Protein AF-A0A6A6CAA4-F1 (afdb_monomer_lite)

Radius of gyration: 35.22 Å; chains: 1; bounding box: 84×72×99 Å

Foldseek 3Di:
DPQPPDDQAWWFWKQQLQFRDTDIDGGHGADDADAQKWKWFFFKAWADFCQSVADADPVPRIAGGGQKTWTFTSDGHPDAPDDGGFTKIFGAPPPHHHDRIRMDIHHRFGIAGAAPPDDRQQRNLDFQQQLLLCCVACPVVVHDQAQPPVPADDLVPAAEAEAEPLQEANNVNNQLSCQSSRHAYEYEDAPVCVVVSVVSRHPHYDHCVVPPLLRVLVPDAAHQHYEYEQDDVNVLSSLLRHDALHEYEYQYDDDDSVVDPDQKDKDDRDPDDRRHHNYTYMHGHGDRGRVSVNVVSVCVNVVSHTADEQEEAESVCVVVQVVCSVVVPGGRIHMYGYDDPVVVVVVVVPDDDPPPPVVVVVVVVVVPPDDDDDPDDPCPVVPPPADPVLVVLLVVLVVVLPPDDDDPDAEDEDDPVPADEQDQQANYKFKWFFADQWDDDQFWIWGWIAGLVRDIFIEIEGDGRDDDDCVLRPHRWMWIQHRWGWYADPVPRGIHTYHDDSVRIDTDDPVRSVVVRDDDQALVVLLVSLVSSLVRVPPPLQSNLSSLQSNLVSCLVVVVLVSSLVSLVVSQDDDDDPDDPVSNVSSVVSNVLSVQQVCCQVPVDDPVLVLLVPDDQALATSHHKHQVQWDWDQDVVDRIFIFGQAKAAFFDWNIKFFFPFKDALPPPQWDKRWDADPVVRDIDIHGPSRLVVVVVVCQSPVVCVCLQLPFQQLPDPDDPQAQPDDPNTGDHDSVSSRSSRLLFKDAADRDDPLCSVVQVDDDADDDVNMIGGGSNVSRHAADPQFQWDWGDRRRMIIIGGNGIHHRGDGGHDHPHLQQQLVVSQVCCCVRNVDRHDHLVNVLVVPDDPVLRVQLNVLVVVLCVLVPPDPDPDPNDDDPVCVVVNVVSVVSNVVSDDCSCVPPDDSVD

InterPro domains:
  IPR001214 SET domain [PF00856] (640-815)
  IPR001214 SET domain [PS50280] (628-816)
  IPR001214 SET domain [SM00317] (628-822)
  IPR011032 GroES-like superfamily [SSF50129] (10-145)
  IPR020843 Enoylreductase domain [SM00829] (17-336)
  IPR036291 NAD(P)-binding domain superfamily [SSF51735] (118-257)
  IPR046341 SET domain superfamily [G3DSA:2.170.270.10] (734-847)
  IPR046341 SET domain superfamily [SSF82199] (628-838)
  IPR052733 Chloroplast-localized Quinone Oxidoreductase [PTHR44013] (10-337)

pLDDT: mean 75.13, std 20.79, range [24.97, 98.81]

Structure (mmCIF, N/CA/C/O backbone):
data_AF-A0A6A6CAA4-F1
#
_entry.id   AF-A0A6A6CAA4-F1
#
loop_
_atom_site.group_PDB
_atom_site.id
_atom_site.type_symbol
_atom_site.label_atom_id
_atom_site.label_alt_id
_atom_site.label_comp_id
_atom_site.label_asym_id
_atom_site.label_entity_id
_atom_site.label_seq_id
_atom_site.pdbx_PDB_ins_code
_atom_site.Cartn_x
_atom_site.Cartn_y
_atom_site.Cartn_z
_atom_site.occupancy
_atom_site.B_iso_or_equiv
_atom_site.auth_seq_id
_atom_site.auth_comp_id
_atom_site.auth_asym_id
_atom_site.auth_atom_id
_atom_site.pdbx_PDB_model_num
ATOM 1 N N . MET A 1 1 ? -34.243 -35.140 1.384 1.00 36.16 1 MET A N 1
ATOM 2 C CA . MET A 1 1 ? -33.630 -34.529 0.187 1.00 36.16 1 MET A CA 1
ATOM 3 C C . MET A 1 1 ? -32.148 -34.847 0.239 1.00 36.16 1 MET A C 1
ATOM 5 O O . MET A 1 1 ? -31.571 -34.679 1.305 1.00 36.16 1 MET A O 1
ATOM 9 N N . ALA A 1 2 ? -31.573 -35.418 -0.822 1.00 31.47 2 ALA A N 1
ATOM 10 C CA . ALA A 1 2 ? -30.141 -35.710 -0.863 1.00 31.47 2 ALA A CA 1
ATOM 11 C C . ALA A 1 2 ? -29.364 -34.402 -0.653 1.00 31.47 2 ALA A C 1
ATOM 13 O O . ALA A 1 2 ? -29.685 -33.404 -1.296 1.00 31.47 2 ALA A O 1
ATOM 14 N N . SER A 1 3 ? -28.405 -34.393 0.278 1.00 44.97 3 SER A N 1
ATOM 15 C CA . SER A 1 3 ? -27.515 -33.245 0.454 1.00 44.97 3 SER A CA 1
ATOM 16 C C . SER A 1 3 ? -26.810 -33.017 -0.886 1.00 44.97 3 SER A C 1
ATOM 18 O O . SER A 1 3 ? -26.240 -33.984 -1.401 1.00 44.97 3 SER A O 1
ATOM 20 N N . PRO A 1 4 ? -26.888 -31.821 -1.497 1.00 56.12 4 PRO A N 1
ATOM 21 C CA . PRO A 1 4 ? -26.208 -31.567 -2.760 1.00 56.12 4 PRO A CA 1
ATOM 22 C C . PRO A 1 4 ? -24.729 -31.919 -2.592 1.00 56.12 4 PRO A C 1
ATOM 24 O O . PRO A 1 4 ? -24.112 -31.556 -1.587 1.00 56.12 4 PRO A O 1
ATOM 27 N N . SER A 1 5 ? -24.184 -32.690 -3.534 1.00 74.50 5 SER A N 1
ATOM 28 C CA . SER A 1 5 ? -22.763 -33.027 -3.542 1.00 74.50 5 SER A CA 1
ATOM 29 C C . SER A 1 5 ? -21.955 -31.732 -3.548 1.00 74.50 5 SER A C 1
ATOM 31 O O . SER A 1 5 ? -22.198 -30.867 -4.391 1.00 74.50 5 SER A O 1
ATOM 33 N N . LEU A 1 6 ? -21.028 -31.587 -2.599 1.00 86.00 6 LEU A N 1
ATOM 34 C CA . LEU A 1 6 ? -20.151 -30.420 -2.544 1.00 86.00 6 LEU A CA 1
ATOM 35 C C . LEU A 1 6 ? -19.290 -30.352 -3.816 1.00 86.00 6 LEU A C 1
ATOM 37 O O . LEU A 1 6 ? -18.862 -31.402 -4.307 1.00 86.00 6 LEU A O 1
ATOM 41 N N . PRO A 1 7 ? -19.044 -29.149 -4.361 1.00 87.00 7 PRO A N 1
ATOM 42 C CA . PRO A 1 7 ? -18.194 -29.005 -5.530 1.00 87.00 7 PRO A CA 1
ATOM 43 C C . PRO A 1 7 ? -16.728 -29.282 -5.164 1.00 87.00 7 PRO A C 1
ATOM 45 O O . PRO A 1 7 ? -16.310 -29.075 -4.025 1.00 87.00 7 PRO A O 1
ATOM 48 N N . ALA A 1 8 ? -15.943 -29.745 -6.139 1.00 85.00 8 ALA A N 1
ATOM 49 C CA . ALA A 1 8 ? -14.509 -29.981 -5.950 1.00 85.00 8 ALA A CA 1
ATOM 50 C C . ALA A 1 8 ? -13.709 -28.669 -5.828 1.00 85.00 8 ALA A C 1
ATOM 52 O O . ALA A 1 8 ? -12.707 -28.611 -5.116 1.00 85.00 8 ALA A O 1
ATOM 53 N N . THR A 1 9 ? -14.167 -27.616 -6.508 1.00 89.25 9 THR A N 1
ATOM 54 C CA . THR A 1 9 ? -13.581 -26.274 -6.487 1.00 89.25 9 THR A CA 1
ATOM 55 C C . THR A 1 9 ? -14.642 -25.221 -6.173 1.00 89.25 9 THR A C 1
ATOM 57 O O . THR A 1 9 ? -15.844 -25.484 -6.211 1.00 89.25 9 THR A O 1
ATOM 60 N N . MET A 1 10 ? -14.194 -24.018 -5.835 1.00 89.38 10 MET A N 1
ATOM 61 C CA . MET A 1 10 ? -15.018 -22.867 -5.506 1.00 89.38 10 MET A CA 1
ATOM 62 C C . MET A 1 10 ? -14.404 -21.581 -6.054 1.00 89.38 10 MET A C 1
ATOM 64 O O . MET A 1 10 ? -13.197 -21.488 -6.296 1.00 89.38 10 MET A O 1
ATOM 68 N N . ARG A 1 11 ? -15.232 -20.546 -6.173 1.00 88.50 11 ARG A N 1
ATOM 69 C CA . ARG A 1 11 ? -14.753 -19.191 -6.440 1.00 88.50 11 ARG A CA 1
ATOM 70 C C . ARG A 1 11 ? -14.235 -18.537 -5.170 1.00 88.50 11 ARG A C 1
ATOM 72 O O . ARG A 1 11 ? -14.827 -18.662 -4.090 1.00 88.50 11 ARG A O 1
ATOM 79 N N . ALA A 1 12 ? -13.166 -17.767 -5.314 1.00 91.94 12 ALA A N 1
ATOM 80 C CA . ALA A 1 12 ? -12.578 -16.985 -4.238 1.00 91.94 12 ALA A CA 1
ATOM 81 C C . ALA A 1 12 ? -11.898 -15.727 -4.773 1.00 91.94 12 ALA A C 1
ATOM 83 O O . ALA A 1 12 ? -11.278 -15.748 -5.830 1.00 91.94 12 ALA A O 1
ATOM 84 N N . ILE A 1 13 ? -11.984 -14.639 -4.017 1.00 91.38 13 ILE A N 1
ATOM 85 C CA . ILE A 1 13 ? -11.090 -13.500 -4.180 1.00 91.38 13 ILE A CA 1
ATOM 86 C C . ILE A 1 13 ? -9.849 -13.829 -3.360 1.00 91.38 13 ILE A C 1
ATOM 88 O O . ILE A 1 13 ? -9.944 -14.120 -2.167 1.00 91.38 13 ILE A O 1
ATOM 92 N N . ILE A 1 14 ? -8.701 -13.817 -4.012 1.00 90.88 14 ILE A N 1
ATOM 93 C CA . ILE A 1 14 ? -7.403 -14.078 -3.410 1.00 90.88 14 ILE A CA 1
ATOM 94 C C . ILE A 1 14 ? -6.735 -12.735 -3.197 1.00 90.88 14 ILE A C 1
ATOM 96 O O . ILE A 1 14 ? -6.620 -11.946 -4.132 1.00 90.88 14 ILE A O 1
ATOM 100 N N . HIS A 1 15 ? -6.287 -12.495 -1.974 1.00 87.00 15 HIS A N 1
ATOM 101 C CA . HIS A 1 15 ? -5.388 -11.402 -1.649 1.00 87.00 15 HIS A CA 1
ATOM 102 C C . HIS A 1 15 ? -3.973 -11.953 -1.516 1.00 87.00 15 HIS A C 1
ATOM 104 O O . HIS A 1 15 ? -3.752 -12.909 -0.769 1.00 87.00 15 HIS A O 1
ATOM 110 N N . THR A 1 16 ? -3.036 -11.360 -2.249 1.00 83.44 16 THR A N 1
ATOM 111 C CA . THR A 1 16 ? -1.610 -11.692 -2.163 1.00 83.44 16 THR A CA 1
ATOM 112 C C . THR A 1 16 ? -0.907 -10.587 -1.379 1.00 83.44 16 THR A C 1
ATOM 114 O O . THR A 1 16 ? -0.765 -9.474 -1.885 1.00 83.44 16 THR A O 1
ATOM 117 N N . GLN A 1 17 ? -0.495 -10.869 -0.142 1.00 73.62 17 GLN A N 1
ATOM 118 C CA . GLN A 1 17 ? 0.036 -9.891 0.814 1.00 73.62 17 GLN A CA 1
ATOM 119 C C . GLN A 1 17 ? 1.313 -9.208 0.297 1.00 73.62 17 GLN A C 1
ATOM 121 O O . GLN A 1 17 ? 1.459 -7.993 0.438 1.00 73.62 17 GLN A O 1
ATOM 126 N N . SER A 1 18 ? 2.209 -9.963 -0.333 1.00 67.88 18 SER A N 1
ATOM 127 C CA . SER A 1 18 ? 3.479 -9.493 -0.893 1.00 67.88 18 SER A CA 1
ATOM 128 C C . SER A 1 18 ? 3.291 -8.486 -2.026 1.00 67.88 18 SER A C 1
ATOM 130 O O . SER A 1 18 ? 4.012 -7.500 -2.106 1.00 67.88 18 SER A O 1
ATOM 132 N N . THR A 1 19 ? 2.286 -8.679 -2.880 1.00 71.50 19 THR A N 1
ATOM 133 C CA . THR A 1 19 ? 2.013 -7.787 -4.022 1.00 71.50 19 THR A CA 1
ATOM 134 C C . THR A 1 19 ? 0.883 -6.795 -3.756 1.00 71.50 19 THR A C 1
ATOM 136 O O . THR A 1 19 ? 0.662 -5.897 -4.562 1.00 71.50 19 THR A O 1
ATOM 139 N N . GLN A 1 20 ? 0.163 -6.953 -2.640 1.00 74.38 20 GLN A N 1
ATOM 140 C CA . GLN A 1 20 ? -1.067 -6.225 -2.313 1.00 74.38 20 GLN A CA 1
ATOM 141 C C . GLN A 1 20 ? -2.127 -6.288 -3.430 1.00 74.38 20 GLN A C 1
ATOM 143 O O . GLN A 1 20 ? -2.934 -5.375 -3.589 1.00 74.38 20 GLN A O 1
ATOM 148 N N . THR A 1 21 ? -2.147 -7.384 -4.196 1.00 80.38 21 THR A N 1
ATOM 149 C CA . THR A 1 21 ? -3.094 -7.587 -5.302 1.00 80.38 21 THR A CA 1
ATOM 150 C C . THR A 1 21 ? -4.312 -8.389 -4.867 1.00 80.38 21 THR A C 1
ATOM 152 O O . THR A 1 21 ? -4.238 -9.242 -3.977 1.00 80.38 21 THR A O 1
ATOM 155 N N . LEU A 1 22 ? -5.437 -8.122 -5.528 1.00 80.31 22 LEU A N 1
ATOM 156 C CA . LEU A 1 22 ? -6.662 -8.901 -5.429 1.00 80.31 22 LEU A CA 1
ATOM 157 C C . LEU A 1 22 ? -6.949 -9.549 -6.781 1.00 80.31 22 LEU A C 1
ATOM 159 O O . LEU A 1 22 ? -6.871 -8.887 -7.811 1.00 80.31 22 LEU A O 1
ATOM 163 N N . ALA A 1 23 ? -7.300 -10.830 -6.778 1.00 82.50 23 ALA A N 1
ATOM 164 C CA . ALA A 1 23 ? -7.682 -11.547 -7.988 1.00 82.50 23 ALA A CA 1
ATOM 165 C C . ALA A 1 23 ? -8.881 -12.451 -7.718 1.00 82.50 23 ALA A C 1
ATOM 167 O O . ALA A 1 23 ? -8.917 -13.159 -6.713 1.00 82.50 23 ALA A O 1
ATOM 168 N N . LEU A 1 24 ? -9.848 -12.470 -8.633 1.00 86.06 24 LEU A N 1
ATOM 169 C CA . LEU A 1 24 ? -10.925 -13.451 -8.608 1.00 86.06 24 LEU A CA 1
ATOM 170 C C . LEU A 1 24 ? -10.453 -14.754 -9.267 1.00 86.06 24 LEU A C 1
ATOM 172 O O . LEU A 1 24 ? -10.184 -14.793 -10.465 1.00 86.06 24 LEU A O 1
ATOM 176 N N . SER A 1 25 ? -10.388 -15.831 -8.489 1.00 82.88 25 SER A N 1
ATOM 177 C CA . SER A 1 25 ? -10.176 -17.194 -8.977 1.00 82.88 25 SER A CA 1
ATOM 178 C C . SER A 1 25 ? -11.501 -17.940 -9.030 1.00 82.88 25 SER A C 1
ATOM 180 O O . SER A 1 25 ? -12.318 -17.841 -8.111 1.00 82.88 25 SER A O 1
ATOM 182 N N . ASN A 1 26 ? -11.695 -18.713 -10.100 1.00 82.62 26 ASN A N 1
ATOM 183 C CA . ASN A 1 26 ? -12.866 -19.571 -10.269 1.00 82.62 26 ASN A CA 1
ATOM 184 C C . ASN A 1 26 ? -12.624 -21.041 -9.897 1.00 82.62 26 ASN A C 1
ATOM 186 O O . ASN A 1 26 ? -13.553 -21.839 -9.971 1.00 82.62 26 ASN A O 1
ATOM 190 N N . ASN A 1 27 ? -11.396 -21.400 -9.512 1.00 88.25 27 ASN A N 1
ATOM 191 C CA . ASN A 1 27 ? -10.954 -22.790 -9.385 1.00 88.25 27 ASN A CA 1
ATOM 192 C C . ASN A 1 27 ? -10.180 -23.061 -8.081 1.00 88.25 27 ASN A C 1
ATOM 194 O O . ASN A 1 27 ? -9.311 -23.931 -8.060 1.00 88.25 27 ASN A O 1
ATOM 198 N N . GLU A 1 28 ? -10.466 -22.344 -6.990 1.00 88.25 28 GLU A N 1
ATOM 199 C CA . GLU A 1 28 ? -9.820 -22.647 -5.706 1.00 88.25 28 GLU A CA 1
ATOM 200 C C . GLU A 1 28 ? -10.353 -23.960 -5.124 1.00 88.25 28 GLU A C 1
ATOM 202 O O . GLU A 1 28 ? -11.546 -24.239 -5.242 1.00 88.25 28 GLU A O 1
ATOM 207 N N . PRO A 1 29 ? -9.513 -24.780 -4.476 1.00 90.94 29 PRO A N 1
ATOM 208 C CA . PRO A 1 29 ? -9.980 -26.005 -3.844 1.00 90.94 29 PRO A CA 1
ATOM 209 C C . PRO A 1 29 ? -10.957 -25.690 -2.708 1.00 90.94 29 PRO A C 1
ATOM 211 O O . PRO A 1 29 ? -10.797 -24.706 -1.979 1.00 90.94 29 PRO A O 1
ATOM 214 N N . LEU A 1 30 ? -11.960 -26.552 -2.529 1.00 90.56 30 LEU A N 1
ATOM 215 C CA . LEU A 1 30 ? -12.795 -26.512 -1.331 1.00 90.56 30 LEU A CA 1
ATOM 216 C C . LEU A 1 30 ? -11.897 -26.661 -0.083 1.00 90.56 30 LEU A C 1
ATOM 218 O O . LEU A 1 30 ? -10.990 -27.495 -0.104 1.00 90.56 30 LEU A O 1
ATOM 222 N N . PRO A 1 31 ? -12.099 -25.877 0.994 1.00 90.06 31 PRO A N 1
ATOM 223 C CA . PRO A 1 31 ? -11.252 -25.994 2.173 1.00 90.06 31 PRO A CA 1
ATOM 224 C C . PRO A 1 31 ? -11.432 -27.361 2.834 1.00 90.06 31 PRO A C 1
ATOM 226 O O . PRO A 1 31 ? -12.562 -27.826 3.010 1.00 90.06 31 PRO A O 1
ATOM 229 N N . ASP A 1 32 ? -10.320 -27.961 3.262 1.00 88.12 32 ASP A N 1
ATOM 230 C CA . ASP A 1 32 ? -10.354 -29.119 4.150 1.00 88.12 32 ASP A CA 1
ATOM 231 C C . ASP A 1 32 ? -11.158 -28.768 5.402 1.00 88.12 32 ASP A C 1
ATOM 233 O O . ASP A 1 32 ? -10.984 -27.680 5.954 1.00 88.12 32 ASP A O 1
ATOM 237 N N . LEU A 1 33 ? -12.029 -29.677 5.847 1.00 91.19 33 LEU A N 1
ATOM 238 C CA . LEU A 1 33 ? -12.843 -29.506 7.049 1.00 91.19 33 LEU A CA 1
ATOM 239 C C . LEU A 1 33 ? -12.153 -30.172 8.249 1.00 91.19 33 LEU A C 1
ATOM 241 O O . LEU A 1 33 ? -12.197 -31.403 8.362 1.00 91.19 33 LEU A O 1
ATOM 245 N N . PRO A 1 34 ? -11.535 -29.405 9.169 1.00 90.19 34 PRO A N 1
ATOM 246 C CA . PRO A 1 34 ? -10.915 -29.981 10.352 1.00 90.19 34 PRO A CA 1
ATOM 247 C C . PRO A 1 34 ? -11.955 -30.621 11.277 1.00 90.19 34 PRO A C 1
ATOM 249 O O . PRO A 1 34 ? -13.109 -30.191 11.360 1.00 90.19 34 PRO A O 1
ATOM 252 N N . ALA A 1 35 ? -11.531 -31.639 12.027 1.00 87.81 35 ALA A N 1
ATOM 253 C CA . ALA A 1 35 ? -12.387 -32.269 13.022 1.00 87.81 35 ALA A CA 1
ATOM 254 C C . ALA A 1 35 ? -12.824 -31.244 14.086 1.00 87.81 35 ALA A C 1
ATOM 256 O O . ALA A 1 35 ? -11.987 -30.634 14.745 1.00 87.81 35 ALA A O 1
ATOM 257 N N . GLY A 1 36 ? -14.137 -31.090 14.274 1.00 90.25 36 GLY A N 1
ATOM 258 C CA . GLY A 1 36 ? -14.704 -30.149 15.248 1.00 90.25 36 GLY A CA 1
ATOM 259 C C . GLY A 1 36 ? -15.066 -28.772 14.683 1.00 90.25 36 GLY A C 1
ATOM 260 O O . GLY A 1 36 ? -15.624 -27.964 15.419 1.00 90.25 36 GLY A O 1
ATOM 261 N N . GLU A 1 37 ? -14.804 -28.510 13.401 1.00 94.94 37 GLU A N 1
ATOM 262 C CA . GLU A 1 37 ? -15.189 -27.263 12.732 1.00 94.94 37 GLU A CA 1
ATOM 263 C C . GLU A 1 37 ? -16.450 -27.422 11.876 1.00 94.94 37 GLU A C 1
ATOM 265 O O . GLU A 1 37 ? -16.933 -28.528 11.617 1.00 94.94 37 GLU A O 1
ATOM 270 N N . TYR A 1 38 ? -16.983 -26.283 11.438 1.00 96.56 38 TYR A N 1
ATOM 271 C CA . TYR A 1 38 ? -18.132 -26.187 10.547 1.00 96.56 38 TYR A CA 1
ATOM 272 C C . TYR A 1 38 ? -17.683 -25.769 9.153 1.00 96.56 38 TYR A C 1
ATOM 274 O O . TYR A 1 38 ? -16.839 -24.883 9.018 1.00 96.56 38 TYR A O 1
ATOM 282 N N . LEU A 1 39 ? -18.295 -26.355 8.123 1.00 95.94 39 LEU A N 1
ATOM 283 C CA . LEU A 1 39 ? -18.194 -25.862 6.752 1.00 95.94 39 LEU A CA 1
ATOM 284 C C . LEU A 1 39 ? -19.410 -24.985 6.466 1.00 95.94 39 LEU A C 1
ATOM 286 O O . LEU A 1 39 ? -20.553 -25.446 6.560 1.00 95.94 39 LEU A O 1
ATOM 290 N N . LEU A 1 40 ? -19.164 -23.734 6.101 1.00 95.25 40 LEU A N 1
ATOM 291 C CA . LEU A 1 40 ? -20.183 -22.756 5.745 1.00 95.25 40 LEU A CA 1
ATOM 292 C C . LEU A 1 40 ? -20.149 -22.507 4.246 1.00 95.25 40 LEU A C 1
ATOM 294 O O . LEU A 1 40 ? -19.075 -22.360 3.665 1.00 95.25 40 LEU A O 1
ATOM 298 N N . LYS A 1 41 ? -21.331 -22.386 3.643 1.00 95.62 41 LYS A N 1
ATOM 299 C CA . LYS A 1 41 ? -21.511 -21.735 2.349 1.00 95.62 41 LYS A CA 1
ATOM 300 C C . LYS A 1 41 ? -21.775 -20.254 2.599 1.00 95.62 41 LYS A C 1
ATOM 302 O O . LYS A 1 41 ? -22.825 -19.899 3.134 1.00 95.62 41 LYS A O 1
ATOM 307 N N . ASN A 1 42 ? -20.821 -19.406 2.239 1.00 96.19 42 ASN A N 1
ATOM 308 C CA . ASN A 1 42 ? -20.917 -17.966 2.440 1.00 96.19 42 ASN A CA 1
ATOM 309 C C . ASN A 1 42 ? -21.931 -17.378 1.450 1.00 96.19 42 ASN A C 1
ATOM 311 O O . ASN A 1 42 ? -21.850 -17.626 0.248 1.00 96.19 42 ASN A O 1
ATOM 315 N N . GLU A 1 43 ? -22.867 -16.579 1.953 1.00 96.62 43 GLU A N 1
ATOM 316 C CA . GLU A 1 43 ? -23.844 -15.835 1.150 1.00 96.62 43 GLU A CA 1
ATOM 317 C C . GLU A 1 43 ? -23.384 -14.386 0.937 1.00 96.62 43 GLU A C 1
ATOM 319 O O . GLU A 1 43 ? -23.570 -13.821 -0.141 1.00 96.62 43 GLU A O 1
ATOM 324 N N . ALA A 1 44 ? -22.727 -13.794 1.939 1.00 97.12 44 ALA A N 1
ATOM 325 C CA . ALA A 1 44 ? -22.156 -12.456 1.864 1.00 97.12 44 ALA A CA 1
ATOM 326 C C . ALA A 1 44 ? -20.945 -12.301 2.799 1.00 97.12 44 ALA A C 1
ATOM 328 O O . ALA A 1 44 ? -20.823 -13.018 3.793 1.00 97.12 44 ALA A O 1
ATOM 329 N N . ALA A 1 45 ? -20.056 -11.355 2.494 1.00 97.69 45 ALA A N 1
ATOM 330 C CA . ALA A 1 45 ? -18.887 -11.035 3.314 1.00 97.69 45 ALA A CA 1
ATOM 331 C C . ALA A 1 45 ? -18.659 -9.521 3.409 1.00 97.69 45 ALA A C 1
ATOM 333 O O . ALA A 1 45 ? -18.805 -8.815 2.411 1.00 97.69 45 ALA A O 1
ATOM 334 N N . GLY A 1 46 ? -18.313 -9.023 4.596 1.00 96.31 46 GLY A N 1
ATOM 335 C CA . GLY A 1 46 ? -18.070 -7.600 4.847 1.00 96.31 46 GLY A CA 1
ATOM 336 C C . GLY A 1 46 ? -16.599 -7.229 4.666 1.00 96.31 46 GLY A C 1
ATOM 337 O O . GLY A 1 46 ? -15.709 -7.946 5.127 1.00 96.31 46 GLY A O 1
ATOM 338 N N . ILE A 1 47 ? -16.332 -6.101 4.002 1.00 95.50 47 ILE A N 1
ATOM 339 C CA . ILE A 1 47 ? -14.970 -5.592 3.792 1.00 95.50 47 ILE A CA 1
ATOM 340 C C . ILE A 1 47 ? -14.552 -4.713 4.973 1.00 95.50 47 ILE A C 1
ATOM 342 O O . ILE A 1 47 ? -15.146 -3.660 5.250 1.00 95.50 47 ILE A O 1
ATOM 346 N N . THR A 1 48 ? -13.486 -5.107 5.663 1.00 90.25 48 THR A N 1
ATOM 347 C CA . THR A 1 48 ? -12.937 -4.313 6.766 1.00 90.25 48 THR A CA 1
ATOM 348 C C . THR A 1 48 ? -11.906 -3.308 6.264 1.00 90.25 48 THR A C 1
ATOM 350 O O . THR A 1 48 ? -10.984 -3.647 5.530 1.00 90.25 48 THR A O 1
ATOM 353 N N . ASN A 1 49 ? -12.054 -2.042 6.668 1.00 84.75 49 ASN A N 1
ATOM 354 C CA . ASN A 1 49 ? -11.130 -0.989 6.259 1.00 84.75 49 ASN A CA 1
ATOM 355 C C . ASN A 1 49 ? -9.693 -1.325 6.683 1.00 84.75 49 ASN A C 1
ATOM 357 O O . ASN A 1 49 ? -9.449 -1.674 7.838 1.00 84.75 49 ASN A O 1
ATOM 361 N N . GLY A 1 50 ? -8.760 -1.214 5.740 1.00 78.56 50 GLY A N 1
ATOM 362 C CA . GLY A 1 50 ? -7.347 -1.515 5.953 1.00 78.56 50 GLY A CA 1
ATOM 363 C C . GLY A 1 50 ? -6.996 -3.002 6.095 1.00 78.56 50 GLY A C 1
ATOM 364 O O . GLY A 1 50 ? -5.824 -3.293 6.310 1.00 78.56 50 GLY A O 1
ATOM 365 N N . GLU A 1 51 ? -7.941 -3.944 5.954 1.00 83.62 51 GLU A N 1
ATOM 366 C CA . GLU A 1 51 ? -7.681 -5.375 6.216 1.00 83.62 51 GLU A CA 1
ATOM 367 C C . GLU A 1 51 ? -6.650 -6.019 5.280 1.00 83.62 51 GLU A C 1
ATOM 369 O O . GLU A 1 51 ? -6.004 -7.001 5.648 1.00 83.62 51 GLU A O 1
ATOM 374 N N . LEU A 1 52 ? -6.466 -5.451 4.086 1.00 84.31 52 LEU A N 1
ATOM 375 C CA . LEU A 1 52 ? -5.439 -5.880 3.132 1.00 84.31 52 LEU A CA 1
ATOM 376 C C . LEU A 1 52 ? -4.020 -5.562 3.635 1.00 84.31 52 LEU A C 1
ATOM 378 O O . LEU A 1 52 ? -3.060 -6.232 3.274 1.00 84.31 52 LEU A O 1
ATOM 382 N N . PHE A 1 53 ? -3.879 -4.579 4.524 1.00 80.25 53 PHE A N 1
ATOM 383 C CA . PHE A 1 53 ? -2.587 -4.149 5.057 1.00 80.25 53 PHE A CA 1
ATOM 384 C C . PHE A 1 53 ? -2.278 -4.742 6.435 1.00 80.25 53 PHE A C 1
ATOM 386 O O . PHE A 1 53 ? -1.248 -4.417 7.023 1.00 80.25 53 PHE A O 1
ATOM 393 N N . TRP A 1 54 ? -3.150 -5.598 6.978 1.00 78.31 54 TRP A N 1
ATOM 394 C CA . TRP A 1 54 ? -2.886 -6.246 8.261 1.00 78.31 54 TRP A CA 1
ATOM 395 C C . TRP A 1 54 ? -1.691 -7.210 8.150 1.00 78.31 54 TRP A C 1
ATOM 397 O O . TRP A 1 54 ? -1.557 -7.900 7.137 1.00 78.31 54 TRP A O 1
ATOM 407 N N . PRO A 1 55 ? -0.806 -7.260 9.163 1.00 70.12 55 PRO A N 1
ATOM 408 C CA . PRO A 1 55 ? 0.436 -8.029 9.097 1.00 70.12 55 PRO A CA 1
ATOM 409 C C . PRO A 1 55 ? 0.151 -9.526 9.243 1.00 70.12 55 PRO A C 1
ATOM 411 O O . PRO A 1 55 ? -0.353 -9.956 10.285 1.00 70.12 55 PRO A O 1
ATOM 414 N N . ARG A 1 56 ? 0.398 -10.332 8.206 1.00 69.00 56 ARG A N 1
ATOM 415 C CA . ARG A 1 56 ? 0.194 -11.795 8.231 1.00 69.00 56 ARG A CA 1
ATOM 416 C C . ARG A 1 56 ? 1.526 -12.527 8.393 1.00 69.00 56 ARG A C 1
ATOM 418 O O . ARG A 1 56 ? 2.543 -12.002 7.942 1.00 69.00 56 ARG A O 1
ATOM 425 N N . PRO A 1 57 ? 1.518 -13.739 8.982 1.00 70.75 57 PRO A N 1
ATOM 426 C CA . PRO A 1 57 ? 2.652 -14.649 8.876 1.00 70.75 57 PRO A CA 1
ATOM 427 C C . PRO A 1 57 ? 3.046 -14.845 7.400 1.00 70.75 57 PRO A C 1
ATOM 429 O O . PRO A 1 57 ? 2.136 -14.979 6.571 1.00 70.75 57 PRO A O 1
ATOM 432 N N . PRO A 1 58 ? 4.347 -14.866 7.055 1.00 65.69 58 PRO A N 1
ATOM 433 C CA . PRO A 1 58 ? 4.810 -15.014 5.672 1.00 65.69 58 PRO A CA 1
ATOM 434 C C . PRO A 1 58 ? 4.255 -16.254 4.955 1.00 65.69 58 PRO A C 1
ATOM 436 O O . PRO A 1 58 ? 4.030 -16.232 3.747 1.00 65.69 58 PRO A O 1
ATOM 439 N N . GLU A 1 59 ? 3.954 -17.326 5.692 1.00 72.06 59 GLU A N 1
ATOM 440 C CA . GLU A 1 59 ? 3.389 -18.573 5.160 1.00 72.06 59 GLU A CA 1
ATOM 441 C C . GLU A 1 59 ? 1.952 -18.409 4.637 1.00 72.06 59 GLU A C 1
ATOM 443 O O . GLU A 1 59 ? 1.443 -19.272 3.922 1.00 72.06 59 GLU A O 1
ATOM 448 N N . LEU A 1 60 ? 1.290 -17.303 4.988 1.00 74.06 60 LEU A N 1
ATOM 449 C CA . LEU A 1 60 ? -0.067 -16.946 4.576 1.00 74.06 60 LEU A CA 1
ATOM 450 C C . LEU A 1 60 ? -0.069 -15.778 3.576 1.00 74.06 60 LEU A C 1
ATOM 452 O O . LEU A 1 60 ? -0.982 -14.949 3.601 1.00 74.06 60 LEU A O 1
ATOM 456 N N . ASP A 1 61 ? 0.941 -15.716 2.696 1.00 76.88 61 ASP A N 1
ATOM 457 C CA . ASP A 1 61 ? 1.051 -14.689 1.648 1.00 76.88 61 ASP A CA 1
ATOM 458 C C . ASP A 1 61 ? -0.191 -14.650 0.747 1.00 76.88 61 ASP A C 1
ATOM 460 O O . ASP A 1 61 ? -0.745 -13.586 0.481 1.00 76.88 61 ASP A O 1
ATOM 464 N N . ARG A 1 62 ? -0.690 -15.823 0.339 1.00 83.75 62 ARG A N 1
ATOM 465 C CA . ARG A 1 62 ? -1.998 -15.957 -0.311 1.00 83.75 62 ARG A CA 1
ATOM 466 C C . ARG A 1 62 ? -3.067 -16.181 0.748 1.00 83.75 62 ARG A C 1
ATOM 468 O O . ARG A 1 62 ? -3.044 -17.177 1.471 1.00 83.75 62 ARG A O 1
ATOM 475 N N . SER A 1 63 ? -4.046 -15.288 0.803 1.00 87.75 63 SER A N 1
ATOM 476 C CA . SER A 1 63 ? -5.152 -15.370 1.751 1.00 87.75 63 SER A CA 1
ATOM 477 C C . SER A 1 63 ? -6.489 -15.016 1.104 1.00 87.75 63 SER A C 1
ATOM 479 O O . SER A 1 63 ? -6.564 -14.557 -0.034 1.00 87.75 63 SER A O 1
ATOM 481 N N . TYR A 1 64 ? -7.567 -15.244 1.849 1.00 92.88 64 TYR A N 1
ATOM 482 C CA . TYR A 1 64 ? -8.907 -14.813 1.472 1.00 92.88 64 TYR A CA 1
ATOM 483 C C . TYR A 1 64 ? -9.265 -13.590 2.330 1.00 92.88 64 TYR A C 1
ATOM 485 O O . TYR A 1 64 ? -9.224 -13.710 3.559 1.00 92.88 64 TYR A O 1
ATOM 493 N N . PRO A 1 65 ? -9.581 -12.421 1.746 1.00 91.75 65 PRO A N 1
ATOM 494 C CA . PRO A 1 65 ? -9.971 -11.234 2.506 1.00 91.75 65 PRO A CA 1
ATOM 495 C C . PRO A 1 65 ? -11.398 -11.360 3.083 1.00 91.75 65 PRO A C 1
ATOM 497 O O . PRO A 1 65 ? -12.046 -12.407 2.962 1.00 91.75 65 PRO A O 1
ATOM 500 N N . CYS A 1 66 ? -11.884 -10.289 3.719 1.00 94.06 66 CYS A N 1
ATOM 501 C CA . CYS A 1 66 ? -13.170 -10.178 4.414 1.00 94.06 66 CYS A CA 1
ATOM 502 C C . CYS A 1 66 ? -13.260 -11.070 5.655 1.00 94.06 66 CYS A C 1
ATOM 504 O O . CYS A 1 66 ? -13.862 -12.140 5.626 1.00 94.06 66 CYS A O 1
ATOM 506 N N . VAL A 1 67 ? -12.678 -10.648 6.777 1.00 92.88 67 VAL A N 1
ATOM 507 C CA . VAL A 1 67 ? -12.682 -11.441 8.030 1.00 92.88 67 VAL A CA 1
ATOM 508 C C . VAL A 1 67 ? -14.066 -11.659 8.667 1.00 92.88 67 VAL A C 1
ATOM 510 O O . VAL A 1 67 ? -14.174 -12.409 9.639 1.00 92.88 67 VAL A O 1
ATOM 513 N N . GLU A 1 68 ? -15.125 -11.049 8.137 1.00 95.38 68 GLU A N 1
ATOM 514 C CA . GLU A 1 68 ? -16.516 -11.263 8.546 1.00 95.38 68 GLU A CA 1
ATOM 515 C C . GLU A 1 68 ? -17.394 -11.750 7.392 1.00 95.38 68 GLU A C 1
ATOM 517 O O . GLU A 1 68 ? -17.226 -11.336 6.241 1.00 95.38 68 GLU A O 1
ATOM 522 N N . ALA A 1 69 ? -18.337 -12.639 7.704 1.00 97.19 69 ALA A N 1
ATOM 523 C CA . ALA A 1 69 ? -19.256 -13.204 6.725 1.00 97.19 69 ALA A CA 1
ATOM 524 C C . ALA A 1 69 ? -20.576 -13.668 7.343 1.00 97.19 69 ALA A C 1
ATOM 526 O O . ALA A 1 69 ? -20.671 -13.908 8.549 1.00 97.19 69 ALA A O 1
ATOM 527 N N . ALA A 1 70 ? -21.575 -13.825 6.478 1.00 98.12 70 ALA A N 1
ATOM 528 C CA . ALA A 1 70 ? -22.844 -14.473 6.765 1.00 98.12 70 ALA A CA 1
ATOM 529 C C . ALA A 1 70 ? -23.105 -15.578 5.735 1.00 98.12 70 ALA A C 1
ATOM 531 O O . ALA A 1 70 ? -22.806 -15.426 4.546 1.00 98.12 70 ALA A O 1
ATOM 532 N N . GLY A 1 71 ? -23.667 -16.695 6.181 1.00 96.88 71 GLY A N 1
ATOM 533 C CA . GLY A 1 71 ? -23.895 -17.851 5.326 1.00 96.88 71 GLY A CA 1
ATOM 534 C C . GLY A 1 71 ? -24.714 -18.949 5.986 1.00 96.88 71 GLY A C 1
ATOM 535 O O . GLY A 1 71 ? -25.343 -18.749 7.025 1.00 96.88 71 GLY A O 1
ATOM 536 N N . VAL A 1 72 ? -24.693 -20.125 5.365 1.00 97.44 72 VAL A N 1
ATOM 537 C CA . VAL A 1 72 ? -25.447 -21.304 5.803 1.00 97.44 72 VAL A CA 1
ATOM 538 C C . VAL A 1 72 ? -24.488 -22.446 6.097 1.00 97.44 72 VAL A C 1
ATOM 540 O O . VAL A 1 72 ? -23.607 -22.750 5.291 1.00 97.44 72 VAL A O 1
ATOM 543 N N . ILE A 1 73 ? -24.668 -23.116 7.232 1.00 97.31 73 ILE A N 1
ATOM 544 C CA . ILE A 1 73 ? -23.883 -24.308 7.566 1.00 97.31 73 ILE A CA 1
ATOM 545 C C . ILE A 1 73 ? -24.261 -25.437 6.607 1.00 97.31 73 ILE A C 1
ATOM 547 O O . ILE A 1 73 ? -25.430 -25.801 6.494 1.00 97.31 73 ILE A O 1
ATOM 551 N N . VAL A 1 74 ? -23.273 -26.023 5.933 1.00 95.81 74 VAL A N 1
ATOM 552 C CA . VAL A 1 74 ? -23.471 -27.176 5.037 1.00 95.81 74 VAL A CA 1
ATOM 553 C C . VAL A 1 74 ? -22.969 -28.478 5.649 1.00 95.81 74 VAL A C 1
ATOM 555 O O . VAL A 1 74 ? -23.540 -29.535 5.389 1.00 95.81 74 VAL A O 1
ATOM 558 N N . GLN A 1 75 ? -21.947 -28.415 6.504 1.00 94.94 75 GLN A N 1
ATOM 559 C CA . GLN A 1 75 ? -21.484 -29.549 7.303 1.00 94.94 75 GLN A CA 1
ATOM 560 C C . GLN A 1 75 ? -21.153 -29.088 8.721 1.00 94.94 75 GLN A C 1
ATOM 562 O O . GLN A 1 75 ? -20.641 -27.987 8.923 1.00 94.94 75 GLN A O 1
ATOM 567 N N . ALA A 1 76 ? -21.450 -29.945 9.694 1.00 94.88 76 ALA A N 1
ATOM 568 C CA . ALA A 1 76 ? -21.259 -29.687 11.115 1.00 94.88 76 ALA A CA 1
ATOM 569 C C . ALA A 1 76 ? -20.539 -30.873 11.778 1.00 94.88 76 ALA A C 1
ATOM 571 O O . ALA A 1 76 ? -20.687 -32.012 11.317 1.00 94.88 76 ALA A O 1
ATOM 572 N N . PRO A 1 77 ? -19.800 -30.646 12.876 1.00 93.00 77 PRO A N 1
ATOM 573 C CA . PRO A 1 77 ? -19.214 -31.725 13.651 1.00 93.00 77 PRO A CA 1
ATOM 574 C C . PRO A 1 77 ? -20.306 -32.517 14.387 1.00 93.00 77 PRO A C 1
ATOM 576 O O . PRO A 1 77 ? -21.378 -32.006 14.702 1.00 93.00 77 PRO A O 1
ATOM 579 N N . SER A 1 78 ? -20.017 -33.777 14.722 1.00 86.25 78 SER A N 1
ATOM 580 C CA . SER A 1 78 ? -20.997 -34.715 15.306 1.00 86.25 78 SER A CA 1
ATOM 581 C C . SER A 1 78 ? -21.644 -34.269 16.628 1.00 86.25 78 SER A C 1
ATOM 583 O O . SER A 1 78 ? -22.703 -34.782 16.985 1.00 86.25 78 SER A O 1
ATOM 585 N N . ARG A 1 79 ? -21.017 -33.346 17.370 1.00 87.06 79 ARG A N 1
ATOM 586 C CA . ARG A 1 79 ? -21.498 -32.821 18.663 1.00 87.06 79 ARG A CA 1
ATOM 587 C C . ARG A 1 79 ? -21.519 -31.285 18.718 1.00 87.06 79 ARG A C 1
ATOM 589 O O . ARG A 1 79 ? -21.290 -30.717 19.781 1.00 87.06 79 ARG A O 1
ATOM 596 N N . GLY A 1 80 ? -21.747 -30.631 17.581 1.00 89.12 80 GLY A N 1
ATOM 597 C CA . GLY A 1 80 ? -21.827 -29.173 17.492 1.00 89.12 80 GLY A CA 1
ATOM 598 C C . GLY A 1 80 ? -23.149 -28.578 17.999 1.00 89.12 80 GLY A C 1
ATOM 599 O O . GLY A 1 80 ? -24.188 -29.237 17.940 1.00 89.12 80 GLY A O 1
ATOM 600 N N . LYS A 1 81 ? -23.123 -27.326 18.477 1.00 94.00 81 LYS A N 1
ATOM 601 C CA . LYS A 1 81 ? -24.318 -26.528 18.826 1.00 94.00 81 LYS A CA 1
ATOM 602 C C . LYS A 1 81 ? -25.180 -26.174 17.616 1.00 94.00 81 LYS A C 1
ATOM 604 O O . LYS A 1 81 ? -26.395 -26.060 17.757 1.00 94.00 81 LYS A O 1
ATOM 609 N N . PHE A 1 82 ? -24.556 -25.979 16.458 1.00 96.75 82 PHE A N 1
ATOM 610 C CA . PHE A 1 82 ? -25.240 -25.616 15.220 1.00 96.75 82 PHE A CA 1
ATOM 611 C C . PHE A 1 82 ? -25.394 -26.838 14.307 1.00 96.75 82 PHE A C 1
ATOM 613 O O . PHE A 1 82 ? -24.638 -27.808 14.406 1.00 96.75 82 PHE A O 1
ATOM 620 N N . LYS A 1 83 ? -26.368 -26.806 13.397 1.00 95.44 83 LYS A N 1
ATOM 621 C CA . LYS A 1 83 ? -26.667 -27.909 12.465 1.00 95.44 83 LYS A CA 1
ATOM 622 C C . LYS A 1 83 ? -26.649 -27.443 11.006 1.00 95.44 83 LYS A C 1
ATOM 624 O O . LYS A 1 83 ? -26.857 -26.260 10.738 1.00 95.44 83 LYS A O 1
ATOM 629 N N . PRO A 1 84 ? -26.439 -28.358 10.039 1.00 96.38 84 PRO A N 1
ATOM 630 C CA . PRO A 1 84 ? -26.592 -28.028 8.628 1.00 96.38 84 PRO A CA 1
ATOM 631 C C . PRO A 1 84 ? -27.961 -27.398 8.341 1.00 96.38 84 PRO A C 1
ATOM 633 O O . PRO A 1 84 ? -28.984 -27.876 8.833 1.00 96.38 84 PRO A O 1
ATOM 636 N N . GLY A 1 85 ? -27.966 -26.327 7.551 1.00 95.56 85 GLY A N 1
ATOM 637 C CA . GLY A 1 85 ? -29.133 -25.495 7.262 1.00 95.56 85 GLY A CA 1
ATOM 638 C C . GLY A 1 85 ? -29.282 -24.267 8.165 1.00 95.56 85 GLY A C 1
ATOM 639 O O . GLY A 1 85 ? -30.019 -23.355 7.792 1.00 95.56 85 GLY A O 1
ATOM 640 N N . ASP A 1 86 ? -28.579 -24.193 9.301 1.00 97.75 86 ASP A N 1
ATOM 641 C CA . ASP A 1 86 ? -28.604 -22.993 10.141 1.00 97.75 86 ASP A CA 1
ATOM 642 C C . ASP A 1 86 ? -27.949 -21.810 9.409 1.00 97.75 86 ASP A C 1
ATOM 644 O O . ASP A 1 86 ? -26.855 -21.928 8.844 1.00 97.75 86 ASP A O 1
ATOM 648 N N . LYS A 1 87 ? -28.634 -20.662 9.442 1.00 98.25 87 LYS A N 1
ATOM 649 C CA . LYS A 1 87 ? -28.141 -19.374 8.948 1.00 98.25 87 LYS A CA 1
ATOM 650 C C . LYS A 1 87 ? -27.341 -18.700 10.052 1.00 98.25 87 LYS A C 1
ATOM 652 O O . LYS A 1 87 ? -27.859 -18.457 11.141 1.00 98.25 87 LYS A O 1
ATOM 657 N N . VAL A 1 88 ? -26.087 -18.392 9.769 1.00 98.50 88 VAL A N 1
ATOM 658 C CA . VAL A 1 88 ? -25.128 -17.896 10.755 1.00 98.50 88 VAL A CA 1
ATOM 659 C C . VAL A 1 88 ? -24.351 -16.707 10.215 1.00 98.50 88 VAL A C 1
ATOM 661 O O . VAL A 1 88 ? -24.240 -16.516 9.003 1.00 98.50 88 VAL A O 1
ATOM 664 N N . TYR A 1 89 ? -23.784 -15.921 11.120 1.00 98.31 89 TYR A N 1
ATOM 665 C CA . TYR A 1 89 ? -22.737 -14.960 10.798 1.00 98.31 89 TYR A CA 1
ATOM 666 C C . TYR A 1 89 ? -21.586 -15.071 11.791 1.00 98.31 89 TYR A C 1
ATOM 668 O O . TYR A 1 89 ? -21.741 -15.610 12.890 1.00 98.31 89 TYR A O 1
ATOM 676 N N . HIS A 1 90 ? -20.416 -14.572 11.402 1.00 97.31 90 HIS A N 1
ATOM 677 C CA . HIS A 1 90 ? -19.220 -14.638 12.234 1.00 97.31 90 HIS A CA 1
ATOM 678 C C . HIS A 1 90 ? -18.168 -13.602 11.840 1.00 97.31 90 HIS A C 1
ATOM 680 O O . HIS A 1 90 ? -18.178 -13.036 10.746 1.00 97.31 90 HIS A O 1
ATOM 686 N N . ARG A 1 91 ? -17.181 -13.456 12.727 1.00 93.88 91 ARG A N 1
ATOM 687 C CA . ARG A 1 91 ? -15.872 -12.854 12.459 1.00 93.88 91 ARG A CA 1
ATOM 688 C C . ARG A 1 91 ? -14.805 -13.904 12.757 1.00 93.88 91 ARG A C 1
ATOM 690 O O . ARG A 1 91 ? -14.712 -14.362 13.891 1.00 93.88 91 ARG A O 1
ATOM 697 N N . VAL A 1 92 ? -14.009 -14.310 11.766 1.00 90.06 92 VAL A N 1
ATOM 698 C CA . VAL A 1 92 ? -12.942 -15.307 11.984 1.00 90.06 92 VAL A CA 1
ATOM 699 C C . VAL A 1 92 ? -11.790 -14.736 12.811 1.00 90.06 92 VAL A C 1
ATOM 701 O O . VAL A 1 92 ? -11.560 -13.526 12.854 1.00 90.06 92 VAL A O 1
ATOM 704 N N . VAL A 1 93 ? -11.038 -15.610 13.482 1.00 85.31 93 VAL A N 1
ATOM 705 C CA . VAL A 1 93 ? -9.805 -15.218 14.174 1.00 85.31 93 VAL A CA 1
ATOM 706 C C . VAL A 1 93 ? -8.688 -15.014 13.155 1.00 85.31 93 VAL A C 1
ATOM 708 O O . VAL A 1 93 ? -8.232 -15.957 12.516 1.00 85.31 93 VAL A O 1
ATOM 711 N N . TYR A 1 94 ? -8.242 -13.769 13.012 1.00 78.62 94 TYR A N 1
ATOM 712 C CA . TYR A 1 94 ? -7.050 -13.428 12.242 1.00 78.62 94 TYR A CA 1
ATOM 713 C C . TYR A 1 94 ? -5.815 -14.205 12.755 1.00 78.62 94 TYR A C 1
ATOM 715 O O . TYR A 1 94 ? -5.668 -14.306 13.975 1.00 78.62 94 TYR A O 1
ATOM 723 N N . PRO A 1 95 ? -4.929 -14.748 11.890 1.00 77.31 95 PRO A N 1
ATOM 724 C CA . PRO A 1 95 ? -4.796 -14.518 10.442 1.00 77.31 95 PRO A CA 1
ATOM 725 C C . PRO A 1 95 ? -5.575 -15.483 9.527 1.00 77.31 95 PRO A C 1
ATOM 727 O O . PRO A 1 95 ? -5.304 -15.520 8.325 1.00 77.31 95 PRO A O 1
ATOM 730 N N . ARG A 1 96 ? -6.545 -16.257 10.043 1.00 84.25 96 ARG A N 1
ATOM 731 C CA . ARG A 1 96 ? -7.350 -17.187 9.224 1.00 84.25 96 ARG A CA 1
ATOM 732 C C . ARG A 1 96 ? -8.011 -16.459 8.044 1.00 84.25 96 ARG A C 1
ATOM 734 O O . ARG A 1 96 ? -8.551 -15.367 8.204 1.00 84.25 96 ARG A O 1
ATOM 741 N N . GLY A 1 97 ? -8.008 -17.101 6.872 1.00 81.62 97 GLY A N 1
ATOM 742 C CA . GLY A 1 97 ? -8.660 -16.586 5.666 1.00 81.62 97 GLY A CA 1
ATOM 743 C C . GLY A 1 97 ? -10.166 -16.355 5.854 1.00 81.62 97 GLY A C 1
ATOM 744 O O . GLY A 1 97 ? -10.880 -17.213 6.382 1.00 81.62 97 GLY A O 1
ATOM 745 N N . GLY A 1 98 ? -10.628 -15.196 5.397 1.00 88.38 98 GLY A N 1
ATOM 746 C CA . GLY A 1 98 ? -11.983 -14.684 5.533 1.00 88.38 98 GLY A CA 1
ATOM 747 C C . GLY A 1 98 ? -13.013 -15.281 4.570 1.00 88.38 98 GLY A C 1
ATOM 748 O O . GLY A 1 98 ? -12.834 -16.355 3.985 1.00 88.38 98 GLY A O 1
ATOM 749 N N . GLY A 1 99 ? -14.140 -14.585 4.452 1.00 92.50 99 GLY A N 1
ATOM 750 C CA . GLY A 1 99 ? -15.343 -14.969 3.724 1.00 92.50 99 GLY A CA 1
ATOM 751 C C . GLY A 1 99 ? -15.404 -14.510 2.272 1.00 92.50 99 GLY A C 1
ATOM 752 O O . GLY A 1 99 ? -16.427 -14.718 1.619 1.00 92.50 99 GLY A O 1
ATOM 753 N N . ALA A 1 100 ? -14.340 -13.931 1.707 1.00 93.94 100 ALA A N 1
ATOM 754 C CA . ALA A 1 100 ? -14.291 -13.565 0.289 1.00 93.94 100 ALA A CA 1
ATOM 755 C C . ALA A 1 100 ? -14.183 -14.779 -0.668 1.00 93.94 100 ALA A C 1
ATOM 757 O O . ALA A 1 100 ? -13.554 -14.713 -1.715 1.00 93.94 100 ALA A O 1
ATOM 758 N N . ARG A 1 101 ? -14.846 -15.884 -0.336 1.00 93.88 101 ARG A N 1
ATOM 759 C CA . ARG A 1 101 ? -14.868 -17.186 -1.012 1.00 93.88 101 ARG A CA 1
ATOM 760 C C . ARG A 1 101 ? -16.235 -17.830 -0.826 1.00 93.88 101 ARG A C 1
ATOM 762 O O . ARG A 1 101 ? -16.953 -17.440 0.091 1.00 93.88 101 ARG A O 1
ATOM 769 N N . GLU A 1 102 ? -16.613 -18.785 -1.665 1.00 92.94 102 GLU A N 1
ATOM 770 C CA . GLU A 1 102 ? -17.949 -19.399 -1.571 1.00 92.94 102 GLU A CA 1
ATOM 771 C C . GLU A 1 102 ? -18.101 -20.332 -0.367 1.00 92.94 102 GLU A C 1
ATOM 773 O O . GLU A 1 102 ? -19.195 -20.419 0.186 1.00 92.94 102 GLU A O 1
ATOM 778 N N . TYR A 1 103 ? -17.023 -20.985 0.079 1.00 94.44 103 TYR A N 1
ATOM 779 C CA . TYR A 1 103 ? -17.042 -21.847 1.260 1.00 94.44 103 TYR A CA 1
ATOM 780 C C . TYR A 1 103 ? -15.915 -21.507 2.230 1.00 94.44 103 TYR A C 1
ATOM 782 O O . TYR A 1 103 ? -14.783 -21.238 1.826 1.00 94.44 103 TYR A O 1
ATOM 790 N N . SER A 1 104 ? -16.212 -21.528 3.527 1.00 94.38 104 SER A N 1
ATOM 791 C CA . SER A 1 104 ? -15.228 -21.281 4.580 1.00 94.38 104 SER A CA 1
ATOM 792 C C . SER A 1 104 ? -15.392 -22.240 5.753 1.00 94.38 104 SER A C 1
ATOM 794 O O . SER A 1 104 ? -16.478 -22.767 5.990 1.00 94.38 104 SER A O 1
ATOM 796 N N . THR A 1 105 ? -14.297 -22.475 6.476 1.00 94.12 105 THR A N 1
ATOM 797 C CA . THR A 1 105 ? -14.302 -23.247 7.719 1.00 94.12 105 THR A CA 1
ATOM 798 C C . THR A 1 105 ? -14.171 -22.334 8.923 1.00 94.12 105 THR A C 1
ATOM 800 O O . THR A 1 105 ? -13.353 -21.402 8.935 1.00 94.12 105 THR A O 1
ATOM 803 N N . VAL A 1 106 ? -14.976 -22.603 9.946 1.00 93.81 106 VAL A N 1
ATOM 804 C CA . VAL A 1 106 ? -15.051 -21.781 11.157 1.00 93.81 106 VAL A CA 1
ATOM 805 C C . VAL A 1 106 ? -15.212 -22.643 12.404 1.00 93.81 106 VAL A C 1
ATOM 807 O O . VAL A 1 106 ? -15.798 -23.728 12.372 1.00 93.81 106 VAL A O 1
ATOM 810 N N . THR A 1 107 ? -14.694 -22.135 13.516 1.00 94.69 107 THR A N 1
ATOM 811 C CA . THR A 1 107 ? -14.821 -22.748 14.838 1.00 94.69 107 THR A CA 1
ATOM 812 C C . THR A 1 107 ? -16.139 -22.341 15.503 1.00 94.69 107 THR A C 1
ATOM 814 O O . THR A 1 107 ? -16.739 -21.320 15.167 1.00 94.69 107 THR A O 1
ATOM 817 N N . GLU A 1 108 ? -16.622 -23.151 16.448 1.00 95.44 108 GLU A N 1
ATOM 818 C CA . GLU A 1 108 ? -17.915 -22.912 17.108 1.00 95.44 108 GLU A CA 1
ATOM 819 C C . GLU A 1 108 ? -17.968 -21.602 17.908 1.00 95.44 108 GLU A C 1
ATOM 821 O O . GLU A 1 108 ? -19.015 -20.968 17.994 1.00 95.44 108 GLU A O 1
ATOM 826 N N . ASP A 1 109 ? -16.848 -21.195 18.506 1.00 95.25 109 ASP A N 1
ATOM 827 C CA . ASP A 1 109 ? -16.749 -20.076 19.448 1.00 95.25 109 ASP A CA 1
ATOM 828 C C . ASP A 1 109 ? -16.944 -18.698 18.804 1.00 95.25 109 ASP A C 1
ATOM 830 O O . ASP A 1 109 ? -17.216 -17.730 19.513 1.00 95.25 109 ASP A O 1
ATOM 834 N N . VAL A 1 110 ? -16.853 -18.606 17.475 1.00 96.06 110 VAL A N 1
ATOM 835 C CA . VAL A 1 110 ? -17.012 -17.350 16.723 1.00 96.06 110 VAL A CA 1
ATOM 836 C C . VAL A 1 110 ? -18.349 -17.241 15.985 1.00 96.06 110 VAL A C 1
ATOM 838 O O . VAL A 1 110 ? -18.612 -16.218 15.352 1.00 96.06 110 VAL A O 1
ATOM 841 N N . LEU A 1 111 ? -19.175 -18.289 16.045 1.00 97.50 111 LEU A N 1
ATOM 842 C CA . LEU A 1 111 ? -20.456 -18.385 15.349 1.00 97.50 111 LEU A CA 1
ATOM 843 C C . LEU A 1 111 ? -21.612 -17.841 16.191 1.00 97.50 111 LEU A C 1
ATOM 845 O O . LEU A 1 111 ? -21.714 -18.115 17.387 1.00 97.50 111 LEU A O 1
ATOM 849 N N . ALA A 1 112 ? -22.541 -17.159 15.524 1.00 98.44 112 ALA A N 1
ATOM 850 C CA . ALA A 1 112 ? -23.862 -16.838 16.051 1.00 98.44 112 ALA A CA 1
ATOM 851 C C . ALA A 1 112 ? -24.938 -17.087 14.990 1.00 98.44 112 ALA A C 1
ATOM 853 O O . ALA A 1 112 ? -24.664 -17.033 13.788 1.00 98.44 112 ALA A O 1
ATOM 854 N N . LEU A 1 113 ? -26.172 -17.341 15.435 1.00 98.50 113 LEU A N 1
ATOM 855 C CA . LEU A 1 113 ? -27.322 -17.381 14.535 1.00 98.50 113 LEU A CA 1
ATOM 856 C C . LEU A 1 113 ? -27.564 -15.989 13.951 1.00 98.50 113 LEU A C 1
ATOM 858 O O . LEU A 1 113 ? -27.577 -14.987 14.673 1.00 98.50 113 LEU A O 1
ATOM 862 N N . ARG A 1 114 ? -27.776 -15.947 12.637 1.00 98.00 114 ARG A N 1
ATOM 863 C CA . ARG A 1 114 ? -28.205 -14.735 11.946 1.00 98.00 114 ARG A CA 1
ATOM 864 C C . ARG A 1 114 ? -29.648 -14.405 12.360 1.00 98.00 114 ARG A C 1
ATOM 866 O O . ARG A 1 114 ? -30.462 -15.327 12.323 1.00 98.00 114 ARG A O 1
ATOM 873 N N . PRO A 1 115 ? -29.982 -13.136 12.673 1.00 97.00 115 PRO A N 1
ATOM 874 C CA . PRO A 1 115 ? -31.359 -12.705 12.852 1.00 97.00 115 PRO A CA 1
ATOM 875 C C . PRO A 1 115 ? -32.205 -13.089 11.636 1.00 97.00 115 PRO A C 1
ATOM 877 O O . PRO A 1 115 ? -31.789 -12.914 10.487 1.00 97.00 115 PRO A O 1
ATOM 880 N N . GLU A 1 116 ? -33.394 -13.617 11.883 1.00 93.38 116 GLU A N 1
ATOM 881 C CA . GLU A 1 116 ? -34.367 -13.974 10.856 1.00 93.38 116 GLU A CA 1
ATOM 882 C C . GLU A 1 116 ? -34.901 -12.733 10.134 1.00 93.38 116 GLU A C 1
ATOM 884 O O . GLU A 1 116 ? -35.247 -12.815 8.954 1.00 93.38 116 GLU A O 1
ATOM 889 N N . SER A 1 117 ? -34.917 -11.586 10.819 1.00 91.62 117 SER A N 1
ATOM 890 C CA . SER A 1 117 ? -35.402 -10.299 10.310 1.00 91.62 117 SER A CA 1
ATOM 891 C C . SER A 1 117 ? -34.521 -9.643 9.241 1.00 91.62 117 SER A C 1
ATOM 893 O O . SER A 1 117 ? -35.000 -8.728 8.569 1.00 91.62 117 SER A O 1
ATOM 895 N N . ILE A 1 118 ? -33.274 -10.095 9.038 1.00 96.00 118 ILE A N 1
ATOM 896 C CA . ILE A 1 118 ? -32.316 -9.425 8.142 1.00 96.00 118 ILE A CA 1
ATOM 897 C C . ILE A 1 118 ? -31.742 -10.336 7.049 1.00 96.00 118 ILE A C 1
ATOM 899 O O . ILE A 1 118 ? -31.674 -11.568 7.160 1.00 96.00 118 ILE A O 1
ATOM 903 N N . SER A 1 119 ? -31.286 -9.704 5.965 1.00 96.38 119 SER A N 1
ATOM 904 C CA . SER A 1 119 ? -30.641 -10.396 4.848 1.00 96.38 119 SER A CA 1
ATOM 905 C C . SER A 1 119 ? -29.221 -10.865 5.199 1.00 96.38 119 SER A C 1
ATOM 907 O O . SER A 1 119 ? -28.636 -10.464 6.208 1.00 96.38 119 SER A O 1
ATOM 909 N N . ALA A 1 120 ? -28.636 -11.722 4.356 1.00 96.56 120 ALA A N 1
ATOM 910 C CA . ALA A 1 120 ? -27.241 -12.138 4.518 1.00 96.56 120 ALA A CA 1
ATOM 911 C C . ALA A 1 120 ? -26.274 -10.953 4.382 1.00 96.56 120 ALA A C 1
ATOM 913 O O . ALA A 1 120 ? -25.272 -10.881 5.087 1.00 96.56 120 ALA A O 1
ATOM 914 N N . GLU A 1 121 ? -26.574 -10.019 3.484 1.00 97.00 121 GLU A N 1
ATOM 915 C CA . GLU A 1 121 ? -25.751 -8.844 3.227 1.00 97.00 121 GLU A CA 1
ATOM 916 C C . GLU A 1 121 ? -25.733 -7.893 4.414 1.00 97.00 121 GLU A C 1
ATOM 918 O O . GLU A 1 121 ? -24.662 -7.462 4.834 1.00 97.00 121 GLU A O 1
ATOM 923 N N . GLU A 1 122 ? -26.902 -7.608 4.990 1.00 97.06 122 GLU A N 1
ATOM 924 C CA . GLU A 1 122 ? -26.969 -6.803 6.203 1.00 97.06 122 GLU A CA 1
ATOM 925 C C . GLU A 1 122 ? -26.261 -7.517 7.355 1.00 97.06 122 GLU A C 1
ATOM 927 O O . GLU A 1 122 ? -25.418 -6.917 8.016 1.00 97.06 122 GLU A O 1
ATOM 932 N N . ALA A 1 123 ? -26.503 -8.815 7.536 1.00 98.06 123 ALA A N 1
ATOM 933 C CA . ALA A 1 123 ? -25.827 -9.629 8.540 1.00 98.06 123 ALA A CA 1
ATOM 934 C C . ALA A 1 123 ? -24.298 -9.622 8.410 1.00 98.06 123 ALA A C 1
ATOM 936 O O . ALA A 1 123 ? -23.600 -9.561 9.418 1.00 98.06 123 ALA A O 1
ATOM 937 N N . ALA A 1 124 ? -23.762 -9.644 7.188 1.00 97.62 124 ALA A N 1
ATOM 938 C CA . ALA A 1 124 ? -22.323 -9.588 6.938 1.00 97.62 124 ALA A CA 1
ATOM 939 C C . ALA A 1 124 ? -21.695 -8.224 7.290 1.00 97.62 124 ALA A C 1
ATOM 941 O O . ALA A 1 124 ? -20.473 -8.132 7.350 1.00 97.62 124 ALA A O 1
ATOM 942 N N . SER A 1 125 ? -22.499 -7.181 7.545 1.00 97.25 125 SER A N 1
ATOM 943 C CA . SER A 1 125 ? -22.018 -5.849 7.954 1.00 97.25 125 SER A CA 1
ATOM 944 C C . SER A 1 125 ? -21.756 -5.676 9.456 1.00 97.25 125 SER A C 1
ATOM 946 O O . SER A 1 125 ? -21.198 -4.660 9.895 1.00 97.25 125 SER A O 1
ATOM 948 N N . ILE A 1 126 ? -22.204 -6.651 10.245 1.00 98.31 126 ILE A N 1
ATOM 949 C CA . ILE A 1 126 ? -22.353 -6.556 11.697 1.00 98.31 126 ILE A CA 1
ATOM 950 C C . ILE A 1 126 ? -21.095 -6.992 12.460 1.00 98.31 126 ILE A C 1
ATOM 952 O O . ILE A 1 126 ? -20.669 -6.230 13.331 1.00 98.31 126 ILE A O 1
ATOM 956 N N . PRO A 1 127 ? -20.486 -8.170 12.205 1.00 98.06 127 PRO A N 1
ATOM 957 C CA . PRO A 1 127 ? -19.669 -8.840 13.211 1.00 98.06 127 PRO A CA 1
ATOM 958 C C . PRO A 1 127 ? -18.489 -8.038 13.772 1.00 98.06 127 PRO A C 1
ATOM 960 O O . PRO A 1 127 ? -18.401 -7.840 14.982 1.00 98.06 127 PRO A O 1
ATOM 963 N N . VAL A 1 128 ? -17.589 -7.545 12.922 1.00 96.56 128 VAL A N 1
ATOM 964 C CA . VAL A 1 128 ? -16.425 -6.736 13.315 1.00 96.56 128 VAL A CA 1
ATOM 965 C C . VAL A 1 128 ? -16.890 -5.445 13.972 1.00 96.56 128 VAL A C 1
ATOM 967 O O . VAL A 1 128 ? -16.392 -5.081 15.035 1.00 96.56 128 VAL A O 1
ATOM 970 N N . SER A 1 129 ? -17.847 -4.755 13.357 1.00 97.31 129 SER A N 1
ATOM 971 C CA . SER A 1 129 ? -18.334 -3.447 13.802 1.00 97.31 129 SER A CA 1
ATOM 972 C C . SER A 1 129 ? -18.975 -3.507 15.192 1.00 97.31 129 SER A C 1
ATOM 974 O O . SER A 1 129 ? -18.606 -2.743 16.086 1.00 97.31 129 SER A O 1
ATOM 976 N N . ALA A 1 130 ? -19.898 -4.450 15.382 1.00 98.19 130 ALA A N 1
ATOM 977 C CA . ALA A 1 130 ? -20.655 -4.624 16.610 1.00 98.19 130 ALA A CA 1
ATOM 978 C C . ALA A 1 130 ? -19.772 -5.142 17.748 1.00 98.19 130 ALA A C 1
ATOM 980 O O . ALA A 1 130 ? -19.834 -4.595 18.844 1.00 98.19 130 ALA A O 1
ATOM 981 N N . LEU A 1 131 ? -18.896 -6.124 17.491 1.00 98.38 131 LEU A N 1
ATOM 982 C CA . LEU A 1 131 ? -17.952 -6.622 18.502 1.00 98.38 131 LEU A CA 1
ATOM 983 C C . LEU A 1 131 ? -16.971 -5.540 18.952 1.00 98.38 131 LEU A C 1
ATOM 985 O O . LEU A 1 131 ? -16.654 -5.446 20.135 1.00 98.38 131 LEU A O 1
ATOM 989 N N . THR A 1 132 ? -16.522 -4.696 18.021 1.00 96.88 132 THR A N 1
ATOM 990 C CA . THR A 1 132 ? -15.650 -3.561 18.340 1.00 96.88 132 THR A CA 1
ATOM 991 C C . THR A 1 132 ? -16.328 -2.595 19.303 1.00 96.88 132 THR A C 1
ATOM 993 O O . THR A 1 132 ? -15.751 -2.247 20.332 1.00 96.88 132 THR A O 1
ATOM 996 N N . ALA A 1 133 ? -17.563 -2.197 19.000 1.00 98.31 133 ALA A N 1
ATOM 997 C CA . ALA A 1 133 ? -18.329 -1.296 19.849 1.00 98.31 133 ALA A CA 1
ATOM 998 C C . ALA A 1 133 ? -18.701 -1.935 21.196 1.00 98.31 133 ALA A C 1
ATOM 1000 O O . ALA A 1 133 ? -18.539 -1.307 22.242 1.00 98.31 133 ALA A O 1
ATOM 1001 N N . TRP A 1 134 ? -19.134 -3.199 21.185 1.00 98.44 134 TRP A N 1
ATOM 1002 C CA . TRP A 1 134 ? -19.495 -3.957 22.382 1.00 98.44 134 TRP A CA 1
ATOM 1003 C C . TRP A 1 134 ? -18.323 -4.053 23.358 1.00 98.44 134 TRP A C 1
ATOM 1005 O O . TRP A 1 134 ? -18.452 -3.699 24.528 1.00 98.44 134 TRP A O 1
ATOM 1015 N N . GLN A 1 135 ? -17.156 -4.490 22.883 1.00 97.69 135 GLN A N 1
ATOM 1016 C CA . GLN A 1 135 ? -15.975 -4.641 23.733 1.00 97.69 135 GLN A CA 1
ATOM 1017 C C . GLN A 1 135 ? -15.413 -3.283 24.156 1.00 97.69 135 GLN A C 1
ATOM 1019 O O . GLN A 1 135 ? -14.960 -3.144 25.289 1.00 97.69 135 GLN A O 1
ATOM 1024 N N . GLY A 1 136 ? -15.483 -2.260 23.302 1.00 97.12 136 GLY A N 1
ATOM 1025 C CA . GLY A 1 136 ? -15.098 -0.899 23.672 1.00 97.12 136 GLY A CA 1
ATOM 1026 C C . GLY A 1 136 ? -15.924 -0.345 24.829 1.00 97.12 136 GLY A C 1
ATOM 1027 O O . GLY A 1 136 ? -15.361 0.105 25.827 1.00 97.12 136 GLY A O 1
ATOM 1028 N N . LEU A 1 137 ? -17.252 -0.425 24.725 1.00 98.19 137 LEU A N 1
ATOM 1029 C CA . LEU A 1 137 ? -18.172 0.065 25.752 1.00 98.19 137 LEU A CA 1
ATOM 1030 C C . LEU A 1 137 ? -18.104 -0.791 27.022 1.00 98.19 137 LEU A C 1
ATOM 1032 O O . LEU A 1 137 ? -17.825 -0.281 28.104 1.00 98.19 137 LEU A O 1
ATOM 1036 N N . PHE A 1 138 ? -18.337 -2.095 26.909 1.00 97.62 138 PHE A N 1
ATOM 1037 C CA . PHE A 1 138 ? -18.624 -2.929 28.077 1.00 97.62 138 PHE A CA 1
ATOM 1038 C C . PHE A 1 138 ? -17.383 -3.595 28.682 1.00 97.62 138 PHE A C 1
ATOM 1040 O O . PHE A 1 138 ? -17.376 -3.885 29.873 1.00 97.62 138 PHE A O 1
ATOM 1047 N N . GLU A 1 139 ? -16.307 -3.799 27.913 1.00 95.50 139 GLU A N 1
ATOM 1048 C CA . GLU A 1 139 ? -15.067 -4.395 28.440 1.00 95.50 139 GLU A CA 1
ATOM 1049 C C . GLU A 1 139 ? -13.964 -3.358 28.683 1.00 95.50 139 GLU A C 1
ATOM 1051 O O . GLU A 1 139 ? -13.328 -3.376 29.735 1.00 95.50 139 GLU A O 1
ATOM 1056 N N . GLN A 1 140 ? -13.701 -2.455 27.729 1.00 94.25 140 GLN A N 1
ATOM 1057 C CA . GLN A 1 140 ? -12.603 -1.487 27.860 1.00 94.25 140 GLN A CA 1
ATOM 1058 C C . GLN A 1 140 ? -12.984 -0.307 28.751 1.00 94.25 140 GLN A C 1
ATOM 1060 O O . GLN A 1 140 ? -12.213 0.049 29.643 1.00 94.25 140 GLN A O 1
ATOM 1065 N N . ALA A 1 141 ? -14.166 0.273 28.535 1.00 95.19 141 ALA A N 1
ATOM 1066 C CA . ALA A 1 141 ? -14.705 1.333 29.382 1.00 95.19 141 ALA A CA 1
ATOM 1067 C C . ALA A 1 141 ? -15.447 0.802 30.621 1.00 95.19 141 ALA A C 1
ATOM 1069 O O . ALA A 1 141 ? -15.847 1.598 31.468 1.00 95.19 141 ALA A O 1
ATOM 1070 N N . ASN A 1 142 ? -15.575 -0.527 30.753 1.00 94.56 142 ASN A N 1
ATOM 1071 C CA . ASN A 1 142 ? -16.188 -1.209 31.896 1.00 94.56 142 ASN A CA 1
ATOM 1072 C C . ASN A 1 142 ? -17.608 -0.697 32.208 1.00 94.56 142 ASN A C 1
ATOM 1074 O O . ASN A 1 142 ? -17.979 -0.507 33.369 1.00 94.56 142 ASN A O 1
ATOM 1078 N N . LEU A 1 143 ? -18.378 -0.416 31.155 1.00 95.19 143 LEU A N 1
ATOM 1079 C CA . LEU A 1 143 ? -19.779 -0.032 31.262 1.00 95.19 143 LEU A CA 1
ATOM 1080 C C . LEU A 1 143 ? -20.654 -1.267 31.475 1.00 95.19 143 LEU A C 1
ATOM 1082 O O . LEU A 1 143 ? -20.354 -2.352 30.980 1.00 95.19 143 LEU A O 1
ATOM 1086 N N . GLU A 1 144 ? -21.767 -1.099 32.182 1.00 88.50 144 GLU A N 1
ATOM 1087 C CA . GLU A 1 144 ? -22.733 -2.179 32.347 1.00 88.50 144 GLU A CA 1
ATOM 1088 C C . GLU A 1 144 ? -23.565 -2.339 31.059 1.00 88.50 144 GLU A C 1
ATOM 1090 O O . GLU A 1 144 ? -24.120 -1.349 30.570 1.00 88.50 144 GLU A O 1
ATOM 1095 N N . PRO A 1 145 ? -23.690 -3.556 30.494 1.00 91.50 145 PRO A N 1
ATOM 1096 C CA . PRO A 1 145 ? -24.553 -3.826 29.345 1.00 91.50 145 PRO A CA 1
ATOM 1097 C C . PRO A 1 145 ? -26.032 -3.864 29.768 1.00 91.50 145 PRO A C 1
ATOM 1099 O O . PRO A 1 145 ? -26.690 -4.906 29.722 1.00 91.50 145 PRO A O 1
ATOM 1102 N N . ASN A 1 146 ? -26.554 -2.721 30.216 1.00 92.19 146 ASN A N 1
ATOM 1103 C CA . ASN A 1 146 ? -27.942 -2.568 30.629 1.00 92.19 146 ASN A CA 1
ATOM 1104 C C . ASN A 1 146 ? -28.824 -2.260 29.419 1.00 92.19 146 ASN A C 1
ATOM 1106 O O . ASN A 1 146 ? -28.905 -1.124 28.972 1.00 92.19 146 ASN A O 1
ATOM 1110 N N . PHE A 1 147 ? -29.531 -3.263 28.913 1.00 94.06 147 PHE A N 1
ATOM 1111 C CA . PHE A 1 147 ? -30.464 -3.090 27.803 1.00 94.06 147 PHE A CA 1
ATOM 1112 C C . PHE A 1 147 ? -31.934 -3.029 28.248 1.00 94.06 147 PHE A C 1
ATOM 1114 O O . PHE A 1 147 ? -32.808 -2.971 27.384 1.00 94.06 147 PHE A O 1
ATOM 1121 N N . ASP A 1 148 ? -32.230 -2.996 29.550 1.00 90.62 148 ASP A N 1
ATOM 1122 C CA . ASP A 1 148 ? -33.593 -2.813 30.057 1.00 90.62 148 ASP A CA 1
ATOM 1123 C C . ASP A 1 148 ? -33.973 -1.330 30.044 1.00 90.62 148 ASP A C 1
ATOM 1125 O O . ASP A 1 148 ? -33.633 -0.559 30.944 1.00 90.62 148 ASP A O 1
ATOM 1129 N N . THR A 1 149 ? -34.744 -0.934 29.032 1.00 85.31 149 THR A N 1
ATOM 1130 C CA . THR A 1 149 ? -35.156 0.459 28.835 1.00 85.31 149 THR A CA 1
ATOM 1131 C C . THR A 1 149 ? -35.997 1.026 29.976 1.00 85.31 149 THR A C 1
ATOM 1133 O O . THR A 1 149 ? -36.086 2.246 30.100 1.00 85.31 149 THR A O 1
ATOM 1136 N N . THR A 1 150 ? -36.631 0.182 30.798 1.00 87.62 150 THR A N 1
ATOM 1137 C CA . THR A 1 150 ? -37.450 0.639 31.935 1.00 87.62 150 THR A CA 1
ATOM 1138 C C . THR A 1 150 ? -36.606 1.155 33.098 1.00 87.62 150 THR A C 1
ATOM 1140 O O . THR A 1 150 ? -37.091 1.944 33.908 1.00 87.62 150 THR A O 1
ATOM 1143 N N . SER A 1 151 ? -35.333 0.759 33.143 1.00 87.50 151 SER A N 1
ATOM 1144 C CA . SER A 1 151 ? -34.365 1.172 34.159 1.00 87.50 151 SER A CA 1
ATOM 1145 C C . SER A 1 151 ? -33.558 2.418 33.769 1.00 87.50 151 SER A C 1
ATOM 1147 O O . SER A 1 151 ? -32.832 2.971 34.597 1.00 87.50 151 SER A O 1
ATOM 1149 N N . HIS A 1 152 ? -33.693 2.890 32.523 1.00 91.75 152 HIS A N 1
ATOM 1150 C CA . HIS A 1 152 ? -32.897 4.005 32.009 1.00 91.75 152 HIS A CA 1
ATOM 1151 C C . HIS A 1 152 ? -33.315 5.330 32.647 1.00 91.75 152 HIS A C 1
ATOM 1153 O O . HIS A 1 152 ? -34.508 5.647 32.687 1.00 91.75 152 HIS A O 1
ATOM 1159 N N . PRO A 1 153 ? -32.357 6.171 33.078 1.00 89.75 153 PRO A N 1
ATOM 1160 C CA . PRO A 1 153 ? -32.692 7.481 33.604 1.00 89.75 153 PRO A CA 1
ATOM 1161 C C . PRO A 1 153 ? -33.298 8.379 32.506 1.00 89.75 153 PRO A C 1
ATOM 1163 O O . PRO A 1 153 ? -33.075 8.162 31.300 1.00 89.75 153 PRO A O 1
ATOM 1166 N N . PRO A 1 154 ? -34.046 9.430 32.902 1.00 91.12 154 PRO A N 1
ATOM 1167 C CA . PRO A 1 154 ? -34.508 10.457 31.978 1.00 91.12 154 PRO A CA 1
ATOM 1168 C C . PRO A 1 154 ? -33.345 11.003 31.149 1.00 91.12 154 PRO A C 1
ATOM 1170 O O . PRO A 1 154 ? -32.239 11.152 31.663 1.00 91.12 154 PRO A O 1
ATOM 1173 N N . LYS A 1 155 ? -33.594 11.357 29.882 1.00 90.31 155 LYS A N 1
ATOM 1174 C CA . LYS A 1 155 ? -32.550 11.791 28.933 1.00 90.31 155 LYS A CA 1
ATOM 1175 C C . LYS A 1 155 ? -31.607 12.870 29.495 1.00 90.31 155 LYS A C 1
ATOM 1177 O O . LYS A 1 155 ? -30.412 12.806 29.244 1.00 90.31 155 LYS A O 1
ATOM 1182 N N . SER A 1 156 ? -32.116 13.811 30.292 1.00 89.25 156 SER A N 1
ATOM 1183 C CA . SER A 1 156 ? -31.327 14.883 30.926 1.00 89.25 156 SER A CA 1
ATOM 1184 C C . SER A 1 156 ? -30.371 14.424 32.036 1.00 89.25 156 SER A C 1
ATOM 1186 O O . SER A 1 156 ? -29.519 15.201 32.453 1.00 89.25 156 SER A O 1
ATOM 1188 N N . GLN A 1 157 ? -30.524 13.198 32.533 1.00 92.62 157 GLN A N 1
ATOM 1189 C CA . GLN A 1 157 ? -29.713 12.596 33.596 1.00 92.62 157 GLN A CA 1
ATOM 1190 C C . GLN A 1 157 ? -28.866 11.424 33.087 1.00 92.62 157 GLN A C 1
ATOM 1192 O O . GLN A 1 157 ? -28.159 10.789 33.868 1.00 92.62 157 GLN A O 1
ATOM 1197 N N . ARG A 1 158 ? -28.943 11.110 31.789 1.00 93.50 158 ARG A N 1
ATOM 1198 C CA . ARG A 1 158 ? -28.152 10.035 31.198 1.00 93.50 158 ARG A CA 1
ATOM 1199 C C . ARG A 1 158 ? -26.669 10.422 31.170 1.00 93.50 158 ARG A C 1
ATOM 1201 O O . ARG A 1 158 ? -26.349 11.548 30.780 1.00 93.50 158 ARG A O 1
ATOM 1208 N N . PRO A 1 159 ? -25.760 9.506 31.539 1.00 93.44 159 PRO A N 1
ATOM 1209 C CA . PRO A 1 159 ? -24.331 9.739 31.397 1.00 93.44 159 PRO A CA 1
ATOM 1210 C C . PRO A 1 159 ? -23.974 9.957 29.922 1.00 93.44 159 PRO A C 1
ATOM 1212 O O . PRO A 1 159 ? -24.477 9.260 29.040 1.00 93.44 159 PRO A O 1
ATOM 1215 N N . GLN A 1 160 ? -23.125 10.951 29.662 1.00 94.38 160 GLN A N 1
ATOM 1216 C CA . GLN A 1 160 ? -22.762 11.365 28.308 1.00 94.38 160 GLN A CA 1
ATOM 1217 C C . GLN A 1 160 ? -21.546 10.596 27.791 1.00 94.38 160 GLN A C 1
ATOM 1219 O O . GLN A 1 160 ? -20.546 10.456 28.498 1.00 94.38 160 GLN A O 1
ATOM 1224 N N . ILE A 1 161 ? -21.623 10.150 26.539 1.00 97.25 161 ILE A N 1
ATOM 1225 C CA . ILE A 1 161 ? -20.522 9.522 25.805 1.00 97.25 161 ILE A CA 1
ATOM 1226 C C . ILE A 1 161 ? -20.331 10.261 24.486 1.00 97.25 161 ILE A C 1
ATOM 1228 O O . ILE A 1 161 ? -21.305 10.579 23.799 1.00 97.25 161 ILE A O 1
ATOM 1232 N N . PHE A 1 162 ? -19.072 10.493 24.124 1.00 98.38 162 PHE A N 1
ATOM 1233 C CA . PHE A 1 162 ? -18.706 11.088 22.849 1.00 98.38 162 PHE A CA 1
ATOM 1234 C C . PHE A 1 162 ? -18.139 10.053 21.878 1.00 98.38 162 PHE A C 1
ATOM 1236 O O . PHE A 1 162 ? -17.239 9.289 22.227 1.00 98.38 162 PHE A O 1
ATOM 1243 N N . ILE A 1 163 ? -18.644 10.044 20.645 1.00 98.50 163 ILE A N 1
ATOM 1244 C CA . ILE A 1 163 ? -18.267 9.090 19.597 1.00 98.50 163 ILE A CA 1
ATOM 1245 C C . ILE A 1 163 ? -17.774 9.856 18.371 1.00 98.50 163 ILE A C 1
ATOM 1247 O O . ILE A 1 163 ? -18.555 10.470 17.639 1.00 98.50 163 ILE A O 1
ATOM 1251 N N . ASN A 1 164 ? -16.472 9.782 18.110 1.00 97.44 164 ASN A N 1
ATOM 1252 C CA . ASN A 1 164 ? -15.871 10.346 16.911 1.00 97.44 164 ASN A CA 1
ATOM 1253 C C . ASN A 1 164 ? -15.962 9.359 15.733 1.00 97.44 164 ASN A C 1
ATOM 1255 O O . ASN A 1 164 ? -15.687 8.165 15.888 1.00 97.44 164 ASN A O 1
ATOM 1259 N N . GLY A 1 165 ? -16.324 9.850 14.543 1.00 95.31 165 GLY A N 1
ATOM 1260 C CA . GLY A 1 165 ? -16.431 9.033 13.327 1.00 95.31 165 GLY A CA 1
ATOM 1261 C C . GLY A 1 165 ? -17.699 8.176 13.265 1.00 95.31 165 GLY A C 1
ATOM 1262 O O . GLY A 1 165 ? -17.666 7.037 12.798 1.00 95.31 165 GLY A O 1
ATOM 1263 N N . ALA A 1 166 ? -18.828 8.713 13.727 1.00 97.38 166 ALA A N 1
ATOM 1264 C CA . ALA A 1 166 ? -20.055 7.966 14.000 1.00 97.38 166 ALA A CA 1
ATOM 1265 C C . ALA A 1 166 ? -20.751 7.349 12.774 1.00 97.38 166 ALA A C 1
ATOM 1267 O O . ALA A 1 166 ? -21.567 6.449 12.926 1.00 97.38 166 ALA A O 1
ATOM 1268 N N . SER A 1 167 ? -20.443 7.798 11.556 1.00 95.75 167 SER A N 1
ATOM 1269 C CA . SER A 1 167 ? -20.991 7.202 10.327 1.00 95.75 167 SER A CA 1
ATOM 1270 C C . SER A 1 167 ? -20.138 6.062 9.755 1.00 95.75 167 SER A C 1
ATOM 1272 O O . SER A 1 167 ? -20.542 5.434 8.780 1.00 95.75 167 SER A O 1
ATOM 1274 N N . GLY A 1 168 ? -18.940 5.821 10.297 1.00 93.19 168 GLY A N 1
ATOM 1275 C CA . GLY A 1 168 ? -18.049 4.745 9.850 1.00 93.19 168 GLY A CA 1
ATOM 1276 C C . GLY A 1 168 ? -18.476 3.370 10.370 1.00 93.19 168 GLY A C 1
ATOM 1277 O O . GLY A 1 168 ? -19.409 3.266 11.166 1.00 93.19 168 GLY A O 1
ATOM 1278 N N . GLY A 1 169 ? -17.770 2.312 9.952 1.00 91.94 169 GLY A N 1
ATOM 1279 C CA . GLY A 1 169 ? -18.100 0.917 10.282 1.00 91.94 169 GLY A CA 1
ATOM 1280 C C . GLY A 1 169 ? -18.292 0.645 11.780 1.00 91.94 169 GLY A C 1
ATOM 1281 O O . GLY A 1 169 ? -19.353 0.182 12.174 1.00 91.94 169 GLY A O 1
ATOM 1282 N N . ALA A 1 170 ? -17.318 0.984 12.631 1.00 95.44 170 ALA A N 1
ATOM 1283 C CA . ALA A 1 170 ? -17.451 0.806 14.084 1.00 95.44 170 ALA A CA 1
ATOM 1284 C C . ALA A 1 170 ? -18.282 1.916 14.754 1.00 95.44 170 ALA A C 1
ATOM 1286 O O . ALA A 1 170 ? -19.087 1.641 15.642 1.00 95.44 170 ALA A O 1
ATOM 1287 N N . GLY A 1 171 ? -18.124 3.169 14.310 1.00 97.25 171 GLY A N 1
ATOM 1288 C CA . GLY A 1 171 ? -18.757 4.330 14.942 1.00 97.25 171 GLY A CA 1
ATOM 1289 C C . GLY A 1 171 ? -20.284 4.242 14.999 1.00 97.25 171 GLY A C 1
ATOM 1290 O O . GLY A 1 171 ? -20.873 4.572 16.026 1.00 97.25 171 GLY A O 1
ATOM 1291 N N . ASN A 1 172 ? -20.926 3.722 13.947 1.00 97.62 172 ASN A N 1
ATOM 1292 C CA . ASN A 1 172 ? -22.386 3.591 13.924 1.00 97.62 172 ASN A CA 1
ATOM 1293 C C . ASN A 1 172 ? -22.894 2.569 14.959 1.00 97.62 172 ASN A C 1
ATOM 1295 O O . ASN A 1 172 ? -23.956 2.760 15.546 1.00 97.62 172 ASN A O 1
ATOM 1299 N N . TRP A 1 173 ? -22.109 1.528 15.249 1.00 98.38 173 TRP A N 1
ATOM 1300 C CA . TRP A 1 173 ? -22.433 0.540 16.277 1.00 98.38 173 TRP A CA 1
ATOM 1301 C C . TRP A 1 173 ? -22.181 1.061 17.689 1.00 98.38 173 TRP A C 1
ATOM 1303 O O . TRP A 1 173 ? -22.972 0.768 18.582 1.00 98.38 173 TRP A O 1
ATOM 1313 N N . TYR A 1 174 ? -21.152 1.891 17.893 1.00 98.69 174 TYR A N 1
ATOM 1314 C CA . TYR A 1 174 ? -20.983 2.604 19.163 1.00 98.69 174 TYR A CA 1
ATOM 1315 C C . TYR A 1 174 ? -22.203 3.474 19.476 1.00 98.69 174 TYR A C 1
ATOM 1317 O O . TYR A 1 174 ? -22.673 3.458 20.611 1.00 98.69 174 TYR A O 1
ATOM 1325 N N . VAL A 1 175 ? -22.743 4.191 18.480 1.00 98.81 175 VAL A N 1
ATOM 1326 C CA . VAL A 1 175 ? -23.933 5.041 18.665 1.00 98.81 175 VAL A CA 1
ATOM 1327 C C . VAL A 1 175 ? -25.129 4.197 19.092 1.00 98.81 175 VAL A C 1
ATOM 1329 O O . VAL A 1 175 ? -25.747 4.491 20.113 1.00 98.81 175 VAL A O 1
ATOM 1332 N N . GLN A 1 176 ? -25.419 3.129 18.345 1.00 98.56 176 GLN A N 1
ATOM 1333 C CA . GLN A 1 176 ? -26.581 2.276 18.595 1.00 98.56 176 GLN A CA 1
ATOM 1334 C C . GLN A 1 176 ? -26.496 1.561 19.948 1.00 98.56 176 GLN A C 1
ATOM 1336 O O . GLN A 1 176 ? -27.452 1.603 20.720 1.00 98.56 176 GLN A O 1
ATOM 1341 N N . LEU A 1 177 ? -25.351 0.949 20.275 1.00 98.50 177 LEU A N 1
ATOM 1342 C CA . LEU A 1 177 ? -25.184 0.213 21.531 1.00 98.50 177 LEU A CA 1
ATOM 1343 C C . LEU A 1 177 ? -25.179 1.140 22.748 1.00 98.50 177 LEU A C 1
ATOM 1345 O O . LEU A 1 177 ? -25.828 0.820 23.741 1.00 98.50 177 LEU A O 1
ATOM 1349 N N . ALA A 1 178 ? -24.514 2.298 22.677 1.00 98.00 178 ALA A N 1
ATOM 1350 C CA . ALA A 1 178 ? -24.534 3.271 23.769 1.00 98.00 178 ALA A CA 1
ATOM 1351 C C . ALA A 1 178 ? -25.948 3.832 23.988 1.00 98.00 178 ALA A C 1
ATOM 1353 O O . ALA A 1 178 ? -26.418 3.909 25.124 1.00 98.00 178 ALA A O 1
ATOM 1354 N N . HIS A 1 179 ? -26.665 4.157 22.909 1.00 97.12 179 HIS A N 1
ATOM 1355 C CA . HIS A 1 179 ? -28.054 4.602 22.996 1.00 97.12 179 HIS A CA 1
ATOM 1356 C C . HIS A 1 179 ? -28.959 3.523 23.608 1.00 97.12 179 HIS A C 1
ATOM 1358 O O . HIS A 1 179 ? -29.709 3.794 24.551 1.00 97.12 179 HIS A O 1
ATOM 1364 N N . ALA A 1 180 ? -28.862 2.285 23.112 1.00 96.50 180 ALA A N 1
ATOM 1365 C CA . ALA A 1 180 ? -29.627 1.150 23.617 1.00 96.50 180 ALA A CA 1
ATOM 1366 C C . ALA A 1 180 ? -29.319 0.860 25.094 1.00 96.50 180 ALA A C 1
ATOM 1368 O O . ALA A 1 180 ? -30.229 0.460 25.827 1.00 96.50 180 ALA A O 1
ATOM 1369 N N . ALA A 1 181 ? -28.081 1.115 25.525 1.00 96.25 181 ALA A N 1
ATOM 1370 C CA . ALA A 1 181 ? -27.627 0.965 26.902 1.00 96.25 181 ALA A CA 1
ATOM 1371 C C . ALA A 1 181 ? -27.985 2.147 27.830 1.00 96.25 181 ALA A C 1
ATOM 1373 O O . ALA A 1 181 ? -27.609 2.156 28.999 1.00 96.25 181 ALA A O 1
ATOM 1374 N N . GLY A 1 182 ? -28.717 3.152 27.332 1.00 95.19 182 GLY A N 1
ATOM 1375 C CA . GLY A 1 182 ? -29.235 4.249 28.154 1.00 95.19 182 GLY A CA 1
ATOM 1376 C C . GLY A 1 182 ? -28.279 5.428 28.336 1.00 95.19 182 GLY A C 1
ATOM 1377 O O . GLY A 1 182 ? -28.501 6.249 29.226 1.00 95.19 182 GLY A O 1
ATOM 1378 N N . TYR A 1 183 ? -27.254 5.562 27.494 1.00 96.44 183 TYR A N 1
ATOM 1379 C CA . TYR A 1 183 ? -26.356 6.719 27.494 1.00 96.44 183 TYR A CA 1
ATOM 1380 C C . TYR A 1 183 ? -26.919 7.875 26.660 1.00 96.44 183 TYR A C 1
ATOM 1382 O O . TYR A 1 183 ? -27.768 7.682 25.787 1.00 96.44 183 TYR A O 1
ATOM 1390 N N . TYR A 1 184 ? -26.455 9.091 26.953 1.00 96.75 184 TYR A N 1
ATOM 1391 C CA . TYR A 1 184 ? -26.671 10.261 26.105 1.00 96.75 184 TYR A CA 1
ATOM 1392 C C . TYR A 1 184 ? -25.529 10.340 25.096 1.00 96.75 184 TYR A C 1
ATOM 1394 O O . TYR A 1 184 ? -24.369 10.521 25.477 1.00 96.75 184 TYR A O 1
ATOM 1402 N N . VAL A 1 185 ? -25.844 10.190 23.816 1.00 98.19 185 VAL A N 1
ATOM 1403 C CA . VAL A 1 185 ? -24.832 10.024 22.773 1.00 98.19 185 VAL A CA 1
ATOM 1404 C C . VAL A 1 185 ? -24.587 11.337 22.042 1.00 98.19 185 VAL A C 1
ATOM 1406 O O . VAL A 1 185 ? -25.465 11.842 21.341 1.00 98.19 185 VAL A O 1
ATOM 1409 N N . VAL A 1 186 ? -23.362 11.849 22.150 1.00 97.94 186 VAL A N 1
ATOM 1410 C CA . VAL A 1 186 ? -22.858 12.937 21.307 1.00 97.94 186 VAL A CA 1
ATOM 1411 C C . VAL A 1 186 ? -21.934 12.341 20.256 1.00 97.94 186 VAL A C 1
ATOM 1413 O O . VAL A 1 186 ? -21.005 11.606 20.578 1.00 97.94 186 VAL A O 1
ATOM 1416 N N . ALA A 1 187 ? -22.184 12.631 18.988 1.00 97.94 187 ALA A N 1
ATOM 1417 C CA . ALA A 1 187 ? -21.513 11.966 17.878 1.00 97.94 187 ALA A CA 1
ATOM 1418 C C . ALA A 1 187 ? -20.961 12.966 16.859 1.00 97.94 187 ALA A C 1
ATOM 1420 O O . ALA A 1 187 ? -21.520 14.044 16.686 1.00 97.94 187 ALA A O 1
ATOM 1421 N N . THR A 1 188 ? -19.903 12.608 16.131 1.00 97.38 188 THR A N 1
ATOM 1422 C CA . THR A 1 188 ? -19.383 13.432 15.024 1.00 97.38 188 THR A CA 1
ATOM 1423 C C . THR A 1 188 ? -19.597 12.759 13.675 1.00 97.38 188 THR A C 1
ATOM 1425 O O . THR A 1 188 ? -19.392 11.551 13.517 1.00 97.38 188 THR A O 1
ATOM 1428 N N . CYS A 1 189 ? -19.972 13.540 12.664 1.00 95.81 189 CYS A N 1
ATOM 1429 C CA . CYS A 1 189 ? -19.958 13.103 11.268 1.00 95.81 189 CYS A CA 1
ATOM 1430 C C . CYS A 1 189 ? -19.930 14.303 10.313 1.00 95.81 189 CYS A C 1
ATOM 1432 O O . CYS A 1 189 ? -20.064 15.447 10.733 1.00 95.81 189 CYS A O 1
ATOM 1434 N N . SER A 1 190 ? -19.769 14.051 9.012 1.00 94.12 190 SER A N 1
ATOM 1435 C CA . SER A 1 190 ? -19.938 15.093 7.991 1.00 94.12 190 SER A CA 1
ATOM 1436 C C . SER A 1 190 ? -21.410 15.473 7.832 1.00 94.12 190 SER A C 1
ATOM 1438 O O . SER A 1 190 ? -22.270 14.611 8.039 1.00 94.12 190 SER A O 1
ATOM 1440 N N . THR A 1 191 ? -21.698 16.684 7.345 1.00 95.62 191 THR A N 1
ATOM 1441 C CA . THR A 1 191 ? -23.061 17.218 7.148 1.00 95.62 191 THR A CA 1
ATOM 1442 C C . THR A 1 191 ? -24.052 16.213 6.558 1.00 95.62 191 THR A C 1
ATOM 1444 O O . THR A 1 191 ? -25.137 16.018 7.099 1.00 95.62 191 THR A O 1
ATOM 1447 N N . LYS A 1 192 ? -23.669 15.520 5.478 1.00 95.81 192 LYS A N 1
ATOM 1448 C CA . LYS A 1 192 ? -24.543 14.578 4.757 1.00 95.81 192 LYS A CA 1
ATOM 1449 C C . LYS A 1 192 ? -24.994 13.355 5.573 1.00 95.81 192 LYS A C 1
ATOM 1451 O O . LYS A 1 192 ? -25.958 12.708 5.196 1.00 95.81 192 LYS A O 1
ATOM 1456 N N . ASN A 1 193 ? -24.307 13.034 6.672 1.00 97.38 193 ASN A N 1
ATOM 1457 C CA . ASN A 1 193 ? -24.568 11.838 7.479 1.00 97.38 193 ASN A CA 1
ATOM 1458 C C . ASN A 1 193 ? -25.321 12.153 8.784 1.00 97.38 193 ASN A C 1
ATOM 1460 O O . ASN A 1 193 ? -25.580 11.239 9.565 1.00 97.38 193 ASN A O 1
ATOM 1464 N N . ILE A 1 194 ? -25.674 13.419 9.041 1.00 97.81 194 ILE A N 1
ATOM 1465 C CA . ILE A 1 194 ? -26.291 13.837 10.310 1.00 97.81 194 ILE A CA 1
ATOM 1466 C C . ILE A 1 194 ? -27.620 13.116 10.553 1.00 97.81 194 ILE A C 1
ATOM 1468 O O . ILE A 1 194 ? -27.863 12.628 11.655 1.00 97.81 194 ILE A O 1
ATOM 1472 N N . GLU A 1 195 ? -28.479 13.033 9.535 1.00 97.94 195 GLU A N 1
ATOM 1473 C CA . GLU A 1 195 ? -29.787 12.377 9.657 1.00 97.94 195 GLU A CA 1
ATOM 1474 C C . GLU A 1 195 ? -29.644 10.879 9.924 1.00 97.94 195 GLU A C 1
ATOM 1476 O O . GLU A 1 195 ? -30.309 10.348 10.815 1.00 97.94 195 GLU A O 1
ATOM 1481 N N . LEU A 1 196 ? -28.707 10.222 9.232 1.00 97.81 196 LEU A N 1
ATOM 1482 C CA . LEU A 1 196 ? -28.371 8.826 9.487 1.00 97.81 196 LEU A CA 1
ATOM 1483 C C . LEU A 1 196 ? -27.938 8.633 10.943 1.00 97.81 196 LEU A C 1
ATOM 1485 O O . LEU A 1 196 ? -28.531 7.824 11.647 1.00 97.81 196 LEU A O 1
ATOM 1489 N N . VAL A 1 197 ? -26.954 9.395 11.420 1.00 98.38 197 VAL A N 1
ATOM 1490 C CA . VAL A 1 197 ? -26.405 9.240 12.777 1.00 98.38 197 VAL A CA 1
ATOM 1491 C C . VAL A 1 197 ? -27.460 9.519 13.857 1.00 98.38 197 VAL A C 1
ATOM 1493 O O . VAL A 1 197 ? -27.538 8.783 14.840 1.00 98.38 197 VAL A O 1
ATOM 1496 N N . ARG A 1 198 ? -28.352 10.497 13.650 1.00 98.44 198 ARG A N 1
ATOM 1497 C CA . ARG A 1 198 ? -29.512 10.722 14.536 1.00 98.44 198 ARG A CA 1
ATOM 1498 C C . ARG A 1 198 ? -30.476 9.540 14.544 1.00 98.44 198 ARG A C 1
ATOM 1500 O O . ARG A 1 198 ? -30.905 9.114 15.610 1.00 98.44 198 ARG A O 1
ATOM 1507 N N . SER A 1 199 ? -30.776 8.971 13.376 1.00 97.94 199 SER A N 1
ATOM 1508 C CA . SER A 1 199 ? -31.659 7.798 13.255 1.00 97.94 199 SER A CA 1
ATOM 1509 C C . SER A 1 199 ? -31.096 6.518 13.893 1.00 97.94 199 SER A C 1
ATOM 1511 O O . SER A 1 199 ? -31.806 5.519 14.003 1.00 97.94 199 SER A O 1
ATOM 1513 N N . LEU A 1 200 ? -29.813 6.524 14.265 1.00 98.12 200 LEU A N 1
ATOM 1514 C CA . LEU A 1 200 ? -29.130 5.435 14.964 1.00 98.12 200 LEU A CA 1
ATOM 1515 C C . LEU A 1 200 ? -29.112 5.632 16.488 1.00 98.12 200 LEU A C 1
ATOM 1517 O O . LEU A 1 200 ? -28.652 4.749 17.202 1.00 98.12 200 LEU A O 1
ATOM 1521 N N . GLY A 1 201 ? -29.607 6.767 16.993 1.00 97.19 201 GLY A N 1
ATOM 1522 C CA . GLY A 1 201 ? -29.711 7.038 18.429 1.00 97.19 201 GLY A CA 1
ATOM 1523 C C . GLY A 1 201 ? -28.787 8.135 18.956 1.00 97.19 201 GLY A C 1
ATOM 1524 O O . GLY A 1 201 ? -28.744 8.342 20.167 1.00 97.19 201 GLY A O 1
ATOM 1525 N N . ALA A 1 202 ? -28.068 8.863 18.092 1.00 98.31 202 ALA A N 1
ATOM 1526 C CA . ALA A 1 202 ? -27.317 10.034 18.539 1.00 98.31 202 ALA A CA 1
ATOM 1527 C C . ALA A 1 202 ? -28.268 11.148 19.001 1.00 98.31 202 ALA A C 1
ATOM 1529 O O . ALA A 1 202 ? -29.133 11.604 18.247 1.00 98.31 202 ALA A O 1
ATOM 1530 N N . ASP A 1 203 ? -28.080 11.611 20.234 1.00 97.56 203 ASP A N 1
ATOM 1531 C CA . ASP A 1 203 ? -28.861 12.690 20.830 1.00 97.56 203 ASP A CA 1
ATOM 1532 C C . ASP A 1 203 ? -28.402 14.066 20.335 1.00 97.56 203 ASP A C 1
ATOM 1534 O O . ASP A 1 203 ? -29.225 14.967 20.158 1.00 97.56 203 ASP A O 1
ATOM 1538 N N . GLU A 1 204 ? -27.102 14.206 20.073 1.00 96.31 204 GLU A N 1
ATOM 1539 C CA . GLU A 1 204 ? -26.469 15.389 19.497 1.00 96.31 204 GLU A CA 1
ATOM 1540 C C . GLU A 1 204 ? -25.443 14.977 18.435 1.00 96.31 204 GLU A C 1
ATOM 1542 O O . GLU A 1 204 ? -24.738 13.978 18.585 1.00 96.31 204 GLU A O 1
ATOM 1547 N N . VAL A 1 205 ? -25.364 15.744 17.343 1.00 97.69 205 VAL A N 1
ATOM 1548 C CA . VAL A 1 205 ? -24.425 15.476 16.247 1.00 97.69 205 VAL A CA 1
ATOM 1549 C C . VAL A 1 205 ? -23.633 16.731 15.915 1.00 97.69 205 VAL A C 1
ATOM 1551 O O . VAL A 1 205 ? -24.217 17.750 15.542 1.00 97.69 205 VAL A O 1
ATOM 1554 N N . LEU A 1 206 ? -22.310 16.627 16.014 1.00 95.75 206 LEU A N 1
ATOM 1555 C CA . LEU A 1 206 ? -21.357 17.671 15.666 1.00 95.75 206 LEU A CA 1
ATOM 1556 C C . LEU A 1 206 ? -20.878 17.491 14.224 1.00 95.75 206 LEU A C 1
ATOM 1558 O O . LEU A 1 206 ? -20.346 16.443 13.843 1.00 95.75 206 LEU A O 1
ATOM 1562 N N . ASP A 1 207 ? -21.047 18.543 13.428 1.00 94.75 207 ASP A N 1
ATOM 1563 C CA . ASP A 1 207 ? -20.597 18.583 12.041 1.00 94.75 207 ASP A CA 1
ATOM 1564 C C . ASP A 1 207 ? -19.153 19.082 11.953 1.00 94.75 207 ASP A C 1
ATOM 1566 O O . ASP A 1 207 ? -18.894 20.289 11.907 1.00 94.75 207 ASP A O 1
ATOM 1570 N N . TYR A 1 208 ? -18.206 18.142 11.891 1.00 89.56 208 TYR A N 1
ATOM 1571 C CA . TYR A 1 208 ? -16.778 18.475 11.869 1.00 89.56 208 TYR A CA 1
ATOM 1572 C C . TYR A 1 208 ? -16.365 19.266 10.616 1.00 89.56 208 TYR A C 1
ATOM 1574 O O . TYR A 1 208 ? -15.281 19.843 10.585 1.00 89.56 208 TYR A O 1
ATOM 1582 N N . THR A 1 209 ? -17.201 19.283 9.567 1.00 91.19 209 THR A N 1
ATOM 1583 C CA . THR A 1 209 ? -16.924 20.041 8.335 1.00 91.19 209 THR A CA 1
ATOM 1584 C C . THR A 1 209 ? -17.202 21.534 8.485 1.00 91.19 209 THR A C 1
ATOM 1586 O O . THR A 1 209 ? -16.703 22.325 7.688 1.00 91.19 209 THR A O 1
ATOM 1589 N N . LYS A 1 210 ? -17.970 21.926 9.510 1.00 91.94 210 LYS A N 1
ATOM 1590 C CA . LYS A 1 210 ? -18.276 23.328 9.827 1.00 91.94 210 LYS A CA 1
ATOM 1591 C C . LYS A 1 210 ? -17.354 23.889 10.895 1.00 91.94 210 LYS A C 1
ATOM 1593 O O . LYS A 1 210 ? -16.907 25.023 10.774 1.00 91.94 210 LYS A O 1
ATOM 1598 N N . THR A 1 211 ? -17.078 23.095 11.926 1.00 88.81 211 THR A N 1
ATOM 1599 C CA . THR A 1 211 ? -16.209 23.492 13.033 1.00 88.81 211 THR A CA 1
ATOM 1600 C C . THR A 1 211 ? -15.280 22.328 13.374 1.00 88.81 211 THR A C 1
ATOM 1602 O O . THR A 1 211 ? -15.769 21.258 13.751 1.00 88.81 211 THR A O 1
ATOM 1605 N N . PRO A 1 212 ? -13.952 22.497 13.249 1.00 87.44 212 PRO A N 1
ATOM 1606 C CA . PRO A 1 212 ? -12.985 21.496 13.683 1.00 87.44 212 PRO A CA 1
ATOM 1607 C C . PRO A 1 212 ? -13.174 21.125 15.160 1.00 87.44 212 PRO A C 1
ATOM 1609 O O . PRO A 1 212 ? -13.441 21.987 15.993 1.00 87.44 212 PRO A O 1
ATOM 1612 N N . LEU A 1 213 ? -12.983 19.849 15.511 1.00 87.69 213 LEU A N 1
ATOM 1613 C CA . LEU A 1 213 ? -13.231 19.368 16.880 1.00 87.69 213 LEU A CA 1
ATOM 1614 C C . LEU A 1 213 ? -12.380 20.083 17.934 1.00 87.69 213 LEU A C 1
ATOM 1616 O O . LEU A 1 213 ? -12.911 20.490 18.963 1.00 87.69 213 LEU A O 1
ATOM 1620 N N . ALA A 1 214 ? -11.085 20.274 17.664 1.00 86.69 214 ALA A N 1
ATOM 1621 C CA . ALA A 1 214 ? -10.192 20.970 18.589 1.00 86.69 214 ALA A CA 1
ATOM 1622 C C . ALA A 1 214 ? -10.667 22.407 18.865 1.00 86.69 214 ALA A C 1
ATOM 1624 O O . ALA A 1 214 ? -10.627 22.850 20.006 1.00 86.69 214 ALA A O 1
ATOM 1625 N N . GLU A 1 215 ? -11.192 23.101 17.848 1.00 88.75 215 GLU A N 1
ATOM 1626 C CA . GLU A 1 215 ? -11.775 24.438 17.993 1.00 88.75 215 GLU A CA 1
ATOM 1627 C C . GLU A 1 215 ? -13.087 24.395 18.785 1.00 88.75 215 GLU A C 1
ATOM 1629 O O . GLU A 1 215 ? -13.262 25.163 19.729 1.00 88.75 215 GLU A O 1
ATOM 1634 N N . TYR A 1 216 ? -13.988 23.465 18.459 1.00 89.75 216 TYR A N 1
ATOM 1635 C CA . TYR A 1 216 ? -15.273 23.315 19.143 1.00 89.75 216 TYR A CA 1
ATOM 1636 C C . TYR A 1 216 ? -15.091 23.143 20.662 1.00 89.75 216 TYR A C 1
ATOM 1638 O O . TYR A 1 216 ? -15.705 23.859 21.458 1.00 89.75 216 TYR A O 1
ATOM 1646 N N . PHE A 1 217 ? -14.170 22.270 21.077 1.00 92.50 217 PHE A N 1
ATOM 1647 C CA . PHE A 1 217 ? -13.922 21.968 22.491 1.00 92.50 217 PHE A CA 1
ATOM 1648 C C . PHE A 1 217 ? -13.112 23.023 23.254 1.00 92.50 217 PHE A C 1
ATOM 1650 O O . PHE A 1 217 ? -12.886 22.864 24.454 1.00 92.50 217 PHE A O 1
ATOM 1657 N N . THR A 1 218 ? -12.734 24.137 22.618 1.00 87.12 218 THR A N 1
ATOM 1658 C CA . THR A 1 218 ? -12.204 25.303 23.347 1.00 87.12 218 THR A CA 1
ATOM 1659 C C . THR A 1 218 ? -13.276 26.025 24.163 1.00 87.12 218 THR A C 1
ATOM 1661 O O . THR A 1 218 ? -12.964 26.662 25.167 1.00 87.12 218 THR A O 1
ATOM 1664 N N . THR A 1 219 ? -14.539 25.938 23.738 1.00 86.25 219 THR A N 1
ATOM 1665 C CA . THR A 1 219 ? -15.659 26.715 24.300 1.00 86.25 219 THR A CA 1
ATOM 1666 C C . THR A 1 219 ? -16.848 25.858 24.731 1.00 86.25 219 THR A C 1
ATOM 1668 O O . THR A 1 219 ? -17.775 26.379 25.350 1.00 86.25 219 THR A O 1
ATOM 1671 N N . HIS A 1 220 ? -16.819 24.552 24.452 1.00 89.25 220 HIS A N 1
ATOM 1672 C CA . HIS A 1 220 ? -17.914 23.623 24.732 1.00 89.25 220 HIS A CA 1
ATOM 1673 C C . HIS A 1 220 ? -17.546 22.584 25.805 1.00 89.25 220 HIS A C 1
ATOM 1675 O O . HIS A 1 220 ? -16.361 22.333 26.045 1.00 89.25 220 HIS A O 1
ATOM 1681 N N . PRO A 1 221 ? -18.550 21.965 26.462 1.00 88.44 221 PRO A N 1
ATOM 1682 C CA . PRO A 1 221 ? -18.322 20.901 27.432 1.00 88.44 221 PRO A CA 1
ATOM 1683 C C . PRO A 1 221 ? -17.541 19.722 26.845 1.00 88.44 221 PRO A C 1
ATOM 1685 O O . PRO A 1 221 ? -17.707 19.358 25.683 1.00 88.44 221 PRO A O 1
ATOM 1688 N N . LYS A 1 222 ? -16.718 19.108 27.693 1.00 95.06 222 LYS A N 1
ATOM 1689 C CA . LYS A 1 222 ? -15.938 17.906 27.390 1.00 95.06 222 LYS A CA 1
ATOM 1690 C C . LYS A 1 222 ? -16.566 16.679 28.044 1.00 95.06 222 LYS A C 1
ATOM 1692 O O . LYS A 1 222 ? -17.357 16.809 28.978 1.00 95.06 222 LYS A O 1
ATOM 1697 N N . TYR A 1 223 ? -16.173 15.492 27.600 1.00 96.38 223 TYR A N 1
ATOM 1698 C CA . TYR A 1 223 ? -16.834 14.237 27.943 1.00 96.38 223 TYR A CA 1
ATOM 1699 C C . TYR A 1 223 ? -15.923 13.282 28.724 1.00 96.38 223 TYR A C 1
ATOM 1701 O O . TYR A 1 223 ? -14.734 13.176 28.419 1.00 96.38 223 TYR A O 1
ATOM 1709 N N . PRO A 1 224 ? -16.458 12.557 29.725 1.00 94.88 224 PRO A N 1
ATOM 1710 C CA . PRO A 1 224 ? -15.674 11.625 30.537 1.00 94.88 224 PRO A CA 1
ATOM 1711 C C . PRO A 1 224 ? -15.240 10.372 29.762 1.00 94.88 224 PRO A C 1
ATOM 1713 O O . PRO A 1 224 ? -14.243 9.752 30.122 1.00 94.88 224 PRO A O 1
ATOM 1716 N N . LEU A 1 225 ? -15.979 10.005 28.710 1.00 97.38 225 LEU A N 1
ATOM 1717 C CA . LEU A 1 225 ? -15.704 8.859 27.849 1.00 97.38 225 LEU A CA 1
ATOM 1718 C C . LEU A 1 225 ? -15.765 9.290 26.386 1.00 97.38 225 LEU A C 1
ATOM 1720 O O . LEU A 1 225 ? -16.797 9.774 25.911 1.00 97.38 225 LEU A O 1
ATOM 1724 N N . VAL A 1 226 ? -14.653 9.094 25.686 1.00 98.12 226 VAL A N 1
ATOM 1725 C CA . VAL A 1 226 ? -14.466 9.430 24.275 1.00 98.12 226 VAL A CA 1
ATOM 1726 C C . VAL A 1 226 ? -14.068 8.167 23.518 1.00 98.12 226 VAL A C 1
ATOM 1728 O O . VAL A 1 226 ? -13.094 7.511 23.875 1.00 98.12 226 VAL A O 1
ATOM 1731 N N . PHE A 1 227 ? -14.797 7.840 22.454 1.00 98.25 227 PHE A N 1
ATOM 1732 C CA . PHE A 1 227 ? -14.482 6.728 21.557 1.00 98.25 227 PHE A CA 1
ATOM 1733 C C . PHE A 1 227 ? -14.105 7.261 20.178 1.00 98.25 227 PHE A C 1
ATOM 1735 O O . PHE A 1 227 ? -14.932 7.857 19.486 1.00 98.25 227 PHE A O 1
ATOM 1742 N N . ASP A 1 228 ? -12.860 7.041 19.771 1.00 96.56 228 ASP A N 1
ATOM 1743 C CA . ASP A 1 228 ? -12.340 7.410 18.462 1.00 96.56 228 ASP A CA 1
ATOM 1744 C C . ASP A 1 228 ? -12.305 6.218 17.498 1.00 96.56 228 ASP A C 1
ATOM 1746 O O . ASP A 1 228 ? -11.794 5.142 17.808 1.00 96.56 228 ASP A O 1
ATOM 1750 N N . ASN A 1 229 ? -12.838 6.438 16.296 1.00 93.69 229 ASN A N 1
ATOM 1751 C CA . ASN A 1 229 ? -12.913 5.436 15.232 1.00 93.69 229 ASN A CA 1
ATOM 1752 C C . ASN A 1 229 ? -12.216 5.898 13.941 1.00 93.69 229 ASN A C 1
ATOM 1754 O O . ASN A 1 229 ? -12.459 5.319 12.882 1.00 93.69 229 ASN A O 1
ATOM 1758 N N . VAL A 1 230 ? -11.412 6.969 14.005 1.00 89.75 230 VAL A N 1
ATOM 1759 C CA . VAL A 1 230 ? -10.853 7.639 12.819 1.00 89.75 230 VAL A CA 1
ATOM 1760 C C . VAL A 1 230 ? -9.327 7.601 12.799 1.00 89.75 230 VAL A C 1
ATOM 1762 O O . VAL A 1 230 ? -8.750 7.299 11.757 1.00 89.75 230 VAL A O 1
ATOM 1765 N N . GLY A 1 231 ? -8.657 7.880 13.920 1.00 86.81 231 GLY A N 1
ATOM 1766 C CA . GLY A 1 231 ? -7.195 7.909 13.966 1.00 86.81 231 GLY A CA 1
ATOM 1767 C C . GLY A 1 231 ? -6.545 9.182 13.416 1.00 86.81 231 GLY A C 1
ATOM 1768 O O . GLY A 1 231 ? -7.193 10.187 13.099 1.00 86.81 231 GLY A O 1
ATOM 1769 N N . GLY A 1 232 ? -5.213 9.143 13.319 1.00 85.44 232 GLY A N 1
ATOM 1770 C CA . GLY A 1 232 ? -4.387 10.203 12.733 1.00 85.44 232 GLY A CA 1
ATOM 1771 C C . GLY A 1 232 ? -4.643 11.591 13.334 1.00 85.44 232 GLY A C 1
ATOM 1772 O O . GLY A 1 232 ? -4.770 11.756 14.545 1.00 85.44 232 GLY A O 1
ATOM 1773 N N . LYS A 1 233 ? -4.761 12.611 12.473 1.00 84.12 233 LYS A N 1
ATOM 1774 C CA . LYS A 1 233 ? -5.055 13.992 12.902 1.00 84.12 233 LYS A CA 1
ATOM 1775 C C . LYS A 1 233 ? -6.401 14.123 13.624 1.00 84.12 233 LYS A C 1
ATOM 1777 O O . LYS A 1 233 ? -6.552 15.004 14.464 1.00 84.12 233 LYS A O 1
ATOM 1782 N N . SER A 1 234 ? -7.376 13.265 13.309 1.00 86.75 234 SER A N 1
ATOM 1783 C CA . SER A 1 234 ? -8.687 13.304 13.964 1.00 86.75 234 SER A CA 1
ATOM 1784 C C . SER A 1 234 ? -8.612 12.787 15.398 1.00 86.75 234 SER A C 1
ATOM 1786 O O . SER A 1 234 ? -9.212 13.400 16.275 1.00 86.75 234 SER A O 1
ATOM 1788 N N . LEU A 1 235 ? -7.807 11.751 15.653 1.00 89.88 235 LEU A N 1
ATOM 1789 C CA . LEU A 1 235 ? -7.514 11.276 17.006 1.00 89.88 235 LEU A CA 1
ATOM 1790 C C . LEU A 1 235 ? -6.828 12.361 17.849 1.00 89.88 235 LEU A C 1
ATOM 1792 O O . LEU A 1 235 ? -7.233 12.585 18.985 1.00 89.88 235 LEU A O 1
ATOM 1796 N N . LEU A 1 236 ? -5.858 13.093 17.283 1.00 88.38 236 LEU A N 1
ATOM 1797 C CA . LEU A 1 236 ? -5.238 14.241 17.965 1.00 88.38 236 LEU A CA 1
ATOM 1798 C C . LEU A 1 236 ? -6.279 15.295 18.372 1.00 88.38 236 LEU A C 1
ATOM 1800 O O . LEU A 1 236 ? -6.244 15.799 19.490 1.00 88.38 236 LEU A O 1
ATOM 1804 N N . ALA A 1 237 ? -7.247 15.581 17.500 1.00 88.44 237 ALA A N 1
ATOM 1805 C CA . ALA A 1 237 ? -8.338 16.497 17.817 1.00 88.44 237 ALA A CA 1
ATOM 1806 C C . ALA A 1 237 ? -9.338 15.915 18.838 1.00 88.44 237 ALA A C 1
ATOM 1808 O O . ALA A 1 237 ? -9.883 16.663 19.645 1.00 88.44 237 ALA A O 1
ATOM 1809 N N . ALA A 1 238 ? -9.568 14.597 18.841 1.00 92.00 238 ALA A N 1
ATOM 1810 C CA . ALA A 1 238 ? -10.476 13.931 19.776 1.00 92.00 238 ALA A CA 1
ATOM 1811 C C . ALA A 1 238 ? -10.003 14.028 21.239 1.00 92.00 238 ALA A C 1
ATOM 1813 O O . ALA A 1 238 ? -10.839 14.047 22.140 1.00 92.00 238 ALA A O 1
ATOM 1814 N N . TRP A 1 239 ? -8.698 14.184 21.491 1.00 94.38 239 TRP A N 1
ATOM 1815 C CA . TRP A 1 239 ? -8.164 14.444 22.836 1.00 94.38 239 TRP A CA 1
ATOM 1816 C C . TRP A 1 239 ? -8.703 15.729 23.474 1.00 94.38 239 TRP A C 1
ATOM 1818 O O . TRP A 1 239 ? -8.876 15.792 24.691 1.00 94.38 239 TRP A O 1
ATOM 1828 N N . HIS A 1 240 ? -9.035 16.741 22.668 1.00 93.62 240 HIS A N 1
ATOM 1829 C CA . HIS A 1 240 ? -9.632 17.984 23.164 1.00 93.62 240 HIS A CA 1
ATOM 1830 C C . HIS A 1 240 ? -11.056 17.776 23.697 1.00 93.62 240 HIS A C 1
ATOM 1832 O O . HIS A 1 240 ? -11.507 18.549 24.540 1.00 93.62 240 HIS A O 1
ATOM 1838 N N . ALA A 1 241 ? -11.732 16.700 23.277 1.00 95.44 241 ALA A N 1
ATOM 1839 C CA . ALA A 1 241 ? -13.067 16.327 23.739 1.00 95.44 241 ALA A CA 1
ATOM 1840 C C . ALA A 1 241 ? -13.070 15.655 25.122 1.00 95.44 241 ALA A C 1
ATOM 1842 O O . ALA A 1 241 ? -14.141 15.478 25.697 1.00 95.44 241 ALA A O 1
ATOM 1843 N N . VAL A 1 242 ? -11.910 15.252 25.655 1.00 97.19 242 VAL A N 1
ATOM 1844 C CA . VAL A 1 242 ? -11.818 14.472 26.899 1.00 97.19 242 VAL A CA 1
ATOM 1845 C C . VAL A 1 242 ? -11.857 15.402 28.116 1.00 97.19 242 VAL A C 1
ATOM 1847 O O . VAL A 1 242 ? -11.058 16.336 28.244 1.00 97.19 242 VAL A O 1
ATOM 1850 N N . ALA A 1 243 ? -12.799 15.166 29.028 1.00 96.44 243 ALA A N 1
ATOM 1851 C CA . ALA A 1 243 ? -12.898 15.894 30.293 1.00 96.44 243 ALA A CA 1
ATOM 1852 C C . ALA A 1 243 ? -11.682 15.606 31.199 1.00 96.44 243 ALA A C 1
ATOM 1854 O O . ALA A 1 243 ? -11.053 14.562 31.041 1.00 96.44 243 ALA A O 1
ATOM 1855 N N . PRO A 1 244 ? -11.334 16.486 32.157 1.00 94.81 244 PRO A N 1
ATOM 1856 C CA . PRO A 1 244 ? -10.281 16.197 33.134 1.00 94.81 244 PRO A CA 1
ATOM 1857 C C . PRO A 1 244 ? -10.510 14.853 33.842 1.00 94.81 244 PRO A C 1
ATOM 1859 O O . PRO A 1 244 ? -11.621 14.584 34.299 1.00 94.81 244 PRO A O 1
ATOM 1862 N N . GLY A 1 245 ? -9.481 14.001 33.903 1.00 93.75 245 GLY A N 1
ATOM 1863 C CA . GLY A 1 245 ? -9.596 12.632 34.437 1.00 93.75 245 GLY A CA 1
ATOM 1864 C C . GLY A 1 245 ? -10.390 11.647 33.562 1.00 93.75 245 GLY A C 1
ATOM 1865 O O . GLY A 1 245 ? -10.663 10.525 33.989 1.00 93.75 245 GLY A O 1
ATOM 1866 N N . GLY A 1 246 ? -10.821 12.069 32.372 1.00 95.94 246 GLY A N 1
ATOM 1867 C CA . GLY A 1 246 ? -11.584 11.260 31.428 1.00 95.94 246 GLY A CA 1
ATOM 1868 C C . GLY A 1 246 ? -10.717 10.292 30.625 1.00 95.94 246 GLY A C 1
ATOM 1869 O O . GLY A 1 246 ? -9.485 10.326 30.676 1.00 95.94 246 GLY A O 1
ATOM 1870 N N . LYS A 1 247 ? -11.385 9.429 29.857 1.00 96.69 247 LYS A N 1
ATOM 1871 C CA . LYS A 1 247 ? -10.744 8.357 29.089 1.00 96.69 247 LYS A CA 1
ATOM 1872 C C . LYS A 1 247 ? -11.070 8.440 27.607 1.00 96.69 247 LYS A C 1
ATOM 1874 O O . LYS A 1 247 ? -12.228 8.631 27.229 1.00 96.69 247 LYS A O 1
ATOM 1879 N N . LEU A 1 248 ? -10.050 8.227 26.786 1.00 96.88 248 LEU A N 1
ATOM 1880 C CA . LEU A 1 248 ? -10.154 8.065 25.344 1.00 96.88 248 LEU A CA 1
ATOM 1881 C C . LEU A 1 248 ? -9.846 6.617 24.959 1.00 96.88 248 LEU A C 1
ATOM 1883 O O . LEU A 1 248 ? -8.795 6.081 25.299 1.00 96.88 248 LEU A O 1
ATOM 1887 N N . PHE A 1 249 ? -10.733 5.996 24.191 1.00 96.69 249 PHE A N 1
ATOM 1888 C CA . PHE A 1 249 ? -10.522 4.680 23.597 1.00 96.69 249 PHE A CA 1
ATOM 1889 C C . PHE A 1 249 ? -10.476 4.816 22.082 1.00 96.69 249 PHE A C 1
ATOM 1891 O O . PHE A 1 249 ? -11.346 5.459 21.501 1.00 96.69 249 PHE A O 1
ATOM 1898 N N . THR A 1 250 ? -9.495 4.205 21.428 1.00 94.06 250 THR A N 1
ATOM 1899 C CA . THR A 1 250 ? -9.404 4.197 19.963 1.00 94.06 250 THR A CA 1
ATOM 1900 C C . THR A 1 250 ? -9.115 2.805 19.425 1.00 94.06 250 THR A C 1
ATOM 1902 O O . THR A 1 250 ? -8.473 1.976 20.072 1.00 94.06 250 THR A O 1
ATOM 1905 N N . ILE A 1 251 ? -9.604 2.567 18.215 1.00 89.00 251 ILE A N 1
ATOM 1906 C CA . ILE A 1 251 ? -9.311 1.374 17.413 1.00 89.00 251 ILE A CA 1
ATOM 1907 C C . ILE A 1 251 ? -8.295 1.674 16.306 1.00 89.00 251 ILE A C 1
ATOM 1909 O O . ILE A 1 251 ? -7.959 0.793 15.517 1.00 89.00 251 ILE A O 1
ATOM 1913 N N . ALA A 1 252 ? -7.828 2.924 16.221 1.00 83.50 252 ALA A N 1
ATOM 1914 C CA . ALA A 1 252 ? -6.812 3.342 15.275 1.00 83.50 252 ALA A CA 1
ATOM 1915 C C . ALA A 1 252 ? -5.414 3.220 15.909 1.00 83.50 252 ALA A C 1
ATOM 1917 O O . ALA A 1 252 ? -5.190 3.760 16.995 1.00 83.50 252 ALA A O 1
ATOM 1918 N N . PRO A 1 253 ? -4.470 2.526 15.255 1.00 68.25 253 PRO A N 1
ATOM 1919 C CA . PRO A 1 253 ? -3.145 2.287 15.813 1.00 68.25 253 PRO A CA 1
ATOM 1920 C C . PRO A 1 253 ? -2.333 3.586 15.997 1.00 68.25 253 PRO A C 1
ATOM 1922 O O . PRO A 1 253 ? -2.346 4.446 15.109 1.00 68.25 253 PRO A O 1
ATOM 1925 N N . PRO A 1 254 ? -1.587 3.735 17.108 1.00 58.53 254 PRO A N 1
ATOM 1926 C CA . PRO A 1 254 ? -0.607 4.804 17.278 1.00 58.53 254 PRO A CA 1
ATOM 1927 C C . PRO A 1 254 ? 0.712 4.442 16.565 1.00 58.53 254 PRO A C 1
ATOM 1929 O O . PRO A 1 254 ? 1.533 3.729 17.123 1.00 58.53 254 PRO A O 1
ATOM 1932 N N . GLY A 1 255 ? 0.936 4.913 15.335 1.00 55.03 255 GLY A N 1
ATOM 1933 C CA . GLY A 1 255 ? 2.219 4.720 14.626 1.00 55.03 255 GLY A CA 1
ATOM 1934 C C . GLY A 1 255 ? 2.228 3.616 13.557 1.00 55.03 255 GLY A C 1
ATOM 1935 O O . GLY A 1 255 ? 1.174 3.249 13.034 1.00 55.03 255 GLY A O 1
ATOM 1936 N N . GLU A 1 256 ? 3.423 3.150 13.167 1.00 46.88 256 GLU A N 1
ATOM 1937 C CA . GLU A 1 256 ? 3.597 2.146 12.105 1.00 46.88 256 GLU A CA 1
ATOM 1938 C C . GLU A 1 256 ? 3.165 0.740 12.554 1.00 46.88 256 GLU A C 1
ATOM 1940 O O . GLU A 1 256 ? 3.337 0.338 13.701 1.00 46.88 256 GLU A O 1
ATOM 1945 N N . ILE A 1 257 ? 2.602 -0.030 11.614 1.00 44.44 257 ILE A N 1
ATOM 1946 C CA . ILE A 1 257 ? 1.967 -1.343 11.843 1.00 44.44 257 ILE A CA 1
ATOM 1947 C C . ILE A 1 257 ? 2.921 -2.395 12.449 1.00 44.44 257 ILE A C 1
ATOM 1949 O O . ILE A 1 257 ? 2.464 -3.363 13.058 1.00 44.44 257 ILE A O 1
ATOM 1953 N N . SER A 1 258 ? 4.237 -2.200 12.331 1.00 42.12 258 SER A N 1
ATOM 1954 C CA . SER A 1 258 ? 5.272 -3.123 12.812 1.00 42.12 258 SER A CA 1
ATOM 1955 C C . SER A 1 258 ? 5.414 -3.204 14.335 1.00 42.12 258 SER A C 1
ATOM 1957 O O . SER A 1 258 ? 5.966 -4.187 14.824 1.00 42.12 258 SER A O 1
ATOM 1959 N N . ASP A 1 259 ? 4.904 -2.231 15.093 1.00 41.31 259 ASP A N 1
ATOM 1960 C CA . ASP A 1 259 ? 5.129 -2.151 16.548 1.00 41.31 259 ASP A CA 1
ATOM 1961 C C . ASP A 1 259 ? 4.098 -2.954 17.380 1.00 41.31 259 ASP A C 1
ATOM 1963 O O . ASP A 1 259 ? 4.167 -3.007 18.615 1.00 41.31 259 ASP A O 1
ATOM 1967 N N . PHE A 1 260 ? 3.130 -3.610 16.726 1.00 50.94 260 PHE A N 1
ATOM 1968 C CA . PHE A 1 260 ? 1.927 -4.160 17.364 1.00 50.94 260 PHE A CA 1
ATOM 1969 C C . PHE A 1 260 ? 2.005 -5.665 17.666 1.00 50.94 260 PHE A C 1
ATOM 1971 O O . PHE A 1 260 ? 1.365 -6.484 17.010 1.00 50.94 260 PHE A O 1
ATOM 1978 N N . VAL A 1 261 ? 2.739 -6.033 18.721 1.00 41.28 261 VAL A N 1
ATOM 1979 C CA . VAL A 1 261 ? 2.753 -7.410 19.268 1.00 41.28 261 VAL A CA 1
ATOM 1980 C C . VAL A 1 261 ? 1.771 -7.578 20.447 1.00 41.28 261 VAL A C 1
ATOM 1982 O O . VAL A 1 261 ? 1.351 -8.694 20.744 1.00 41.28 261 VAL A O 1
ATOM 1985 N N . ASN A 1 262 ? 1.310 -6.488 21.080 1.00 45.22 262 ASN A N 1
ATOM 1986 C CA . ASN A 1 262 ? 0.367 -6.527 22.208 1.00 45.22 262 ASN A CA 1
ATOM 1987 C C . ASN A 1 262 ? -1.004 -5.929 21.833 1.00 45.22 262 ASN A C 1
ATOM 1989 O O . ASN A 1 262 ? -1.101 -4.815 21.351 1.00 45.22 262 ASN A O 1
ATOM 1993 N N . TRP A 1 263 ? -2.123 -6.615 22.081 1.00 53.41 263 TRP A N 1
ATOM 1994 C CA . TRP A 1 263 ? -3.467 -6.153 21.653 1.00 53.41 263 TRP A CA 1
ATOM 1995 C C . TRP A 1 263 ? -4.028 -4.930 22.407 1.00 53.41 263 TRP A C 1
ATOM 1997 O O . TRP A 1 263 ? -5.200 -4.580 22.243 1.00 53.41 263 TRP A O 1
ATOM 2007 N N . LYS A 1 264 ? -3.221 -4.316 23.278 1.00 58.38 264 LYS A N 1
ATOM 2008 C CA . LYS A 1 264 ? -3.581 -3.230 24.193 1.00 58.38 264 LYS A CA 1
ATOM 2009 C C . LYS A 1 264 ? -2.362 -2.333 24.390 1.00 58.38 264 LYS A C 1
ATOM 2011 O O . LYS A 1 264 ? -1.335 -2.820 24.856 1.00 58.38 264 LYS A O 1
ATOM 2016 N N . TYR A 1 265 ? -2.511 -1.045 24.099 1.00 73.31 265 TYR A N 1
ATOM 2017 C CA . TYR A 1 265 ? -1.479 -0.036 24.346 1.00 73.31 265 TYR A CA 1
ATOM 2018 C C . TYR A 1 265 ? -2.094 1.177 25.035 1.00 73.31 265 TYR A C 1
ATOM 2020 O O . TYR A 1 265 ? -3.151 1.662 24.625 1.00 73.31 265 TYR A O 1
ATOM 2028 N N . GLU A 1 266 ? -1.445 1.644 26.096 1.00 83.75 266 GLU A N 1
ATOM 2029 C CA . GLU A 1 266 ? -1.744 2.948 26.682 1.00 83.75 266 GLU A CA 1
ATOM 2030 C C . GLU A 1 266 ? -1.220 4.034 25.741 1.00 83.75 266 GLU A C 1
ATOM 2032 O O . GLU A 1 266 ? -0.155 3.890 25.139 1.00 83.75 266 GLU A O 1
ATOM 2037 N N . LEU A 1 267 ? -2.009 5.087 25.563 1.00 84.19 267 LEU A N 1
ATOM 2038 C CA . LEU A 1 267 ? -1.679 6.210 24.701 1.00 84.19 267 LEU A CA 1
ATOM 2039 C C . LEU A 1 267 ? -1.298 7.398 25.563 1.00 84.19 267 LEU A C 1
ATOM 2041 O O . LEU A 1 267 ? -2.058 7.797 26.449 1.00 84.19 267 LEU A O 1
ATOM 2045 N N . GLU A 1 268 ? -0.158 7.997 25.244 1.00 83.75 268 GLU A N 1
ATOM 2046 C CA . GLU A 1 268 ? 0.223 9.265 25.842 1.00 83.75 268 GLU A CA 1
ATOM 2047 C C . GLU A 1 268 ? -0.621 10.399 25.236 1.00 83.75 268 GLU A C 1
ATOM 2049 O O . GLU A 1 268 ? -0.728 10.502 24.006 1.00 83.75 268 GLU A O 1
ATOM 2054 N N . PRO A 1 269 ? -1.244 11.253 26.067 1.00 85.75 269 PRO A N 1
ATOM 2055 C CA . PRO A 1 269 ? -1.951 12.422 25.571 1.00 85.75 269 PRO A CA 1
ATOM 2056 C C . PRO A 1 269 ? -0.976 13.410 24.913 1.00 85.75 269 PRO A C 1
ATOM 2058 O O . PRO A 1 269 ? 0.139 13.603 25.405 1.00 85.75 269 PRO A O 1
ATOM 2061 N N . PRO A 1 270 ? -1.378 14.084 23.820 1.00 85.81 270 PRO A N 1
ATOM 2062 C CA . PRO A 1 270 ? -0.529 15.075 23.182 1.00 85.81 270 PRO A CA 1
ATOM 2063 C C . PRO A 1 270 ? -0.339 16.293 24.094 1.00 85.81 270 PRO A C 1
ATOM 2065 O O . PRO A 1 270 ? -1.276 16.756 24.745 1.00 85.81 270 PRO A O 1
ATOM 2068 N N . ASN A 1 271 ? 0.877 16.846 24.096 1.00 82.50 271 ASN A N 1
ATOM 2069 C CA . ASN A 1 271 ? 1.219 18.062 24.837 1.00 82.50 271 ASN A CA 1
ATOM 2070 C C . ASN A 1 271 ? 0.740 19.323 24.089 1.00 82.50 271 ASN A C 1
ATOM 2072 O O . ASN A 1 271 ? 1.547 20.123 23.613 1.00 82.50 271 ASN A O 1
ATOM 2076 N N . ASP A 1 272 ? -0.577 19.452 23.926 1.00 84.38 272 ASP A N 1
ATOM 2077 C CA . ASP A 1 272 ? -1.235 20.531 23.187 1.00 84.38 272 ASP A CA 1
ATOM 2078 C C . ASP A 1 272 ? -2.088 21.417 24.110 1.00 84.38 272 ASP A C 1
ATOM 2080 O O . ASP A 1 272 ? -2.744 20.945 25.047 1.00 84.38 272 ASP A O 1
ATOM 2084 N N . LYS A 1 273 ? -2.106 22.726 23.833 1.00 77.56 273 LYS A N 1
ATOM 2085 C CA . LYS A 1 273 ? -2.909 23.695 24.586 1.00 77.56 273 LYS A CA 1
ATOM 2086 C C . LYS A 1 273 ? -4.387 23.433 24.305 1.00 77.56 273 LYS A C 1
ATOM 2088 O O . LYS A 1 273 ? -4.879 23.743 23.228 1.00 77.56 273 LYS A O 1
ATOM 2093 N N . GLY A 1 274 ? -5.097 22.900 25.295 1.00 80.75 274 GLY A N 1
ATOM 2094 C CA . GLY A 1 274 ? -6.523 22.580 25.184 1.00 80.75 274 GLY A CA 1
ATOM 2095 C C . GLY A 1 274 ? -6.856 21.141 25.563 1.00 80.75 274 GLY A C 1
ATOM 2096 O O . GLY A 1 274 ? -8.009 20.868 25.888 1.00 80.75 274 GLY A O 1
ATOM 2097 N N . VAL A 1 275 ? -5.871 20.244 25.637 1.00 89.75 275 VAL A N 1
ATOM 2098 C CA . VAL A 1 275 ? -6.056 18.902 26.210 1.00 89.75 275 VAL A CA 1
ATOM 2099 C C . VAL A 1 275 ? -6.168 19.010 27.732 1.00 89.75 275 VAL A C 1
ATOM 2101 O O . VAL A 1 275 ? -5.449 19.782 28.364 1.00 89.75 275 VAL A O 1
ATOM 2104 N N . SER A 1 276 ? -7.127 18.294 28.324 1.00 91.12 276 SER A N 1
ATOM 2105 C CA . SER A 1 276 ? -7.357 18.341 29.774 1.00 91.12 276 SER A CA 1
ATOM 2106 C C . SER A 1 276 ? -6.263 17.585 30.535 1.00 91.12 276 SER A C 1
ATOM 2108 O O . SER A 1 276 ? -5.708 16.615 30.029 1.00 91.12 276 SER A O 1
ATOM 2110 N N . GLU A 1 277 ? -5.983 17.983 31.776 1.00 89.88 277 GLU A N 1
ATOM 2111 C CA . GLU A 1 277 ? -5.037 17.265 32.638 1.00 89.88 277 GLU A CA 1
ATOM 2112 C C . GLU A 1 277 ? -5.596 15.914 33.118 1.00 89.88 277 GLU A C 1
ATOM 2114 O O . GLU A 1 277 ? -6.808 15.735 33.281 1.00 89.88 277 GLU A O 1
ATOM 2119 N N . GLY A 1 278 ? -4.691 14.962 33.371 1.00 90.31 278 GLY A N 1
ATOM 2120 C CA . GLY A 1 278 ? -5.022 13.656 33.949 1.00 90.31 278 GLY A CA 1
ATOM 2121 C C . GLY A 1 278 ? -5.842 12.737 33.041 1.00 90.31 278 GLY A C 1
ATOM 2122 O O . GLY A 1 278 ? -6.474 11.815 33.542 1.00 90.31 278 GLY A O 1
ATOM 2123 N N . VAL A 1 279 ? -5.882 13.003 31.734 1.00 94.38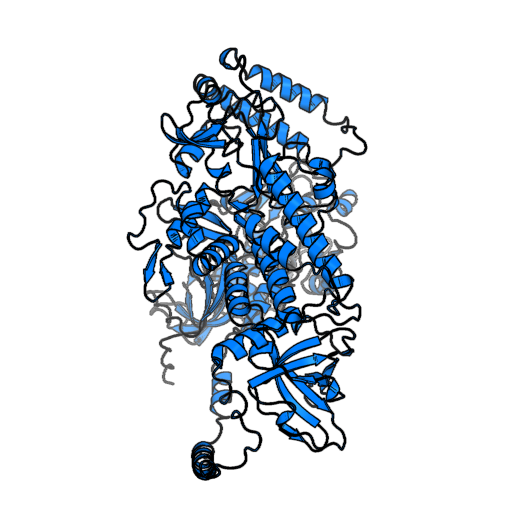 279 VAL A N 1
ATOM 2124 C CA . VAL A 1 279 ? -6.593 12.156 30.770 1.00 94.38 279 VAL A CA 1
ATOM 2125 C C . VAL A 1 279 ? -5.809 10.880 30.466 1.00 94.38 279 VAL A C 1
ATOM 2127 O O . VAL A 1 279 ? -4.583 10.898 30.367 1.00 94.38 279 VAL A O 1
ATOM 2130 N N . GLU A 1 280 ? -6.531 9.780 30.279 1.00 93.75 280 GLU A N 1
ATOM 2131 C CA . GLU A 1 280 ? -5.968 8.478 29.913 1.00 93.75 280 GLU A CA 1
ATOM 2132 C C . GLU A 1 280 ? -6.400 8.109 28.492 1.00 93.75 280 GLU A C 1
ATOM 2134 O O . GLU A 1 280 ? -7.557 8.307 28.117 1.00 93.75 280 GLU A O 1
ATOM 2139 N N . GLY A 1 281 ? -5.497 7.533 27.702 1.00 92.69 281 GLY A N 1
ATOM 2140 C CA . GLY A 1 281 ? -5.821 7.019 26.376 1.00 92.69 281 GLY A CA 1
ATOM 2141 C C . GLY A 1 281 ? -5.491 5.543 26.248 1.00 92.69 281 GLY A C 1
ATOM 2142 O O . GLY A 1 281 ? -4.521 5.056 26.827 1.00 92.69 281 GLY A O 1
ATOM 2143 N N . ARG A 1 282 ? -6.287 4.818 25.465 1.00 90.94 282 ARG A N 1
ATOM 2144 C CA . ARG A 1 282 ? -6.069 3.397 25.211 1.00 90.94 282 ARG A CA 1
ATOM 2145 C C . ARG A 1 282 ? -6.402 3.023 23.777 1.00 90.94 282 ARG A C 1
ATOM 2147 O O . ARG A 1 282 ? -7.513 3.250 23.305 1.00 90.94 282 ARG A O 1
ATOM 2154 N N . PHE A 1 283 ? -5.463 2.355 23.127 1.00 89.44 283 PHE A N 1
ATOM 2155 C CA . PHE A 1 283 ? -5.710 1.594 21.913 1.00 89.44 283 PHE A CA 1
ATOM 2156 C C . PHE A 1 283 ? -6.075 0.146 22.257 1.00 89.44 283 PHE A C 1
ATOM 2158 O O . PHE A 1 283 ? -5.459 -0.469 23.139 1.00 89.44 283 PHE A O 1
ATOM 2165 N N . PHE A 1 284 ? -7.057 -0.412 21.550 1.00 88.31 284 PHE A N 1
ATOM 2166 C CA . PHE A 1 284 ? -7.393 -1.830 21.646 1.00 88.31 284 PHE A CA 1
ATOM 2167 C C . PHE A 1 284 ? -7.863 -2.404 20.306 1.00 88.31 284 PHE A C 1
ATOM 2169 O O . PHE A 1 284 ? -8.391 -1.692 19.453 1.00 88.31 284 PHE A O 1
ATOM 2176 N N . LEU A 1 285 ? -7.727 -3.723 20.165 1.00 85.31 285 LEU A N 1
ATOM 2177 C CA . LEU A 1 285 ? -8.316 -4.494 19.072 1.00 85.31 285 LEU A CA 1
ATOM 2178 C C . LEU A 1 285 ? -9.356 -5.477 19.609 1.00 85.31 285 LEU A C 1
ATOM 2180 O O . LEU A 1 285 ? -9.195 -6.045 20.691 1.00 85.31 285 LEU A O 1
ATOM 2184 N N . MET A 1 286 ? -10.422 -5.681 18.837 1.00 90.19 286 MET A N 1
ATOM 2185 C CA . MET A 1 286 ? -11.516 -6.575 19.208 1.00 90.19 286 MET A CA 1
ATOM 2186 C C . MET A 1 286 ? -11.144 -8.055 19.034 1.00 90.19 286 MET A C 1
ATOM 2188 O O . MET A 1 286 ? -10.420 -8.448 18.113 1.00 90.19 286 MET A O 1
ATOM 2192 N N . ARG A 1 287 ? -11.704 -8.901 19.897 1.00 92.25 287 ARG A N 1
ATOM 2193 C CA . ARG A 1 287 ? -11.668 -10.368 19.793 1.00 92.25 287 ARG A CA 1
ATOM 2194 C C . ARG A 1 287 ? -12.915 -10.876 19.062 1.00 92.25 287 ARG A C 1
ATOM 2196 O O . ARG A 1 287 ? -13.980 -10.279 19.187 1.00 92.25 287 ARG A O 1
ATOM 2203 N N . ALA A 1 288 ? -12.805 -11.997 18.343 1.00 93.31 288 ALA A N 1
ATOM 2204 C CA . ALA A 1 288 ? -13.987 -12.734 17.889 1.00 93.31 288 ALA A CA 1
ATOM 2205 C C . ALA A 1 288 ? -14.748 -13.324 19.085 1.00 93.31 288 ALA A C 1
ATOM 2207 O O . ALA A 1 288 ? -14.122 -13.872 19.991 1.00 93.31 288 ALA A O 1
ATOM 2208 N N . ASP A 1 289 ? -16.077 -13.227 19.078 1.00 96.44 289 ASP A N 1
ATOM 2209 C CA . ASP A 1 289 ? -16.905 -13.795 20.140 1.00 96.44 289 ASP A CA 1
ATOM 2210 C C . ASP A 1 289 ? -18.338 -14.060 19.649 1.00 96.44 289 ASP A C 1
ATOM 2212 O O . ASP A 1 289 ? -19.132 -13.139 19.450 1.00 96.44 289 ASP A O 1
ATOM 2216 N N . GLY A 1 290 ? -18.673 -15.333 19.439 1.00 97.69 290 GLY A N 1
ATOM 2217 C CA . GLY A 1 290 ? -19.997 -15.770 18.995 1.00 97.69 290 GLY A CA 1
ATOM 2218 C C . GLY A 1 290 ? -21.099 -15.533 20.032 1.00 97.69 290 GLY A C 1
ATOM 2219 O O . GLY A 1 290 ? -22.252 -15.306 19.673 1.00 97.69 290 GLY A O 1
ATOM 2220 N N . ALA A 1 291 ? -20.768 -15.517 21.327 1.00 97.50 291 ALA A N 1
ATOM 2221 C CA . ALA A 1 291 ? -21.751 -15.280 22.382 1.00 97.50 291 ALA A CA 1
ATOM 2222 C C . ALA A 1 291 ? -22.164 -13.802 22.439 1.00 97.50 291 ALA A C 1
ATOM 2224 O O . ALA A 1 291 ? -23.354 -13.502 22.537 1.00 97.50 291 ALA A O 1
ATOM 2225 N N . GLN A 1 292 ? -21.208 -12.876 22.311 1.00 98.06 292 GLN A N 1
ATOM 2226 C CA . GLN A 1 292 ? -21.500 -11.442 22.171 1.00 98.06 292 GLN A CA 1
ATOM 2227 C C . GLN A 1 292 ? -22.309 -11.167 20.904 1.00 98.06 292 GLN A C 1
ATOM 2229 O O . GLN A 1 292 ? -23.286 -10.425 20.938 1.00 98.06 292 GLN A O 1
ATOM 2234 N N . LEU A 1 293 ? -21.955 -11.830 19.804 1.00 98.31 293 LEU A N 1
ATOM 2235 C CA . LEU A 1 293 ? -22.714 -11.781 18.561 1.00 98.31 293 LEU A CA 1
ATOM 2236 C C . LEU A 1 293 ? -24.150 -12.299 18.706 1.00 98.31 293 LEU A C 1
ATOM 2238 O O . LEU A 1 293 ? -25.047 -11.723 18.098 1.00 98.31 293 LEU A O 1
ATOM 2242 N N . GLY A 1 294 ? -24.383 -13.314 19.542 1.00 98.00 294 GLY A N 1
ATOM 2243 C CA . GLY A 1 294 ? -25.729 -13.768 19.901 1.00 98.00 294 GLY A CA 1
ATOM 2244 C C . GLY A 1 294 ? -26.536 -12.713 20.665 1.00 98.00 294 GLY A C 1
ATOM 2245 O O . GLY A 1 294 ? -27.717 -12.533 20.393 1.00 98.00 294 GLY A O 1
ATOM 2246 N N . ARG A 1 295 ? -25.904 -11.938 21.557 1.00 97.94 295 ARG A N 1
ATOM 2247 C CA . ARG A 1 295 ? -26.565 -10.790 22.212 1.00 97.94 295 ARG A CA 1
ATOM 2248 C C . ARG A 1 295 ? -26.859 -9.657 21.228 1.00 97.94 295 ARG A C 1
ATOM 2250 O O . ARG A 1 295 ? -27.881 -8.990 21.339 1.00 97.94 295 ARG A O 1
ATOM 2257 N N . VAL A 1 296 ? -25.985 -9.452 20.243 1.00 98.19 296 VAL A N 1
ATOM 2258 C CA . VAL A 1 296 ? -26.246 -8.522 19.135 1.00 98.19 296 VAL A CA 1
ATOM 2259 C C . VAL A 1 296 ? -27.426 -9.004 18.287 1.00 98.19 296 VAL A C 1
ATOM 2261 O O . VAL A 1 296 ? -28.257 -8.178 17.921 1.00 98.19 296 VAL A O 1
ATOM 2264 N N . THR A 1 297 ? -27.554 -10.315 18.039 1.00 98.19 297 THR A N 1
ATOM 2265 C CA . THR A 1 297 ? -28.717 -10.901 17.349 1.00 98.19 297 THR A CA 1
ATOM 2266 C C . THR A 1 297 ? -30.018 -10.498 18.042 1.00 98.19 297 THR A C 1
ATOM 2268 O O . THR A 1 297 ? -30.921 -10.002 17.377 1.00 98.19 297 THR A O 1
ATOM 2271 N N . GLU A 1 298 ? -30.095 -10.639 19.371 1.00 97.38 298 GLU A N 1
ATOM 2272 C CA . GLU A 1 298 ? -31.275 -10.256 20.167 1.00 97.38 298 GLU A CA 1
ATOM 2273 C C . GLU A 1 298 ? -31.654 -8.780 19.952 1.00 97.38 298 GLU A C 1
ATOM 2275 O O . GLU A 1 298 ? -32.807 -8.468 19.663 1.00 97.38 298 GLU A O 1
ATOM 2280 N N . LEU A 1 299 ? -30.679 -7.867 20.011 1.00 97.50 299 LEU A N 1
ATOM 2281 C CA . LEU A 1 299 ? -30.919 -6.429 19.829 1.00 97.50 299 LEU A CA 1
ATOM 2282 C C . LEU A 1 299 ? -31.387 -6.068 18.413 1.00 97.50 299 LEU A C 1
ATOM 2284 O O . LEU A 1 299 ? -32.140 -5.104 18.242 1.00 97.50 299 LEU A O 1
ATOM 2288 N N . VAL A 1 300 ? -30.926 -6.807 17.403 1.00 98.06 300 VAL A N 1
ATOM 2289 C CA . VAL A 1 300 ? -31.362 -6.615 16.016 1.00 98.06 300 VAL A CA 1
ATOM 2290 C C . VAL A 1 300 ? -32.787 -7.127 15.818 1.00 98.06 300 VAL A C 1
ATOM 2292 O O . VAL A 1 300 ? -33.601 -6.413 15.238 1.00 98.06 300 VAL A O 1
ATOM 2295 N N . GLU A 1 301 ? -33.130 -8.293 16.370 1.00 96.94 301 GLU A N 1
ATOM 2296 C CA . GLU A 1 301 ? -34.503 -8.824 16.324 1.00 96.94 301 GLU A CA 1
ATOM 2297 C C . GLU A 1 301 ? -35.507 -7.929 17.061 1.00 96.94 301 GLU A C 1
ATOM 2299 O O . GLU A 1 301 ? -36.643 -7.758 16.620 1.00 96.94 301 GLU A O 1
ATOM 2304 N N . GLU A 1 302 ? -35.086 -7.297 18.158 1.00 95.31 302 GLU A N 1
ATOM 2305 C CA . GLU A 1 302 ? -35.884 -6.296 18.877 1.00 95.31 302 GLU A CA 1
ATOM 2306 C C . GLU A 1 302 ? -36.030 -4.968 18.104 1.00 95.31 302 GLU A C 1
ATOM 2308 O O . GLU A 1 302 ? -36.738 -4.065 18.555 1.00 95.31 302 GLU A O 1
ATOM 2313 N N . GLY A 1 303 ? -35.349 -4.807 16.962 1.00 95.12 303 GLY A N 1
ATOM 2314 C CA . GLY A 1 303 ? -35.350 -3.582 16.160 1.00 95.12 303 GLY A CA 1
ATOM 2315 C C . GLY A 1 303 ? -34.595 -2.414 16.803 1.00 95.12 303 GLY A C 1
ATOM 2316 O O . GLY A 1 303 ? -34.779 -1.260 16.410 1.00 95.12 303 GLY A O 1
ATOM 2317 N N . ARG A 1 304 ? -33.756 -2.683 17.808 1.00 95.31 304 ARG A N 1
ATOM 2318 C CA . ARG A 1 304 ? -33.007 -1.661 18.563 1.00 95.31 304 ARG A CA 1
ATOM 2319 C C . ARG A 1 304 ? -31.672 -1.315 17.929 1.00 95.31 304 ARG A C 1
ATOM 2321 O O . ARG A 1 304 ? -31.142 -0.231 18.166 1.00 95.31 304 ARG A O 1
ATOM 2328 N N . CYS A 1 305 ? -31.113 -2.242 17.167 1.00 97.56 305 CYS A N 1
ATOM 2329 C CA . CYS A 1 305 ? -29.891 -2.062 16.398 1.00 97.56 305 CYS A CA 1
ATOM 2330 C C . CYS A 1 305 ? -30.106 -2.599 14.982 1.00 97.56 305 CYS A C 1
ATOM 2332 O O . CYS A 1 305 ? -30.928 -3.484 14.769 1.00 97.56 305 CYS A O 1
ATOM 2334 N N . ARG A 1 306 ? -29.364 -2.075 14.009 1.00 97.12 306 ARG A N 1
ATOM 2335 C CA . ARG A 1 306 ? -29.386 -2.544 12.619 1.00 97.12 306 ARG A CA 1
ATOM 2336 C C . ARG A 1 306 ? -28.019 -2.420 11.961 1.00 97.12 306 ARG A C 1
ATOM 2338 O O . ARG A 1 306 ? -27.198 -1.589 12.371 1.00 97.12 306 ARG A O 1
ATOM 2345 N N . GLY A 1 307 ? -27.787 -3.225 10.928 1.00 94.62 307 GLY A N 1
ATOM 2346 C CA . GLY A 1 307 ? -26.600 -3.102 10.090 1.00 94.62 307 GLY A CA 1
ATOM 2347 C C . GLY A 1 307 ? -26.674 -1.842 9.225 1.00 94.62 307 GLY A C 1
ATOM 2348 O O . GLY A 1 307 ? -27.739 -1.457 8.750 1.00 94.62 307 GLY A O 1
ATOM 2349 N N . VAL A 1 308 ? -25.536 -1.180 9.008 1.00 97.19 308 VAL A N 1
ATOM 2350 C CA . VAL A 1 308 ? -25.436 -0.057 8.063 1.00 97.19 308 VAL A CA 1
ATOM 2351 C C . VAL A 1 308 ? -24.564 -0.505 6.902 1.00 97.19 308 VAL A C 1
ATOM 2353 O O . VAL A 1 308 ? -23.356 -0.689 7.059 1.00 97.19 308 VAL A O 1
ATOM 2356 N N . VAL A 1 309 ? -25.187 -0.688 5.740 1.00 97.12 309 VAL A N 1
ATOM 2357 C CA . VAL A 1 309 ? -24.527 -1.131 4.509 1.00 97.12 309 VAL A CA 1
ATOM 2358 C C . VAL A 1 309 ? -24.335 0.070 3.584 1.00 97.12 309 VAL A C 1
ATOM 2360 O O . VAL A 1 309 ? -25.306 0.726 3.218 1.00 97.12 309 VAL A O 1
ATOM 2363 N N . ASP A 1 310 ? -23.089 0.354 3.202 1.00 95.88 310 ASP A N 1
ATOM 2364 C CA . ASP A 1 310 ? -22.744 1.418 2.244 1.00 95.88 310 ASP A CA 1
ATOM 2365 C C . ASP A 1 310 ? -23.144 1.023 0.817 1.00 95.88 310 ASP A C 1
ATOM 2367 O O . ASP A 1 310 ? -23.665 1.830 0.053 1.00 95.88 310 ASP A O 1
ATOM 2371 N N . GLY A 1 311 ? -22.894 -0.239 0.470 1.00 93.06 311 GLY A N 1
ATOM 2372 C CA . GLY A 1 311 ? -23.175 -0.801 -0.841 1.00 93.06 311 GLY A CA 1
ATOM 2373 C C . GLY A 1 311 ? -22.942 -2.306 -0.862 1.00 93.06 311 GLY A C 1
ATOM 2374 O O . GLY A 1 311 ? -22.090 -2.830 -0.135 1.00 93.06 311 GLY A O 1
ATOM 2375 N N . VAL A 1 312 ? -23.711 -2.989 -1.706 1.00 94.81 312 VAL A N 1
ATOM 2376 C CA . VAL A 1 312 ? -23.586 -4.425 -1.960 1.00 94.81 312 VAL A CA 1
ATOM 2377 C C . VAL A 1 312 ? -23.082 -4.623 -3.378 1.00 94.81 312 VAL A C 1
ATOM 2379 O O . VAL A 1 312 ? -23.693 -4.126 -4.318 1.00 94.81 312 VAL A O 1
ATOM 2382 N N . TRP A 1 313 ? -22.009 -5.390 -3.511 1.00 94.00 313 TRP A N 1
ATOM 2383 C CA . TRP A 1 313 ? -21.345 -5.674 -4.776 1.00 94.00 313 TRP A CA 1
ATOM 2384 C C . TRP A 1 313 ? -21.320 -7.174 -5.023 1.00 94.00 313 TRP A C 1
ATOM 2386 O O . TRP A 1 313 ? -21.117 -7.964 -4.098 1.00 94.00 313 TRP A O 1
ATOM 2396 N N . GLY A 1 314 ? -21.515 -7.596 -6.262 1.00 88.81 314 GLY A N 1
ATOM 2397 C CA . GLY A 1 314 ? -21.278 -8.972 -6.662 1.00 88.81 314 GLY A CA 1
ATOM 2398 C C . GLY A 1 314 ? -19.808 -9.349 -6.486 1.00 88.81 314 GLY A C 1
ATOM 2399 O O . GLY A 1 314 ? -18.906 -8.520 -6.561 1.00 88.81 314 GLY A O 1
ATOM 2400 N N . MET A 1 315 ? -19.539 -10.638 -6.289 1.00 84.56 315 MET A N 1
ATOM 2401 C CA . MET A 1 315 ? -18.168 -11.147 -6.171 1.00 84.56 315 MET A CA 1
ATOM 2402 C C . MET A 1 315 ? -17.273 -10.835 -7.386 1.00 84.56 315 MET A C 1
ATOM 2404 O O . MET A 1 315 ? -16.062 -10.729 -7.219 1.00 84.56 315 MET A O 1
ATOM 2408 N N . GLY A 1 316 ? -17.860 -10.669 -8.577 1.00 79.94 316 GLY A N 1
ATOM 2409 C CA . GLY A 1 316 ? -17.163 -10.229 -9.791 1.00 79.94 316 GLY A CA 1
ATOM 2410 C C . GLY A 1 316 ? -16.748 -8.756 -9.784 1.00 79.94 316 GLY A C 1
ATOM 2411 O O . GLY A 1 316 ? -15.816 -8.387 -10.483 1.00 79.94 316 GLY A O 1
ATOM 2412 N N . GLU A 1 317 ? -17.384 -7.931 -8.956 1.00 85.00 317 GLU A N 1
ATOM 2413 C CA . GLU A 1 317 ? -17.182 -6.480 -8.895 1.00 85.00 317 GLU A CA 1
ATOM 2414 C C . GLU A 1 317 ? -16.268 -6.088 -7.718 1.00 85.00 317 GLU A C 1
ATOM 2416 O O . GLU A 1 317 ? -16.360 -4.994 -7.153 1.00 85.00 317 GLU A O 1
ATOM 2421 N N . PHE A 1 318 ? -15.402 -7.014 -7.293 1.00 84.06 318 PHE A N 1
ATOM 2422 C CA . PHE A 1 318 ? -14.604 -6.868 -6.078 1.00 84.06 318 PHE A CA 1
ATOM 2423 C C . PHE A 1 318 ? -13.694 -5.633 -6.115 1.00 84.06 318 PHE A C 1
ATOM 2425 O O . PHE A 1 318 ? -13.537 -4.980 -5.089 1.00 84.06 318 PHE A O 1
ATOM 2432 N N . GLU A 1 319 ? -13.142 -5.266 -7.273 1.00 84.75 319 GLU A N 1
ATOM 2433 C CA . GLU A 1 319 ? -12.280 -4.085 -7.413 1.00 84.75 319 GLU A CA 1
ATOM 2434 C C . GLU A 1 319 ? -13.021 -2.798 -7.032 1.00 84.75 319 GLU A C 1
ATOM 2436 O O . GLU A 1 319 ? -12.515 -2.008 -6.235 1.00 84.75 319 GLU A O 1
ATOM 2441 N N . GLY A 1 320 ? -14.261 -2.633 -7.506 1.00 84.56 320 GLY A N 1
ATOM 2442 C CA . GLY A 1 320 ? -15.125 -1.513 -7.129 1.00 84.56 320 GLY A CA 1
ATOM 2443 C C . GLY A 1 320 ? -15.464 -1.521 -5.637 1.00 84.56 320 GLY A C 1
ATOM 2444 O O . GLY A 1 320 ? -15.386 -0.485 -4.971 1.00 84.56 320 GLY A O 1
ATOM 2445 N N . ALA A 1 321 ? -15.753 -2.698 -5.077 1.00 87.38 321 ALA A N 1
ATOM 2446 C CA . ALA A 1 321 ? -16.066 -2.858 -3.658 1.00 87.38 321 ALA A CA 1
ATOM 2447 C C . ALA A 1 321 ? -14.879 -2.481 -2.744 1.00 87.38 321 ALA A C 1
ATOM 2449 O O . ALA A 1 321 ? -15.035 -1.700 -1.801 1.00 87.38 321 ALA A O 1
ATOM 2450 N N . PHE A 1 322 ? -13.676 -2.984 -3.036 1.00 87.88 322 PHE A N 1
ATOM 2451 C CA . PHE A 1 322 ? -12.461 -2.645 -2.286 1.00 87.88 322 PHE A CA 1
ATOM 2452 C C . PHE A 1 322 ? -12.013 -1.201 -2.545 1.00 87.88 322 PHE A C 1
ATOM 2454 O O . PHE A 1 322 ? -11.603 -0.523 -1.601 1.00 87.88 322 PHE A O 1
ATOM 2461 N N . GLY A 1 323 ? -12.172 -0.684 -3.767 1.00 87.56 323 GLY A N 1
ATOM 2462 C CA . GLY A 1 323 ? -11.931 0.723 -4.098 1.00 87.56 323 GLY A CA 1
ATOM 2463 C C . GLY A 1 323 ? -12.839 1.673 -3.313 1.00 87.56 323 GLY A C 1
ATOM 2464 O O . GLY A 1 323 ? -12.377 2.689 -2.785 1.00 87.56 323 GLY A O 1
ATOM 2465 N N . ARG A 1 324 ? -14.116 1.311 -3.128 1.00 90.69 324 ARG A N 1
ATOM 2466 C CA . ARG A 1 324 ? -15.071 2.077 -2.313 1.00 90.69 324 ARG A CA 1
ATOM 2467 C C . ARG A 1 324 ? -14.642 2.172 -0.849 1.00 90.69 324 ARG A C 1
ATOM 2469 O O . ARG A 1 324 ? -14.769 3.241 -0.249 1.00 90.69 324 ARG A O 1
ATOM 2476 N N . VAL A 1 325 ? -14.107 1.090 -0.281 1.00 83.44 325 VAL A N 1
ATOM 2477 C CA . VAL A 1 325 ? -13.528 1.103 1.074 1.00 83.44 325 VAL A CA 1
ATOM 2478 C C . VAL A 1 325 ? -12.233 1.916 1.111 1.00 83.44 325 VAL A C 1
ATOM 2480 O O . VAL A 1 325 ? -12.088 2.787 1.971 1.00 83.44 325 VAL A O 1
ATOM 2483 N N . GLY A 1 326 ? -11.333 1.699 0.147 1.00 79.38 326 GLY A N 1
ATOM 2484 C CA . GLY A 1 326 ? -10.044 2.388 0.030 1.00 79.38 326 GLY A CA 1
ATOM 2485 C C . GLY A 1 326 ? -10.161 3.905 -0.138 1.00 79.38 326 GLY A C 1
ATOM 2486 O O . GLY A 1 326 ? -9.267 4.643 0.266 1.00 79.38 326 GLY A O 1
ATOM 2487 N N . SER A 1 327 ? -11.300 4.400 -0.631 1.00 81.19 327 SER A N 1
ATOM 2488 C CA . SER A 1 327 ? -11.579 5.836 -0.712 1.00 81.19 327 SER A CA 1
ATOM 2489 C C . SER A 1 327 ? -11.678 6.521 0.663 1.00 81.19 327 SER A C 1
ATOM 2491 O O . SER A 1 327 ? -11.774 7.749 0.716 1.00 81.19 327 SER A O 1
ATOM 2493 N N . GLY A 1 328 ? -11.803 5.761 1.760 1.00 80.81 328 GLY A N 1
ATOM 2494 C CA . GLY A 1 328 ? -11.986 6.281 3.120 1.00 80.81 328 GLY A CA 1
ATOM 2495 C C . GLY A 1 328 ? -13.313 7.018 3.353 1.00 80.81 328 GLY A C 1
ATOM 2496 O O . GLY A 1 328 ? -13.446 7.744 4.334 1.00 80.81 328 GLY A O 1
ATOM 2497 N N . ARG A 1 329 ? -14.297 6.883 2.448 1.00 83.00 329 ARG A N 1
ATOM 2498 C CA . ARG A 1 329 ? -15.580 7.627 2.477 1.00 83.00 329 ARG A CA 1
ATOM 2499 C C . ARG A 1 329 ? -16.819 6.724 2.531 1.00 83.00 329 ARG A C 1
ATOM 2501 O O . ARG A 1 329 ? -17.925 7.210 2.265 1.00 83.00 329 ARG A O 1
ATOM 2508 N N . ALA A 1 330 ? -16.641 5.436 2.816 1.00 88.50 330 ALA A N 1
ATOM 2509 C CA . ALA A 1 330 ? -17.739 4.494 3.015 1.00 88.50 330 ALA A CA 1
ATOM 2510 C C . ALA A 1 330 ? -18.524 4.821 4.301 1.00 88.50 330 ALA A C 1
ATOM 2512 O O . ALA A 1 330 ? -17.942 5.219 5.313 1.00 88.50 330 ALA A O 1
ATOM 2513 N N . VAL A 1 331 ? -19.847 4.674 4.250 1.00 93.06 331 VAL A N 1
ATOM 2514 C CA . VAL A 1 331 ? -20.778 4.877 5.367 1.00 93.06 331 VAL A CA 1
ATOM 2515 C C . VAL A 1 331 ? -21.280 3.514 5.839 1.00 93.06 331 VAL A C 1
ATOM 2517 O O . VAL A 1 331 ? -22.023 2.843 5.138 1.00 93.06 331 VAL A O 1
ATOM 2520 N N . GLY A 1 332 ? -20.871 3.088 7.033 1.00 93.75 332 GLY A N 1
ATOM 2521 C CA . GLY A 1 332 ? -21.079 1.710 7.484 1.00 93.75 332 GLY A CA 1
ATOM 2522 C C . GLY A 1 332 ? -20.105 0.729 6.823 1.00 93.75 332 GLY A C 1
ATOM 2523 O O . GLY A 1 332 ? -18.892 0.963 6.840 1.00 93.75 332 GLY A O 1
ATOM 2524 N N . ARG A 1 333 ? -20.613 -0.388 6.289 1.00 95.44 333 ARG A N 1
ATOM 2525 C CA . ARG A 1 333 ? -19.815 -1.486 5.715 1.00 95.44 333 ARG A CA 1
ATOM 2526 C C . ARG A 1 333 ? -20.114 -1.701 4.230 1.00 95.44 333 ARG A C 1
ATOM 2528 O O . ARG A 1 333 ? -21.272 -1.714 3.829 1.00 95.44 333 ARG A O 1
ATOM 2535 N N . VAL A 1 334 ? -19.077 -1.941 3.428 1.00 97.00 334 VAL A N 1
ATOM 2536 C CA . VAL A 1 334 ? -19.221 -2.433 2.046 1.00 97.00 334 VAL A CA 1
ATOM 2537 C C . VAL A 1 334 ? -19.255 -3.959 2.065 1.00 97.00 334 VAL A C 1
ATOM 2539 O O . VAL A 1 334 ? -18.449 -4.583 2.759 1.00 97.00 334 VAL A O 1
ATOM 2542 N N . VAL A 1 335 ? -20.182 -4.558 1.321 1.00 97.19 335 VAL A N 1
ATOM 2543 C CA . VAL A 1 335 ? -20.463 -5.998 1.369 1.00 97.19 335 VAL A CA 1
ATOM 2544 C C . VAL A 1 335 ? -20.301 -6.631 -0.009 1.00 97.19 335 VAL A C 1
ATOM 2546 O O . VAL A 1 335 ? -20.768 -6.091 -1.009 1.00 97.19 335 VAL A O 1
ATOM 2549 N N . ILE A 1 336 ? -19.681 -7.810 -0.052 1.00 96.00 336 ILE A N 1
ATOM 2550 C CA . ILE A 1 336 ? -19.582 -8.656 -1.242 1.00 96.00 336 ILE A CA 1
ATOM 2551 C C . ILE A 1 336 ? -20.621 -9.775 -1.153 1.00 96.00 336 ILE A C 1
ATOM 2553 O O . ILE A 1 336 ? -20.528 -10.639 -0.279 1.00 96.00 336 ILE A O 1
ATOM 2557 N N . ARG A 1 337 ? -21.563 -9.807 -2.095 1.00 94.50 337 ARG A N 1
ATOM 2558 C CA . ARG A 1 337 ? -22.567 -10.864 -2.272 1.00 94.50 337 ARG A CA 1
ATOM 2559 C C . ARG A 1 337 ? -21.992 -12.042 -3.058 1.00 94.50 337 ARG A C 1
ATOM 2561 O O . ARG A 1 337 ? -21.289 -11.864 -4.058 1.00 94.50 337 ARG A O 1
ATOM 2568 N N . LYS A 1 338 ? -22.310 -13.260 -2.621 1.00 86.75 338 LYS A N 1
ATOM 2569 C CA . LYS A 1 338 ? -21.960 -14.514 -3.300 1.00 86.75 338 LYS A CA 1
ATOM 2570 C C . LYS A 1 338 ? -23.155 -15.030 -4.112 1.00 86.75 338 LYS A C 1
ATOM 2572 O O . LYS A 1 338 ? -24.293 -14.828 -3.692 1.00 86.75 338 LYS A O 1
ATOM 2577 N N . PRO A 1 339 ? -22.945 -15.683 -5.266 1.00 66.81 339 PRO A N 1
ATOM 2578 C CA . PRO A 1 339 ? -24.069 -16.132 -6.087 1.00 66.81 339 PRO A CA 1
ATOM 2579 C C . PRO A 1 339 ? -24.851 -17.273 -5.428 1.00 66.81 339 PRO A C 1
ATOM 2581 O O . PRO A 1 339 ? -24.276 -18.259 -4.959 1.00 66.81 339 PRO A O 1
ATOM 2584 N N . THR A 1 340 ? -26.175 -17.149 -5.404 1.00 56.66 340 THR A N 1
ATOM 2585 C CA . THR A 1 340 ? -27.103 -18.183 -4.929 1.00 56.66 340 THR A CA 1
ATOM 2586 C C . THR A 1 340 ? -27.397 -19.215 -6.023 1.00 56.66 340 THR A C 1
ATOM 2588 O O . THR A 1 340 ? -27.330 -18.920 -7.214 1.00 56.66 340 THR A O 1
ATOM 2591 N N . LEU A 1 341 ? -27.751 -20.444 -5.616 1.00 42.44 341 LEU A N 1
ATOM 2592 C CA . LEU A 1 341 ? -28.076 -21.564 -6.523 1.00 42.44 341 LEU A CA 1
ATOM 2593 C C . LEU A 1 341 ? -29.263 -21.269 -7.465 1.00 42.44 341 LEU A C 1
ATOM 2595 O O . LEU A 1 341 ? -29.352 -21.861 -8.535 1.00 42.44 341 LEU A O 1
ATOM 2599 N N . GLU A 1 342 ? -30.167 -20.361 -7.088 1.00 36.16 342 GLU A N 1
ATOM 2600 C CA . GLU A 1 342 ? -31.299 -19.946 -7.931 1.00 36.16 342 GLU A CA 1
ATOM 2601 C C . GLU A 1 342 ? -30.856 -19.107 -9.138 1.00 36.16 342 GLU A C 1
ATOM 2603 O O . GLU A 1 342 ? -31.386 -19.290 -10.230 1.00 36.16 342 GLU A O 1
ATOM 2608 N N . MET A 1 343 ? -29.820 -18.274 -8.987 1.00 38.03 343 MET A N 1
ATOM 2609 C CA . MET A 1 343 ? -29.277 -17.470 -10.091 1.00 38.03 343 MET A CA 1
ATOM 2610 C C . MET A 1 343 ? -28.523 -18.324 -11.118 1.00 38.03 343 MET A C 1
ATOM 2612 O O . MET A 1 343 ? -28.420 -17.949 -12.279 1.00 38.03 343 MET A O 1
ATOM 2616 N N . THR A 1 344 ? -27.996 -19.480 -10.700 1.00 34.62 344 THR A N 1
ATOM 2617 C CA . THR A 1 344 ? -27.334 -20.436 -11.603 1.00 34.62 344 THR A CA 1
ATOM 2618 C C . THR A 1 344 ? -28.360 -21.215 -12.430 1.00 34.62 344 THR A C 1
ATOM 2620 O O . THR A 1 344 ? -28.153 -21.424 -13.616 1.00 34.62 344 THR A O 1
ATOM 2623 N N . ARG A 1 345 ? -29.521 -21.546 -11.843 1.00 29.14 345 ARG A N 1
ATOM 2624 C CA . ARG A 1 345 ? -30.622 -22.219 -12.551 1.00 29.14 345 ARG A CA 1
ATOM 2625 C C . ARG A 1 345 ? -31.294 -21.358 -13.620 1.00 29.14 345 ARG A C 1
ATOM 2627 O O . ARG A 1 345 ? -31.621 -21.887 -14.671 1.00 29.14 345 ARG A O 1
ATOM 2634 N N . GLN A 1 346 ? -31.462 -20.056 -13.383 1.00 27.52 346 GLN A N 1
ATOM 2635 C CA . GLN A 1 346 ? -31.999 -19.148 -14.406 1.00 27.52 346 GLN A CA 1
ATOM 2636 C C . GLN A 1 346 ? -31.064 -18.992 -15.615 1.00 27.52 346 GLN A C 1
ATOM 2638 O O . GLN A 1 346 ? -31.547 -18.864 -16.732 1.00 27.52 346 GLN A O 1
ATOM 2643 N N . ALA A 1 347 ? -29.744 -19.065 -15.414 1.00 31.80 347 ALA A N 1
ATOM 2644 C CA . ALA A 1 347 ? -28.778 -19.043 -16.512 1.00 31.80 347 ALA A CA 1
ATOM 2645 C C . ALA A 1 347 ? -28.735 -20.370 -17.300 1.00 31.80 347 ALA A C 1
ATOM 2647 O O . ALA A 1 347 ? -28.469 -20.356 -18.498 1.00 31.80 347 ALA A O 1
ATOM 2648 N N . ASP A 1 348 ? -29.029 -21.497 -16.643 1.00 29.55 348 ASP A N 1
ATOM 2649 C CA . ASP A 1 348 ? -29.072 -22.822 -17.275 1.00 29.55 348 ASP A CA 1
ATOM 2650 C C . ASP A 1 348 ? -30.412 -23.106 -17.996 1.00 29.55 348 ASP A C 1
ATOM 2652 O O . ASP A 1 348 ? -30.455 -23.926 -18.913 1.00 29.55 348 ASP A O 1
ATOM 2656 N N . GLU A 1 349 ? -31.509 -22.437 -17.615 1.00 30.58 349 GLU A N 1
ATOM 2657 C CA . GLU A 1 349 ? -32.839 -22.596 -18.237 1.00 30.58 349 GLU A CA 1
ATOM 2658 C C . GLU A 1 349 ? -33.068 -21.689 -19.466 1.00 30.58 349 GLU A C 1
ATOM 2660 O O . GLU A 1 349 ? -33.937 -21.987 -20.283 1.00 30.58 349 GLU A O 1
ATOM 2665 N N . GLU A 1 350 ? -32.250 -20.650 -19.673 1.00 29.25 350 GLU A N 1
ATOM 2666 C CA . GLU A 1 350 ? -32.257 -19.795 -20.881 1.00 29.25 350 GLU A CA 1
ATOM 2667 C C . GLU A 1 350 ? -31.216 -20.235 -21.938 1.00 29.25 350 GLU A C 1
ATOM 2669 O O . GLU A 1 350 ? -30.693 -19.436 -22.718 1.00 29.25 350 GLU A O 1
ATOM 2674 N N . GLY A 1 351 ? -30.916 -21.537 -21.983 1.00 32.19 351 GLY A N 1
ATOM 2675 C CA . GLY A 1 351 ? -30.021 -22.153 -22.962 1.00 32.19 351 GLY A CA 1
ATOM 2676 C C . GLY A 1 351 ? -30.514 -22.019 -24.409 1.00 32.19 351 GLY A C 1
ATOM 2677 O O . GLY A 1 351 ? -31.554 -22.556 -24.786 1.00 32.19 351 GLY A O 1
ATOM 2678 N N . MET A 1 352 ? -29.713 -21.327 -25.222 1.00 29.78 352 MET A N 1
ATOM 2679 C CA . MET A 1 352 ? -29.781 -21.256 -26.686 1.00 29.78 352 MET A CA 1
ATOM 2680 C C . MET A 1 352 ? -29.831 -22.650 -27.334 1.00 29.78 352 MET A C 1
ATOM 2682 O O . MET A 1 352 ? -29.000 -23.513 -27.052 1.00 29.78 352 MET A O 1
ATOM 2686 N N . ASP A 1 353 ? -30.795 -22.823 -28.237 1.00 31.45 353 ASP A N 1
ATOM 2687 C CA . ASP A 1 353 ? -31.155 -24.075 -28.901 1.00 31.45 353 ASP A CA 1
ATOM 2688 C C . ASP A 1 353 ? -30.063 -24.611 -29.854 1.00 31.45 353 ASP A C 1
ATOM 2690 O O . ASP A 1 353 ? -29.403 -23.861 -30.586 1.00 31.45 353 ASP A O 1
ATOM 2694 N N . ALA A 1 354 ? -29.893 -25.935 -29.857 1.00 29.17 354 ALA A N 1
ATOM 2695 C CA . ALA A 1 354 ? -28.788 -26.670 -30.481 1.00 29.17 354 ALA A CA 1
ATOM 2696 C C . ALA A 1 354 ? -28.900 -26.842 -32.014 1.00 29.17 354 ALA A C 1
ATOM 2698 O O . ALA A 1 354 ? -27.998 -27.406 -32.628 1.00 29.17 354 ALA A O 1
ATOM 2699 N N . ASP A 1 355 ? -29.933 -26.295 -32.657 1.00 32.66 355 ASP A N 1
ATOM 2700 C CA . ASP A 1 355 ? -30.162 -26.410 -34.111 1.00 32.66 355 ASP A CA 1
ATOM 2701 C C . ASP A 1 355 ? -29.434 -25.341 -34.964 1.00 32.66 355 ASP A C 1
ATOM 2703 O O . ASP A 1 355 ? -29.503 -25.332 -36.198 1.00 32.66 355 ASP A O 1
ATOM 2707 N N . SER A 1 356 ? -28.677 -24.436 -34.336 1.00 32.41 356 SER A N 1
ATOM 2708 C CA . SER A 1 356 ? -28.051 -23.294 -35.032 1.00 32.41 356 SER A CA 1
ATOM 2709 C C . SER A 1 356 ? -26.625 -23.555 -35.543 1.00 32.41 356 SER A C 1
ATOM 2711 O O . SER A 1 356 ? -26.112 -22.779 -36.350 1.00 32.41 356 SER A O 1
ATOM 2713 N N . PHE A 1 357 ? -25.961 -24.625 -35.093 1.00 32.84 357 PHE A N 1
ATOM 2714 C CA . PHE A 1 357 ? -24.543 -24.869 -35.401 1.00 32.84 357 PHE A CA 1
ATOM 2715 C C . PHE A 1 357 ? -24.341 -25.661 -36.702 1.00 32.84 357 PHE A C 1
ATOM 2717 O O . PHE A 1 357 ? -23.488 -25.309 -37.519 1.00 32.84 357 PHE A O 1
ATOM 2724 N N . ASP A 1 358 ? -25.182 -26.667 -36.954 1.00 35.28 358 ASP A N 1
ATOM 2725 C CA . ASP A 1 358 ? -25.086 -27.496 -38.162 1.00 35.28 358 ASP A CA 1
ATOM 2726 C C . ASP A 1 358 ? -25.538 -26.742 -39.425 1.00 35.28 358 ASP A C 1
ATOM 2728 O O . ASP A 1 358 ? -24.945 -26.907 -40.492 1.00 35.28 358 ASP A O 1
ATOM 2732 N N . THR A 1 359 ? -26.487 -25.808 -39.295 1.00 34.16 359 THR A N 1
ATOM 2733 C CA . THR A 1 359 ? -26.927 -24.933 -40.399 1.00 34.16 359 THR A CA 1
ATOM 2734 C C . THR A 1 359 ? -25.828 -23.946 -40.825 1.00 34.16 359 THR A C 1
ATOM 2736 O O . THR A 1 359 ? -25.666 -23.658 -42.012 1.00 34.16 359 THR A O 1
ATOM 2739 N N . LEU A 1 360 ? -25.017 -23.461 -39.876 1.00 31.14 360 LEU A N 1
ATOM 2740 C CA . LEU A 1 360 ? -23.918 -22.528 -40.146 1.00 31.14 360 LEU A CA 1
ATOM 2741 C C . LEU A 1 360 ? -22.748 -23.226 -40.862 1.00 31.14 360 LEU A C 1
ATOM 2743 O O . LEU A 1 360 ? -22.169 -22.676 -41.800 1.00 31.14 360 LEU A O 1
ATOM 2747 N N . MET A 1 361 ? -22.437 -24.465 -40.472 1.00 33.34 361 MET A N 1
ATOM 2748 C CA . MET A 1 361 ? -21.343 -25.241 -41.067 1.00 33.34 361 MET A CA 1
ATOM 2749 C C . MET A 1 361 ? -21.662 -25.738 -42.487 1.00 33.34 361 MET A C 1
ATOM 2751 O O . MET A 1 361 ? -20.749 -25.839 -43.313 1.00 33.34 361 MET A O 1
ATOM 2755 N N . ASP A 1 362 ? -22.937 -25.978 -42.814 1.00 32.53 362 ASP A N 1
ATOM 2756 C CA . ASP A 1 362 ? -23.368 -26.344 -44.173 1.00 32.53 362 ASP A CA 1
ATOM 2757 C C . ASP A 1 362 ? -23.397 -25.137 -45.132 1.00 32.53 362 ASP A C 1
ATOM 2759 O O . ASP A 1 362 ? -23.047 -25.261 -46.309 1.00 32.53 362 ASP A O 1
ATOM 2763 N N . MET A 1 363 ? -23.682 -23.931 -44.622 1.00 30.39 363 MET A N 1
ATOM 2764 C CA . MET A 1 363 ? -23.571 -22.682 -45.391 1.00 30.39 363 MET A CA 1
ATOM 2765 C C . MET A 1 363 ? -22.110 -22.286 -45.664 1.00 30.39 363 MET A C 1
ATOM 2767 O O . MET A 1 363 ? -21.791 -21.803 -46.754 1.00 30.39 363 MET A O 1
ATOM 2771 N N . MET A 1 364 ? -21.192 -22.549 -44.726 1.00 30.03 364 MET A N 1
ATOM 2772 C CA . MET A 1 364 ? -19.758 -22.275 -44.909 1.00 30.03 364 MET A CA 1
ATOM 2773 C C . MET A 1 364 ? -19.100 -23.185 -45.960 1.00 30.03 364 MET A C 1
ATOM 2775 O O . MET A 1 364 ? -18.162 -22.758 -46.633 1.00 30.03 364 MET A O 1
ATOM 2779 N N . LYS A 1 365 ? -19.614 -24.406 -46.174 1.00 30.56 365 LYS A N 1
ATOM 2780 C CA . LYS A 1 365 ? -19.134 -25.307 -47.240 1.00 30.56 365 LYS A CA 1
ATOM 2781 C C . LYS A 1 365 ? -19.557 -24.875 -48.646 1.00 30.56 365 LYS A C 1
ATOM 2783 O O . LYS A 1 365 ? -18.849 -25.195 -49.597 1.00 30.56 365 LYS A O 1
ATOM 2788 N N . GLN A 1 366 ? -20.653 -24.129 -48.796 1.00 30.72 366 GLN A N 1
ATOM 2789 C CA . GLN A 1 366 ? -21.115 -23.638 -50.103 1.00 30.72 366 GLN A CA 1
ATOM 2790 C C . GLN A 1 366 ? -20.466 -22.310 -50.533 1.00 30.72 366 GLN A C 1
ATOM 2792 O O . GLN A 1 366 ? -20.475 -21.984 -51.716 1.00 30.72 366 GLN A O 1
ATOM 2797 N N . ALA A 1 367 ? -19.838 -21.570 -49.615 1.00 28.36 367 ALA A N 1
ATOM 2798 C CA . ALA A 1 367 ? -19.151 -20.311 -49.924 1.00 28.36 367 ALA A CA 1
ATOM 2799 C C . ALA A 1 367 ? -17.676 -20.481 -50.359 1.00 28.36 367 ALA A C 1
ATOM 2801 O O . ALA A 1 367 ? -17.027 -19.507 -50.738 1.00 28.36 367 ALA A O 1
ATOM 2802 N N . ALA A 1 368 ? -17.140 -21.706 -50.336 1.00 25.75 368 ALA A N 1
ATOM 2803 C CA . ALA A 1 368 ? -15.749 -22.001 -50.691 1.00 25.75 368 ALA A CA 1
ATOM 2804 C C . ALA A 1 368 ? -15.470 -22.068 -52.211 1.00 25.75 368 ALA A C 1
ATOM 2806 O O . ALA A 1 368 ? -14.329 -22.318 -52.598 1.00 25.75 368 ALA A O 1
ATOM 2807 N N . ASP A 1 369 ? -16.463 -21.819 -53.075 1.00 28.41 369 ASP A N 1
ATOM 2808 C CA . ASP A 1 369 ? -16.342 -22.010 -54.531 1.00 28.41 369 ASP A CA 1
ATOM 2809 C C . ASP A 1 369 ? -16.640 -20.749 -55.364 1.00 28.41 369 ASP A C 1
ATOM 2811 O O . ASP A 1 369 ? -17.361 -20.781 -56.357 1.00 28.41 369 ASP A O 1
ATOM 2815 N N . MET A 1 370 ? -16.073 -19.601 -54.975 1.00 25.41 370 MET A N 1
ATOM 2816 C CA . MET A 1 370 ? -16.013 -18.411 -55.838 1.00 25.41 370 MET A CA 1
ATOM 2817 C C . MET A 1 370 ? -14.668 -17.688 -55.708 1.00 25.41 370 MET A C 1
ATOM 2819 O O . MET A 1 370 ? -14.554 -16.561 -55.228 1.00 25.41 370 MET A O 1
ATOM 2823 N N . SER A 1 371 ? -13.617 -18.349 -56.194 1.00 31.55 371 SER A N 1
ATOM 2824 C CA . SER A 1 371 ? -12.385 -17.672 -56.598 1.00 31.55 371 SER A CA 1
ATOM 2825 C C . SER A 1 371 ? -12.603 -16.970 -57.949 1.00 31.55 371 SER A C 1
ATOM 2827 O O . SER A 1 371 ? -13.007 -17.617 -58.914 1.00 31.55 371 SER A O 1
ATOM 2829 N N . LYS A 1 372 ? -12.333 -15.652 -57.988 1.00 31.47 372 LYS A N 1
ATOM 2830 C CA . LYS A 1 372 ? -12.111 -14.733 -59.138 1.00 31.47 372 LYS A CA 1
ATOM 2831 C C . LYS A 1 372 ? -12.944 -13.459 -58.991 1.00 31.47 372 LYS A C 1
ATOM 2833 O O . LYS A 1 372 ? -14.113 -13.472 -59.330 1.00 31.47 372 LYS A O 1
ATOM 2838 N N . VAL A 1 373 ? -12.307 -12.368 -58.558 1.00 26.47 373 VAL A N 1
ATOM 2839 C CA . VAL A 1 373 ? -12.129 -11.107 -59.314 1.00 26.47 373 VAL A CA 1
ATOM 2840 C C . VAL A 1 373 ? -11.101 -10.274 -58.532 1.00 26.47 373 VAL A C 1
ATOM 2842 O O . VAL A 1 373 ? -11.437 -9.594 -57.569 1.00 26.47 373 VAL A O 1
ATOM 2845 N N . SER A 1 374 ? -9.832 -10.326 -58.938 1.00 25.36 374 SER A N 1
ATOM 2846 C CA . SER A 1 374 ? -8.824 -9.329 -58.572 1.00 25.36 374 SER A CA 1
ATOM 2847 C C . SER A 1 374 ? -8.222 -8.772 -59.858 1.00 25.36 374 SER A C 1
ATOM 2849 O O . SER A 1 374 ? -7.704 -9.496 -60.706 1.00 25.36 374 SER A O 1
ATOM 2851 N N . GLY A 1 375 ? -8.354 -7.463 -60.030 1.00 25.92 375 GLY A N 1
ATOM 2852 C CA . GLY A 1 375 ? -7.793 -6.723 -61.146 1.00 25.92 375 GLY A CA 1
ATOM 2853 C C . GLY A 1 375 ? -7.129 -5.470 -60.612 1.00 25.92 375 GLY A C 1
ATOM 2854 O O . GLY A 1 375 ? -7.765 -4.429 -60.594 1.00 25.92 375 GLY A O 1
ATOM 2855 N N . ILE A 1 376 ? -5.893 -5.615 -60.132 1.00 24.97 376 ILE A N 1
ATOM 2856 C CA . ILE A 1 376 ? -4.733 -4.734 -60.353 1.00 24.97 376 ILE A CA 1
ATOM 2857 C C . ILE A 1 376 ? -3.512 -5.488 -59.800 1.00 24.97 376 ILE A C 1
ATOM 2859 O O . ILE A 1 376 ? -3.505 -5.965 -58.668 1.00 24.97 376 ILE A O 1
ATOM 2863 N N . LYS A 1 377 ? -2.527 -5.682 -60.680 1.00 30.34 377 LYS A N 1
ATOM 2864 C CA . LYS A 1 377 ? -1.439 -6.661 -60.592 1.00 30.34 377 LYS A CA 1
ATOM 2865 C C . LYS A 1 377 ? -0.217 -6.125 -59.844 1.00 30.34 377 LYS A C 1
ATOM 2867 O O . LYS A 1 377 ? 0.280 -5.047 -60.154 1.00 30.34 377 LYS A O 1
ATOM 2872 N N . SER A 1 378 ? 0.340 -6.975 -58.988 1.00 29.20 378 SER A N 1
ATOM 2873 C CA . SER A 1 378 ? 1.667 -6.906 -58.358 1.00 29.20 378 SER A CA 1
ATOM 2874 C C . SER A 1 378 ? 2.844 -7.170 -59.321 1.00 29.20 378 SER A C 1
ATOM 2876 O O . SER A 1 378 ? 3.974 -7.352 -58.883 1.00 29.20 378 SER A O 1
ATOM 2878 N N . GLU A 1 379 ? 2.618 -7.184 -60.637 1.00 33.50 379 GLU A N 1
ATOM 2879 C CA . GLU A 1 379 ? 3.608 -7.643 -61.626 1.00 33.50 379 GLU A CA 1
ATOM 2880 C C . GLU A 1 379 ? 4.568 -6.544 -62.121 1.00 33.50 379 GLU A C 1
ATOM 2882 O O . GLU A 1 379 ? 5.583 -6.858 -62.730 1.00 33.50 379 GLU A O 1
ATOM 2887 N N . ARG A 1 380 ? 4.328 -5.256 -61.828 1.00 32.88 380 ARG A N 1
ATOM 2888 C CA . ARG A 1 380 ? 5.136 -4.162 -62.411 1.00 32.88 380 ARG A CA 1
ATOM 2889 C C . ARG A 1 380 ? 6.437 -3.818 -61.667 1.00 32.88 380 ARG A C 1
ATOM 2891 O O . ARG A 1 380 ? 7.187 -2.978 -62.140 1.00 32.88 380 ARG A O 1
ATOM 2898 N N . LEU A 1 381 ? 6.716 -4.455 -60.529 1.00 33.09 381 LEU A N 1
ATOM 2899 C CA . LEU A 1 381 ? 7.979 -4.293 -59.784 1.00 33.09 381 LEU A CA 1
ATOM 2900 C C . LEU A 1 381 ? 8.915 -5.506 -59.922 1.00 33.09 381 LEU A C 1
ATOM 2902 O O . LEU A 1 381 ? 10.062 -5.448 -59.492 1.00 33.09 381 LEU A O 1
ATOM 2906 N N . ALA A 1 382 ? 8.448 -6.582 -60.564 1.00 30.88 382 ALA A N 1
ATOM 2907 C CA . ALA A 1 382 ? 9.242 -7.778 -60.829 1.00 30.88 382 ALA A CA 1
ATOM 2908 C C . ALA A 1 382 ? 10.102 -7.667 -62.107 1.00 30.88 382 ALA A C 1
ATOM 2910 O O . ALA A 1 382 ? 11.028 -8.453 -62.282 1.00 30.88 382 ALA A O 1
ATOM 2911 N N . GLU A 1 383 ? 9.841 -6.689 -62.984 1.00 36.91 383 GLU A N 1
ATOM 2912 C CA . GLU A 1 383 ? 10.565 -6.539 -64.259 1.00 36.91 383 GLU A CA 1
ATOM 2913 C C . GLU A 1 383 ? 11.906 -5.782 -64.150 1.00 36.91 383 GLU A C 1
ATOM 2915 O O . GLU A 1 383 ? 12.704 -5.844 -65.080 1.00 36.91 383 GLU A O 1
ATOM 2920 N N . GLU A 1 384 ? 12.225 -5.139 -63.018 1.00 38.91 384 GLU A N 1
ATOM 2921 C CA . GLU A 1 384 ? 13.481 -4.373 -62.849 1.00 38.91 384 GLU A CA 1
ATOM 2922 C C . GLU A 1 384 ? 14.520 -5.028 -61.915 1.00 38.91 384 GLU A C 1
ATOM 2924 O O . GLU A 1 384 ? 15.546 -4.425 -61.601 1.00 38.91 384 GLU A O 1
ATOM 2929 N N . GLY A 1 385 ? 14.297 -6.271 -61.474 1.00 38.53 385 GLY A N 1
ATOM 2930 C CA . GLY A 1 385 ? 15.313 -7.053 -60.755 1.00 38.53 385 GLY A CA 1
ATOM 2931 C C . GLY A 1 385 ? 15.757 -6.486 -59.397 1.00 38.53 385 GLY A C 1
ATOM 2932 O O . GLY A 1 385 ? 16.865 -6.782 -58.952 1.00 38.53 385 GLY A O 1
ATOM 2933 N N . LYS A 1 386 ? 14.925 -5.679 -58.725 1.00 43.47 386 LYS A N 1
ATOM 2934 C CA . LYS A 1 386 ? 15.180 -5.208 -57.353 1.00 43.47 386 LYS A CA 1
ATOM 2935 C C . LYS A 1 386 ? 14.342 -5.991 -56.343 1.00 43.47 386 LYS A C 1
ATOM 2937 O O . LYS A 1 386 ? 13.170 -6.268 -56.574 1.00 43.47 386 LYS A O 1
ATOM 2942 N N . ASP A 1 387 ? 14.983 -6.343 -55.232 1.00 44.19 387 ASP A N 1
ATOM 2943 C CA . ASP A 1 387 ? 14.440 -7.156 -54.144 1.00 44.19 387 ASP A CA 1
ATOM 2944 C C . ASP A 1 387 ? 13.168 -6.523 -53.539 1.00 44.19 387 ASP A C 1
ATOM 2946 O O . ASP A 1 387 ? 13.191 -5.423 -52.975 1.00 44.19 387 ASP A O 1
ATOM 2950 N N . VAL A 1 388 ? 12.040 -7.216 -53.712 1.00 37.75 388 VAL A N 1
ATOM 2951 C CA . VAL A 1 388 ? 10.682 -6.755 -53.378 1.00 37.75 388 VAL A CA 1
ATOM 2952 C C . VAL A 1 388 ? 10.518 -6.531 -51.871 1.00 37.75 388 VAL A C 1
ATOM 2954 O O . VAL A 1 388 ? 9.804 -5.612 -51.462 1.00 37.75 388 VAL A O 1
ATOM 2957 N N . GLU A 1 389 ? 11.235 -7.294 -51.043 1.00 37.38 389 GLU A N 1
ATOM 2958 C CA . GLU A 1 389 ? 11.204 -7.157 -49.584 1.00 37.38 389 GLU A CA 1
ATOM 2959 C C . GLU A 1 389 ? 11.926 -5.870 -49.140 1.00 37.38 389 GLU A C 1
ATOM 2961 O O . GLU A 1 389 ? 11.448 -5.128 -48.277 1.00 37.38 389 GLU A O 1
ATOM 2966 N N . LYS A 1 390 ? 13.024 -5.519 -49.822 1.00 35.66 390 LYS A N 1
ATOM 2967 C CA . LYS A 1 390 ? 13.774 -4.269 -49.611 1.00 35.66 390 LYS A CA 1
ATOM 2968 C C . LYS A 1 390 ? 13.026 -3.028 -50.088 1.00 35.66 390 LYS A C 1
ATOM 2970 O O . LYS A 1 390 ? 13.042 -2.009 -49.400 1.00 35.66 390 LYS A O 1
ATOM 2975 N N . ALA A 1 391 ? 12.336 -3.100 -51.228 1.00 35.16 391 ALA A N 1
ATOM 2976 C CA . ALA A 1 391 ? 11.485 -2.006 -51.706 1.00 35.16 391 ALA A CA 1
ATOM 2977 C C . ALA A 1 391 ? 10.305 -1.745 -50.749 1.00 35.16 391 ALA A C 1
ATOM 2979 O O . ALA A 1 391 ? 9.935 -0.595 -50.503 1.00 35.16 391 ALA A O 1
ATOM 2980 N N . ARG A 1 392 ? 9.762 -2.809 -50.147 1.00 34.97 392 ARG A N 1
ATOM 2981 C CA . ARG A 1 392 ? 8.708 -2.747 -49.128 1.00 34.97 392 ARG A CA 1
ATOM 2982 C C . ARG A 1 392 ? 9.207 -2.143 -47.808 1.00 34.97 392 ARG A C 1
ATOM 2984 O O . ARG A 1 392 ? 8.515 -1.302 -47.239 1.00 34.97 392 ARG A O 1
ATOM 2991 N N . LEU A 1 393 ? 10.418 -2.486 -47.362 1.00 34.78 393 LEU A N 1
ATOM 2992 C CA . LEU A 1 393 ? 11.078 -1.868 -46.199 1.00 34.78 393 LEU A CA 1
ATOM 2993 C C . LEU A 1 393 ? 11.411 -0.381 -46.424 1.00 34.78 393 LEU A C 1
ATOM 2995 O O . LEU A 1 393 ? 11.209 0.434 -45.524 1.00 34.78 393 LEU A O 1
ATOM 2999 N N . ALA A 1 394 ? 11.837 0.000 -47.633 1.00 32.78 394 ALA A N 1
ATOM 3000 C CA . ALA A 1 394 ? 12.083 1.398 -48.001 1.00 32.78 394 ALA A CA 1
ATOM 3001 C C . ALA A 1 394 ? 10.798 2.254 -47.982 1.00 32.78 394 ALA A C 1
ATOM 3003 O O . ALA A 1 394 ? 10.834 3.413 -47.567 1.00 32.78 394 ALA A O 1
ATOM 3004 N N . PHE A 1 395 ? 9.648 1.678 -48.353 1.00 32.19 395 PHE A N 1
ATOM 3005 C CA . PHE A 1 395 ? 8.340 2.346 -48.286 1.00 32.19 395 PHE A CA 1
ATOM 3006 C C . PHE A 1 395 ? 7.834 2.518 -46.839 1.00 32.19 395 PHE A C 1
ATOM 3008 O O . PHE A 1 395 ? 7.256 3.550 -46.501 1.00 32.19 395 PHE A O 1
ATOM 3015 N N . VAL A 1 396 ? 8.106 1.544 -45.959 1.00 31.61 396 VAL A N 1
ATOM 3016 C CA . VAL A 1 396 ? 7.856 1.639 -44.504 1.00 31.61 396 VAL A CA 1
ATOM 3017 C C . VAL A 1 396 ? 8.726 2.725 -43.857 1.00 31.61 396 VAL A C 1
ATOM 3019 O O . VAL A 1 396 ? 8.276 3.421 -42.947 1.00 31.61 396 VAL A O 1
ATOM 3022 N N . ALA A 1 397 ? 9.949 2.920 -44.351 1.00 31.55 397 ALA A N 1
ATOM 3023 C CA . ALA A 1 397 ? 10.854 3.955 -43.865 1.00 31.55 397 ALA A CA 1
ATOM 3024 C C . ALA A 1 397 ? 10.451 5.372 -44.332 1.00 31.55 397 ALA A C 1
ATOM 3026 O O . ALA A 1 397 ? 10.472 6.296 -43.522 1.00 31.55 397 ALA A O 1
ATOM 3027 N N . ALA A 1 398 ? 9.968 5.531 -45.573 1.00 30.48 398 ALA A N 1
ATOM 3028 C CA . ALA A 1 398 ? 9.384 6.787 -46.068 1.00 30.48 398 ALA A CA 1
ATOM 3029 C C . ALA A 1 398 ? 8.129 7.221 -45.276 1.00 30.48 398 ALA A C 1
ATOM 3031 O O . ALA A 1 398 ? 7.878 8.410 -45.095 1.00 30.48 398 ALA A O 1
ATOM 3032 N N . ALA A 1 399 ? 7.353 6.263 -44.755 1.00 28.61 399 ALA A N 1
ATOM 3033 C CA . ALA A 1 399 ? 6.188 6.539 -43.911 1.00 28.61 399 ALA A CA 1
ATOM 3034 C C . ALA A 1 399 ? 6.558 7.009 -42.486 1.00 28.61 399 ALA A C 1
ATOM 3036 O O . ALA A 1 399 ? 5.779 7.730 -41.867 1.00 28.61 399 ALA A O 1
ATOM 3037 N N . ARG A 1 400 ? 7.751 6.656 -41.976 1.00 33.62 400 ARG A N 1
ATOM 3038 C CA . ARG A 1 400 ? 8.299 7.199 -40.715 1.00 33.62 400 ARG A CA 1
ATOM 3039 C C . ARG A 1 400 ? 8.849 8.624 -40.881 1.00 33.62 400 ARG A C 1
ATOM 3041 O O . ARG A 1 400 ? 8.713 9.419 -39.957 1.00 33.62 400 ARG A O 1
ATOM 3048 N N . GLY A 1 401 ? 9.363 8.967 -42.066 1.00 28.52 401 GLY A N 1
ATOM 3049 C CA . GLY A 1 401 ? 9.789 10.324 -42.456 1.00 28.52 401 GLY A CA 1
ATOM 3050 C C . GLY A 1 401 ? 8.662 11.362 -42.566 1.00 28.52 401 GLY A C 1
ATOM 3051 O O . GLY A 1 401 ? 8.910 12.560 -42.655 1.00 28.52 401 GLY A O 1
ATOM 3052 N N . LEU A 1 402 ? 7.397 10.935 -42.488 1.00 30.02 402 LEU A N 1
ATOM 3053 C CA . LEU A 1 402 ? 6.250 11.836 -42.334 1.00 30.02 402 LEU A CA 1
ATOM 3054 C C . LEU A 1 402 ? 5.910 12.153 -40.870 1.00 30.02 402 LEU A C 1
ATOM 3056 O O . LEU A 1 402 ? 4.857 12.741 -40.611 1.00 30.02 402 LEU A O 1
ATOM 3060 N N . GLN A 1 403 ? 6.808 11.882 -39.914 1.00 31.27 403 GLN A N 1
ATOM 3061 C CA . GLN A 1 403 ? 6.817 12.637 -38.659 1.00 31.27 403 GLN A CA 1
ATOM 3062 C C . GLN A 1 403 ? 7.277 14.075 -38.925 1.00 31.27 403 GLN A C 1
ATOM 3064 O O . GLN A 1 403 ? 8.367 14.514 -38.568 1.00 31.27 403 GLN A O 1
ATOM 3069 N N . ARG A 1 404 ? 6.380 14.854 -39.534 1.00 25.00 404 ARG A N 1
ATOM 3070 C CA . ARG A 1 404 ? 6.404 16.306 -39.402 1.00 25.00 404 ARG A CA 1
ATOM 3071 C C . ARG A 1 404 ? 6.410 16.623 -37.903 1.00 25.00 404 ARG A C 1
ATOM 3073 O O . ARG A 1 404 ? 5.496 16.204 -37.194 1.00 25.00 404 ARG A O 1
ATOM 3080 N N . ARG A 1 405 ? 7.369 17.428 -37.425 1.00 27.11 405 ARG A N 1
ATOM 3081 C CA . ARG A 1 405 ? 7.180 18.182 -36.169 1.00 27.11 405 ARG A CA 1
ATOM 3082 C C . ARG A 1 405 ? 5.809 18.881 -36.215 1.00 27.11 405 ARG A C 1
ATOM 3084 O O . ARG A 1 405 ? 5.423 19.354 -37.295 1.00 27.11 405 ARG A O 1
ATOM 3091 N N . PRO A 1 406 ? 5.113 18.956 -35.070 1.00 29.83 406 PRO A N 1
ATOM 3092 C CA . PRO A 1 406 ? 3.660 19.041 -34.959 1.00 29.83 406 PRO A CA 1
ATOM 3093 C C . PRO A 1 406 ? 3.102 20.157 -35.837 1.00 29.83 406 PRO A C 1
ATOM 3095 O O . PRO A 1 406 ? 3.448 21.325 -35.666 1.00 29.83 406 PRO A O 1
ATOM 3098 N N . THR A 1 407 ? 2.248 19.811 -36.801 1.00 26.02 407 THR A N 1
ATOM 3099 C CA . THR A 1 407 ? 1.415 20.827 -37.448 1.00 26.02 407 THR A CA 1
ATOM 3100 C C . THR A 1 407 ? 0.339 21.276 -36.456 1.00 26.02 407 THR A C 1
ATOM 3102 O O . THR A 1 407 ? -0.352 20.424 -35.896 1.00 26.02 407 THR A O 1
ATOM 3105 N N . PRO A 1 408 ? 0.172 22.588 -36.234 1.00 35.66 408 PRO A N 1
ATOM 3106 C CA . PRO A 1 408 ? -0.873 23.125 -35.379 1.00 35.66 408 PRO A CA 1
ATOM 3107 C C . PRO A 1 408 ? -2.230 23.017 -36.087 1.00 35.66 408 PRO A C 1
ATOM 3109 O O . PRO A 1 408 ? -2.625 23.893 -36.849 1.00 35.66 408 PRO A O 1
ATOM 3112 N N . SER A 1 409 ? -2.917 21.906 -35.838 1.00 32.25 409 SER A N 1
ATOM 3113 C CA . SER A 1 409 ? -4.379 21.763 -35.813 1.00 32.25 409 SER A CA 1
ATOM 3114 C C . SER A 1 409 ? -4.657 20.414 -35.139 1.00 32.25 409 SER A C 1
ATOM 3116 O O . SER A 1 409 ? -4.754 19.379 -35.786 1.00 32.25 409 SER A O 1
ATOM 3118 N N . GLY A 1 410 ? -4.483 20.335 -33.826 1.00 40.88 410 GLY A N 1
ATOM 3119 C CA . GLY A 1 410 ? -5.617 20.545 -32.930 1.00 40.88 410 GLY A CA 1
ATOM 3120 C C . GLY A 1 410 ? -6.147 19.225 -32.357 1.00 40.88 410 GLY A C 1
ATOM 3121 O O . GLY A 1 410 ? -6.772 19.273 -31.305 1.00 40.88 410 GLY A O 1
ATOM 3122 N N . ASP A 1 411 ? -5.816 18.075 -32.967 1.00 47.34 411 ASP A N 1
ATOM 3123 C CA . ASP A 1 411 ? -6.402 16.787 -32.585 1.00 47.34 411 ASP A CA 1
ATOM 3124 C C . ASP A 1 411 ? -5.455 15.916 -31.741 1.00 47.34 411 ASP A C 1
ATOM 3126 O O . ASP A 1 411 ? -4.402 15.486 -32.211 1.00 47.34 411 ASP A O 1
ATOM 3130 N N . THR A 1 412 ? -5.820 15.642 -30.487 1.00 57.03 412 THR A N 1
ATOM 3131 C CA . THR A 1 412 ? -5.014 14.838 -29.544 1.00 57.03 412 THR A CA 1
ATOM 3132 C C . THR A 1 412 ? -5.646 13.458 -29.323 1.00 57.03 412 THR A C 1
ATOM 3134 O O . THR A 1 412 ? -6.865 13.354 -29.206 1.00 57.03 412 THR A O 1
ATOM 3137 N N . LEU A 1 413 ? -4.835 12.398 -29.249 1.00 62.31 413 LEU A N 1
ATOM 3138 C CA . LEU A 1 413 ? -5.318 11.052 -28.913 1.00 62.31 413 LEU A CA 1
ATOM 3139 C C . LEU A 1 413 ? -6.014 11.061 -27.540 1.00 62.31 413 LEU A C 1
ATOM 3141 O O . LEU A 1 413 ? -5.576 11.779 -26.639 1.00 62.31 413 LEU A O 1
ATOM 3145 N N . MET A 1 414 ? -7.083 10.279 -27.399 1.00 66.12 414 MET A N 1
ATOM 3146 C CA . MET A 1 414 ? -7.754 10.023 -26.123 1.00 66.12 414 MET A CA 1
ATOM 3147 C C . MET A 1 414 ? -8.209 8.558 -26.017 1.00 66.12 414 MET A C 1
ATOM 3149 O O . MET A 1 414 ? -8.431 7.895 -27.037 1.00 66.12 414 MET A O 1
ATOM 3153 N N . HIS A 1 415 ? -8.346 8.067 -24.788 1.00 72.94 415 HIS A N 1
ATOM 3154 C CA . HIS A 1 415 ? -8.777 6.707 -24.451 1.00 72.94 415 HIS A CA 1
ATOM 3155 C C . HIS A 1 415 ? -10.248 6.662 -24.012 1.00 72.94 415 HIS A C 1
ATOM 3157 O O . HIS A 1 415 ? -10.855 7.702 -23.753 1.00 72.94 415 HIS A O 1
ATOM 3163 N N . PHE A 1 416 ? -10.846 5.467 -23.935 1.00 71.69 416 PHE A N 1
ATOM 3164 C CA . PHE A 1 416 ? -12.266 5.338 -23.566 1.00 71.69 416 PHE A CA 1
ATOM 3165 C C . PHE A 1 416 ? -12.573 5.865 -22.161 1.00 71.69 416 PHE A C 1
ATOM 3167 O O . PHE A 1 416 ? -13.606 6.498 -21.967 1.00 71.69 416 PHE A O 1
ATOM 3174 N N . GLU A 1 417 ? -11.642 5.721 -21.220 1.00 70.94 417 GLU A N 1
ATOM 3175 C CA . GLU A 1 417 ? -11.760 6.247 -19.850 1.00 70.94 417 GLU A CA 1
ATOM 3176 C C . GLU A 1 417 ? -11.868 7.781 -19.782 1.00 70.94 417 GLU A C 1
ATOM 3178 O O . GLU A 1 417 ? -12.315 8.333 -18.777 1.00 70.94 417 GLU A O 1
ATOM 3183 N N . GLU A 1 418 ? -11.464 8.477 -20.847 1.00 72.31 418 GLU A N 1
ATOM 3184 C CA . GLU A 1 418 ? -11.493 9.937 -20.947 1.00 72.31 418 GLU A CA 1
ATOM 3185 C C . GLU A 1 418 ? -12.765 10.462 -21.636 1.00 72.31 418 GLU A C 1
ATOM 3187 O O . GLU A 1 418 ? -12.941 11.678 -21.750 1.00 72.31 418 GLU A O 1
ATOM 3192 N N . LEU A 1 419 ? -13.652 9.579 -22.114 1.00 74.62 419 LEU A N 1
ATOM 3193 C CA . LEU A 1 419 ? -14.908 9.971 -22.752 1.00 74.62 419 LEU A CA 1
ATOM 3194 C C . LEU A 1 419 ? -15.904 10.494 -21.712 1.00 74.62 419 LEU A C 1
ATOM 3196 O O . LEU A 1 419 ? -16.274 9.814 -20.757 1.00 74.62 419 LEU A O 1
ATOM 3200 N N . LEU A 1 420 ? -16.388 11.714 -21.932 1.00 71.88 420 LEU A N 1
ATOM 3201 C CA . LEU A 1 420 ? -17.432 12.334 -21.125 1.00 71.88 420 LEU A CA 1
ATOM 3202 C C . LEU A 1 420 ? -18.796 12.182 -21.802 1.00 71.88 420 LEU A C 1
ATOM 3204 O O . LEU A 1 420 ? -18.941 12.419 -23.003 1.00 71.88 420 LEU A O 1
ATOM 3208 N N . LEU A 1 421 ? -19.808 11.815 -21.015 1.00 70.69 421 LEU A N 1
ATOM 3209 C CA . LEU A 1 421 ? -21.172 11.649 -21.509 1.00 70.69 421 LEU A CA 1
ATOM 3210 C C . LEU A 1 421 ? -21.734 12.966 -22.073 1.00 70.69 421 LEU A C 1
ATOM 3212 O O . LEU A 1 421 ? -21.474 14.050 -21.548 1.00 70.69 421 LEU A O 1
ATOM 3216 N N . ASP A 1 422 ? -22.485 12.849 -23.164 1.00 68.31 422 ASP A N 1
ATOM 3217 C CA . ASP A 1 422 ? -23.088 13.925 -23.952 1.00 68.31 422 ASP A CA 1
ATOM 3218 C C . ASP A 1 422 ? -22.092 15.007 -24.400 1.00 68.31 422 ASP A C 1
ATOM 3220 O O . ASP A 1 422 ? -22.458 16.164 -24.621 1.00 68.31 422 ASP A O 1
ATOM 3224 N N . THR A 1 423 ? -20.825 14.629 -24.600 1.00 66.38 423 THR A N 1
ATOM 3225 C CA . THR A 1 423 ? -19.746 15.550 -24.981 1.00 66.38 423 THR A CA 1
ATOM 3226 C C . THR A 1 423 ? -19.135 15.177 -26.332 1.00 66.38 423 THR A C 1
ATOM 3228 O O . THR A 1 423 ? -18.727 14.038 -26.553 1.00 66.38 423 THR A O 1
ATOM 3231 N N . HIS A 1 424 ? -19.053 16.152 -27.249 1.00 64.06 424 HIS A N 1
ATOM 3232 C CA . HIS A 1 424 ? -18.260 16.045 -28.480 1.00 64.06 424 HIS A CA 1
ATOM 3233 C C . HIS A 1 424 ? -16.815 16.423 -28.172 1.00 64.06 424 HIS A C 1
ATOM 3235 O O . HIS A 1 424 ? -16.521 17.590 -27.890 1.00 64.06 424 HIS A O 1
ATOM 3241 N N . HIS A 1 425 ? -15.904 15.463 -28.271 1.00 76.19 425 HIS A N 1
ATOM 3242 C CA . HIS A 1 425 ? -14.493 15.673 -27.964 1.00 76.19 425 HIS A CA 1
ATOM 3243 C C . HIS A 1 425 ? -13.776 16.279 -29.176 1.00 76.19 425 HIS A C 1
ATOM 3245 O O . HIS A 1 425 ? -12.953 15.642 -29.826 1.00 76.19 425 HIS A O 1
ATOM 3251 N N . ARG A 1 426 ? -14.142 17.518 -29.521 1.00 66.44 426 ARG A N 1
ATOM 3252 C CA . ARG A 1 426 ? -13.564 18.257 -30.653 1.00 66.44 426 ARG A CA 1
ATOM 3253 C C . ARG A 1 426 ? -12.069 18.428 -30.468 1.00 66.44 426 ARG A C 1
ATOM 3255 O O . ARG A 1 426 ? -11.612 18.684 -29.352 1.00 66.44 426 ARG A O 1
ATOM 3262 N N . GLY A 1 427 ? -11.306 18.318 -31.545 1.00 56.88 427 GLY A N 1
ATOM 3263 C CA . GLY A 1 427 ? -9.858 18.331 -31.389 1.00 56.88 427 GLY A CA 1
ATOM 3264 C C . GLY A 1 427 ? -9.317 17.073 -30.703 1.00 56.88 427 GLY A C 1
ATOM 3265 O O . GLY A 1 427 ? -8.275 17.124 -30.045 1.00 56.88 427 GLY A O 1
ATOM 3266 N N . ARG A 1 428 ? -10.020 15.937 -30.766 1.00 67.38 428 ARG A N 1
ATOM 3267 C CA . ARG A 1 428 ? -9.558 14.654 -30.215 1.00 67.38 428 ARG A CA 1
ATOM 3268 C C . ARG A 1 428 ? -9.922 13.495 -31.132 1.00 67.38 428 ARG A C 1
ATOM 3270 O O . ARG A 1 428 ? -10.817 13.618 -31.963 1.00 67.38 428 ARG A O 1
ATOM 3277 N N . TYR A 1 429 ? -9.240 12.366 -30.982 1.00 70.88 429 TYR A N 1
ATOM 3278 C CA . TYR A 1 429 ? -9.598 11.128 -31.675 1.00 70.88 429 TYR A CA 1
ATOM 3279 C C . TYR A 1 429 ? -9.318 9.898 -30.809 1.00 70.88 429 TYR A C 1
ATOM 3281 O O . TYR A 1 429 ? -8.406 9.922 -29.984 1.00 70.88 429 TYR A O 1
ATOM 3289 N N . VAL A 1 430 ? -10.076 8.819 -31.019 1.00 69.19 430 VAL A N 1
ATOM 3290 C CA . VAL A 1 430 ? -9.835 7.506 -30.388 1.00 69.19 430 VAL A CA 1
ATOM 3291 C C . VAL A 1 430 ? -9.338 6.496 -31.414 1.00 69.19 430 VAL A C 1
ATOM 3293 O O . VAL A 1 430 ? -9.807 6.478 -32.554 1.00 69.19 430 VAL A O 1
ATOM 3296 N N . LEU A 1 431 ? -8.393 5.647 -31.009 1.00 71.19 431 LEU A N 1
ATOM 3297 C CA . LEU A 1 431 ? -7.883 4.538 -31.818 1.00 71.19 431 LEU A CA 1
ATOM 3298 C C . LEU A 1 431 ? -8.495 3.227 -31.354 1.00 71.19 431 LEU A C 1
ATOM 3300 O O . LEU A 1 431 ? -8.354 2.846 -30.193 1.00 71.19 431 LEU A O 1
ATOM 3304 N N . VAL A 1 432 ? -9.154 2.528 -32.272 1.00 70.94 432 VAL A N 1
ATOM 3305 C CA . VAL A 1 432 ? -9.962 1.359 -31.934 1.00 70.94 432 VAL A CA 1
ATOM 3306 C C . VAL A 1 432 ? -9.803 0.241 -32.959 1.00 70.94 432 VAL A C 1
ATOM 3308 O O . VAL A 1 432 ? -9.515 0.472 -34.133 1.00 70.94 432 VAL A O 1
ATOM 3311 N N . ARG A 1 433 ? -10.019 -0.997 -32.529 1.00 77.50 433 ARG A N 1
ATOM 3312 C CA . ARG A 1 433 ? -10.116 -2.189 -33.371 1.00 77.50 433 ARG A CA 1
ATOM 3313 C C . ARG A 1 433 ? -11.560 -2.662 -33.409 1.00 77.50 433 ARG A C 1
ATOM 3315 O O . ARG A 1 433 ? -12.175 -2.826 -32.364 1.00 77.50 433 ARG A O 1
ATOM 3322 N N . VAL A 1 434 ? -12.092 -2.940 -34.592 1.00 76.56 434 VAL A N 1
ATOM 3323 C CA . VAL A 1 434 ? -13.440 -3.500 -34.753 1.00 76.56 434 VAL A CA 1
ATOM 3324 C C . VAL A 1 434 ? -13.406 -4.965 -34.327 1.00 76.56 434 VAL A C 1
ATOM 3326 O O . VAL A 1 434 ? -12.708 -5.776 -34.942 1.00 76.56 434 VAL A O 1
ATOM 3329 N N . VAL A 1 435 ? -14.126 -5.309 -33.263 1.00 70.75 435 VAL A N 1
ATOM 3330 C CA . VAL A 1 435 ? -14.107 -6.662 -32.685 1.00 70.75 435 VAL A CA 1
ATOM 3331 C C . VAL A 1 435 ? -15.181 -7.536 -33.317 1.00 70.75 435 VAL A C 1
ATOM 3333 O O . VAL A 1 435 ? -14.921 -8.704 -33.609 1.00 70.75 435 VAL A O 1
ATOM 3336 N N . GLU A 1 436 ? -16.346 -6.956 -33.610 1.00 78.44 436 GLU A N 1
ATOM 3337 C CA . GLU A 1 436 ? -17.481 -7.680 -34.178 1.00 78.44 436 GLU A CA 1
ATOM 3338 C C . GLU A 1 436 ? -17.904 -7.210 -35.568 1.00 78.44 436 GLU A C 1
ATOM 3340 O O . GLU A 1 436 ? -17.601 -6.102 -36.010 1.00 78.44 436 GLU A O 1
ATOM 3345 N N . GLU A 1 437 ? -18.586 -8.095 -36.297 1.00 78.75 437 GLU A N 1
ATOM 3346 C CA . GLU A 1 437 ? -19.111 -7.759 -37.620 1.00 78.75 437 GLU A CA 1
ATOM 3347 C C . GLU A 1 437 ? -20.202 -6.684 -37.490 1.00 78.75 437 GLU A C 1
ATOM 3349 O O . GLU A 1 437 ? -21.147 -6.865 -36.714 1.00 78.75 437 GLU A O 1
ATOM 3354 N N . PRO A 1 438 ? -20.097 -5.557 -38.222 1.00 70.62 438 PRO A N 1
ATOM 3355 C CA . PRO A 1 438 ? -21.078 -4.486 -38.127 1.00 70.62 438 PRO A CA 1
ATOM 3356 C C . PRO A 1 438 ? -22.449 -4.954 -38.619 1.00 70.62 438 PRO A C 1
ATOM 3358 O O . PRO A 1 438 ? -22.597 -5.467 -39.731 1.00 70.62 438 PRO A O 1
ATOM 3361 N N . LYS A 1 439 ? -23.483 -4.714 -37.811 1.00 77.75 439 LYS A N 1
ATOM 3362 C CA . LYS A 1 439 ? -24.877 -4.889 -38.224 1.00 77.75 439 LYS A CA 1
ATOM 3363 C C . LYS A 1 439 ? -25.346 -3.631 -38.941 1.00 77.75 439 LYS A C 1
ATOM 3365 O O . LYS A 1 439 ? -25.454 -2.565 -38.335 1.00 77.75 439 LYS A O 1
ATOM 3370 N N . PHE A 1 440 ? -25.654 -3.766 -40.227 1.00 71.50 440 PHE A N 1
ATOM 3371 C CA . PHE A 1 440 ? -26.197 -2.681 -41.040 1.00 71.50 440 PHE A CA 1
ATOM 3372 C C . PHE A 1 440 ? -27.725 -2.660 -40.961 1.00 71.50 440 PHE A C 1
ATOM 3374 O O . PHE A 1 440 ? -28.397 -3.642 -41.272 1.00 71.50 440 PHE A O 1
ATOM 3381 N N . GLN A 1 441 ? -28.270 -1.521 -40.550 1.00 68.94 441 GLN A N 1
ATOM 3382 C CA . GLN A 1 441 ? -29.689 -1.185 -40.601 1.00 68.94 441 GLN A CA 1
ATOM 3383 C C . GLN A 1 441 ? -29.919 -0.108 -41.677 1.00 68.94 441 GLN A C 1
ATOM 3385 O O . GLN A 1 441 ? -28.962 0.552 -42.091 1.00 68.94 441 GLN A O 1
ATOM 3390 N N . PRO A 1 442 ? -31.172 0.117 -42.123 1.00 61.69 442 PRO A N 1
ATOM 3391 C CA . PRO A 1 442 ? -31.465 1.065 -43.200 1.00 61.69 442 PRO A CA 1
ATOM 3392 C C . PRO A 1 442 ? -30.926 2.489 -42.994 1.00 61.69 442 PRO A C 1
ATOM 3394 O O . PRO A 1 442 ? -30.644 3.146 -43.986 1.00 61.69 442 PRO A O 1
ATOM 3397 N N . SER A 1 443 ? -30.762 2.949 -41.746 1.00 59.66 443 SER A N 1
ATOM 3398 C CA . SER A 1 443 ? -30.301 4.309 -41.413 1.00 59.66 443 SER A CA 1
ATOM 3399 C C . SER A 1 443 ? -29.034 4.388 -40.548 1.00 59.66 443 SER A C 1
ATOM 3401 O O . SER A 1 443 ? -28.522 5.486 -40.319 1.00 59.66 443 SER A O 1
ATOM 3403 N N . ARG A 1 444 ? -28.528 3.252 -40.044 1.00 67.94 444 ARG A N 1
ATOM 3404 C CA . ARG A 1 444 ? -27.354 3.198 -39.154 1.00 67.94 444 ARG A CA 1
ATOM 3405 C C . ARG A 1 444 ? -26.562 1.900 -39.282 1.00 67.94 444 ARG A C 1
ATOM 3407 O O . ARG A 1 444 ? -27.099 0.887 -39.724 1.00 67.94 444 ARG A O 1
ATOM 3414 N N . ALA A 1 445 ? -25.299 1.919 -38.878 1.00 72.62 445 ALA A N 1
ATOM 3415 C CA . ALA A 1 445 ? -24.465 0.733 -38.698 1.00 72.62 445 ALA A CA 1
ATOM 3416 C C . ALA A 1 445 ? -24.002 0.651 -37.241 1.00 72.62 445 ALA A C 1
ATOM 3418 O O . ALA A 1 445 ? -23.612 1.665 -36.667 1.00 72.62 445 ALA A O 1
ATOM 3419 N N . ILE A 1 446 ? -24.062 -0.540 -36.646 1.00 74.81 446 ILE A N 1
ATOM 3420 C CA . ILE A 1 446 ? -23.744 -0.757 -35.228 1.00 74.81 446 ILE A CA 1
ATOM 3421 C C . ILE A 1 446 ? -22.673 -1.838 -35.124 1.00 74.81 446 ILE A C 1
ATOM 3423 O O . ILE A 1 446 ? -22.828 -2.913 -35.706 1.00 74.81 446 ILE A O 1
ATOM 3427 N N . THR A 1 447 ? -21.603 -1.576 -34.377 1.00 76.94 447 THR A N 1
ATOM 3428 C CA . THR A 1 447 ? -20.567 -2.573 -34.071 1.00 76.94 447 THR A CA 1
ATOM 3429 C C . THR A 1 447 ? -19.952 -2.344 -32.691 1.00 76.94 447 THR A C 1
ATOM 3431 O O . THR A 1 447 ? -20.190 -1.315 -32.061 1.00 76.94 447 THR A O 1
ATOM 3434 N N . ILE A 1 448 ? -19.166 -3.313 -32.227 1.00 75.00 448 ILE A N 1
ATOM 3435 C CA . ILE A 1 448 ? -18.359 -3.223 -31.012 1.00 75.00 448 ILE A CA 1
ATOM 3436 C C . ILE A 1 448 ? -16.911 -3.003 -31.427 1.00 75.00 448 ILE A C 1
ATOM 3438 O O . ILE A 1 448 ? -16.358 -3.736 -32.259 1.00 75.00 448 ILE A O 1
ATOM 3442 N N . VAL A 1 449 ? -16.291 -2.001 -30.822 1.00 74.06 449 VAL A N 1
ATOM 3443 C CA . VAL A 1 449 ? -14.883 -1.678 -31.021 1.00 74.06 449 VAL A CA 1
ATOM 3444 C C . VAL A 1 449 ? -14.134 -1.776 -29.701 1.00 74.06 449 VAL A C 1
ATOM 3446 O O . VAL A 1 449 ? -14.726 -1.657 -28.635 1.00 74.06 449 VAL A O 1
ATOM 3449 N N . GLN A 1 450 ? -12.830 -1.997 -29.775 1.00 73.06 450 GLN A N 1
ATOM 3450 C CA . GLN A 1 450 ? -11.961 -2.131 -28.616 1.00 73.06 450 GLN A CA 1
ATOM 3451 C C . GLN A 1 450 ? -10.764 -1.194 -28.732 1.00 73.06 450 GLN A C 1
ATOM 3453 O O . GLN A 1 450 ? -10.142 -1.136 -29.792 1.00 73.06 450 GLN A O 1
ATOM 3458 N N . ASP A 1 451 ? -10.431 -0.476 -27.666 1.00 66.88 451 ASP A N 1
ATOM 3459 C CA . ASP A 1 451 ? -9.281 0.427 -27.638 1.00 66.88 451 ASP A CA 1
ATOM 3460 C C . ASP A 1 451 ? -7.957 -0.295 -27.297 1.00 66.88 451 ASP A C 1
ATOM 3462 O O . ASP A 1 451 ? -7.889 -1.521 -27.149 1.00 66.88 451 ASP A O 1
ATOM 3466 N N . ALA A 1 452 ? -6.872 0.474 -27.172 1.00 53.34 452 ALA A N 1
ATOM 3467 C CA . ALA A 1 452 ? -5.544 -0.038 -26.824 1.00 53.34 452 ALA A CA 1
ATOM 3468 C C . ALA A 1 452 ? -5.474 -0.709 -25.435 1.00 53.34 452 ALA A C 1
ATOM 3470 O O . ALA A 1 452 ? -4.623 -1.575 -25.219 1.00 53.34 452 ALA A O 1
ATOM 3471 N N . HIS A 1 453 ? -6.376 -0.346 -24.517 1.00 51.78 453 HIS A N 1
ATOM 3472 C CA . HIS A 1 453 ? -6.459 -0.859 -23.145 1.00 51.78 453 HIS A CA 1
ATOM 3473 C C . HIS A 1 453 ? -7.360 -2.093 -23.042 1.00 51.78 453 HIS A C 1
ATOM 3475 O O . HIS A 1 453 ? -7.589 -2.617 -21.953 1.00 51.78 453 HIS A O 1
ATOM 3481 N N . LYS A 1 454 ? -7.821 -2.606 -24.190 1.00 54.88 454 LYS A N 1
ATOM 3482 C CA . LYS A 1 454 ? -8.758 -3.724 -24.317 1.00 54.88 454 LYS A CA 1
ATOM 3483 C C . LYS A 1 454 ? -10.160 -3.422 -23.779 1.00 54.88 454 LYS A C 1
ATOM 3485 O O . LYS A 1 454 ? -10.951 -4.360 -23.655 1.00 54.88 454 LYS A O 1
ATOM 3490 N N . GLN A 1 455 ? -10.499 -2.159 -23.537 1.00 56.66 455 GLN A N 1
ATOM 3491 C CA . GLN A 1 455 ? -11.863 -1.758 -23.202 1.00 56.66 455 GLN A CA 1
ATOM 3492 C C . GLN A 1 455 ? -12.718 -1.784 -24.462 1.00 56.66 455 GLN A C 1
ATOM 3494 O O . GLN A 1 455 ? -12.240 -1.427 -25.537 1.00 56.66 455 GLN A O 1
ATOM 3499 N N . ALA A 1 456 ? -13.955 -2.261 -24.347 1.00 72.38 456 ALA A N 1
ATOM 3500 C CA . ALA A 1 456 ? -14.858 -2.426 -25.476 1.00 72.38 456 ALA A CA 1
ATOM 3501 C C . ALA A 1 456 ? -16.051 -1.484 -25.343 1.00 72.38 456 ALA A C 1
ATOM 3503 O O . ALA A 1 456 ? -16.656 -1.411 -24.280 1.00 72.38 456 ALA A O 1
ATOM 3504 N N . GLU A 1 457 ? -16.396 -0.814 -26.436 1.00 70.44 457 GLU A N 1
ATOM 3505 C CA . GLU A 1 457 ? -17.508 0.130 -26.500 1.00 70.44 457 GLU A CA 1
ATOM 3506 C C . GLU A 1 457 ? -18.318 -0.055 -27.780 1.00 70.44 457 GLU A C 1
ATOM 3508 O O . GLU A 1 457 ? -17.819 -0.543 -28.805 1.00 70.44 457 GLU A O 1
ATOM 3513 N N . PHE A 1 458 ? -19.587 0.347 -27.733 1.00 73.94 458 PHE A N 1
ATOM 3514 C CA . PHE A 1 458 ? -20.427 0.387 -28.926 1.00 73.94 458 PHE A CA 1
ATOM 3515 C C . PHE A 1 458 ? -20.061 1.593 -29.789 1.00 73.94 458 PHE A C 1
ATOM 3517 O O . PHE A 1 458 ? -19.914 2.708 -29.295 1.00 73.94 458 PHE A O 1
ATOM 3524 N N . VAL A 1 459 ? -19.971 1.383 -31.101 1.00 75.12 459 VAL A N 1
ATOM 3525 C CA . VAL A 1 459 ? -19.923 2.461 -32.093 1.00 75.12 459 VAL A CA 1
ATOM 3526 C C . VAL A 1 459 ? -21.167 2.383 -32.960 1.00 75.12 459 VAL A C 1
ATOM 3528 O O . VAL A 1 459 ? -21.452 1.343 -33.565 1.00 75.12 459 VAL A O 1
ATOM 3531 N N . ILE A 1 460 ? -21.885 3.501 -33.043 1.00 75.88 460 ILE A N 1
ATOM 3532 C CA . ILE A 1 460 ? -23.040 3.664 -33.925 1.00 75.88 460 ILE A CA 1
ATOM 3533 C C . ILE A 1 460 ? -22.711 4.740 -34.951 1.00 75.88 460 ILE A C 1
ATOM 3535 O O . ILE A 1 460 ? -22.500 5.900 -34.608 1.00 75.88 460 ILE A O 1
ATOM 3539 N N . LEU A 1 461 ? -22.680 4.339 -36.218 1.00 71.50 461 LEU A N 1
ATOM 3540 C CA . LEU A 1 461 ? -22.499 5.228 -37.358 1.00 71.50 461 LEU A CA 1
ATOM 3541 C C . LEU A 1 461 ? -23.862 5.529 -37.981 1.00 71.50 461 LEU A C 1
ATOM 3543 O O . LEU A 1 461 ? -24.485 4.644 -38.579 1.00 71.50 461 LEU A O 1
ATOM 3547 N N . GLU A 1 462 ? -24.321 6.767 -37.852 1.00 68.12 462 GLU A N 1
ATOM 3548 C CA . GLU A 1 462 ? -25.535 7.246 -38.508 1.00 68.12 462 GLU A CA 1
ATOM 3549 C C . GLU A 1 462 ? -25.207 7.636 -39.953 1.00 68.12 462 GLU A C 1
ATOM 3551 O O . GLU A 1 462 ? -24.267 8.382 -40.212 1.00 68.12 462 GLU A O 1
ATOM 3556 N N . HIS A 1 463 ? -25.939 7.090 -40.927 1.00 60.16 463 HIS A N 1
ATOM 3557 C CA . HIS A 1 463 ? -25.614 7.283 -42.352 1.00 60.16 463 HIS A CA 1
ATOM 3558 C C . HIS A 1 463 ? -26.803 7.713 -43.219 1.00 60.16 463 HIS A C 1
ATOM 3560 O O . HIS A 1 463 ? -26.654 7.978 -44.416 1.00 60.16 463 HIS A O 1
ATOM 3566 N N . GLY A 1 464 ? -27.981 7.870 -42.609 1.00 56.41 464 GLY A N 1
ATOM 3567 C CA . GLY A 1 464 ? -29.164 8.412 -43.271 1.00 56.41 464 GLY A CA 1
ATOM 3568 C C . GLY A 1 464 ? -29.636 7.532 -44.432 1.00 56.41 464 GLY A C 1
ATOM 3569 O O . GLY A 1 464 ? -30.149 6.444 -44.203 1.00 56.41 464 GLY A O 1
ATOM 3570 N N . GLN A 1 465 ? -29.523 8.025 -45.674 1.00 49.25 465 GLN A N 1
ATOM 3571 C CA . GLN A 1 465 ? -29.917 7.305 -46.902 1.00 49.25 465 GLN A CA 1
ATOM 3572 C C . GLN A 1 465 ? -28.731 6.715 -47.692 1.00 49.25 465 GLN A C 1
ATOM 3574 O O . GLN A 1 465 ? -28.920 6.213 -48.802 1.00 49.25 465 GLN A O 1
ATOM 3579 N N . HIS A 1 466 ? -27.505 6.786 -47.170 1.00 50.38 466 HIS A N 1
ATOM 3580 C CA . HIS A 1 466 ? -26.314 6.315 -47.877 1.00 50.38 466 HIS A CA 1
ATOM 3581 C C . HIS A 1 466 ? -26.043 4.833 -47.587 1.00 50.38 466 HIS A C 1
ATOM 3583 O O . HIS A 1 466 ? -25.823 4.451 -46.449 1.00 50.38 466 HIS A O 1
ATOM 3589 N N . GLN A 1 467 ? -25.998 3.973 -48.611 1.00 55.09 467 GLN A N 1
ATOM 3590 C CA . GLN A 1 467 ? -25.618 2.568 -48.413 1.00 55.09 467 GLN A CA 1
ATOM 3591 C C . GLN A 1 467 ? -24.142 2.454 -48.001 1.00 55.09 467 GLN A C 1
ATOM 3593 O O . GLN A 1 467 ? -23.245 2.578 -48.834 1.00 55.09 467 GLN A O 1
ATOM 3598 N N . LEU A 1 468 ? -23.903 2.202 -46.714 1.00 57.59 468 LEU A N 1
ATOM 3599 C CA . LEU A 1 468 ? -22.613 1.744 -46.207 1.00 57.59 468 LEU A CA 1
ATOM 3600 C C . LEU A 1 468 ? -22.482 0.227 -46.370 1.00 57.59 468 LEU A C 1
ATOM 3602 O O . LEU A 1 468 ? -23.475 -0.499 -46.329 1.00 57.59 468 LEU A O 1
ATOM 3606 N N . ASP A 1 469 ? -21.250 -0.253 -46.512 1.00 58.12 469 ASP A N 1
ATOM 3607 C CA . ASP A 1 469 ? -20.940 -1.681 -46.522 1.00 58.12 469 ASP A CA 1
ATOM 3608 C C . ASP A 1 469 ? -19.791 -2.021 -45.562 1.00 58.12 469 ASP A C 1
ATOM 3610 O O . ASP A 1 469 ? -19.183 -1.146 -44.934 1.00 58.12 469 ASP A O 1
ATOM 3614 N N . SER A 1 470 ? -19.495 -3.317 -45.427 1.00 55.28 470 SER A N 1
ATOM 3615 C CA . SER A 1 470 ? -18.481 -3.843 -44.504 1.00 55.28 470 SER A CA 1
ATOM 3616 C C . SER A 1 470 ? -17.070 -3.307 -44.756 1.00 55.28 470 SER A C 1
ATOM 3618 O O . SER A 1 470 ? -16.209 -3.446 -43.889 1.00 55.28 470 SER A O 1
ATOM 3620 N N . ARG A 1 471 ? -16.821 -2.638 -45.890 1.00 59.81 471 ARG A N 1
ATOM 3621 C CA . ARG A 1 471 ? -15.545 -1.979 -46.175 1.00 59.81 471 ARG A CA 1
ATOM 3622 C C . ARG A 1 471 ? -15.353 -0.702 -45.378 1.00 59.81 471 ARG A C 1
ATOM 3624 O O . ARG A 1 471 ? -14.240 -0.209 -45.416 1.00 59.81 471 ARG A O 1
ATOM 3631 N N . VAL A 1 472 ? -16.361 -0.166 -44.681 1.00 59.22 472 VAL A N 1
ATOM 3632 C CA . VAL A 1 472 ? -16.238 1.034 -43.820 1.00 59.22 472 VAL A CA 1
ATOM 3633 C C . VAL A 1 472 ? -15.903 0.669 -42.367 1.00 59.22 472 VAL A C 1
ATOM 3635 O O . VAL A 1 472 ? -15.143 1.386 -41.717 1.00 59.22 472 VAL A O 1
ATOM 3638 N N . LEU A 1 473 ? -16.380 -0.482 -41.883 1.00 67.19 473 LEU A N 1
ATOM 3639 C CA . LEU A 1 473 ? -16.118 -1.017 -40.537 1.00 67.19 473 LEU A CA 1
ATOM 3640 C C . LEU A 1 473 ? -15.702 -2.506 -40.611 1.00 67.19 473 LEU A C 1
ATOM 3642 O O . LEU A 1 473 ? -16.459 -3.380 -40.189 1.00 67.19 473 LEU A O 1
ATOM 3646 N N . PRO A 1 474 ? -14.537 -2.844 -41.189 1.00 72.19 474 PRO A N 1
ATOM 3647 C CA . PRO A 1 474 ? -14.148 -4.238 -41.394 1.00 72.19 474 PRO A CA 1
ATOM 3648 C C . PRO A 1 474 ? -13.839 -4.935 -40.062 1.00 72.19 474 PRO A C 1
ATOM 3650 O O . PRO A 1 474 ? -13.036 -4.425 -39.281 1.00 72.19 474 PRO A O 1
ATOM 3653 N N . LYS A 1 475 ? -14.421 -6.121 -39.810 1.00 75.69 475 LYS A N 1
ATOM 3654 C CA . LYS A 1 475 ? -14.110 -6.937 -38.619 1.00 75.69 475 LYS A CA 1
ATOM 3655 C C . LYS A 1 475 ? -12.609 -7.222 -38.550 1.00 75.69 475 LYS A C 1
ATOM 3657 O O . LYS A 1 475 ? -11.997 -7.660 -39.521 1.00 75.69 475 LYS A O 1
ATOM 3662 N N . GLY A 1 476 ? -12.011 -6.947 -37.394 1.00 63.56 476 GLY A N 1
ATOM 3663 C CA . GLY A 1 476 ? -10.572 -7.037 -37.158 1.00 63.56 476 GLY A CA 1
ATOM 3664 C C . GLY A 1 476 ? -9.753 -5.857 -37.691 1.00 63.56 476 GLY A C 1
ATOM 3665 O O . GLY A 1 476 ? -8.551 -5.818 -37.426 1.00 63.56 476 GLY A O 1
ATOM 3666 N N . GLY A 1 477 ? -10.373 -4.913 -38.405 1.00 65.88 477 GLY A N 1
ATOM 3667 C CA . GLY A 1 477 ? -9.743 -3.686 -38.881 1.00 65.88 477 GLY A CA 1
ATOM 3668 C C . GLY A 1 477 ? -9.573 -2.646 -37.779 1.00 65.88 477 GLY A C 1
ATOM 3669 O O . GLY A 1 477 ? -10.248 -2.683 -36.751 1.00 65.88 477 GLY A O 1
ATOM 3670 N N . PHE A 1 478 ? -8.653 -1.715 -38.004 1.00 69.38 478 PHE A N 1
ATOM 3671 C CA . PHE A 1 478 ? -8.315 -0.660 -37.057 1.00 69.38 478 PHE A CA 1
ATOM 3672 C C . PHE A 1 478 ? -8.774 0.690 -37.588 1.00 69.38 478 PHE A C 1
ATOM 3674 O O . PHE A 1 478 ? -8.637 0.969 -38.780 1.00 69.38 478 PHE A O 1
ATOM 3681 N N . LEU A 1 479 ? -9.311 1.523 -36.707 1.00 70.62 479 LEU A N 1
ATOM 3682 C CA . LEU A 1 479 ? -9.946 2.789 -37.034 1.00 70.62 479 LEU A CA 1
ATOM 3683 C C . LEU A 1 479 ? -9.416 3.887 -36.111 1.00 70.62 479 LEU A C 1
ATOM 3685 O O . LEU A 1 479 ? -9.192 3.647 -34.926 1.00 70.62 479 LEU A O 1
ATOM 3689 N N . ALA A 1 480 ? -9.280 5.099 -36.640 1.00 70.94 480 ALA A N 1
ATOM 3690 C CA . ALA A 1 480 ? -9.304 6.314 -35.840 1.00 70.94 480 ALA A CA 1
ATOM 3691 C C . ALA A 1 480 ? -10.684 6.959 -35.982 1.00 70.94 480 ALA A C 1
ATOM 3693 O O . ALA A 1 480 ? -11.131 7.200 -37.106 1.00 70.94 480 ALA A O 1
ATOM 3694 N N . ILE A 1 481 ? -11.349 7.231 -34.863 1.00 77.94 481 ILE A N 1
ATOM 3695 C CA . ILE A 1 481 ? -12.618 7.963 -34.827 1.00 77.94 481 ILE A CA 1
ATOM 3696 C C . ILE A 1 481 ? -12.303 9.381 -34.365 1.00 77.94 481 ILE A C 1
ATOM 3698 O O . ILE A 1 481 ? -11.873 9.578 -33.228 1.00 77.94 481 ILE A O 1
ATOM 3702 N N . LYS A 1 482 ? -12.468 10.355 -35.258 1.00 73.81 482 LYS A N 1
ATOM 3703 C CA . LYS A 1 482 ? -12.251 11.777 -34.975 1.00 73.81 482 LYS A CA 1
ATOM 3704 C C . LYS A 1 482 ? -13.454 12.368 -34.251 1.00 73.81 482 LYS A C 1
ATOM 3706 O O . LYS A 1 482 ? -14.586 11.980 -34.512 1.00 73.81 482 LYS A O 1
ATOM 3711 N N . GLU A 1 483 ? -13.176 13.327 -33.378 1.00 72.19 483 GLU A N 1
ATOM 3712 C CA . GLU A 1 483 ? -14.145 14.079 -32.579 1.00 72.19 483 GLU A CA 1
ATOM 3713 C C . GLU A 1 483 ? -15.257 13.209 -31.956 1.00 72.19 483 GLU A C 1
ATOM 3715 O O . GLU A 1 483 ? -16.441 13.511 -32.141 1.00 72.19 483 GLU A O 1
ATOM 3720 N N . PRO A 1 484 ? -14.914 12.120 -31.233 1.00 80.56 484 PRO A N 1
ATOM 3721 C CA . PRO A 1 484 ? -15.897 11.141 -30.784 1.00 80.56 484 PRO A CA 1
ATOM 3722 C C . PRO A 1 484 ? -16.968 11.793 -29.899 1.00 80.56 484 PRO A C 1
ATOM 3724 O O . PRO A 1 484 ? -16.655 12.541 -28.964 1.00 80.56 484 PRO A O 1
ATOM 3727 N N . TYR A 1 485 ? -18.236 11.496 -30.190 1.00 79.00 485 TYR A N 1
ATOM 3728 C CA . TYR A 1 485 ? -19.379 11.911 -29.381 1.00 79.00 485 TYR A CA 1
ATOM 3729 C C . TYR A 1 485 ? -19.860 10.735 -28.541 1.00 79.00 485 TYR A C 1
ATOM 3731 O O . TYR A 1 485 ? -20.267 9.720 -29.096 1.00 79.00 485 TYR A O 1
ATOM 3739 N N . TYR A 1 486 ? -19.795 10.843 -27.217 1.00 84.88 486 TYR A N 1
ATOM 3740 C CA . TYR A 1 486 ? -20.199 9.755 -26.324 1.00 84.88 486 TYR A CA 1
ATOM 3741 C C . TYR A 1 486 ? -21.573 10.058 -25.729 1.00 84.88 486 TYR A C 1
ATOM 3743 O O . TYR A 1 486 ? -21.746 11.105 -25.113 1.00 84.88 486 TYR A O 1
ATOM 3751 N N . THR A 1 487 ? -22.566 9.195 -25.941 1.00 76.25 487 THR A N 1
ATOM 3752 C CA . THR A 1 487 ? -23.964 9.445 -25.534 1.00 76.25 487 THR A CA 1
ATOM 3753 C C . THR A 1 487 ? -24.694 8.139 -25.187 1.00 76.25 487 THR A C 1
ATOM 3755 O O . THR A 1 487 ? -24.100 7.060 -25.224 1.00 76.25 487 THR A O 1
ATOM 3758 N N . VAL A 1 488 ? -25.972 8.221 -24.800 1.00 73.25 488 VAL A N 1
ATOM 3759 C CA . VAL A 1 488 ? -26.802 7.073 -24.393 1.00 73.25 488 VAL A CA 1
ATOM 3760 C C . VAL A 1 488 ? -27.900 6.799 -25.414 1.00 73.25 488 VAL A C 1
ATOM 3762 O O . VAL A 1 488 ? -28.628 7.705 -25.818 1.00 73.25 488 VAL A O 1
ATOM 3765 N N . GLU A 1 489 ? -28.092 5.529 -25.773 1.00 62.84 489 GLU A N 1
ATOM 3766 C CA . GLU A 1 489 ? -29.239 5.124 -26.592 1.00 62.84 489 GLU A CA 1
ATOM 3767 C C . GLU A 1 489 ? -30.480 5.035 -25.703 1.00 62.84 489 GLU A C 1
ATOM 3769 O O . GLU A 1 489 ? -30.524 4.259 -24.745 1.00 62.84 489 GLU A O 1
ATOM 3774 N N . THR A 1 490 ? -31.506 5.818 -26.027 1.00 48.03 490 THR A N 1
ATOM 3775 C CA . THR A 1 490 ? -32.674 6.036 -25.159 1.00 48.03 490 THR A CA 1
ATOM 3776 C C . THR A 1 490 ? -33.491 4.763 -24.920 1.00 48.03 490 THR A C 1
ATOM 3778 O O . THR A 1 490 ? -34.042 4.589 -23.835 1.00 48.03 490 THR A O 1
ATOM 3781 N N . ASP A 1 491 ? -33.507 3.850 -25.894 1.00 47.62 491 ASP A N 1
ATOM 3782 C CA . ASP A 1 491 ? -34.283 2.605 -25.839 1.00 47.62 491 ASP A CA 1
ATOM 3783 C C . ASP A 1 491 ? -33.525 1.437 -25.182 1.00 47.62 491 ASP A C 1
ATOM 3785 O O . ASP A 1 491 ? -34.146 0.498 -24.687 1.00 47.62 491 ASP A O 1
ATOM 3789 N N . LEU A 1 492 ? -32.186 1.480 -25.168 1.00 48.78 492 LEU A N 1
ATOM 3790 C CA . LEU A 1 492 ? -31.326 0.385 -24.691 1.00 48.78 492 LEU A CA 1
ATOM 3791 C C . LEU A 1 492 ? -30.544 0.730 -23.416 1.00 48.78 492 LEU A C 1
ATOM 3793 O O . LEU A 1 492 ? -29.823 -0.125 -22.906 1.00 48.78 492 LEU A O 1
ATOM 3797 N N . GLN A 1 493 ? -30.643 1.972 -22.924 1.00 53.72 493 GLN A N 1
ATOM 3798 C CA . GLN A 1 493 ? -29.882 2.509 -21.782 1.00 53.72 493 GLN A CA 1
ATOM 3799 C C . GLN A 1 493 ? -28.385 2.156 -21.808 1.00 53.72 493 GLN A C 1
ATOM 3801 O O . GLN A 1 493 ? -27.752 1.982 -20.771 1.00 53.72 493 GLN A O 1
ATOM 3806 N N . THR A 1 494 ? -27.819 2.038 -23.007 1.00 53.62 494 THR A N 1
ATOM 3807 C CA . THR A 1 494 ? -26.433 1.621 -23.224 1.00 53.62 494 THR A CA 1
ATOM 3808 C C . THR A 1 494 ? -25.643 2.799 -23.772 1.00 53.62 494 THR A C 1
ATOM 3810 O O . THR A 1 494 ? -26.155 3.567 -24.593 1.00 53.62 494 THR A O 1
ATOM 3813 N N . TRP A 1 495 ? -24.416 2.962 -23.285 1.00 70.88 495 TRP A N 1
ATOM 3814 C CA . TRP A 1 495 ? -23.510 4.031 -23.694 1.00 70.88 495 TRP A CA 1
ATOM 3815 C C . TRP A 1 495 ? -22.819 3.649 -25.002 1.00 70.88 495 TRP A C 1
ATOM 3817 O O . TRP A 1 495 ? -22.548 2.471 -25.246 1.00 70.88 495 TRP A O 1
ATOM 3827 N N . TYR A 1 496 ? -22.599 4.623 -25.880 1.00 74.50 496 TYR A N 1
ATOM 3828 C CA . TYR A 1 496 ? -21.949 4.377 -27.160 1.00 74.50 496 TYR A CA 1
ATOM 3829 C C . TYR A 1 496 ? -21.265 5.623 -27.718 1.00 74.50 496 TYR A C 1
ATOM 3831 O O . TYR A 1 496 ? -21.618 6.764 -27.411 1.00 74.50 496 TYR A O 1
ATOM 3839 N N . ILE A 1 497 ? -20.292 5.386 -28.594 1.00 82.00 497 ILE A N 1
ATOM 3840 C CA . ILE A 1 497 ? -19.642 6.402 -29.413 1.00 82.00 497 ILE A CA 1
ATOM 3841 C C . ILE A 1 497 ? -20.464 6.576 -30.690 1.00 82.00 497 ILE A C 1
ATOM 3843 O O . ILE A 1 497 ? -20.535 5.691 -31.549 1.00 82.00 497 ILE A O 1
ATOM 3847 N N . ARG A 1 498 ? -21.101 7.732 -30.818 1.00 81.81 498 ARG A N 1
ATOM 3848 C CA . ARG A 1 498 ? -21.862 8.134 -31.992 1.00 81.81 498 ARG A CA 1
ATOM 3849 C C . ARG A 1 498 ? -20.940 8.773 -33.025 1.00 81.81 498 ARG A C 1
ATOM 3851 O O . ARG A 1 498 ? -20.155 9.666 -32.708 1.00 81.81 498 ARG A O 1
ATOM 3858 N N . VAL A 1 499 ? -21.068 8.332 -34.272 1.00 75.38 499 VAL A N 1
ATOM 3859 C CA . VAL A 1 499 ? -20.389 8.911 -35.433 1.00 75.38 499 VAL A CA 1
ATOM 3860 C C . VAL A 1 499 ? -21.451 9.360 -36.428 1.00 75.38 499 VAL A C 1
ATOM 3862 O O . VAL A 1 499 ? -22.201 8.541 -36.952 1.00 75.38 499 VAL A O 1
ATOM 3865 N N . ASP A 1 500 ? -21.518 10.661 -36.691 1.00 63.84 500 ASP A N 1
ATOM 3866 C CA . ASP A 1 500 ? -22.559 11.243 -37.548 1.00 63.84 500 ASP A CA 1
ATOM 3867 C C . ASP A 1 500 ? -22.184 11.264 -39.035 1.00 63.84 500 ASP A C 1
ATOM 3869 O O . ASP A 1 500 ? -23.054 11.411 -39.893 1.00 63.84 500 ASP A O 1
ATOM 3873 N N . HIS A 1 501 ? -20.893 11.136 -39.365 1.00 63.75 501 HIS A N 1
ATOM 3874 C CA . HIS A 1 501 ? -20.440 11.146 -40.751 1.00 63.75 501 HIS A CA 1
ATOM 3875 C C . HIS A 1 501 ? -19.277 10.166 -41.005 1.00 63.75 501 HIS A C 1
ATOM 3877 O O . HIS A 1 501 ? -18.295 10.157 -40.262 1.00 63.75 501 HIS A O 1
ATOM 3883 N N . PRO A 1 502 ? -19.301 9.371 -42.097 1.00 59.56 502 PRO A N 1
ATOM 3884 C CA . PRO A 1 502 ? -18.244 8.398 -42.395 1.00 59.56 502 PRO A CA 1
ATOM 3885 C C . PRO A 1 502 ? -16.836 8.990 -42.562 1.00 59.56 502 PRO A C 1
ATOM 3887 O O . PRO A 1 502 ? -15.857 8.273 -42.394 1.00 59.56 502 PRO A O 1
ATOM 3890 N N . SER A 1 503 ? -16.706 10.287 -42.876 1.00 56.69 503 SER A N 1
ATOM 3891 C CA . SER A 1 503 ? -15.393 10.962 -42.952 1.00 56.69 503 SER A CA 1
ATOM 3892 C C . SER A 1 503 ? -14.690 11.112 -41.605 1.00 56.69 503 SER A C 1
ATOM 3894 O O . SER A 1 503 ? -13.516 11.498 -41.572 1.00 56.69 503 SER A O 1
ATOM 3896 N N . ASP A 1 504 ? -15.410 10.876 -40.511 1.00 57.41 504 ASP A N 1
ATOM 3897 C CA . ASP A 1 504 ? -14.866 10.927 -39.157 1.00 57.41 504 ASP A CA 1
ATOM 3898 C C . ASP A 1 504 ? -14.252 9.591 -38.745 1.00 57.41 504 ASP A C 1
ATOM 3900 O O . ASP A 1 504 ? -13.551 9.514 -37.741 1.00 57.41 504 ASP A O 1
ATOM 3904 N N . ILE A 1 505 ? -14.404 8.571 -39.594 1.00 64.06 505 ILE A N 1
ATOM 3905 C CA . ILE A 1 505 ? -13.712 7.294 -39.494 1.00 64.06 505 ILE A CA 1
ATOM 3906 C C . ILE A 1 505 ? -12.550 7.287 -40.479 1.00 64.06 505 ILE A C 1
ATOM 3908 O O . ILE A 1 505 ? -12.717 7.404 -41.694 1.00 64.06 505 ILE A O 1
ATOM 3912 N N . VAL A 1 506 ? -11.350 7.091 -39.949 1.00 64.88 506 VAL A N 1
ATOM 3913 C CA . VAL A 1 506 ? -10.140 6.880 -40.740 1.00 64.88 506 VAL A CA 1
ATOM 3914 C C . VAL A 1 506 ? -9.706 5.436 -40.562 1.00 64.88 506 VAL A C 1
ATOM 3916 O O . VAL A 1 506 ? -9.342 5.022 -39.465 1.00 64.88 506 VAL A O 1
ATOM 3919 N N . GLN A 1 507 ? -9.734 4.655 -41.639 1.00 62.12 507 GLN A N 1
ATOM 3920 C CA . GLN A 1 507 ? -9.230 3.287 -41.597 1.00 62.12 507 GLN A CA 1
ATOM 3921 C C . GLN A 1 507 ? -7.714 3.257 -41.586 1.00 62.12 507 GLN A C 1
ATOM 3923 O O . GLN A 1 507 ? -7.047 3.903 -42.395 1.00 62.12 507 GLN A O 1
ATOM 3928 N N . LEU A 1 508 ? -7.180 2.448 -40.686 1.00 53.12 508 LEU A N 1
ATOM 3929 C CA . LEU A 1 508 ? -5.758 2.253 -40.504 1.00 53.12 508 LEU A CA 1
ATOM 3930 C C . LEU A 1 508 ? -5.383 0.872 -41.032 1.00 53.12 508 LEU A C 1
ATOM 3932 O O . LEU A 1 508 ? -6.066 -0.123 -40.777 1.00 53.12 508 LEU A O 1
ATOM 3936 N N . SER A 1 509 ? -4.272 0.792 -41.766 1.00 49.00 509 SER A N 1
ATOM 3937 C CA . SER A 1 509 ? -3.722 -0.512 -42.137 1.00 49.00 509 SER A CA 1
ATOM 3938 C C . SER A 1 509 ? -3.300 -1.281 -40.870 1.00 49.00 509 SER A C 1
ATOM 3940 O O . SER A 1 509 ? -2.897 -0.643 -39.892 1.00 49.00 509 SER A O 1
ATOM 3942 N N . PRO A 1 510 ? -3.325 -2.629 -40.854 1.00 40.66 510 PRO A N 1
ATOM 3943 C CA . PRO A 1 510 ? -2.871 -3.415 -39.702 1.00 40.66 510 PRO A CA 1
ATOM 3944 C C . PRO A 1 510 ? -1.448 -3.059 -39.249 1.00 40.66 510 PRO A C 1
ATOM 3946 O O . PRO A 1 510 ? -1.159 -3.072 -38.058 1.00 40.66 510 PRO A O 1
ATOM 3949 N N . GLN A 1 511 ? -0.576 -2.663 -40.184 1.00 38.81 511 GLN A N 1
ATOM 3950 C CA . GLN A 1 511 ? 0.752 -2.149 -39.855 1.00 38.81 511 GLN A CA 1
ATOM 3951 C C . GLN A 1 511 ? 0.695 -0.733 -39.255 1.00 38.81 511 GLN A C 1
ATOM 3953 O O . GLN A 1 511 ? 1.331 -0.496 -38.238 1.00 38.81 511 GLN A O 1
ATOM 3958 N N . SER A 1 512 ? -0.103 0.195 -39.800 1.00 39.88 512 SER A N 1
ATOM 3959 C CA . SER A 1 512 ? -0.296 1.546 -39.232 1.00 39.88 512 SER A CA 1
ATOM 3960 C C . SER A 1 512 ? -0.851 1.507 -37.805 1.00 39.88 512 SER A C 1
ATOM 3962 O O . SER A 1 512 ? -0.428 2.291 -36.963 1.00 39.88 512 SER A O 1
ATOM 3964 N N . ALA A 1 513 ? -1.750 0.566 -37.518 1.00 34.97 513 ALA A N 1
ATOM 3965 C CA . ALA A 1 513 ? -2.285 0.341 -36.181 1.00 34.97 513 ALA A CA 1
ATOM 3966 C C . ALA A 1 513 ? -1.261 -0.287 -35.224 1.00 34.97 513 ALA A C 1
ATOM 3968 O O . ALA A 1 513 ? -1.188 0.108 -34.065 1.00 34.97 513 ALA A O 1
ATOM 3969 N N . MET A 1 514 ? -0.405 -1.191 -35.716 1.00 33.44 514 MET A N 1
ATOM 3970 C CA . MET A 1 514 ? 0.742 -1.712 -34.957 1.00 33.44 514 MET A CA 1
ATOM 3971 C C . MET A 1 514 ? 1.797 -0.643 -34.623 1.00 33.44 514 MET A C 1
ATOM 3973 O O . MET A 1 514 ? 2.561 -0.846 -33.686 1.00 33.44 514 MET A O 1
ATOM 3977 N N . TYR A 1 515 ? 1.853 0.474 -35.361 1.00 34.91 515 TYR A N 1
ATOM 3978 C CA . TYR A 1 515 ? 2.775 1.593 -35.102 1.00 34.91 515 TYR A CA 1
ATOM 3979 C C . TYR A 1 515 ? 2.176 2.723 -34.246 1.00 34.91 515 TYR A C 1
ATOM 3981 O O . TYR A 1 515 ? 2.923 3.588 -33.796 1.00 34.91 515 TYR A O 1
ATOM 3989 N N . LEU A 1 516 ? 0.855 2.731 -34.035 1.00 37.09 516 LEU A N 1
ATOM 3990 C CA . LEU A 1 516 ? 0.142 3.712 -33.203 1.00 37.09 516 LEU A CA 1
ATOM 3991 C C . LEU A 1 516 ? -0.293 3.137 -31.843 1.00 37.09 516 LEU A C 1
ATOM 3993 O O . LEU A 1 516 ? -0.651 3.892 -30.944 1.00 37.09 516 LEU A O 1
ATOM 3997 N N . LEU A 1 517 ? -0.224 1.811 -31.679 1.00 32.22 517 LEU A N 1
ATOM 3998 C CA . LEU A 1 517 ? -0.250 1.132 -30.385 1.00 32.22 517 LEU A CA 1
ATOM 3999 C C . LEU A 1 517 ? 1.178 1.099 -29.808 1.00 32.22 517 LEU A C 1
ATOM 4001 O O . LEU A 1 517 ? 2.121 0.823 -30.553 1.00 32.22 517 LEU A O 1
ATOM 4005 N N . PRO A 1 518 ? 1.382 1.357 -28.506 1.00 32.25 518 PRO A N 1
ATOM 4006 C CA . PRO A 1 518 ? 2.716 1.480 -27.937 1.00 32.25 518 PRO A CA 1
ATOM 4007 C C . PRO A 1 518 ? 3.400 0.107 -27.838 1.00 32.25 518 PRO A C 1
ATOM 4009 O O . PRO A 1 518 ? 3.281 -0.602 -26.843 1.00 32.25 518 PRO A O 1
ATOM 4012 N N . PHE A 1 519 ? 4.174 -0.260 -28.864 1.00 31.44 519 PHE A N 1
ATOM 4013 C CA . PHE A 1 519 ? 5.290 -1.194 -28.731 1.00 31.44 519 PHE A CA 1
ATOM 4014 C C . PHE A 1 519 ? 6.601 -0.422 -28.836 1.00 31.44 519 PHE A C 1
ATOM 4016 O O . PHE A 1 519 ? 6.984 0.080 -29.890 1.00 31.44 519 PHE A O 1
ATOM 4023 N N . ALA A 1 520 ? 7.310 -0.362 -27.716 1.00 33.97 520 ALA A N 1
ATOM 4024 C CA . ALA A 1 520 ? 8.688 0.076 -27.650 1.00 33.97 520 ALA A CA 1
ATOM 4025 C C . ALA A 1 520 ? 9.586 -0.787 -28.565 1.00 33.97 520 ALA A C 1
ATOM 4027 O O . ALA A 1 520 ? 9.845 -1.955 -28.278 1.00 33.97 520 ALA A O 1
ATOM 4028 N N . SER A 1 521 ? 10.088 -0.201 -29.653 1.00 35.69 521 SER A N 1
ATOM 4029 C CA . SER A 1 521 ? 11.313 -0.644 -30.327 1.00 35.69 521 SER A CA 1
ATOM 4030 C C . SER A 1 521 ? 12.375 0.427 -30.092 1.00 35.69 521 SER A C 1
ATOM 4032 O O . SER A 1 521 ? 12.170 1.569 -30.501 1.00 35.69 521 SER A O 1
ATOM 4034 N N . GLY A 1 522 ? 13.465 0.082 -29.405 1.00 48.19 522 GLY A N 1
ATOM 4035 C CA . GLY A 1 522 ? 14.532 1.020 -29.043 1.00 48.19 522 GLY A CA 1
ATOM 4036 C C . GLY A 1 522 ? 15.259 1.625 -30.250 1.00 48.19 522 GLY A C 1
ATOM 4037 O O . GLY A 1 522 ? 15.162 1.129 -31.378 1.00 48.19 522 GLY A O 1
ATOM 4038 N N . TYR A 1 523 ? 16.021 2.695 -30.007 1.00 50.47 523 TYR A N 1
ATOM 4039 C CA . TYR A 1 523 ? 16.753 3.434 -31.041 1.00 50.47 523 TYR A CA 1
ATOM 4040 C C . TYR A 1 523 ? 17.744 2.566 -31.845 1.00 50.47 523 TYR A C 1
ATOM 4042 O O . TYR A 1 523 ? 17.976 2.861 -33.016 1.00 50.47 523 TYR A O 1
ATOM 4050 N N . HIS A 1 524 ? 18.246 1.449 -31.298 1.00 45.62 524 HIS A N 1
ATOM 4051 C CA . HIS A 1 524 ? 19.096 0.486 -32.020 1.00 45.62 524 HIS A CA 1
ATOM 4052 C C . HIS A 1 524 ? 18.380 -0.172 -33.206 1.00 45.62 524 HIS A C 1
ATOM 4054 O O . HIS A 1 524 ? 18.922 -0.220 -34.311 1.00 45.62 524 HIS A O 1
ATOM 4060 N N . GLN A 1 525 ? 17.134 -0.619 -33.014 1.00 48.94 525 GLN A N 1
ATOM 4061 C CA . GLN A 1 525 ? 16.341 -1.211 -34.092 1.00 48.94 525 GLN A CA 1
ATOM 4062 C C . GLN A 1 525 ? 15.998 -0.161 -35.154 1.00 48.94 525 GLN A C 1
ATOM 4064 O O . GLN A 1 525 ? 15.999 -0.457 -36.348 1.00 48.94 525 GLN A O 1
ATOM 4069 N N . ALA A 1 526 ? 15.732 1.080 -34.735 1.00 51.56 526 ALA A N 1
ATOM 4070 C CA . ALA A 1 526 ? 15.522 2.186 -35.662 1.00 51.56 526 ALA A CA 1
ATOM 4071 C C . ALA A 1 526 ? 16.787 2.459 -36.495 1.00 51.56 526 ALA A C 1
ATOM 4073 O O . ALA A 1 526 ? 16.705 2.488 -37.723 1.00 51.56 526 ALA A O 1
ATOM 4074 N N . ALA A 1 527 ? 17.956 2.566 -35.855 1.00 55.16 527 ALA A N 1
ATOM 4075 C CA . ALA A 1 527 ? 19.242 2.777 -36.519 1.00 55.16 527 ALA A CA 1
ATOM 4076 C C . ALA A 1 527 ? 19.598 1.645 -37.503 1.00 55.16 527 ALA A C 1
ATOM 4078 O O . ALA A 1 527 ? 20.063 1.919 -38.616 1.00 55.16 527 ALA A O 1
ATOM 4079 N N . TYR A 1 528 ? 19.321 0.387 -37.141 1.00 51.97 528 TYR A N 1
ATOM 4080 C CA . TYR A 1 528 ? 19.462 -0.769 -38.032 1.00 51.97 528 TYR A CA 1
ATOM 4081 C C . TYR A 1 528 ? 18.543 -0.653 -39.256 1.00 51.97 528 TYR A C 1
ATOM 4083 O O . TYR A 1 528 ? 19.011 -0.706 -40.394 1.00 51.97 528 TYR A O 1
ATOM 4091 N N . CYS A 1 529 ? 17.250 -0.392 -39.046 1.00 48.22 529 CYS A N 1
ATOM 4092 C CA . CYS A 1 529 ? 16.286 -0.245 -40.138 1.00 48.22 529 CYS A CA 1
ATOM 4093 C C . CYS A 1 529 ? 16.639 0.910 -41.087 1.00 48.22 529 CYS A C 1
ATOM 4095 O O . CYS A 1 529 ? 16.510 0.765 -42.303 1.00 48.22 529 CYS A O 1
ATOM 4097 N N . TYR A 1 530 ? 17.113 2.047 -40.568 1.00 59.97 530 TYR A N 1
ATOM 4098 C CA . TYR A 1 530 ? 17.565 3.150 -41.419 1.00 59.97 530 TYR A CA 1
ATOM 4099 C C . TYR A 1 530 ? 18.830 2.793 -42.203 1.00 59.97 530 TYR A C 1
ATOM 4101 O O . TYR A 1 530 ? 18.980 3.211 -43.349 1.00 59.97 530 TYR A O 1
ATOM 4109 N N . THR A 1 531 ? 19.718 1.982 -41.627 1.00 64.12 531 THR A N 1
ATOM 4110 C CA . THR A 1 531 ? 20.907 1.472 -42.322 1.00 64.12 531 THR A CA 1
ATOM 4111 C C . THR A 1 531 ? 20.535 0.567 -43.493 1.00 64.12 531 THR A C 1
ATOM 4113 O O . THR A 1 531 ? 21.022 0.785 -44.604 1.00 64.12 531 THR A O 1
ATOM 4116 N N . GLU A 1 532 ? 19.604 -0.364 -43.291 1.00 56.03 532 GLU A N 1
ATOM 4117 C CA . GLU A 1 532 ? 19.080 -1.219 -44.365 1.00 56.03 532 GLU A CA 1
ATOM 4118 C C . GLU A 1 532 ? 18.323 -0.413 -45.433 1.00 56.03 532 GLU A C 1
ATOM 4120 O O . GLU A 1 532 ? 18.460 -0.662 -46.637 1.00 56.03 532 GLU A O 1
ATOM 4125 N N . GLY A 1 533 ? 17.573 0.609 -45.009 1.00 50.53 533 GLY A N 1
ATOM 4126 C CA . GLY A 1 533 ? 16.905 1.554 -45.903 1.00 50.53 533 GLY A CA 1
ATOM 4127 C C . GLY A 1 533 ? 17.896 2.304 -46.794 1.00 50.53 533 GLY A C 1
ATOM 4128 O O . GLY A 1 533 ? 17.723 2.348 -48.011 1.00 50.53 533 GLY A O 1
ATOM 4129 N N . LEU A 1 534 ? 18.985 2.823 -46.221 1.00 63.38 534 LEU A N 1
ATOM 4130 C CA . LEU A 1 534 ? 20.040 3.529 -46.957 1.00 63.38 534 LEU A CA 1
ATOM 4131 C C . LEU A 1 534 ? 20.784 2.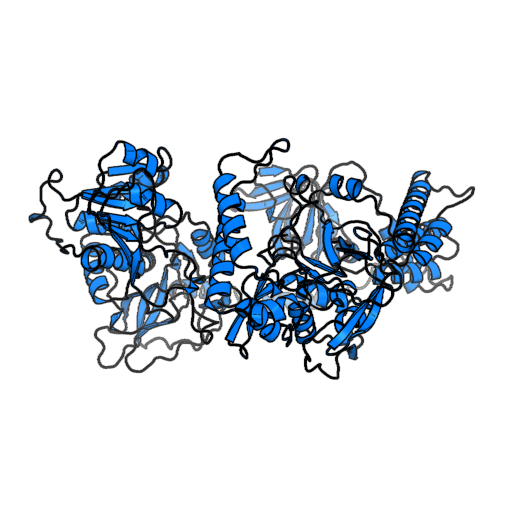630 -47.947 1.00 63.38 534 LEU A C 1
ATOM 4133 O O . LEU A 1 534 ? 21.184 3.103 -49.011 1.00 63.38 534 LEU A O 1
ATOM 4137 N N . ALA A 1 535 ? 20.926 1.340 -47.640 1.00 63.41 535 ALA A N 1
ATOM 4138 C CA . ALA A 1 535 ? 21.479 0.354 -48.567 1.00 63.41 535 ALA A CA 1
ATOM 4139 C C . ALA A 1 535 ? 20.539 0.041 -49.750 1.00 63.41 535 ALA A C 1
ATOM 4141 O O . ALA A 1 535 ? 20.982 -0.515 -50.755 1.00 63.41 535 ALA A O 1
ATOM 4142 N N . SER A 1 536 ? 19.254 0.395 -49.645 1.00 54.81 536 SER A N 1
ATOM 4143 C CA . SER A 1 536 ? 18.192 -0.028 -50.573 1.00 54.81 536 SER A CA 1
ATOM 4144 C C . SER A 1 536 ? 17.544 1.123 -51.357 1.00 54.81 536 SER A C 1
ATOM 4146 O O . SER A 1 536 ? 16.896 0.881 -52.373 1.00 54.81 536 SER A O 1
ATOM 4148 N N . VAL A 1 537 ? 17.737 2.375 -50.926 1.00 56.69 537 VAL A N 1
ATOM 4149 C CA . VAL A 1 537 ? 17.050 3.582 -51.435 1.00 56.69 537 VAL A CA 1
ATOM 4150 C C . VAL A 1 537 ? 17.356 3.941 -52.904 1.00 56.69 537 VAL A C 1
ATOM 4152 O O . VAL A 1 537 ? 16.633 4.720 -53.526 1.00 56.69 537 VAL A O 1
ATOM 4155 N N . GLY A 1 538 ? 18.394 3.349 -53.505 1.00 65.00 538 GLY A N 1
ATOM 4156 C CA . GLY A 1 538 ? 18.762 3.592 -54.905 1.00 65.00 538 GLY A CA 1
ATOM 4157 C C . GLY A 1 538 ? 19.174 5.048 -55.173 1.00 65.00 538 GLY A C 1
ATOM 4158 O O . GLY A 1 538 ? 19.904 5.640 -54.381 1.00 65.00 538 GLY A O 1
ATOM 4159 N N . GLU A 1 539 ? 18.723 5.627 -56.295 1.00 65.62 539 GLU A N 1
ATOM 4160 C CA . GLU A 1 539 ? 19.062 7.005 -56.708 1.00 65.62 539 GLU A CA 1
ATOM 4161 C C . GLU A 1 539 ? 18.109 8.087 -56.159 1.00 65.62 539 GLU A C 1
ATOM 4163 O O . GLU A 1 539 ? 18.250 9.261 -56.499 1.00 65.62 539 GLU A O 1
ATOM 4168 N N . ASN A 1 540 ? 17.138 7.736 -55.303 1.00 64.31 540 ASN A N 1
ATOM 4169 C CA . ASN A 1 540 ? 16.220 8.724 -54.730 1.00 64.31 540 ASN A CA 1
ATOM 4170 C C . ASN A 1 540 ? 16.933 9.574 -53.662 1.00 64.31 540 ASN A C 1
ATOM 4172 O O . ASN A 1 540 ? 17.082 9.166 -52.509 1.00 64.31 540 ASN A O 1
ATOM 4176 N N . VAL A 1 541 ? 17.381 10.763 -54.070 1.00 66.00 541 VAL A N 1
ATOM 4177 C CA . VAL A 1 541 ? 18.169 11.682 -53.237 1.00 66.00 541 VAL A CA 1
ATOM 4178 C C . VAL A 1 541 ? 17.373 12.213 -52.042 1.00 66.00 541 VAL A C 1
ATOM 4180 O O . VAL A 1 541 ? 17.923 12.288 -50.949 1.00 66.00 541 VAL A O 1
ATOM 4183 N N . GLU A 1 542 ? 16.090 12.533 -52.210 1.00 62.31 542 GLU A N 1
ATOM 4184 C CA . GLU A 1 542 ? 15.249 13.097 -51.142 1.00 62.31 542 GLU A CA 1
ATOM 4185 C C . GLU A 1 542 ? 15.039 12.087 -50.008 1.00 62.31 542 GLU A C 1
ATOM 4187 O O . GLU A 1 542 ? 15.329 12.373 -48.846 1.00 62.31 542 GLU A O 1
ATOM 4192 N N . LEU A 1 543 ? 14.657 10.857 -50.363 1.00 59.00 543 LEU A N 1
ATOM 4193 C CA . LEU A 1 543 ? 14.475 9.777 -49.395 1.00 59.00 543 LEU A CA 1
ATOM 4194 C C . LEU A 1 543 ? 15.800 9.383 -48.729 1.00 59.00 543 LEU A C 1
ATOM 4196 O O . LEU A 1 543 ? 15.834 9.066 -47.545 1.00 59.00 543 LEU A O 1
ATOM 4200 N N . LYS A 1 544 ? 16.919 9.435 -49.461 1.00 66.31 544 LYS A N 1
ATOM 4201 C CA . LYS A 1 544 ? 18.247 9.167 -48.895 1.00 66.31 544 LYS A CA 1
ATOM 4202 C C . LYS A 1 544 ? 18.632 10.190 -47.822 1.00 66.31 544 LYS A C 1
ATOM 4204 O O . LYS A 1 544 ? 19.168 9.799 -46.789 1.00 66.31 544 LYS A O 1
ATOM 4209 N N . LEU A 1 545 ? 18.371 11.475 -48.056 1.00 67.81 545 LEU A N 1
ATOM 4210 C CA . LEU A 1 545 ? 18.683 12.541 -47.099 1.00 67.81 545 LEU A CA 1
ATOM 4211 C C . LEU A 1 545 ? 17.789 12.469 -45.855 1.00 67.81 545 LEU A C 1
ATOM 4213 O O . LEU A 1 545 ? 18.276 12.680 -44.746 1.00 67.81 545 LEU A O 1
ATOM 4217 N N . ASP A 1 546 ? 16.518 12.103 -46.015 1.00 62.94 546 ASP A N 1
ATOM 4218 C CA . ASP A 1 546 ? 15.599 11.877 -44.894 1.00 62.94 546 ASP A CA 1
ATOM 4219 C C . ASP A 1 546 ? 16.012 10.668 -44.034 1.00 62.94 546 ASP A C 1
ATOM 4221 O O . ASP A 1 546 ? 16.130 10.765 -42.812 1.00 62.94 546 ASP A O 1
ATOM 4225 N N . LEU A 1 547 ? 16.355 9.540 -44.663 1.00 62.50 547 LEU A N 1
ATOM 4226 C CA . LEU A 1 547 ? 16.864 8.364 -43.950 1.00 62.50 547 LEU A CA 1
ATOM 4227 C C . LEU A 1 547 ? 18.161 8.657 -43.184 1.00 62.50 547 LEU A C 1
ATOM 4229 O O . LEU A 1 547 ? 18.324 8.179 -42.062 1.00 62.50 547 LEU A O 1
ATOM 4233 N N . LEU A 1 548 ? 19.069 9.454 -43.762 1.00 71.06 548 LEU A N 1
ATOM 4234 C CA . LEU A 1 548 ? 20.282 9.910 -43.075 1.00 71.06 548 LEU A CA 1
ATOM 4235 C C . LEU A 1 548 ? 19.937 10.766 -41.852 1.00 71.06 548 LEU A C 1
ATOM 4237 O O . LEU A 1 548 ? 20.483 10.529 -40.781 1.00 71.06 548 LEU A O 1
ATOM 4241 N N . ARG A 1 549 ? 18.991 11.702 -41.966 1.00 73.44 549 ARG A N 1
ATOM 4242 C CA . ARG A 1 549 ? 18.566 12.563 -40.850 1.00 73.44 549 ARG A CA 1
ATOM 4243 C C . ARG A 1 549 ? 17.931 11.767 -39.709 1.00 73.44 549 ARG A C 1
ATOM 4245 O O . ARG A 1 549 ? 18.269 11.964 -38.545 1.00 73.44 549 ARG A O 1
ATOM 4252 N N . ASN A 1 550 ? 17.059 10.819 -40.041 1.00 63.16 550 ASN A N 1
ATOM 4253 C CA . ASN A 1 550 ? 16.378 9.979 -39.057 1.00 63.16 550 ASN A CA 1
ATOM 4254 C C . ASN A 1 550 ? 17.337 8.984 -38.387 1.00 63.16 550 ASN A C 1
ATOM 4256 O O . ASN A 1 550 ? 17.235 8.736 -37.182 1.00 63.16 550 ASN A O 1
ATOM 4260 N N . ARG A 1 551 ? 18.325 8.465 -39.130 1.00 73.31 551 ARG A N 1
ATOM 4261 C CA . ARG A 1 551 ? 19.409 7.667 -38.544 1.00 73.31 551 ARG A CA 1
ATOM 4262 C C . ARG A 1 551 ? 20.332 8.505 -37.673 1.00 73.31 551 ARG A C 1
ATOM 4264 O O . ARG A 1 551 ? 20.735 8.028 -36.620 1.00 73.31 551 ARG A O 1
ATOM 4271 N N . ALA A 1 552 ? 20.617 9.744 -38.066 1.00 68.56 552 ALA A N 1
ATOM 4272 C CA . ALA A 1 552 ? 21.392 10.672 -37.258 1.00 68.56 552 ALA A CA 1
ATOM 4273 C C . ALA A 1 552 ? 20.703 10.957 -35.916 1.00 68.56 552 ALA A C 1
ATOM 4275 O O . ALA A 1 552 ? 21.365 10.942 -34.883 1.00 68.56 552 ALA A O 1
ATOM 4276 N N . TYR A 1 553 ? 19.378 11.136 -35.915 1.00 67.06 553 TYR A N 1
ATOM 4277 C CA . TYR A 1 553 ? 18.596 11.282 -34.687 1.00 67.06 553 TYR A CA 1
ATOM 4278 C C . TYR A 1 553 ? 18.659 10.019 -33.820 1.00 67.06 553 TYR A C 1
ATOM 4280 O O . TYR A 1 553 ? 18.992 10.101 -32.645 1.00 67.06 553 TYR A O 1
ATOM 4288 N N . ALA A 1 554 ? 18.435 8.838 -34.405 1.00 59.34 554 ALA A N 1
ATOM 4289 C CA . ALA A 1 554 ? 18.552 7.580 -33.667 1.00 59.34 554 ALA A CA 1
ATOM 4290 C C . ALA A 1 554 ? 19.962 7.377 -33.082 1.00 59.34 554 ALA A C 1
ATOM 4292 O O . ALA A 1 554 ? 20.095 6.987 -31.931 1.00 59.34 554 ALA A O 1
ATOM 4293 N N . ASN A 1 555 ? 21.014 7.689 -33.843 1.00 65.12 555 ASN A N 1
ATOM 4294 C CA . ASN A 1 555 ? 22.401 7.602 -33.387 1.00 65.12 555 ASN A CA 1
ATOM 4295 C C . ASN A 1 555 ? 22.719 8.612 -32.276 1.00 65.12 555 ASN A C 1
ATOM 4297 O O . ASN A 1 555 ? 23.493 8.283 -31.382 1.00 65.12 555 ASN A O 1
ATOM 4301 N N . LEU A 1 556 ? 22.135 9.815 -32.309 1.00 69.06 556 LEU A N 1
ATOM 4302 C CA . LEU A 1 556 ? 22.287 10.810 -31.244 1.00 69.06 556 LEU A CA 1
ATOM 4303 C C . LEU A 1 556 ? 21.709 10.287 -29.925 1.00 69.06 556 LEU A C 1
ATOM 4305 O O . LEU A 1 556 ? 22.391 10.328 -28.907 1.00 69.06 556 LEU A O 1
ATOM 4309 N N . GLU A 1 557 ? 20.492 9.747 -29.959 1.00 67.88 557 GLU A N 1
ATOM 4310 C CA . GLU A 1 557 ? 19.818 9.199 -28.773 1.00 67.88 557 GLU A CA 1
ATOM 4311 C C . GLU A 1 557 ? 20.497 7.914 -28.249 1.00 67.88 557 GLU A C 1
ATOM 4313 O O . GLU A 1 557 ? 20.339 7.551 -27.088 1.00 67.88 557 GLU A O 1
ATOM 4318 N N . LEU A 1 558 ? 21.295 7.241 -29.088 1.00 61.94 558 LEU A N 1
ATOM 4319 C CA . LEU A 1 558 ? 22.162 6.115 -28.711 1.00 61.94 558 LEU A CA 1
ATOM 4320 C C . LEU A 1 558 ? 23.551 6.534 -28.197 1.00 61.94 558 LEU A C 1
ATOM 4322 O O . LEU A 1 558 ? 24.353 5.668 -27.857 1.00 61.94 558 LEU A O 1
ATOM 4326 N N . GLY A 1 559 ? 23.881 7.830 -28.196 1.00 65.44 559 GLY A N 1
ATOM 4327 C CA . GLY A 1 559 ? 25.215 8.323 -27.830 1.00 65.44 559 GLY A CA 1
ATOM 4328 C C . GLY A 1 559 ? 26.306 8.063 -28.883 1.00 65.44 559 GLY A C 1
ATOM 4329 O O . GLY A 1 559 ? 27.493 8.243 -28.616 1.00 65.44 559 GLY A O 1
ATOM 4330 N N . TYR A 1 560 ? 25.945 7.656 -30.104 1.00 74.06 560 TYR A N 1
ATOM 4331 C CA . TYR A 1 560 ? 26.873 7.421 -31.217 1.00 74.06 560 TYR A CA 1
ATOM 4332 C C . TYR A 1 560 ? 27.200 8.719 -31.959 1.00 74.06 560 TYR A C 1
ATOM 4334 O O . TYR A 1 560 ? 26.933 8.846 -33.158 1.00 74.06 560 TYR A O 1
ATOM 4342 N N . TYR A 1 561 ? 27.785 9.689 -31.254 1.00 78.06 561 TYR A N 1
ATOM 4343 C CA . TYR A 1 561 ? 27.934 11.065 -31.736 1.00 78.06 561 TYR A CA 1
ATOM 4344 C C . TYR A 1 561 ? 28.688 11.181 -33.066 1.00 78.06 561 TYR A C 1
ATOM 4346 O O . TYR A 1 561 ? 28.226 11.898 -33.943 1.00 78.06 561 TYR A O 1
ATOM 4354 N N . ASP A 1 562 ? 29.756 10.411 -33.291 1.00 75.94 562 ASP A N 1
ATOM 4355 C CA . ASP A 1 562 ? 30.492 10.437 -34.568 1.00 75.94 562 ASP A CA 1
ATOM 4356 C C . ASP A 1 562 ? 29.650 9.934 -35.753 1.00 75.94 562 ASP A C 1
ATOM 4358 O O . ASP A 1 562 ? 29.768 10.418 -36.883 1.00 75.94 562 ASP A O 1
ATOM 4362 N N . SER A 1 563 ? 28.791 8.939 -35.509 1.00 76.94 563 SER A N 1
ATOM 4363 C CA . SER A 1 563 ? 27.878 8.404 -36.527 1.00 76.94 563 SER A CA 1
ATOM 4364 C C . SER A 1 563 ? 26.695 9.344 -36.745 1.00 76.94 563 SER A C 1
ATOM 4366 O O . SER A 1 563 ? 26.300 9.569 -37.888 1.00 76.94 563 SER A O 1
ATOM 4368 N N . ALA A 1 564 ? 26.175 9.940 -35.668 1.00 74.56 564 ALA A N 1
ATOM 4369 C CA . ALA A 1 564 ? 25.142 10.966 -35.717 1.00 74.56 564 ALA A CA 1
ATOM 4370 C C . ALA A 1 564 ? 25.622 12.206 -36.482 1.00 74.56 564 ALA A C 1
ATOM 4372 O O . ALA A 1 564 ? 24.921 12.686 -37.366 1.00 74.56 564 ALA A O 1
ATOM 4373 N N . GLU A 1 565 ? 26.840 12.681 -36.212 1.00 80.62 565 GLU A N 1
ATOM 4374 C CA . GLU A 1 565 ? 27.457 13.815 -36.898 1.00 80.62 565 GLU A CA 1
ATOM 4375 C C . GLU A 1 565 ? 27.642 13.519 -38.386 1.00 80.62 565 GLU A C 1
ATOM 4377 O O . GLU A 1 565 ? 27.250 14.320 -39.236 1.00 80.62 565 GLU A O 1
ATOM 4382 N N . ARG A 1 566 ? 28.210 12.354 -38.720 1.00 83.12 566 ARG A N 1
ATOM 4383 C CA . ARG A 1 566 ? 28.426 11.936 -40.111 1.00 83.12 566 ARG A CA 1
ATOM 4384 C C . ARG A 1 566 ? 27.120 11.904 -40.895 1.00 83.12 566 ARG A C 1
ATOM 4386 O O . ARG A 1 566 ? 27.069 12.442 -42.001 1.00 83.12 566 ARG A O 1
ATOM 4393 N N . ASP A 1 567 ? 26.088 11.288 -40.329 1.00 80.50 567 ASP A N 1
ATOM 4394 C CA . ASP A 1 567 ? 24.781 11.164 -40.969 1.00 80.50 567 ASP A CA 1
ATOM 4395 C C . ASP A 1 567 ? 24.066 12.520 -41.062 1.00 80.50 567 ASP A C 1
ATOM 4397 O O . ASP A 1 567 ? 23.526 12.854 -42.117 1.00 80.50 567 ASP A O 1
ATOM 4401 N N . ALA A 1 568 ? 24.137 13.350 -40.016 1.00 78.69 568 ALA A N 1
ATOM 4402 C CA . ALA A 1 568 ? 23.558 14.689 -40.017 1.00 78.69 568 ALA A CA 1
ATOM 4403 C C . ALA A 1 568 ? 24.238 15.589 -41.062 1.00 78.69 568 ALA A C 1
ATOM 4405 O O . ALA A 1 568 ? 23.546 16.206 -41.870 1.00 78.69 568 ALA A O 1
ATOM 4406 N N . ARG A 1 569 ? 25.578 15.594 -41.146 1.00 82.19 569 ARG A N 1
ATOM 4407 C CA . ARG A 1 569 ? 26.333 16.327 -42.183 1.00 82.19 569 ARG A CA 1
ATOM 4408 C C . ARG A 1 569 ? 25.987 15.834 -43.582 1.00 82.19 569 ARG A C 1
ATOM 4410 O O . ARG A 1 569 ? 25.820 16.644 -44.486 1.00 82.19 569 ARG A O 1
ATOM 4417 N N . ALA A 1 570 ? 25.871 14.518 -43.757 1.00 81.38 570 ALA A N 1
ATOM 4418 C CA . ALA A 1 570 ? 25.500 13.916 -45.033 1.00 81.38 570 ALA A CA 1
ATOM 4419 C C . ALA A 1 570 ? 24.040 14.200 -45.430 1.00 81.38 570 ALA A C 1
ATOM 4421 O O . ALA A 1 570 ? 23.714 14.085 -46.610 1.00 81.38 570 ALA A O 1
ATOM 4422 N N . SER A 1 571 ? 23.181 14.572 -44.473 1.00 77.88 571 SER A N 1
ATOM 4423 C CA . SER A 1 571 ? 21.783 14.954 -44.710 1.00 77.88 571 SER A CA 1
ATOM 4424 C C . SER A 1 571 ? 21.589 16.427 -45.108 1.00 77.88 571 SER A C 1
ATOM 4426 O O . SER A 1 571 ? 20.533 16.768 -45.638 1.00 77.88 571 SER A O 1
ATOM 4428 N N . VAL A 1 572 ? 22.598 17.289 -44.914 1.00 75.50 572 VAL A N 1
ATOM 4429 C CA . VAL A 1 572 ? 22.562 18.703 -45.331 1.00 75.50 572 VAL A CA 1
ATOM 4430 C C . VAL A 1 572 ? 22.844 18.804 -46.832 1.00 75.50 572 VAL A C 1
ATOM 4432 O O . VAL A 1 572 ? 23.916 18.422 -47.307 1.00 75.50 572 VAL A O 1
ATOM 4435 N N . SER A 1 573 ? 21.893 19.337 -47.603 1.00 64.81 573 SER A N 1
ATOM 4436 C CA . SER A 1 573 ? 22.058 19.502 -49.054 1.00 64.81 573 SER A CA 1
ATOM 4437 C C . SER A 1 573 ? 22.679 20.858 -49.412 1.00 64.81 573 SER A C 1
ATOM 4439 O O . SER A 1 573 ? 22.264 21.896 -48.907 1.00 64.81 573 SER A O 1
ATOM 4441 N N . SER A 1 574 ? 23.663 20.871 -50.319 1.00 54.59 574 SER A N 1
ATOM 4442 C CA . SER A 1 574 ? 24.364 22.092 -50.755 1.00 54.59 574 SER A CA 1
ATOM 4443 C C . SER A 1 574 ? 23.965 22.598 -52.154 1.00 54.59 574 SER A C 1
ATOM 4445 O O . SER A 1 574 ? 24.634 23.470 -52.710 1.00 54.59 574 SER A O 1
ATOM 4447 N N . GLY A 1 575 ? 22.863 22.114 -52.747 1.00 53.09 575 GLY A N 1
ATOM 4448 C CA . GLY A 1 575 ? 22.369 22.659 -54.020 1.00 53.09 575 GLY A CA 1
ATOM 4449 C C . GLY A 1 575 ? 21.122 21.991 -54.613 1.00 53.09 575 GLY A C 1
ATOM 4450 O O . GLY A 1 575 ? 20.837 20.848 -54.289 1.00 53.09 575 GLY A O 1
ATOM 4451 N N . ARG A 1 576 ? 20.422 22.745 -55.492 1.00 45.75 576 ARG A N 1
ATOM 4452 C CA . ARG A 1 576 ? 19.342 22.453 -56.489 1.00 45.75 576 ARG A CA 1
ATOM 4453 C C . ARG A 1 576 ? 18.371 21.262 -56.301 1.00 45.75 576 ARG A C 1
ATOM 4455 O O . ARG A 1 576 ? 17.634 20.954 -57.235 1.00 45.75 576 ARG A O 1
ATOM 4462 N N . VAL A 1 577 ? 18.304 20.623 -55.143 1.00 51.00 577 VAL A N 1
ATOM 4463 C CA . VAL A 1 577 ? 17.249 19.672 -54.776 1.00 51.00 577 VAL A CA 1
ATOM 4464 C C . VAL A 1 577 ? 16.176 20.460 -54.026 1.00 51.00 577 VAL A C 1
ATOM 4466 O O . VAL A 1 577 ? 16.508 21.291 -53.184 1.00 51.00 577 VAL A O 1
ATOM 4469 N N . ALA A 1 578 ? 14.902 20.255 -54.369 1.00 47.41 578 ALA A N 1
ATOM 4470 C CA . ALA A 1 578 ? 13.764 20.930 -53.743 1.00 47.41 578 ALA A CA 1
ATOM 4471 C C . ALA A 1 578 ? 13.503 20.365 -52.336 1.00 47.41 578 ALA A C 1
ATOM 4473 O O . ALA A 1 578 ? 12.515 19.683 -52.101 1.00 47.41 578 ALA A O 1
ATOM 4474 N N . ILE A 1 579 ? 14.431 20.614 -51.421 1.00 51.38 579 ILE A N 1
ATOM 4475 C CA . ILE A 1 579 ? 14.307 20.312 -49.997 1.00 51.38 579 ILE A CA 1
ATOM 4476 C C . ILE A 1 579 ? 13.819 21.585 -49.312 1.00 51.38 579 ILE A C 1
ATOM 4478 O O . ILE A 1 579 ? 14.213 22.685 -49.707 1.00 51.38 579 ILE A O 1
ATOM 4482 N N . THR A 1 580 ? 12.918 21.469 -48.337 1.00 53.81 580 THR A N 1
ATOM 4483 C CA . THR A 1 580 ? 12.376 22.661 -47.678 1.00 53.81 580 THR A CA 1
ATOM 4484 C C . THR A 1 580 ? 13.452 23.316 -46.804 1.00 53.81 580 THR A C 1
ATOM 4486 O O . THR A 1 580 ? 14.259 22.618 -46.193 1.00 53.81 580 THR A O 1
ATOM 4489 N N . ASP A 1 581 ? 13.458 24.649 -46.679 1.00 56.28 581 ASP A N 1
ATOM 4490 C CA . ASP A 1 581 ? 14.382 25.362 -45.769 1.00 56.28 581 ASP A CA 1
ATOM 4491 C C . ASP A 1 581 ? 14.310 24.824 -44.323 1.00 56.28 581 ASP A C 1
ATOM 4493 O O . ASP A 1 581 ? 15.282 24.856 -43.570 1.00 56.28 581 ASP A O 1
ATOM 4497 N N . ARG A 1 582 ? 13.154 24.261 -43.953 1.00 52.41 582 ARG A N 1
ATOM 4498 C CA . ARG A 1 582 ? 12.896 23.598 -42.674 1.00 52.41 582 ARG A CA 1
ATOM 4499 C C . ARG A 1 582 ? 13.702 22.307 -42.491 1.00 52.41 582 ARG A C 1
ATOM 4501 O O . ARG A 1 582 ? 14.220 22.084 -41.406 1.00 52.41 582 ARG A O 1
ATOM 4508 N N . ASP A 1 583 ? 13.841 21.487 -43.527 1.00 56.38 583 ASP A N 1
ATOM 4509 C CA . ASP A 1 583 ? 14.574 20.215 -43.460 1.00 56.38 583 ASP A CA 1
ATOM 4510 C C . ASP A 1 583 ? 16.086 20.426 -43.287 1.00 56.38 583 ASP A C 1
ATOM 4512 O O . ASP A 1 583 ? 16.733 19.705 -42.526 1.00 56.38 583 ASP A O 1
ATOM 4516 N N . ASN A 1 584 ? 16.645 21.443 -43.955 1.00 62.28 584 ASN A N 1
ATOM 4517 C CA . ASN A 1 584 ? 18.029 21.868 -43.727 1.00 62.28 584 ASN A CA 1
ATOM 4518 C C . ASN A 1 584 ? 18.194 22.447 -42.311 1.00 62.28 584 ASN A C 1
ATOM 4520 O O . ASN A 1 584 ? 19.157 22.107 -41.628 1.00 62.28 584 ASN A O 1
ATOM 4524 N N . SER A 1 585 ? 17.227 23.242 -41.834 1.00 65.50 585 SER A N 1
ATOM 4525 C CA . SER A 1 585 ? 17.232 23.763 -40.461 1.00 65.50 585 SER A CA 1
ATOM 4526 C C . SER A 1 585 ? 17.197 22.650 -39.404 1.00 65.50 585 SER A C 1
ATOM 4528 O O . SER A 1 585 ? 17.907 22.740 -38.406 1.00 65.50 585 SER A O 1
ATOM 4530 N N . ASP A 1 586 ? 16.431 21.577 -39.620 1.00 62.69 586 ASP A N 1
ATOM 4531 C CA . ASP A 1 586 ? 16.374 20.433 -38.701 1.00 62.69 586 ASP A CA 1
ATOM 4532 C C . ASP A 1 586 ? 17.712 19.666 -38.659 1.00 62.69 586 ASP A C 1
ATOM 4534 O O . ASP A 1 586 ? 18.169 19.276 -37.582 1.00 62.69 586 ASP A O 1
ATOM 4538 N N . ALA A 1 587 ? 18.379 19.491 -39.805 1.00 66.19 587 ALA A N 1
ATOM 4539 C CA . ALA A 1 587 ? 19.710 18.881 -39.869 1.00 66.19 587 ALA A CA 1
ATOM 4540 C C . ALA A 1 587 ? 20.788 19.759 -39.203 1.00 66.19 587 ALA A C 1
ATOM 4542 O O . ALA A 1 587 ? 21.643 19.248 -38.479 1.00 66.19 587 ALA A O 1
ATOM 4543 N N . GLU A 1 588 ? 20.729 21.079 -39.387 1.00 73.62 588 GLU A N 1
ATOM 4544 C CA . GLU A 1 588 ? 21.617 22.039 -38.718 1.00 73.62 588 GLU A CA 1
ATOM 4545 C C . GLU A 1 588 ? 21.392 22.075 -37.199 1.00 73.62 588 GLU A C 1
ATOM 4547 O O . GLU A 1 588 ? 22.358 22.065 -36.435 1.00 73.62 588 GLU A O 1
ATOM 4552 N N . GLN A 1 589 ? 20.137 22.040 -36.739 1.00 75.00 589 GLN A N 1
ATOM 4553 C CA . GLN A 1 589 ? 19.803 21.910 -35.315 1.00 75.00 589 GLN A CA 1
ATOM 4554 C C . GLN A 1 589 ? 20.341 20.600 -34.732 1.00 75.00 589 GLN A C 1
ATOM 4556 O O . GLN A 1 589 ? 20.876 20.589 -33.622 1.00 75.00 589 GLN A O 1
ATOM 4561 N N . LEU A 1 590 ? 20.228 19.495 -35.473 1.00 73.50 590 LEU A N 1
ATOM 4562 C CA . LEU A 1 590 ? 20.769 18.205 -35.055 1.00 73.50 590 LEU A CA 1
ATOM 4563 C C . LEU A 1 590 ? 22.298 18.241 -34.959 1.00 73.50 590 LEU A C 1
ATOM 4565 O O . LEU A 1 590 ? 22.851 17.749 -33.980 1.00 73.50 590 LEU A O 1
ATOM 4569 N N . LEU A 1 591 ? 22.981 18.880 -35.913 1.00 78.12 591 LEU A N 1
ATOM 4570 C CA . LEU A 1 591 ? 24.431 19.094 -35.857 1.00 78.12 591 LEU A CA 1
ATOM 4571 C C . LEU A 1 591 ? 24.851 19.945 -34.660 1.00 78.12 591 LEU A C 1
ATOM 4573 O O . LEU A 1 591 ? 25.852 19.628 -34.016 1.00 78.12 591 LEU A O 1
ATOM 4577 N N . ALA A 1 592 ? 24.095 20.998 -34.343 1.00 80.88 592 ALA A N 1
ATOM 4578 C CA . ALA A 1 592 ? 24.349 21.827 -33.170 1.00 80.88 592 ALA A CA 1
ATOM 4579 C C . ALA A 1 592 ? 24.198 21.017 -31.872 1.00 80.88 592 ALA A C 1
ATOM 4581 O O . ALA A 1 592 ? 25.065 21.098 -31.004 1.00 80.88 592 ALA A O 1
ATOM 4582 N N . ARG A 1 593 ? 23.158 20.173 -31.772 1.00 81.81 593 ARG A N 1
ATOM 4583 C CA . ARG A 1 593 ? 22.968 19.247 -30.642 1.00 81.81 593 ARG A CA 1
ATOM 4584 C C . ARG A 1 593 ? 24.125 18.254 -30.530 1.00 81.81 593 ARG A C 1
ATOM 4586 O O . ARG A 1 593 ? 24.722 18.158 -29.467 1.00 81.81 593 ARG A O 1
ATOM 4593 N N . VAL A 1 594 ? 24.494 17.569 -31.616 1.00 82.75 594 VAL A N 1
ATOM 4594 C CA . VAL A 1 594 ? 25.625 16.619 -31.627 1.00 82.75 594 VAL A CA 1
ATOM 4595 C C . VAL A 1 594 ? 26.933 17.301 -31.214 1.00 82.75 594 VAL A C 1
ATOM 4597 O O . VAL A 1 594 ? 27.654 16.771 -30.372 1.00 82.75 594 VAL A O 1
ATOM 4600 N N . SER A 1 595 ? 27.206 18.499 -31.738 1.00 85.62 595 SER A N 1
ATOM 4601 C CA . SER A 1 595 ? 28.402 19.274 -31.378 1.00 85.62 595 SER A CA 1
ATOM 4602 C C . SER A 1 595 ? 28.408 19.645 -29.891 1.00 85.62 595 SER A C 1
ATOM 4604 O O . SER A 1 595 ? 29.444 19.532 -29.240 1.00 85.62 595 SER A O 1
ATOM 4606 N N . ALA A 1 596 ? 27.256 20.036 -29.333 1.00 85.38 596 ALA A N 1
ATOM 4607 C CA . ALA A 1 596 ? 27.123 20.312 -27.903 1.00 85.38 596 ALA A CA 1
ATOM 4608 C C . ALA A 1 596 ? 27.399 19.057 -27.055 1.00 85.38 596 ALA A C 1
ATOM 4610 O O . ALA A 1 596 ? 28.159 19.128 -26.093 1.00 85.38 596 ALA A O 1
ATOM 4611 N N . ARG A 1 597 ? 26.875 17.888 -27.450 1.00 89.31 597 ARG A N 1
ATOM 4612 C CA . ARG A 1 597 ? 27.136 16.603 -26.772 1.00 89.31 597 ARG A CA 1
ATOM 4613 C C . ARG A 1 597 ? 28.611 16.183 -26.833 1.00 89.31 597 ARG A C 1
ATOM 4615 O O . ARG A 1 597 ? 29.173 15.757 -25.827 1.00 89.31 597 ARG A O 1
ATOM 4622 N N . GLN A 1 598 ? 29.273 16.351 -27.979 1.00 86.81 598 GLN A N 1
ATOM 4623 C CA . GLN A 1 598 ? 30.718 16.104 -28.111 1.00 86.81 598 GLN A CA 1
ATOM 4624 C C . GLN A 1 598 ? 31.545 17.080 -27.257 1.00 86.81 598 GLN A C 1
ATOM 4626 O O . GLN A 1 598 ? 32.563 16.697 -26.671 1.00 86.81 598 GLN A O 1
ATOM 4631 N N . GLN A 1 599 ? 31.121 18.345 -27.166 1.00 89.00 599 GLN A N 1
ATOM 4632 C CA . GLN A 1 599 ? 31.763 19.332 -26.301 1.00 89.00 599 GLN A CA 1
ATOM 4633 C C . GLN A 1 599 ? 31.634 18.927 -24.833 1.00 89.00 599 GLN A C 1
ATOM 4635 O O . GLN A 1 599 ? 32.642 18.871 -24.142 1.00 89.00 599 GLN A O 1
ATOM 4640 N N . GLU A 1 600 ? 30.442 18.557 -24.376 1.00 92.19 600 GLU A N 1
ATOM 4641 C CA . GLU A 1 600 ? 30.209 18.056 -23.016 1.00 92.19 600 GLU A CA 1
ATOM 4642 C C . GLU A 1 600 ? 31.093 16.847 -22.689 1.00 92.19 600 GLU A C 1
ATOM 4644 O O . GLU A 1 600 ? 31.825 16.868 -21.698 1.00 92.19 600 GLU A O 1
ATOM 4649 N N . GLN A 1 601 ? 31.127 15.839 -23.567 1.00 88.94 601 GLN A N 1
ATOM 4650 C CA . GLN A 1 601 ? 31.934 14.632 -23.365 1.00 88.94 601 GLN A CA 1
ATOM 4651 C C . GLN A 1 601 ? 33.441 14.924 -23.309 1.00 88.94 601 GLN A C 1
ATOM 4653 O O . GLN A 1 601 ? 34.194 14.269 -22.581 1.00 88.94 601 GLN A O 1
ATOM 4658 N N . SER A 1 602 ? 33.903 15.915 -24.074 1.00 88.12 602 SER A N 1
ATOM 4659 C CA . SER A 1 602 ? 35.322 16.267 -24.161 1.00 88.12 602 SER A CA 1
ATOM 4660 C C . SER A 1 602 ? 35.768 17.279 -23.109 1.00 88.12 602 SER A C 1
ATOM 4662 O O . SER A 1 602 ? 36.898 17.169 -22.632 1.00 88.12 602 SER A O 1
ATOM 4664 N N . SER A 1 603 ? 34.936 18.244 -22.717 1.00 88.88 603 SER A N 1
ATOM 4665 C CA . SER A 1 603 ? 35.314 19.350 -21.829 1.00 88.88 603 SER A CA 1
ATOM 4666 C C . SER A 1 603 ? 34.699 19.274 -20.435 1.00 88.88 603 SER A C 1
ATOM 4668 O O . SER A 1 603 ? 35.207 19.941 -19.537 1.00 88.88 603 SER A O 1
ATOM 4670 N N . GLY A 1 604 ? 33.634 18.492 -20.234 1.00 88.62 604 GLY A N 1
ATOM 4671 C CA . GLY A 1 604 ? 32.887 18.455 -18.972 1.00 88.62 604 GLY A CA 1
ATOM 4672 C C . GLY A 1 604 ? 32.189 19.778 -18.653 1.00 88.62 604 GLY A C 1
ATOM 4673 O O . GLY A 1 604 ? 31.902 20.069 -17.495 1.00 88.62 604 GLY A O 1
ATOM 4674 N N . THR A 1 605 ? 31.977 20.625 -19.662 1.00 89.88 605 THR A N 1
ATOM 4675 C CA . THR A 1 605 ? 31.336 21.933 -19.510 1.00 89.88 605 THR A CA 1
ATOM 4676 C C . THR A 1 605 ? 29.852 21.802 -19.799 1.00 89.88 605 THR A C 1
ATOM 4678 O O . THR A 1 605 ? 29.477 21.401 -20.894 1.00 89.88 605 THR A O 1
ATOM 4681 N N . TYR A 1 606 ? 29.028 22.185 -18.828 1.00 89.56 606 TYR A N 1
ATOM 4682 C CA . TYR A 1 606 ? 27.574 22.093 -18.898 1.00 89.56 606 TYR A CA 1
ATOM 4683 C C . TYR A 1 606 ? 26.950 23.409 -18.447 1.00 89.56 606 TYR A C 1
ATOM 4685 O O . TYR A 1 606 ? 27.441 24.044 -17.509 1.00 89.56 606 TYR A O 1
ATOM 4693 N N . ASP A 1 607 ? 25.836 23.781 -19.070 1.00 87.06 607 ASP A N 1
ATOM 4694 C CA . ASP A 1 607 ? 24.989 24.879 -18.608 1.00 87.06 607 ASP A CA 1
ATOM 4695 C C . ASP A 1 607 ? 23.928 24.342 -17.638 1.00 87.06 607 ASP A C 1
ATOM 4697 O O . ASP A 1 607 ? 22.772 24.104 -17.990 1.00 87.06 607 ASP A O 1
ATOM 4701 N N . PHE A 1 608 ? 24.354 24.068 -16.402 1.00 85.44 608 PHE A N 1
ATOM 4702 C CA . PHE A 1 608 ? 23.462 23.512 -15.383 1.00 85.44 608 PHE A CA 1
ATOM 4703 C C . PHE A 1 608 ? 22.317 24.461 -15.019 1.00 85.44 608 PHE A C 1
ATOM 4705 O O . PHE A 1 608 ? 21.247 23.989 -14.648 1.00 85.44 608 PHE A O 1
ATOM 4712 N N . GLU A 1 609 ? 22.522 25.775 -15.124 1.00 79.69 609 GLU A N 1
ATOM 4713 C CA . GLU A 1 609 ? 21.485 26.766 -14.836 1.00 79.69 609 GLU A CA 1
ATOM 4714 C C . GLU A 1 609 ? 20.362 26.666 -15.869 1.00 79.69 609 GLU A C 1
ATOM 4716 O O . GLU A 1 609 ? 19.213 26.442 -15.487 1.00 79.69 609 GLU A O 1
ATOM 4721 N N . ALA A 1 610 ? 20.695 26.659 -17.164 1.00 79.44 610 ALA A N 1
ATOM 4722 C CA . ALA A 1 610 ? 19.710 26.450 -18.224 1.00 79.44 610 ALA A CA 1
ATOM 4723 C C . ALA A 1 610 ? 18.993 25.092 -18.107 1.00 79.44 610 ALA A C 1
ATOM 4725 O O . ALA A 1 610 ? 17.781 25.010 -18.322 1.00 79.44 610 ALA A O 1
ATOM 4726 N N . MET A 1 611 ? 19.709 24.026 -17.723 1.00 80.94 611 MET A N 1
ATOM 4727 C CA . MET A 1 611 ? 19.104 22.706 -17.486 1.00 80.94 611 MET A CA 1
ATOM 4728 C C . MET A 1 611 ? 18.093 22.728 -16.329 1.00 80.94 611 MET A C 1
ATOM 4730 O O . MET A 1 611 ? 17.029 22.120 -16.431 1.00 80.94 611 MET A O 1
ATOM 4734 N N . ILE A 1 612 ? 18.399 23.435 -15.236 1.00 73.69 612 ILE A N 1
ATOM 4735 C CA . ILE A 1 612 ? 17.515 23.580 -14.065 1.00 73.69 612 ILE A CA 1
ATOM 4736 C C . ILE A 1 612 ? 16.316 24.482 -14.369 1.00 73.69 612 ILE A C 1
ATOM 4738 O O . ILE A 1 612 ? 15.199 24.205 -13.921 1.00 73.69 612 ILE A O 1
ATOM 4742 N N . GLU A 1 613 ? 16.515 25.558 -15.126 1.00 71.12 613 GLU A N 1
ATOM 4743 C CA . GLU A 1 613 ? 15.431 26.448 -15.540 1.00 71.12 613 GLU A CA 1
ATOM 4744 C C . GLU A 1 613 ? 14.448 25.726 -16.468 1.00 71.12 613 GLU A C 1
ATOM 4746 O O . GLU A 1 613 ? 13.237 25.779 -16.225 1.00 71.12 613 GLU A O 1
ATOM 4751 N N . GLY A 1 614 ? 14.973 24.981 -17.447 1.00 65.19 614 GLY A N 1
ATOM 4752 C CA . GLY A 1 614 ? 14.209 24.200 -18.427 1.00 65.19 614 GLY A CA 1
ATOM 4753 C C . GLY A 1 614 ? 13.600 22.892 -17.906 1.00 65.19 614 GLY A C 1
ATOM 4754 O O . GLY A 1 614 ? 12.888 22.216 -18.647 1.00 65.19 614 GLY A O 1
ATOM 4755 N N . LEU A 1 615 ? 13.855 22.522 -16.647 1.00 68.06 615 LEU A N 1
ATOM 4756 C CA . LEU A 1 615 ? 13.268 21.349 -15.993 1.00 68.06 615 LEU A CA 1
ATOM 4757 C C . LEU A 1 615 ? 11.770 21.574 -15.708 1.00 68.06 615 LEU A C 1
ATOM 4759 O O . LEU A 1 615 ? 11.404 22.133 -14.673 1.00 68.06 615 LEU A O 1
ATOM 4763 N N . ASP A 1 616 ? 10.897 21.141 -16.613 1.00 60.19 616 ASP A N 1
ATOM 4764 C CA . ASP A 1 616 ? 9.452 20.993 -16.366 1.00 60.19 616 ASP A CA 1
ATOM 4765 C C . ASP A 1 616 ? 9.122 19.551 -15.914 1.00 60.19 616 ASP A C 1
ATOM 4767 O O . ASP A 1 616 ? 9.976 18.863 -15.357 1.00 60.19 616 ASP A O 1
ATOM 4771 N N . SER A 1 617 ? 7.897 19.050 -16.123 1.00 52.94 617 SER A N 1
ATOM 4772 C CA . SER A 1 617 ? 7.453 17.696 -15.728 1.00 52.94 617 SER A CA 1
ATOM 4773 C C . SER A 1 617 ? 8.223 16.532 -16.381 1.00 52.94 617 SER A C 1
ATOM 4775 O O . SER A 1 617 ? 7.871 15.377 -16.149 1.00 52.94 617 SER A O 1
ATOM 4777 N N . CYS A 1 618 ? 9.241 16.812 -17.206 1.00 53.88 618 CYS A N 1
ATOM 4778 C CA . CYS A 1 618 ? 10.111 15.824 -17.837 1.00 53.88 618 CYS A CA 1
ATOM 4779 C C . CYS A 1 618 ? 11.476 15.779 -17.124 1.00 53.88 618 CYS A C 1
ATOM 4781 O O . CYS A 1 618 ? 12.321 16.644 -17.355 1.00 53.88 618 CYS A O 1
ATOM 4783 N N . PRO A 1 619 ? 11.733 14.766 -16.284 1.00 68.19 619 PRO A N 1
ATOM 4784 C CA . PRO A 1 619 ? 12.978 14.648 -15.530 1.00 68.19 619 PRO A CA 1
ATOM 4785 C C . PRO A 1 619 ? 14.136 14.009 -16.329 1.00 68.19 619 PRO A C 1
ATOM 4787 O O . PRO A 1 619 ? 15.132 13.612 -15.734 1.00 68.19 619 PRO A O 1
ATOM 4790 N N . ARG A 1 620 ? 14.032 13.890 -17.663 1.00 78.94 620 ARG A N 1
ATOM 4791 C CA . ARG A 1 620 ? 15.060 13.288 -18.534 1.00 78.94 620 ARG A CA 1
ATOM 4792 C C . ARG A 1 620 ? 15.810 14.377 -19.306 1.00 78.94 620 ARG A C 1
ATOM 4794 O O . ARG A 1 620 ? 15.247 14.983 -20.215 1.00 78.94 620 ARG A O 1
ATOM 4801 N N . ILE A 1 621 ? 17.066 14.629 -18.944 1.00 80.44 621 ILE A N 1
ATOM 4802 C CA . ILE A 1 621 ? 17.877 15.744 -19.453 1.00 80.44 621 ILE A CA 1
ATOM 4803 C C . ILE A 1 621 ? 18.594 15.352 -20.741 1.00 80.44 621 ILE A C 1
ATOM 4805 O O . ILE A 1 621 ? 19.305 14.352 -20.786 1.00 80.44 621 ILE A O 1
ATOM 4809 N N . ASP A 1 622 ? 18.472 16.159 -21.790 1.00 82.31 622 ASP A N 1
ATOM 4810 C CA . ASP A 1 622 ? 19.320 16.019 -22.975 1.00 82.31 622 ASP A CA 1
ATOM 4811 C C . ASP A 1 622 ? 20.733 16.531 -22.626 1.00 82.31 622 ASP A C 1
ATOM 4813 O O . ASP A 1 622 ? 20.960 17.745 -22.617 1.00 82.31 622 ASP A O 1
ATOM 4817 N N . ALA A 1 623 ? 21.662 15.620 -22.314 1.00 86.25 623 ALA A N 1
ATOM 4818 C CA . ALA A 1 623 ? 23.073 15.871 -21.987 1.00 86.25 623 ALA A CA 1
ATOM 4819 C C . ALA A 1 623 ? 23.929 14.617 -22.255 1.00 86.25 623 ALA A C 1
ATOM 4821 O O . ALA A 1 623 ? 23.414 13.499 -22.191 1.00 86.25 623 ALA A O 1
ATOM 4822 N N . ALA A 1 624 ? 25.221 14.796 -22.546 1.00 87.94 624 ALA A N 1
ATOM 4823 C CA . ALA A 1 624 ? 26.184 13.705 -22.713 1.00 87.94 624 ALA A CA 1
ATOM 4824 C C . ALA A 1 624 ? 26.952 13.390 -21.424 1.00 87.94 624 ALA A C 1
ATOM 4826 O O . ALA A 1 624 ? 27.158 14.260 -20.574 1.00 87.94 624 ALA A O 1
ATOM 4827 N N . ASP A 1 625 ? 27.460 12.162 -21.333 1.00 91.12 625 ASP A N 1
ATOM 4828 C CA . ASP A 1 625 ? 28.342 11.736 -20.250 1.00 91.12 625 ASP A CA 1
ATOM 4829 C C . ASP A 1 625 ? 29.730 12.380 -20.351 1.00 91.12 625 ASP A C 1
ATOM 4831 O O . ASP A 1 625 ? 30.327 12.469 -21.424 1.00 91.12 625 ASP A O 1
ATOM 4835 N N . PHE A 1 626 ? 30.301 12.716 -19.201 1.00 94.69 626 PHE A N 1
ATOM 4836 C CA . PHE A 1 626 ? 31.690 13.096 -19.000 1.00 94.69 626 PHE A CA 1
ATOM 4837 C C . PHE A 1 626 ? 32.312 12.162 -17.962 1.00 94.69 626 PHE A C 1
ATOM 4839 O O . PHE A 1 626 ? 32.094 12.310 -16.764 1.00 94.69 626 PHE A O 1
ATOM 4846 N N . VAL A 1 627 ? 33.105 11.188 -18.414 1.00 91.31 627 VAL A N 1
ATOM 4847 C CA . VAL A 1 627 ? 33.713 10.162 -17.535 1.00 91.31 627 VAL A CA 1
ATOM 4848 C C . VAL A 1 627 ? 35.236 10.077 -17.653 1.00 91.31 627 VAL A C 1
ATOM 4850 O O . VAL A 1 627 ? 35.871 9.289 -16.953 1.00 91.31 627 VAL A O 1
ATOM 4853 N N . LYS A 1 628 ? 35.839 10.884 -18.536 1.00 88.94 628 LYS A N 1
ATOM 4854 C CA . LYS A 1 628 ? 37.244 10.760 -18.969 1.00 88.94 628 LYS A CA 1
ATOM 4855 C C . LYS A 1 628 ? 38.277 10.914 -17.845 1.00 88.94 628 LYS A C 1
ATOM 4857 O O . LYS A 1 628 ? 39.401 10.457 -18.006 1.00 88.94 628 LYS A O 1
ATOM 4862 N N . GLN A 1 629 ? 37.908 11.577 -16.746 1.00 90.75 629 GLN A N 1
ATOM 4863 C CA . GLN A 1 629 ? 38.786 11.827 -15.597 1.00 90.75 629 GLN A CA 1
ATOM 4864 C C . GLN A 1 629 ? 38.828 10.655 -14.610 1.00 90.75 629 GLN A C 1
ATOM 4866 O O . GLN A 1 629 ? 39.432 10.748 -13.538 1.00 90.75 629 GLN A O 1
ATOM 4871 N N . THR A 1 630 ? 38.151 9.557 -14.947 1.00 95.75 630 THR A N 1
ATOM 4872 C CA . THR A 1 630 ? 37.982 8.413 -14.066 1.00 95.75 630 THR A CA 1
ATOM 4873 C C . THR A 1 630 ? 38.354 7.116 -14.764 1.00 95.75 630 THR A C 1
ATOM 4875 O O . THR A 1 630 ? 38.125 6.932 -15.959 1.00 95.75 630 THR A O 1
ATOM 4878 N N . GLU A 1 631 ? 38.916 6.186 -14.005 1.00 96.00 631 GLU A N 1
ATOM 4879 C CA . GLU A 1 631 ? 39.233 4.843 -14.475 1.00 96.00 631 GLU A CA 1
ATOM 4880 C C . GLU A 1 631 ? 38.906 3.803 -13.403 1.00 96.00 631 GLU A C 1
ATOM 4882 O O . GLU A 1 631 ? 39.008 4.067 -12.205 1.00 96.00 631 GLU A O 1
ATOM 4887 N N . VAL A 1 632 ? 38.506 2.604 -13.828 1.00 94.81 632 VAL A N 1
ATOM 4888 C CA . VAL A 1 632 ? 38.207 1.495 -12.914 1.00 94.81 632 VAL A CA 1
ATOM 4889 C C . VAL A 1 632 ? 39.460 0.638 -12.755 1.00 94.81 632 VAL A C 1
ATOM 4891 O O . VAL A 1 632 ? 40.023 0.169 -13.744 1.00 94.81 632 VAL A O 1
ATOM 4894 N N . LYS A 1 633 ? 39.902 0.422 -11.514 1.00 94.25 633 LYS A N 1
ATOM 4895 C CA . LYS A 1 633 ? 41.077 -0.404 -11.175 1.00 94.25 633 LYS A CA 1
ATOM 4896 C C . LYS A 1 633 ? 40.781 -1.319 -9.996 1.00 94.25 633 LYS A C 1
ATOM 4898 O O . LYS A 1 633 ? 39.795 -1.130 -9.291 1.00 94.25 633 LYS A O 1
ATOM 4903 N N . ALA A 1 634 ? 41.663 -2.286 -9.746 1.00 92.69 634 ALA A N 1
ATOM 4904 C CA . ALA A 1 634 ? 41.655 -3.042 -8.497 1.00 92.69 634 ALA A CA 1
ATOM 4905 C C . ALA A 1 634 ? 41.850 -2.094 -7.298 1.00 92.69 634 ALA A C 1
ATOM 4907 O O . ALA A 1 634 ? 42.738 -1.240 -7.324 1.00 92.69 634 ALA A O 1
ATOM 4908 N N . SER A 1 635 ? 41.035 -2.252 -6.253 1.00 90.69 635 SER A N 1
ATOM 4909 C CA . SER A 1 635 ? 41.111 -1.438 -5.031 1.00 90.69 635 SER A CA 1
ATOM 4910 C C . SER A 1 635 ? 41.667 -2.275 -3.869 1.00 90.69 635 SER A C 1
ATOM 4912 O O . SER A 1 635 ? 41.239 -3.413 -3.682 1.00 90.69 635 SER A O 1
ATOM 4914 N N . PRO A 1 636 ? 42.636 -1.782 -3.077 1.00 83.12 636 PRO A N 1
ATOM 4915 C CA . PRO A 1 636 ? 43.200 -2.545 -1.964 1.00 83.12 636 PRO A CA 1
ATOM 4916 C C . PRO A 1 636 ? 42.145 -2.995 -0.940 1.00 83.12 636 PRO A C 1
ATOM 4918 O O . PRO A 1 636 ? 41.410 -2.183 -0.382 1.00 83.12 636 PRO A O 1
ATOM 4921 N N . GLY A 1 637 ? 42.094 -4.301 -0.654 1.00 76.88 637 GLY A N 1
ATOM 4922 C CA . GLY A 1 637 ? 41.117 -4.883 0.280 1.00 76.88 637 GLY A CA 1
ATOM 4923 C C . GLY A 1 637 ? 39.685 -4.955 -0.266 1.00 76.88 637 GLY A C 1
ATOM 4924 O O . GLY A 1 637 ? 38.765 -5.267 0.488 1.00 76.88 637 GLY A O 1
ATOM 4925 N N . ARG A 1 638 ? 39.495 -4.664 -1.558 1.00 81.44 638 ARG A N 1
ATOM 4926 C CA . ARG A 1 638 ? 38.224 -4.690 -2.294 1.00 81.44 638 ARG A CA 1
ATOM 4927 C C . ARG A 1 638 ? 38.454 -5.314 -3.676 1.00 81.44 638 ARG A C 1
ATOM 4929 O O . ARG A 1 638 ? 39.587 -5.596 -4.052 1.00 81.44 638 ARG A O 1
ATOM 4936 N N . SER A 1 639 ? 37.398 -5.568 -4.444 1.00 84.00 639 SER A N 1
ATOM 4937 C CA . SER A 1 639 ? 37.545 -6.130 -5.797 1.00 84.00 639 SER A CA 1
ATOM 4938 C C . SER A 1 639 ? 38.037 -5.076 -6.795 1.00 84.00 639 SER A C 1
ATOM 4940 O O . SER A 1 639 ? 39.063 -5.253 -7.450 1.00 84.00 639 SER A O 1
ATOM 4942 N N . ARG A 1 640 ? 37.334 -3.945 -6.878 1.00 91.69 640 ARG A N 1
ATOM 4943 C CA . ARG A 1 640 ? 37.604 -2.824 -7.788 1.00 91.69 640 ARG A CA 1
ATOM 4944 C C . ARG A 1 640 ? 37.162 -1.501 -7.170 1.00 91.69 640 ARG A C 1
ATOM 4946 O O . ARG A 1 640 ? 36.459 -1.510 -6.166 1.00 91.69 640 ARG A O 1
ATOM 4953 N N . GLY A 1 641 ? 37.570 -0.387 -7.761 1.00 93.31 641 GLY A N 1
ATOM 4954 C CA . GLY A 1 641 ? 37.157 0.964 -7.391 1.00 93.31 641 GLY A CA 1
ATOM 4955 C C . GLY A 1 641 ? 37.306 1.932 -8.563 1.00 93.31 641 GLY A C 1
ATOM 4956 O O . GLY A 1 641 ? 37.947 1.603 -9.565 1.00 93.31 641 GLY A O 1
ATOM 4957 N N . LEU A 1 642 ? 36.727 3.122 -8.426 1.00 96.50 642 LEU A N 1
ATOM 4958 C CA . LEU A 1 642 ? 36.880 4.230 -9.366 1.00 96.50 642 LEU A CA 1
ATOM 4959 C C . LEU A 1 642 ? 38.022 5.145 -8.904 1.00 96.50 642 LEU A C 1
ATOM 4961 O O . LEU A 1 642 ? 38.075 5.515 -7.735 1.00 96.50 642 LEU A O 1
ATOM 4965 N N . PHE A 1 643 ? 38.932 5.507 -9.801 1.00 97.56 643 PHE A N 1
ATOM 4966 C CA . PHE A 1 643 ? 40.145 6.270 -9.499 1.00 97.56 643 PHE A CA 1
ATOM 4967 C C . PHE A 1 643 ? 40.254 7.496 -10.398 1.00 97.56 643 PHE A C 1
ATOM 4969 O O . PHE A 1 643 ? 39.847 7.443 -11.557 1.00 97.56 643 PHE A O 1
ATOM 4976 N N . ALA A 1 644 ? 40.838 8.576 -9.881 1.00 97.38 644 ALA A N 1
ATOM 4977 C CA . ALA A 1 644 ? 41.121 9.774 -10.664 1.00 97.38 644 ALA A CA 1
ATOM 4978 C C . ALA A 1 644 ? 42.293 9.538 -11.635 1.00 97.38 644 ALA A C 1
ATOM 4980 O O . ALA A 1 644 ? 43.339 9.016 -11.241 1.00 97.38 644 ALA A O 1
ATOM 4981 N N . THR A 1 645 ? 42.159 9.947 -12.895 1.00 96.69 645 THR A N 1
ATOM 4982 C CA . THR A 1 645 ? 43.232 9.837 -13.908 1.00 96.69 645 THR A CA 1
ATOM 4983 C C . THR A 1 645 ? 44.183 11.038 -13.910 1.00 96.69 645 THR A C 1
ATOM 4985 O O . THR A 1 645 ? 45.266 10.978 -14.506 1.00 96.69 645 THR A O 1
ATOM 4988 N N . GLU A 1 646 ? 43.795 12.123 -13.244 1.00 95.19 646 GLU A N 1
ATOM 4989 C CA . GLU A 1 646 ? 44.527 13.383 -13.098 1.00 95.19 646 GLU A CA 1
ATOM 4990 C C . GLU A 1 646 ? 44.256 14.025 -11.729 1.00 95.19 646 GLU A C 1
ATOM 4992 O O . GLU A 1 646 ? 43.449 13.507 -10.958 1.00 95.19 646 GLU A O 1
ATOM 4997 N N . ASP A 1 647 ? 44.978 15.100 -11.411 1.00 96.81 647 ASP A N 1
ATOM 4998 C CA . ASP A 1 647 ? 44.710 15.904 -10.216 1.00 96.81 647 ASP A CA 1
ATOM 4999 C C . ASP A 1 647 ? 43.407 16.689 -10.420 1.00 96.81 647 ASP A C 1
ATOM 5001 O O . ASP A 1 647 ? 43.198 17.257 -11.491 1.00 96.81 647 ASP A O 1
ATOM 5005 N N . ILE A 1 648 ? 42.553 16.733 -9.396 1.00 95.88 648 ILE A N 1
ATOM 5006 C CA . ILE A 1 648 ? 41.251 17.410 -9.428 1.00 95.88 648 ILE A CA 1
ATOM 5007 C C . ILE A 1 648 ? 41.155 18.326 -8.208 1.00 95.88 648 ILE A C 1
ATOM 5009 O O . ILE A 1 648 ? 41.317 17.871 -7.069 1.00 95.88 648 ILE A O 1
ATOM 5013 N N . GLU A 1 649 ? 40.913 19.615 -8.424 1.00 95.75 649 GLU A N 1
ATOM 5014 C CA . GLU A 1 649 ? 40.797 20.592 -7.338 1.00 95.75 649 GLU A CA 1
ATOM 5015 C C . GLU A 1 649 ? 39.417 20.527 -6.667 1.00 95.75 649 GLU A C 1
ATOM 5017 O O . GLU A 1 649 ? 38.443 20.012 -7.213 1.00 95.75 649 GLU A O 1
ATOM 5022 N N . GLU A 1 650 ? 39.313 21.046 -5.443 1.00 92.56 650 GLU A N 1
ATOM 5023 C CA . GLU A 1 650 ? 38.044 21.078 -4.709 1.00 92.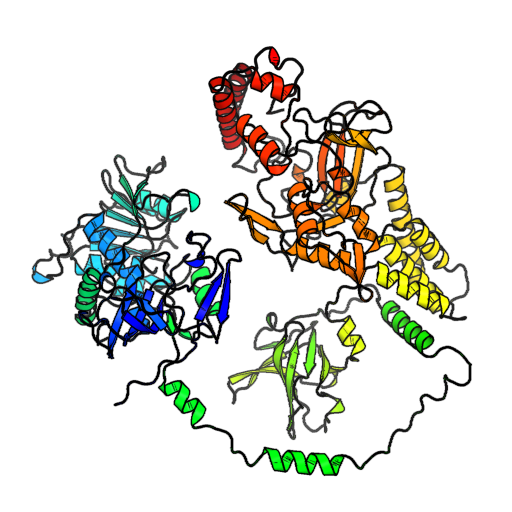56 650 GLU A CA 1
ATOM 5024 C C . GLU A 1 650 ? 36.939 21.822 -5.487 1.00 92.56 650 GLU A C 1
ATOM 5026 O O . GLU A 1 650 ? 37.141 22.925 -5.989 1.00 92.56 650 GLU A O 1
ATOM 5031 N N . GLY A 1 651 ? 35.747 21.221 -5.565 1.00 87.31 651 GLY A N 1
ATOM 5032 C CA . GLY A 1 651 ? 34.577 21.763 -6.262 1.00 87.31 651 GLY A CA 1
ATOM 5033 C C . GLY A 1 651 ? 34.521 21.475 -7.768 1.00 87.31 651 GLY A C 1
ATOM 5034 O O . GLY A 1 651 ? 33.440 21.596 -8.367 1.00 87.31 651 GLY A O 1
ATOM 5035 N N . GLU A 1 652 ? 35.631 21.049 -8.375 1.00 92.56 652 GLU A N 1
ATOM 5036 C CA . GLU A 1 652 ? 35.674 20.680 -9.791 1.00 92.56 652 GLU A CA 1
ATOM 5037 C C . GLU A 1 652 ? 34.819 19.443 -10.081 1.00 92.56 652 GLU A C 1
ATOM 5039 O O . GLU A 1 652 ? 34.581 18.593 -9.217 1.00 92.56 652 GLU A O 1
ATOM 5044 N N . ILE A 1 653 ? 34.313 19.375 -11.313 1.00 92.88 653 ILE A N 1
ATOM 5045 C CA . ILE A 1 653 ? 33.559 18.228 -11.817 1.00 92.88 653 ILE A CA 1
ATOM 5046 C C . ILE A 1 653 ? 34.539 17.079 -12.010 1.00 92.88 653 ILE A C 1
ATOM 5048 O O . ILE A 1 653 ? 35.552 17.257 -12.667 1.00 92.88 653 ILE A O 1
ATOM 5052 N N . ILE A 1 654 ? 34.200 15.917 -11.461 1.00 94.94 654 ILE A N 1
ATOM 5053 C CA . ILE A 1 654 ? 34.929 14.661 -11.660 1.00 94.94 654 ILE A CA 1
ATOM 5054 C C . ILE A 1 654 ? 34.278 13.860 -12.786 1.00 94.94 654 ILE A C 1
ATOM 5056 O O . ILE A 1 654 ? 34.944 13.269 -13.632 1.00 94.94 654 ILE A O 1
ATOM 5060 N N . LEU A 1 655 ? 32.948 13.785 -12.744 1.00 94.88 655 LEU A N 1
ATOM 5061 C CA . LEU A 1 655 ? 32.157 12.950 -13.628 1.00 94.88 655 LEU A CA 1
ATOM 5062 C C . LEU A 1 655 ? 30.741 13.503 -13.734 1.00 94.88 655 LEU A C 1
ATOM 5064 O O . LEU A 1 655 ? 30.169 13.962 -12.745 1.00 94.88 655 LEU A O 1
ATOM 5068 N N . VAL A 1 656 ? 30.179 13.429 -14.931 1.00 94.50 656 VAL A N 1
ATOM 5069 C CA . VAL A 1 656 ? 28.758 13.641 -15.194 1.00 94.50 656 VAL A CA 1
ATOM 5070 C C . VAL A 1 656 ? 28.273 12.431 -15.971 1.00 94.50 656 VAL A C 1
ATOM 5072 O O . VAL A 1 656 ? 28.898 12.043 -16.950 1.00 94.50 656 VAL A O 1
ATOM 5075 N N . GLU A 1 657 ? 27.208 11.791 -15.518 1.00 93.12 657 GLU A N 1
ATOM 5076 C CA . GLU A 1 657 ? 26.725 10.550 -16.119 1.00 93.12 657 GLU A CA 1
ATOM 5077 C C . GLU A 1 657 ? 25.206 10.552 -16.151 1.00 93.12 657 GLU A C 1
ATOM 5079 O O . GLU A 1 657 ? 24.539 10.870 -15.162 1.00 93.12 657 GLU A O 1
ATOM 5084 N N . LYS A 1 658 ? 24.650 10.209 -17.303 1.00 89.81 658 LYS A N 1
ATOM 5085 C CA . LYS A 1 658 ? 23.226 9.999 -17.493 1.00 89.81 658 LYS A CA 1
ATOM 5086 C C . LYS A 1 658 ? 22.856 8.604 -17.009 1.00 89.81 658 LYS A C 1
ATOM 5088 O O . LYS A 1 658 ? 23.623 7.655 -17.150 1.00 89.81 658 LYS A O 1
ATOM 5093 N N . ALA A 1 659 ? 21.675 8.471 -16.415 1.00 89.25 659 ALA A N 1
ATOM 5094 C CA . ALA A 1 659 ? 21.228 7.177 -15.924 1.00 89.25 659 ALA A CA 1
ATOM 5095 C C . ALA A 1 659 ? 21.121 6.179 -17.083 1.00 89.25 659 ALA A C 1
ATOM 5097 O O . ALA A 1 659 ? 20.430 6.443 -18.070 1.00 89.25 659 ALA A O 1
ATOM 5098 N N . ALA A 1 660 ? 21.739 5.006 -16.938 1.00 85.94 660 ALA A N 1
ATOM 5099 C CA . ALA A 1 660 ? 21.539 3.907 -17.881 1.00 85.94 660 ALA A CA 1
ATOM 5100 C C . ALA A 1 660 ? 20.083 3.426 -17.833 1.00 85.94 660 ALA A C 1
ATOM 5102 O O . ALA A 1 660 ? 19.477 3.138 -18.866 1.00 85.94 660 ALA A O 1
ATOM 5103 N N . HIS A 1 661 ? 19.522 3.400 -16.620 1.00 85.81 661 HIS A N 1
ATOM 5104 C CA . HIS A 1 661 ? 18.118 3.134 -16.347 1.00 85.81 661 HIS A CA 1
ATOM 5105 C C . HIS A 1 661 ? 17.665 3.958 -15.152 1.00 85.81 661 HIS A C 1
ATOM 5107 O O . HIS A 1 661 ? 18.370 4.032 -14.148 1.00 85.81 661 HIS A O 1
ATOM 5113 N N . ILE A 1 662 ? 16.479 4.544 -15.241 1.00 84.44 662 ILE A N 1
ATOM 5114 C CA . ILE A 1 662 ? 15.875 5.317 -14.162 1.00 84.44 662 ILE A CA 1
ATOM 5115 C C . ILE A 1 662 ? 14.362 5.247 -14.275 1.00 84.44 662 ILE A C 1
ATOM 5117 O O . ILE A 1 662 ? 13.813 5.147 -15.376 1.00 84.44 662 ILE A O 1
ATOM 5121 N N . MET A 1 663 ? 13.709 5.302 -13.128 1.00 78.81 663 MET A N 1
ATOM 5122 C CA . MET A 1 663 ? 12.264 5.317 -13.017 1.00 78.81 663 MET A CA 1
ATOM 5123 C C . MET A 1 663 ? 11.871 6.423 -12.043 1.00 78.81 663 MET A C 1
ATOM 5125 O O . MET A 1 663 ? 12.366 6.464 -10.908 1.00 78.81 663 MET A O 1
ATOM 5129 N N . PHE A 1 664 ? 11.004 7.317 -12.507 1.00 76.94 664 PHE A N 1
ATOM 5130 C CA . PHE A 1 664 ? 10.462 8.416 -11.720 1.00 76.94 664 PHE A CA 1
ATOM 5131 C C . PHE A 1 664 ? 9.048 8.090 -11.242 1.00 76.94 664 PHE A C 1
ATOM 5133 O O . PHE A 1 664 ? 8.302 7.372 -11.900 1.00 76.94 664 PHE A O 1
ATOM 5140 N N . ASP A 1 665 ? 8.664 8.642 -10.097 1.00 68.94 665 ASP A N 1
ATOM 5141 C CA . ASP A 1 665 ? 7.352 8.445 -9.471 1.00 68.94 665 ASP A CA 1
ATOM 5142 C C . ASP A 1 665 ? 6.168 8.969 -10.305 1.00 68.94 665 ASP A C 1
ATOM 5144 O O . ASP A 1 665 ? 5.021 8.598 -10.053 1.00 68.94 665 ASP A O 1
ATOM 5148 N N . ASN A 1 666 ? 6.447 9.812 -11.300 1.00 67.94 666 ASN A N 1
ATOM 5149 C CA . ASN A 1 666 ? 5.488 10.367 -12.246 1.00 67.94 666 ASN A CA 1
ATOM 5150 C C . ASN A 1 666 ? 5.499 9.673 -13.619 1.00 67.94 666 ASN A C 1
ATOM 5152 O O . ASN A 1 666 ? 4.752 10.096 -14.505 1.00 67.94 666 ASN A O 1
ATOM 5156 N N . ASP A 1 667 ? 6.322 8.638 -13.813 1.00 62.50 667 ASP A N 1
ATOM 5157 C CA . ASP A 1 667 ? 6.248 7.801 -15.008 1.00 62.50 667 ASP A CA 1
ATOM 5158 C C . ASP A 1 667 ? 4.935 6.991 -14.985 1.00 62.50 667 ASP A C 1
ATOM 5160 O O . ASP A 1 667 ? 4.505 6.480 -13.951 1.00 62.50 667 ASP A O 1
ATOM 5164 N N . SER A 1 668 ? 4.264 6.872 -16.134 1.00 55.75 668 SER A N 1
ATOM 5165 C CA . SER A 1 668 ? 2.927 6.257 -16.230 1.00 55.75 668 SER A CA 1
ATOM 5166 C C . SER A 1 668 ? 2.888 4.774 -15.847 1.00 55.75 668 SER A C 1
ATOM 5168 O O . SER A 1 668 ? 1.838 4.253 -15.484 1.00 55.75 668 SER A O 1
ATOM 5170 N N . ASP A 1 669 ? 4.018 4.083 -15.971 1.00 61.03 669 ASP A N 1
ATOM 5171 C CA . ASP A 1 669 ? 4.214 2.673 -15.635 1.00 61.03 669 ASP A CA 1
ATOM 5172 C C . ASP A 1 669 ? 4.884 2.479 -14.265 1.00 61.03 669 ASP A C 1
ATOM 5174 O O . ASP A 1 669 ? 5.244 1.354 -13.910 1.00 61.03 669 ASP A O 1
ATOM 5178 N N . PHE A 1 670 ? 5.033 3.549 -13.476 1.00 66.81 670 PHE A N 1
ATOM 5179 C CA . PHE A 1 670 ? 5.627 3.492 -12.149 1.00 66.81 670 PHE A CA 1
ATOM 5180 C C . PHE A 1 670 ? 4.842 2.573 -11.208 1.00 66.81 670 PHE A C 1
ATOM 5182 O O . PHE A 1 670 ? 3.661 2.780 -10.926 1.00 66.81 670 PHE A O 1
ATOM 5189 N N . TYR A 1 671 ? 5.533 1.593 -10.629 1.00 59.16 671 TYR A N 1
ATOM 5190 C CA . TYR A 1 671 ? 5.049 0.858 -9.469 1.00 59.16 671 TYR A CA 1
ATOM 5191 C C . TYR A 1 671 ? 6.212 0.297 -8.644 1.00 59.16 671 TYR A C 1
ATOM 5193 O O . TYR A 1 671 ? 7.294 -0.028 -9.148 1.00 59.16 671 TYR A O 1
ATOM 5201 N N . LEU A 1 672 ? 5.961 0.151 -7.345 1.00 57.97 672 LEU A N 1
ATOM 5202 C CA . LEU A 1 672 ? 6.882 -0.457 -6.391 1.00 57.97 672 LEU A CA 1
ATOM 5203 C C . LEU A 1 672 ? 6.508 -1.928 -6.188 1.00 57.97 672 LEU A C 1
ATOM 5205 O O . LEU A 1 672 ? 5.332 -2.260 -6.059 1.00 57.97 672 LEU A O 1
ATOM 5209 N N . ALA A 1 673 ? 7.507 -2.803 -6.127 1.00 50.78 673 ALA A N 1
ATOM 5210 C CA . ALA A 1 673 ? 7.337 -4.205 -5.765 1.00 50.78 673 ALA A CA 1
ATOM 5211 C C . ALA A 1 673 ? 7.819 -4.403 -4.327 1.00 50.78 673 ALA A C 1
ATOM 5213 O O . ALA A 1 673 ? 8.921 -3.987 -3.978 1.00 50.78 673 ALA A O 1
ATOM 5214 N N . PHE A 1 674 ? 7.020 -5.043 -3.480 1.00 51.19 674 PHE A N 1
ATOM 5215 C CA . PHE A 1 674 ? 7.511 -5.524 -2.193 1.00 51.19 674 PHE A CA 1
ATOM 5216 C C . PHE A 1 674 ? 7.941 -6.966 -2.365 1.00 51.19 674 PHE A C 1
ATOM 5218 O O . PHE A 1 674 ? 7.230 -7.777 -2.953 1.00 51.19 674 PHE A O 1
ATOM 5225 N N . ASN A 1 675 ? 9.129 -7.273 -1.874 1.00 47.12 675 ASN A N 1
ATOM 5226 C CA . ASN A 1 675 ? 9.700 -8.590 -2.002 1.00 47.12 675 ASN A CA 1
ATOM 5227 C C . ASN A 1 675 ? 10.138 -9.098 -0.642 1.00 47.12 675 ASN A C 1
ATOM 5229 O O . ASN A 1 675 ? 10.645 -8.341 0.184 1.00 47.12 675 ASN A O 1
ATOM 5233 N N . TYR A 1 676 ? 9.965 -10.395 -0.449 1.00 44.19 676 TYR A N 1
ATOM 5234 C CA . TYR A 1 676 ? 10.387 -11.106 0.740 1.00 44.19 676 TYR A CA 1
ATOM 5235 C C . TYR A 1 676 ? 11.565 -12.002 0.373 1.00 44.19 676 TYR A C 1
ATOM 5237 O O . TYR A 1 676 ? 11.459 -12.832 -0.532 1.00 44.19 676 TYR A O 1
ATOM 5245 N N . ASP A 1 677 ? 12.699 -11.801 1.035 1.00 42.59 677 ASP A N 1
ATOM 5246 C CA . ASP A 1 677 ? 13.821 -12.727 0.956 1.00 42.59 677 ASP A CA 1
ATOM 5247 C C . ASP A 1 677 ? 13.716 -13.738 2.096 1.00 42.59 677 ASP A C 1
ATOM 5249 O O . ASP A 1 677 ? 13.942 -13.426 3.264 1.00 42.59 677 ASP A O 1
ATOM 5253 N N . SER A 1 678 ? 13.395 -14.974 1.721 1.00 37.91 678 SER A N 1
ATOM 5254 C CA . SER A 1 678 ? 13.251 -16.106 2.634 1.00 37.91 678 SER A CA 1
ATOM 5255 C C . SER A 1 678 ? 14.550 -16.491 3.347 1.00 37.91 678 SER A C 1
ATOM 5257 O O . SER A 1 678 ? 14.504 -17.250 4.309 1.00 37.91 678 SER A O 1
ATOM 5259 N N . THR A 1 679 ? 15.714 -16.042 2.863 1.00 38.47 679 THR A N 1
ATOM 5260 C CA . THR A 1 679 ? 17.010 -16.376 3.474 1.00 38.47 679 THR A CA 1
ATOM 5261 C C . THR A 1 679 ? 17.387 -15.422 4.601 1.00 38.47 679 THR A C 1
ATOM 5263 O O . THR A 1 679 ? 17.976 -15.855 5.591 1.00 38.47 679 THR A O 1
ATOM 5266 N N . SER A 1 680 ? 17.020 -14.145 4.479 1.00 37.84 680 SER A N 1
ATOM 5267 C CA . SER A 1 680 ? 17.262 -13.112 5.490 1.00 37.84 680 SER A CA 1
ATOM 5268 C C . SER A 1 680 ? 16.043 -12.795 6.367 1.00 37.84 680 SER A C 1
ATOM 5270 O O . SER A 1 680 ? 16.194 -12.065 7.345 1.00 37.84 680 SER A O 1
ATOM 5272 N N . ASP A 1 681 ? 14.868 -13.354 6.051 1.00 39.31 681 ASP A N 1
ATOM 5273 C CA . ASP A 1 681 ? 13.582 -13.080 6.714 1.00 39.31 681 ASP A CA 1
ATOM 5274 C C . ASP A 1 681 ? 13.231 -11.578 6.715 1.00 39.31 681 ASP A C 1
ATOM 5276 O O . ASP A 1 681 ? 12.707 -11.020 7.679 1.00 39.31 681 ASP A O 1
ATOM 5280 N N . GLN A 1 682 ? 13.568 -10.891 5.617 1.00 37.81 682 GLN A N 1
ATOM 5281 C CA . GLN A 1 682 ? 13.329 -9.457 5.451 1.00 37.81 682 GLN A CA 1
ATOM 5282 C C . GLN A 1 682 ? 12.398 -9.170 4.276 1.00 37.81 682 GLN A C 1
ATOM 5284 O O . GLN A 1 682 ? 12.553 -9.701 3.174 1.00 37.81 682 GLN A O 1
ATOM 5289 N N . ILE A 1 683 ? 11.454 -8.254 4.510 1.00 38.59 683 ILE A N 1
ATOM 5290 C CA . ILE A 1 683 ? 10.672 -7.608 3.457 1.00 38.59 683 ILE A CA 1
ATOM 5291 C C . ILE A 1 683 ? 11.401 -6.332 3.056 1.00 38.59 683 ILE A C 1
ATOM 5293 O O . ILE A 1 683 ? 11.628 -5.449 3.884 1.00 38.59 683 ILE A O 1
ATOM 5297 N N . TYR A 1 684 ? 11.718 -6.200 1.775 1.00 46.03 684 TYR A N 1
ATOM 5298 C CA . TYR A 1 684 ? 12.241 -4.963 1.215 1.00 46.03 684 TYR A CA 1
ATOM 5299 C C . TYR A 1 684 ? 11.393 -4.491 0.043 1.00 46.03 684 TYR A C 1
ATOM 5301 O O . TYR A 1 684 ? 10.820 -5.258 -0.731 1.00 46.03 684 TYR A O 1
ATOM 5309 N N . ARG A 1 685 ? 11.300 -3.170 -0.057 1.00 48.06 685 ARG A N 1
ATOM 5310 C CA . ARG A 1 685 ? 10.650 -2.462 -1.153 1.00 48.06 685 ARG A CA 1
ATOM 5311 C C . ARG A 1 685 ? 11.659 -2.312 -2.294 1.00 48.06 685 ARG A C 1
ATOM 5313 O O . ARG A 1 685 ? 12.814 -1.987 -2.044 1.00 48.06 685 ARG A O 1
ATOM 5320 N N . ASP A 1 686 ? 11.218 -2.548 -3.518 1.00 57.81 686 ASP A N 1
ATOM 5321 C CA . ASP A 1 686 ? 12.010 -2.532 -4.750 1.00 57.81 686 ASP A CA 1
ATOM 5322 C C . ASP A 1 686 ? 11.245 -1.765 -5.845 1.00 57.81 686 ASP A C 1
ATOM 5324 O O . ASP A 1 686 ? 10.026 -1.585 -5.751 1.00 57.81 686 ASP A O 1
ATOM 5328 N N . GLN A 1 687 ? 11.928 -1.309 -6.892 1.00 65.81 687 GLN A N 1
ATOM 5329 C CA . GLN A 1 687 ? 11.281 -0.683 -8.048 1.00 65.81 687 GLN A CA 1
ATOM 5330 C C . GLN A 1 687 ? 10.941 -1.742 -9.100 1.00 65.81 687 GLN A C 1
ATOM 5332 O O . GLN A 1 687 ? 11.695 -1.982 -10.041 1.00 65.81 687 GLN A O 1
ATOM 5337 N N . GLY A 1 688 ? 9.778 -2.382 -8.946 1.00 66.88 688 GLY A N 1
ATOM 5338 C CA . GLY A 1 688 ? 9.330 -3.446 -9.848 1.00 66.88 688 GLY A CA 1
ATOM 5339 C C . GLY A 1 688 ? 9.215 -2.990 -11.305 1.00 66.88 688 GLY A C 1
ATOM 5340 O O . GLY A 1 688 ? 9.639 -3.719 -12.202 1.00 66.88 688 GLY A O 1
ATOM 5341 N N . ALA A 1 689 ? 8.718 -1.770 -11.533 1.00 66.81 689 ALA A N 1
ATOM 5342 C CA . ALA A 1 689 ? 8.656 -1.174 -12.867 1.00 66.81 689 ALA A CA 1
ATOM 5343 C C . ALA A 1 689 ? 10.050 -1.012 -13.492 1.00 66.81 689 ALA A C 1
ATOM 5345 O O . ALA A 1 689 ? 10.261 -1.359 -14.653 1.00 66.81 689 ALA A O 1
ATOM 5346 N N . LEU A 1 690 ? 11.028 -0.554 -12.701 1.00 79.56 690 LEU A N 1
ATOM 5347 C CA . LEU A 1 690 ? 12.409 -0.394 -13.152 1.00 79.56 690 LEU A CA 1
ATOM 5348 C C . LEU A 1 690 ? 13.037 -1.743 -13.525 1.00 79.56 690 LEU A C 1
ATOM 5350 O O . LEU A 1 690 ? 13.657 -1.840 -14.580 1.00 79.56 690 LEU A O 1
ATOM 5354 N N . LEU A 1 691 ? 12.817 -2.794 -12.726 1.00 79.69 691 LEU A N 1
ATOM 5355 C CA . LEU A 1 691 ? 13.287 -4.150 -13.037 1.00 79.69 691 LEU A CA 1
ATOM 5356 C C . LEU A 1 691 ? 12.719 -4.646 -14.372 1.00 79.69 691 LEU A C 1
ATOM 5358 O O . LEU A 1 691 ? 13.468 -5.122 -15.224 1.00 79.69 691 LEU A O 1
ATOM 5362 N N . GLN A 1 692 ? 11.405 -4.510 -14.580 1.00 73.38 692 GLN A N 1
ATOM 5363 C CA . GLN A 1 692 ? 10.781 -4.898 -15.848 1.00 73.38 692 GLN A CA 1
ATOM 5364 C C . GLN A 1 692 ? 11.351 -4.107 -17.027 1.00 73.38 692 GLN A C 1
ATOM 5366 O O . GLN A 1 692 ? 11.576 -4.681 -18.094 1.00 73.38 692 GLN A O 1
ATOM 5371 N N . ASN A 1 693 ? 11.594 -2.810 -16.843 1.00 72.69 693 ASN A N 1
ATOM 5372 C CA . ASN A 1 693 ? 12.117 -1.950 -17.896 1.00 72.69 693 ASN A CA 1
ATOM 5373 C C . ASN A 1 693 ? 13.573 -2.275 -18.233 1.00 72.69 693 ASN A C 1
ATOM 5375 O O . ASN A 1 693 ? 13.890 -2.344 -19.417 1.00 72.69 693 ASN A O 1
ATOM 5379 N N . ILE A 1 694 ? 14.417 -2.573 -17.240 1.00 79.44 694 ILE A N 1
ATOM 5380 C CA . ILE A 1 694 ? 15.786 -3.061 -17.462 1.00 79.44 694 ILE A CA 1
ATOM 5381 C C . ILE A 1 694 ? 15.752 -4.377 -18.244 1.00 79.44 694 ILE A C 1
ATOM 5383 O O . ILE A 1 694 ? 16.362 -4.473 -19.301 1.00 79.44 694 ILE A O 1
ATOM 5387 N N . VAL A 1 695 ? 14.983 -5.373 -17.793 1.00 78.62 695 VAL A N 1
ATOM 5388 C CA . VAL A 1 695 ? 14.925 -6.688 -18.460 1.00 78.62 695 VAL A CA 1
ATOM 5389 C C . VAL A 1 695 ? 14.424 -6.570 -19.902 1.00 78.62 695 VAL A C 1
ATOM 5391 O O . VAL A 1 695 ? 14.999 -7.171 -20.804 1.00 78.62 695 VAL A O 1
ATOM 5394 N N . ARG A 1 696 ? 13.377 -5.772 -20.150 1.00 69.69 696 ARG A N 1
ATOM 5395 C CA . ARG A 1 696 ? 12.853 -5.536 -21.508 1.00 69.69 696 ARG A CA 1
ATOM 5396 C C . ARG A 1 696 ? 13.839 -4.789 -22.398 1.00 69.69 696 ARG A C 1
ATOM 5398 O O . ARG A 1 696 ? 13.832 -4.995 -23.608 1.00 69.69 696 ARG A O 1
ATOM 5405 N N . GLU A 1 697 ? 14.612 -3.871 -21.832 1.00 73.00 697 GLU A N 1
ATOM 5406 C CA . GLU A 1 697 ? 15.630 -3.124 -22.565 1.00 73.00 697 GLU A CA 1
ATOM 5407 C C . GLU A 1 697 ? 16.791 -4.042 -22.949 1.00 73.00 697 GLU A C 1
ATOM 5409 O O . GLU A 1 697 ? 17.145 -4.080 -24.123 1.00 73.00 697 GLU A O 1
ATOM 5414 N N . LEU A 1 698 ? 17.266 -4.872 -22.020 1.00 74.12 698 LEU A N 1
ATOM 5415 C CA . LEU A 1 698 ? 18.329 -5.848 -22.256 1.00 74.12 698 LEU A CA 1
ATOM 5416 C C . LEU A 1 698 ? 17.915 -6.957 -23.238 1.00 74.12 698 LEU A C 1
ATOM 5418 O O . LEU A 1 698 ? 18.717 -7.332 -24.087 1.00 74.12 698 LEU A O 1
ATOM 5422 N N . ASP A 1 699 ? 16.664 -7.436 -23.192 1.00 67.50 699 ASP A N 1
ATOM 5423 C CA . ASP A 1 699 ? 16.126 -8.414 -24.165 1.00 67.50 699 ASP A CA 1
ATOM 5424 C C . ASP A 1 699 ? 16.123 -7.840 -25.590 1.00 67.50 699 ASP A C 1
ATOM 5426 O O . ASP A 1 699 ? 16.375 -8.543 -26.567 1.00 67.50 699 ASP A O 1
ATOM 5430 N N . ARG A 1 700 ? 15.879 -6.530 -25.715 1.00 62.12 700 ARG A N 1
ATOM 5431 C CA . ARG A 1 700 ? 15.871 -5.821 -27.002 1.00 62.12 700 ARG A CA 1
ATOM 5432 C C . ARG A 1 700 ? 17.255 -5.359 -27.445 1.00 62.12 700 ARG A C 1
ATOM 5434 O O . ARG A 1 700 ? 17.477 -5.236 -28.646 1.00 62.12 700 ARG A O 1
ATOM 5441 N N . ASN A 1 701 ? 18.158 -5.100 -26.500 1.00 66.06 701 ASN A N 1
ATOM 5442 C CA . ASN A 1 701 ? 19.504 -4.582 -26.731 1.00 66.06 701 ASN A CA 1
ATOM 5443 C C . ASN A 1 701 ? 20.573 -5.416 -25.990 1.00 66.06 701 ASN A C 1
ATOM 5445 O O . ASN A 1 701 ? 21.268 -4.886 -25.116 1.00 66.06 701 ASN A O 1
ATOM 5449 N N . PRO A 1 702 ? 20.791 -6.695 -26.353 1.00 74.06 702 PRO A N 1
ATOM 5450 C CA . PRO A 1 702 ? 21.716 -7.560 -25.615 1.00 74.06 702 PRO A CA 1
ATOM 5451 C C . PRO A 1 702 ? 23.161 -7.056 -25.546 1.00 74.06 702 PRO A C 1
ATOM 5453 O O . PRO A 1 702 ? 23.900 -7.397 -24.627 1.00 74.06 702 PRO A O 1
ATOM 5456 N N . SER A 1 703 ? 23.578 -6.194 -26.479 1.00 77.56 703 SER A N 1
ATOM 5457 C CA . SER A 1 703 ? 24.907 -5.571 -26.472 1.00 77.56 703 SER A CA 1
ATOM 5458 C C . SER A 1 703 ? 25.182 -4.705 -25.239 1.00 77.56 703 SER A C 1
ATOM 5460 O O . SER A 1 703 ? 26.344 -4.426 -24.952 1.00 77.56 703 SER A O 1
ATOM 5462 N N . ARG A 1 704 ? 24.142 -4.265 -24.521 1.00 76.50 704 ARG A N 1
ATOM 5463 C CA . ARG A 1 704 ? 24.265 -3.470 -23.288 1.00 76.50 704 ARG A CA 1
ATOM 5464 C C . ARG A 1 70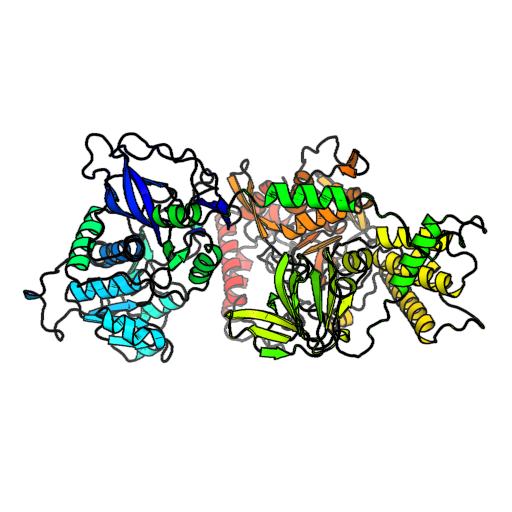4 ? 24.343 -4.316 -22.022 1.00 76.50 704 ARG A C 1
ATOM 5466 O O . ARG A 1 704 ? 24.654 -3.794 -20.959 1.00 76.50 704 ARG A O 1
ATOM 5473 N N . LEU A 1 705 ? 24.136 -5.628 -22.132 1.00 81.06 705 LEU A N 1
ATOM 5474 C CA . LEU A 1 705 ? 24.123 -6.538 -20.991 1.00 81.06 705 LEU A CA 1
ATOM 5475 C C . LEU A 1 705 ? 25.430 -6.475 -20.185 1.00 81.06 705 LEU A C 1
ATOM 5477 O O . LEU A 1 705 ? 25.386 -6.408 -18.960 1.00 81.06 705 LEU A O 1
ATOM 5481 N N . GLY A 1 706 ? 26.586 -6.396 -20.855 1.00 82.31 706 GLY A N 1
ATOM 5482 C CA . GLY A 1 706 ? 27.889 -6.304 -20.185 1.00 82.31 706 GLY A CA 1
ATOM 5483 C C . GLY A 1 706 ? 28.030 -5.093 -19.253 1.00 82.31 706 GLY A C 1
ATOM 5484 O O . GLY A 1 706 ? 28.600 -5.221 -18.178 1.00 82.31 706 GLY A O 1
ATOM 5485 N N . GLU A 1 707 ? 27.441 -3.947 -19.611 1.00 82.69 707 GLU A N 1
ATOM 5486 C CA . GLU A 1 707 ? 27.478 -2.716 -18.804 1.00 82.69 707 GLU A CA 1
ATOM 5487 C C . GLU A 1 707 ? 26.810 -2.905 -17.431 1.00 82.69 707 GLU A C 1
ATOM 5489 O O . GLU A 1 707 ? 27.278 -2.377 -16.422 1.00 82.69 707 GLU A O 1
ATOM 5494 N N . ILE A 1 708 ? 25.732 -3.692 -17.392 1.00 86.31 708 ILE A N 1
ATOM 5495 C CA . ILE A 1 708 ? 24.945 -3.959 -16.185 1.00 86.31 708 ILE A CA 1
ATOM 5496 C C . ILE A 1 708 ? 25.518 -5.140 -15.396 1.00 86.31 708 ILE A C 1
ATOM 5498 O O . ILE A 1 708 ? 25.647 -5.051 -14.175 1.00 86.31 708 ILE A O 1
ATOM 5502 N N . LEU A 1 709 ? 25.910 -6.227 -16.070 1.00 87.31 709 LEU A N 1
ATOM 5503 C CA . LEU A 1 709 ? 26.453 -7.426 -15.413 1.00 87.31 709 LEU A CA 1
ATOM 5504 C C . LEU A 1 709 ? 27.818 -7.198 -14.750 1.00 87.31 709 LEU A C 1
ATOM 5506 O O . LEU A 1 709 ? 28.210 -7.976 -13.873 1.00 87.31 709 LEU A O 1
ATOM 5510 N N . ASP A 1 710 ? 28.524 -6.138 -15.148 1.00 87.75 710 ASP A N 1
ATOM 5511 C CA . ASP A 1 710 ? 29.775 -5.708 -14.533 1.00 87.75 710 ASP A CA 1
ATOM 5512 C C . ASP A 1 710 ? 29.575 -4.993 -13.189 1.00 87.75 710 ASP A C 1
ATOM 5514 O O . ASP A 1 710 ? 30.567 -4.748 -12.503 1.00 87.75 710 ASP A O 1
ATOM 5518 N N . LEU A 1 711 ? 28.346 -4.663 -12.767 1.00 91.50 711 LEU A N 1
ATOM 5519 C CA . LEU A 1 711 ? 28.079 -3.996 -11.483 1.00 91.50 711 LEU A CA 1
ATOM 5520 C C . LEU A 1 711 ? 28.281 -4.931 -10.280 1.00 91.50 711 LEU A C 1
ATOM 5522 O O . LEU A 1 711 ? 28.651 -6.097 -10.416 1.00 91.50 711 LEU A O 1
ATOM 5526 N N . PHE A 1 712 ? 28.212 -4.390 -9.061 1.00 89.38 712 PHE A N 1
ATOM 5527 C CA . PHE A 1 712 ? 28.448 -5.193 -7.856 1.00 89.38 712 PHE A CA 1
ATOM 5528 C C . PHE A 1 712 ? 27.221 -6.059 -7.548 1.00 89.38 712 PHE A C 1
ATOM 5530 O O . PHE A 1 712 ? 26.137 -5.528 -7.334 1.00 89.38 712 PHE A O 1
ATOM 5537 N N . ASP A 1 713 ? 27.397 -7.376 -7.493 1.00 86.25 713 ASP A N 1
ATOM 5538 C CA . ASP A 1 713 ? 26.321 -8.366 -7.319 1.00 86.25 713 ASP A CA 1
ATOM 5539 C C . ASP A 1 713 ? 26.359 -9.089 -5.962 1.00 86.25 713 ASP A C 1
ATOM 5541 O O . ASP A 1 713 ? 25.559 -9.989 -5.719 1.00 86.25 713 ASP A O 1
ATOM 5545 N N . ASN A 1 714 ? 27.297 -8.718 -5.082 1.00 83.06 714 ASN A N 1
ATOM 5546 C CA . ASN A 1 714 ? 27.542 -9.383 -3.801 1.00 83.06 714 ASN A CA 1
ATOM 5547 C C . ASN A 1 714 ? 27.855 -10.894 -3.922 1.00 83.06 714 ASN A C 1
ATOM 5549 O O . ASN A 1 714 ? 27.436 -11.695 -3.087 1.00 83.06 714 ASN A O 1
ATOM 5553 N N . ASN A 1 715 ? 28.632 -11.283 -4.942 1.00 81.50 715 ASN A N 1
ATOM 5554 C CA . ASN A 1 715 ? 28.992 -12.674 -5.256 1.00 81.50 715 ASN A CA 1
ATOM 5555 C C . ASN A 1 715 ? 27.776 -13.548 -5.591 1.00 81.50 715 ASN A C 1
ATOM 5557 O O . ASN A 1 715 ? 27.697 -14.708 -5.174 1.00 81.50 715 ASN A O 1
ATOM 5561 N N . TYR A 1 716 ? 26.826 -12.992 -6.340 1.00 83.12 716 TYR A N 1
ATOM 5562 C CA . TYR A 1 716 ? 25.688 -13.750 -6.836 1.00 83.12 716 TYR A CA 1
ATOM 5563 C C . TYR A 1 716 ? 26.143 -14.978 -7.641 1.00 83.12 716 TYR A C 1
ATOM 5565 O O . TYR A 1 716 ? 27.039 -14.899 -8.486 1.00 83.12 716 TYR A O 1
ATOM 5573 N N . ALA A 1 717 ? 25.521 -16.130 -7.383 1.00 82.06 717 ALA A N 1
ATOM 5574 C CA . ALA A 1 717 ? 25.796 -17.364 -8.111 1.00 82.06 717 ALA A CA 1
ATOM 5575 C C . ALA A 1 717 ? 25.110 -17.325 -9.487 1.00 82.06 717 ALA A C 1
ATOM 5577 O O . ALA A 1 717 ? 24.000 -17.829 -9.635 1.00 82.06 717 ALA A O 1
ATOM 5578 N N . LYS A 1 718 ? 25.772 -16.696 -10.466 1.00 77.94 718 LYS A N 1
ATOM 5579 C CA . LYS A 1 718 ? 25.254 -16.496 -11.831 1.00 77.94 718 LYS A CA 1
ATOM 5580 C C . LYS A 1 718 ? 24.918 -17.822 -12.512 1.00 77.94 718 LYS A C 1
ATOM 5582 O O . LYS A 1 718 ? 25.691 -18.782 -12.412 1.00 77.94 718 LYS A O 1
ATOM 5587 N N . ASP A 1 719 ? 23.809 -17.853 -13.250 1.00 80.44 719 ASP A N 1
ATOM 5588 C CA . ASP A 1 719 ? 23.523 -18.958 -14.161 1.00 80.44 719 ASP A CA 1
ATOM 5589 C C . ASP A 1 719 ? 24.608 -19.012 -15.262 1.00 80.44 719 ASP A C 1
ATOM 5591 O O . ASP A 1 719 ? 24.870 -17.998 -15.914 1.00 80.44 719 ASP A O 1
ATOM 5595 N N . PRO A 1 720 ? 25.254 -20.169 -15.510 1.00 83.69 720 PRO A N 1
ATOM 5596 C CA . PRO A 1 720 ? 26.302 -20.290 -16.527 1.00 83.69 720 PRO A CA 1
ATOM 5597 C C . PRO A 1 720 ? 25.852 -19.957 -17.956 1.00 83.69 720 PRO A C 1
ATOM 5599 O O . PRO A 1 720 ? 26.698 -19.772 -18.830 1.00 83.69 720 PRO A O 1
ATOM 5602 N N . SER A 1 721 ? 24.543 -19.956 -18.212 1.00 84.94 721 SER A N 1
ATOM 5603 C CA . SER A 1 721 ? 23.944 -19.644 -19.507 1.00 84.94 721 SER A CA 1
ATOM 5604 C C . SER A 1 721 ? 23.610 -18.160 -19.688 1.00 84.94 721 SER A C 1
ATOM 5606 O O . SER A 1 721 ? 23.285 -17.755 -20.806 1.00 84.94 721 SER A O 1
ATOM 5608 N N . GLU A 1 722 ? 23.722 -17.327 -18.649 1.00 86.56 722 GLU A N 1
ATOM 5609 C CA . GLU A 1 722 ? 23.453 -15.891 -18.756 1.00 86.56 722 GLU A CA 1
ATOM 5610 C C . GLU A 1 722 ? 24.382 -15.218 -19.781 1.00 86.56 722 GLU A C 1
ATOM 5612 O O . GLU A 1 722 ? 25.594 -15.436 -19.806 1.00 86.56 722 GLU A O 1
ATOM 5617 N N . GLY A 1 723 ? 23.800 -14.407 -20.667 1.00 81.12 723 GLY A N 1
ATOM 5618 C CA . GLY A 1 723 ? 24.512 -13.749 -21.763 1.00 81.12 723 GLY A CA 1
ATOM 5619 C C . GLY A 1 723 ? 24.787 -14.639 -22.978 1.00 81.12 723 GLY A C 1
ATOM 5620 O O . GLY A 1 723 ? 25.287 -14.140 -23.986 1.00 81.12 723 GLY A O 1
ATOM 5621 N N . THR A 1 724 ? 24.438 -15.928 -22.934 1.00 85.56 724 THR A N 1
ATOM 5622 C CA . THR A 1 724 ? 24.486 -16.810 -24.113 1.00 85.56 724 THR A CA 1
ATOM 5623 C C . THR A 1 724 ? 23.210 -16.695 -24.951 1.00 85.56 724 THR A C 1
ATOM 5625 O O . THR A 1 724 ? 22.171 -16.254 -24.460 1.00 85.56 724 THR A O 1
ATOM 5628 N N . GLU A 1 725 ? 23.275 -17.065 -26.233 1.00 80.94 725 GLU A N 1
ATOM 5629 C CA . GLU A 1 725 ? 22.100 -17.092 -27.113 1.00 80.94 725 GLU A CA 1
ATOM 5630 C C . GLU A 1 725 ? 21.411 -18.463 -27.115 1.00 80.94 725 GLU A C 1
ATOM 5632 O O . GLU A 1 725 ? 22.055 -19.502 -27.276 1.00 80.94 725 GLU A O 1
ATOM 5637 N N . PHE A 1 726 ? 20.081 -18.452 -27.025 1.00 73.00 726 PHE A N 1
ATOM 5638 C CA . PHE A 1 726 ? 19.207 -19.609 -27.199 1.00 73.00 726 PHE A CA 1
ATOM 5639 C C . PHE A 1 726 ? 17.993 -19.211 -28.053 1.00 73.00 726 PHE A C 1
ATOM 5641 O O . PHE A 1 726 ? 17.317 -18.229 -27.757 1.00 73.00 726 PHE A O 1
ATOM 5648 N N . ASP A 1 727 ? 17.739 -19.934 -29.151 1.00 73.50 727 ASP A N 1
ATOM 5649 C CA . ASP A 1 727 ? 16.683 -19.628 -30.136 1.00 73.50 727 ASP A CA 1
ATOM 5650 C C . ASP A 1 727 ? 16.678 -18.167 -30.645 1.00 73.50 727 ASP A C 1
ATOM 5652 O O . ASP A 1 727 ? 15.631 -17.560 -30.876 1.00 73.50 727 ASP A O 1
ATOM 5656 N N . GLY A 1 728 ? 17.869 -17.584 -30.831 1.00 67.88 728 GLY A N 1
ATOM 5657 C CA . GLY A 1 728 ? 18.027 -16.206 -31.311 1.00 67.88 728 GLY A CA 1
ATOM 5658 C C . GLY A 1 728 ? 17.683 -15.132 -30.273 1.00 67.88 728 GLY A C 1
ATOM 5659 O O . GLY A 1 728 ? 17.488 -13.976 -30.643 1.00 67.88 728 GLY A O 1
ATOM 5660 N N . LYS A 1 729 ? 17.595 -15.501 -28.989 1.00 68.69 729 LYS A N 1
ATOM 5661 C CA . LYS A 1 729 ? 17.442 -14.579 -27.860 1.00 68.69 729 LYS A CA 1
ATOM 5662 C C . LYS A 1 729 ? 18.578 -14.745 -26.865 1.00 68.69 729 LYS A C 1
ATOM 5664 O O . LYS A 1 729 ? 19.003 -15.864 -26.588 1.00 68.69 729 LYS A O 1
ATOM 5669 N N . THR A 1 730 ? 19.044 -13.640 -26.299 1.00 79.00 730 THR A N 1
ATOM 5670 C CA . THR A 1 730 ? 20.033 -13.668 -25.219 1.00 79.00 730 THR A CA 1
ATOM 5671 C C . THR A 1 730 ? 19.360 -14.049 -23.906 1.00 79.00 730 THR A C 1
ATOM 5673 O O . THR A 1 730 ? 18.327 -13.491 -23.543 1.00 79.00 730 THR A O 1
ATOM 5676 N N . ILE A 1 731 ? 19.940 -15.008 -23.191 1.00 83.38 731 ILE A N 1
ATOM 5677 C CA . ILE A 1 731 ? 19.459 -15.431 -21.876 1.00 83.38 731 ILE A CA 1
ATOM 5678 C C . ILE A 1 731 ? 19.793 -14.343 -20.852 1.00 83.38 731 ILE A C 1
ATOM 5680 O O . ILE A 1 731 ? 20.950 -13.946 -20.712 1.00 83.38 731 ILE A O 1
ATOM 5684 N N . ILE A 1 732 ? 18.773 -13.886 -20.125 1.00 83.75 732 ILE A N 1
ATOM 5685 C CA . ILE A 1 732 ? 18.882 -12.877 -19.065 1.00 83.75 732 ILE A CA 1
ATOM 5686 C C . ILE A 1 732 ? 18.410 -13.509 -17.759 1.00 83.75 732 ILE A C 1
ATOM 5688 O O . ILE A 1 732 ? 17.255 -13.934 -17.658 1.00 83.75 732 ILE A O 1
ATOM 5692 N N . ASP A 1 733 ? 19.281 -13.546 -16.750 1.00 86.50 733 ASP A N 1
ATOM 5693 C CA . ASP A 1 733 ? 18.909 -13.994 -15.413 1.00 86.50 733 ASP A CA 1
ATOM 5694 C C . ASP A 1 733 ? 18.253 -12.835 -14.649 1.00 86.50 733 ASP A C 1
ATOM 5696 O O . ASP A 1 733 ? 18.896 -11.949 -14.086 1.00 86.50 733 ASP A O 1
ATOM 5700 N N . VAL A 1 734 ? 16.921 -12.840 -14.623 1.00 82.81 734 VAL A N 1
ATOM 5701 C CA . VAL A 1 734 ? 16.124 -11.796 -13.961 1.00 82.81 734 VAL A CA 1
ATOM 5702 C C . VAL A 1 734 ? 16.437 -11.692 -12.460 1.00 82.81 734 VAL A C 1
ATOM 5704 O O . VAL A 1 734 ? 16.319 -10.606 -11.885 1.00 82.81 734 VAL A O 1
ATOM 5707 N N . PHE A 1 735 ? 16.860 -12.780 -11.810 1.00 81.56 735 PHE A N 1
ATOM 5708 C CA . PHE A 1 735 ? 17.235 -12.753 -10.396 1.00 81.56 735 PHE A CA 1
ATOM 5709 C C . PHE A 1 735 ? 18.597 -12.096 -10.193 1.00 81.56 735 PHE A C 1
ATOM 5711 O O . PHE A 1 735 ? 18.755 -11.329 -9.241 1.00 81.56 735 PHE A O 1
ATOM 5718 N N . HIS A 1 736 ? 19.545 -12.323 -11.100 1.00 86.50 736 HIS A N 1
ATOM 5719 C CA . HIS A 1 736 ? 20.820 -11.617 -11.092 1.00 86.50 736 HIS A CA 1
ATOM 5720 C C . HIS A 1 736 ? 20.638 -10.111 -11.336 1.00 86.50 736 HIS A C 1
ATOM 5722 O O . HIS A 1 736 ? 21.129 -9.309 -10.540 1.00 86.50 736 HIS A O 1
ATOM 5728 N N . ILE A 1 737 ? 19.848 -9.706 -12.342 1.00 85.62 737 ILE A N 1
ATOM 5729 C CA . ILE A 1 737 ? 19.518 -8.286 -12.600 1.00 85.62 737 ILE A CA 1
ATOM 5730 C C . ILE A 1 737 ? 18.938 -7.614 -11.355 1.00 85.62 737 ILE A C 1
ATOM 5732 O O . ILE A 1 737 ? 19.322 -6.504 -10.981 1.00 85.62 737 ILE A O 1
ATOM 5736 N N . ARG A 1 738 ? 18.046 -8.310 -10.658 1.00 81.81 738 ARG A N 1
ATOM 5737 C CA . ARG A 1 738 ? 17.468 -7.824 -9.409 1.00 81.81 738 ARG A CA 1
ATOM 5738 C C . ARG A 1 738 ? 18.506 -7.669 -8.295 1.00 81.81 738 ARG A C 1
ATOM 5740 O O . ARG A 1 738 ? 18.480 -6.675 -7.573 1.00 81.81 738 ARG A O 1
ATOM 5747 N N . GLN A 1 739 ? 19.438 -8.609 -8.161 1.00 80.31 739 GLN A N 1
ATOM 5748 C CA . GLN A 1 739 ? 20.542 -8.480 -7.205 1.00 80.31 739 GLN A CA 1
ATOM 5749 C C . GLN A 1 739 ? 21.434 -7.283 -7.530 1.00 80.31 739 GLN A C 1
ATOM 5751 O O . GLN A 1 739 ? 21.791 -6.528 -6.627 1.00 80.31 739 GLN A O 1
ATOM 5756 N N . LEU A 1 740 ? 21.715 -7.027 -8.807 1.00 87.44 740 LEU A N 1
ATOM 5757 C CA . LEU A 1 740 ? 22.446 -5.832 -9.231 1.00 87.44 740 LEU A CA 1
ATOM 5758 C C . LEU A 1 740 ? 21.689 -4.553 -8.824 1.00 87.44 740 LEU A C 1
ATOM 5760 O O . LEU A 1 740 ? 22.291 -3.639 -8.261 1.00 87.44 740 LEU A O 1
ATOM 5764 N N . MET A 1 741 ? 20.365 -4.493 -8.987 1.00 84.88 741 MET A N 1
ATOM 5765 C CA . MET A 1 741 ? 19.568 -3.342 -8.530 1.00 84.88 741 MET A CA 1
ATOM 5766 C C . MET A 1 741 ? 19.678 -3.106 -7.015 1.00 84.88 741 MET A C 1
ATOM 5768 O O . MET A 1 741 ? 19.938 -1.983 -6.578 1.00 84.88 741 MET A O 1
ATOM 5772 N N . ILE A 1 742 ? 19.550 -4.154 -6.194 1.00 76.69 742 ILE A N 1
ATOM 5773 C CA . ILE A 1 742 ? 19.580 -4.042 -4.721 1.00 76.69 742 ILE A CA 1
ATOM 5774 C C . ILE A 1 742 ? 20.851 -3.340 -4.219 1.00 76.69 742 ILE A C 1
ATOM 5776 O O . ILE A 1 742 ? 20.802 -2.614 -3.219 1.00 76.69 742 ILE A O 1
ATOM 5780 N N . HIS A 1 743 ? 21.976 -3.515 -4.908 1.00 82.31 743 HIS A N 1
ATOM 5781 C CA . HIS A 1 743 ? 23.270 -3.006 -4.460 1.00 82.31 743 HIS A CA 1
ATOM 5782 C C . HIS A 1 743 ? 23.716 -1.709 -5.142 1.00 82.31 743 HIS A C 1
ATOM 5784 O O . HIS A 1 743 ? 24.587 -1.029 -4.592 1.00 82.31 743 HIS A O 1
ATOM 5790 N N . ASN A 1 744 ? 23.137 -1.362 -6.298 1.00 88.25 744 ASN A N 1
ATOM 5791 C CA . ASN A 1 744 ? 23.646 -0.291 -7.163 1.00 88.25 744 ASN A CA 1
ATOM 5792 C C . ASN A 1 744 ? 22.645 0.852 -7.421 1.00 88.25 744 ASN A C 1
ATOM 5794 O O . ASN A 1 744 ? 23.008 1.830 -8.065 1.00 88.25 744 ASN A O 1
ATOM 5798 N N . LEU A 1 745 ? 21.411 0.806 -6.911 1.00 85.50 745 LEU A N 1
ATOM 5799 C CA . LEU A 1 745 ? 20.482 1.927 -7.102 1.00 85.50 745 LEU A CA 1
ATOM 5800 C C . LEU A 1 745 ? 20.910 3.194 -6.339 1.00 85.50 745 LEU A C 1
ATOM 5802 O O . LEU A 1 745 ? 21.129 3.162 -5.124 1.00 85.50 745 LEU A O 1
ATOM 5806 N N . TYR A 1 746 ? 20.931 4.332 -7.038 1.00 84.50 746 TYR A N 1
ATOM 5807 C CA . TYR A 1 746 ? 20.930 5.666 -6.431 1.00 84.50 746 TYR A CA 1
ATOM 5808 C C . TYR A 1 746 ? 19.532 6.280 -6.487 1.00 84.50 746 TYR A C 1
ATOM 5810 O O . TYR A 1 746 ? 18.801 6.086 -7.453 1.00 84.50 746 TYR A O 1
ATOM 5818 N N . THR A 1 747 ? 19.162 7.025 -5.443 1.00 75.00 747 THR A N 1
ATOM 5819 C CA . THR A 1 747 ? 17.881 7.741 -5.361 1.00 75.00 747 THR A CA 1
ATOM 5820 C C . THR A 1 747 ? 18.044 9.218 -5.706 1.00 75.00 747 THR A C 1
ATOM 5822 O O . THR A 1 747 ? 19.018 9.840 -5.271 1.00 75.00 747 THR A O 1
ATOM 5825 N N . CYS A 1 748 ? 17.060 9.805 -6.387 1.00 70.12 748 CYS A N 1
ATOM 5826 C CA . CYS A 1 748 ? 17.047 11.225 -6.750 1.00 70.12 748 CYS A CA 1
ATOM 5827 C C . CYS A 1 748 ? 15.713 11.919 -6.395 1.00 70.12 748 CYS A C 1
ATOM 5829 O O . CYS A 1 748 ? 14.706 11.283 -6.084 1.00 70.12 748 CYS A O 1
ATOM 5831 N N . ALA A 1 749 ? 15.707 13.252 -6.383 1.00 61.25 749 ALA A N 1
ATOM 5832 C CA . ALA A 1 749 ? 14.540 14.054 -6.007 1.00 61.25 749 ALA A CA 1
ATOM 5833 C C . ALA A 1 749 ? 13.531 14.202 -7.158 1.00 61.25 749 ALA A C 1
ATOM 5835 O O . ALA A 1 749 ? 13.934 14.295 -8.316 1.00 61.25 749 ALA A O 1
ATOM 5836 N N . THR A 1 750 ? 12.240 14.321 -6.829 1.00 55.12 750 THR A N 1
ATOM 5837 C CA . THR A 1 750 ? 11.186 14.673 -7.793 1.00 55.12 750 THR A CA 1
ATOM 5838 C C . THR A 1 750 ? 11.246 16.176 -8.100 1.00 55.12 750 THR A C 1
ATOM 5840 O O . THR A 1 750 ? 11.037 16.964 -7.172 1.00 55.12 750 THR A O 1
ATOM 5843 N N . PRO A 1 751 ? 11.487 16.618 -9.352 1.00 50.88 751 PRO A N 1
ATOM 5844 C CA . PRO A 1 751 ? 11.623 18.037 -9.661 1.00 50.88 751 PRO A CA 1
ATOM 5845 C C . PRO A 1 751 ? 10.314 18.782 -9.362 1.00 50.88 751 PRO A C 1
ATOM 5847 O O . PRO A 1 751 ? 9.341 18.703 -10.102 1.00 50.88 751 PRO A O 1
ATOM 5850 N N . SER A 1 752 ? 10.276 19.523 -8.255 1.00 49.31 752 SER A N 1
ATOM 5851 C CA . SER A 1 752 ? 9.190 20.458 -7.943 1.00 49.31 752 SER A CA 1
ATOM 5852 C C . SER A 1 752 ? 9.706 21.892 -7.978 1.00 49.31 752 SER A C 1
ATOM 5854 O O . SER A 1 752 ? 10.879 22.164 -7.711 1.00 49.31 752 SER A O 1
ATOM 5856 N N . THR A 1 753 ? 8.821 22.849 -8.247 1.00 39.38 753 THR A N 1
ATOM 5857 C CA . THR A 1 753 ? 9.144 24.286 -8.309 1.00 39.38 753 THR A CA 1
ATOM 5858 C C . THR A 1 753 ? 9.787 24.810 -7.012 1.00 39.38 753 THR A C 1
ATOM 5860 O O . THR A 1 753 ? 10.575 25.751 -7.048 1.00 39.38 753 THR A O 1
ATOM 5863 N N . ALA A 1 754 ? 9.522 24.166 -5.866 1.00 39.38 754 ALA A N 1
ATOM 5864 C CA . ALA A 1 754 ? 10.150 24.463 -4.574 1.00 39.38 754 ALA A CA 1
ATOM 5865 C C . ALA A 1 754 ? 11.585 23.904 -4.432 1.00 39.38 754 ALA A C 1
ATOM 5867 O O . ALA A 1 754 ? 12.379 24.438 -3.656 1.00 39.38 754 ALA A O 1
ATOM 5868 N N . GLN A 1 755 ? 11.942 22.860 -5.188 1.00 45.91 755 GLN A N 1
ATOM 5869 C CA . GLN A 1 755 ? 13.293 22.289 -5.235 1.00 45.91 755 GLN A CA 1
ATOM 5870 C C . GLN A 1 755 ? 14.223 22.996 -6.226 1.00 45.91 755 GLN A C 1
ATOM 5872 O O . GLN A 1 755 ? 15.428 23.002 -5.976 1.00 45.91 755 GLN A O 1
ATOM 5877 N N . LYS A 1 756 ? 13.699 23.674 -7.265 1.00 40.50 756 LYS A N 1
ATOM 5878 C CA . LYS A 1 756 ? 14.503 24.508 -8.192 1.00 40.50 756 LYS A CA 1
ATOM 5879 C C . LYS A 1 756 ? 15.404 25.521 -7.457 1.00 40.50 756 LYS A C 1
ATOM 5881 O O . LYS A 1 756 ? 16.492 25.820 -7.923 1.00 40.50 756 LYS A O 1
ATOM 5886 N N . ARG A 1 757 ? 15.005 25.989 -6.261 1.00 39.44 757 ARG A N 1
ATOM 5887 C CA . ARG A 1 757 ? 15.795 26.907 -5.405 1.00 39.44 757 ARG A CA 1
ATOM 5888 C C . ARG A 1 757 ? 16.771 26.225 -4.431 1.00 39.44 757 ARG A C 1
ATOM 5890 O O . ARG A 1 757 ? 17.558 26.915 -3.794 1.00 39.44 757 ARG A O 1
ATOM 5897 N N . ARG A 1 758 ? 16.704 24.900 -4.257 1.00 43.50 758 ARG A N 1
ATOM 5898 C CA . ARG A 1 758 ? 17.444 24.142 -3.222 1.00 43.50 758 ARG A CA 1
ATOM 5899 C C . ARG A 1 758 ? 18.594 23.281 -3.755 1.00 43.50 758 ARG A C 1
ATOM 5901 O O . ARG A 1 758 ? 19.333 22.740 -2.941 1.00 43.50 758 ARG A O 1
ATOM 5908 N N . MET A 1 759 ? 18.793 23.177 -5.073 1.00 39.41 759 MET A N 1
ATOM 5909 C CA . MET A 1 759 ? 19.790 22.270 -5.681 1.00 39.41 759 MET A CA 1
ATOM 5910 C C . MET A 1 759 ? 21.269 22.610 -5.385 1.00 39.41 759 MET A C 1
ATOM 5912 O O . MET A 1 759 ? 22.157 21.883 -5.818 1.00 39.41 759 MET A O 1
ATOM 5916 N N . LEU A 1 760 ? 21.548 23.662 -4.605 1.00 33.56 760 LEU A N 1
ATOM 5917 C CA . LEU A 1 760 ? 22.889 24.014 -4.115 1.00 33.56 760 LEU A CA 1
ATOM 5918 C C . LEU A 1 760 ? 23.193 23.501 -2.688 1.00 33.56 760 LEU A C 1
ATOM 5920 O O . LEU A 1 760 ? 24.270 23.781 -2.168 1.00 33.56 760 LEU A O 1
ATOM 5924 N N . GLY A 1 761 ? 22.285 22.755 -2.043 1.00 29.86 761 GLY A N 1
ATOM 5925 C CA . GLY A 1 761 ? 22.454 22.276 -0.664 1.00 29.86 761 GLY A CA 1
ATOM 5926 C C . GLY A 1 761 ? 22.051 20.814 -0.460 1.00 29.86 761 GLY A C 1
ATOM 5927 O O . GLY A 1 761 ? 21.110 20.324 -1.078 1.00 29.86 761 GLY A O 1
ATOM 5928 N N . PHE A 1 762 ? 22.789 20.131 0.418 1.00 31.50 762 PHE A N 1
ATOM 5929 C CA . PHE A 1 762 ? 22.637 18.727 0.806 1.00 31.50 762 PHE A CA 1
ATOM 5930 C C . PHE A 1 762 ? 21.181 18.320 1.082 1.00 31.50 762 PHE A C 1
ATOM 5932 O O . PHE A 1 762 ? 20.494 18.931 1.904 1.00 31.50 762 PHE A O 1
ATOM 5939 N N . VAL A 1 763 ? 20.724 17.239 0.443 1.00 29.53 763 VAL A N 1
ATOM 5940 C CA . VAL A 1 763 ? 19.435 16.606 0.745 1.00 29.53 763 VAL A CA 1
ATOM 5941 C C . VAL A 1 763 ? 19.667 15.125 1.032 1.00 29.53 763 VAL A C 1
ATOM 5943 O O . VAL A 1 763 ? 20.067 14.369 0.154 1.00 29.53 763 VAL A O 1
ATOM 5946 N N . SER A 1 764 ? 19.388 14.734 2.275 1.00 29.00 764 SER A N 1
ATOM 5947 C CA . SER A 1 764 ? 19.297 13.344 2.732 1.00 29.00 764 SER A CA 1
ATOM 5948 C C . SER A 1 764 ? 17.917 12.779 2.363 1.00 29.00 764 SER A C 1
ATOM 5950 O O . SER A 1 764 ? 16.895 13.347 2.767 1.00 29.00 764 SER A O 1
ATOM 5952 N N . TYR A 1 765 ? 17.887 11.685 1.592 1.00 37.28 765 TYR A N 1
ATOM 5953 C CA . TYR A 1 765 ? 16.666 11.061 1.062 1.00 37.28 765 TYR A CA 1
ATOM 5954 C C . TYR A 1 765 ? 16.250 9.816 1.852 1.00 37.28 765 TYR A C 1
ATOM 5956 O O . TYR A 1 765 ? 17.055 8.926 2.117 1.00 37.28 765 TYR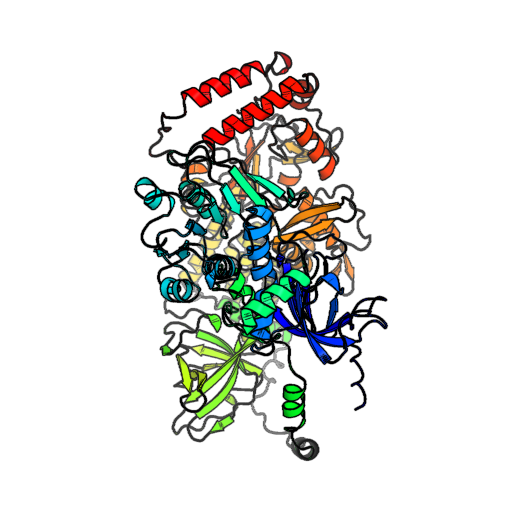 A O 1
ATOM 5964 N N . SER A 1 766 ? 14.955 9.720 2.156 1.00 32.88 766 SER A N 1
ATOM 5965 C CA . SER A 1 766 ? 14.299 8.506 2.649 1.00 32.88 766 SER A CA 1
ATOM 5966 C C . SER A 1 766 ? 13.144 8.139 1.709 1.00 32.88 766 SER A C 1
ATOM 5968 O O . SER A 1 766 ? 12.020 8.600 1.898 1.00 32.88 766 SER A O 1
ATOM 5970 N N . GLY A 1 767 ? 13.422 7.342 0.673 1.00 47.06 767 GLY A N 1
ATOM 5971 C CA . GLY A 1 767 ? 12.399 6.771 -0.212 1.00 47.06 767 GLY A CA 1
ATOM 5972 C C . GLY A 1 767 ? 12.945 6.326 -1.572 1.00 47.06 767 GLY A C 1
ATOM 5973 O O . GLY A 1 767 ? 13.659 7.074 -2.225 1.00 47.06 767 GLY A O 1
ATOM 5974 N N . ILE A 1 768 ? 12.578 5.121 -2.021 1.00 49.19 768 ILE A N 1
ATOM 5975 C CA . ILE A 1 768 ? 12.944 4.549 -3.337 1.00 49.19 768 ILE A CA 1
ATOM 5976 C C . ILE A 1 768 ? 11.966 5.034 -4.433 1.00 49.19 768 ILE A C 1
ATOM 5978 O O . ILE A 1 768 ? 11.588 4.279 -5.322 1.00 49.19 768 ILE A O 1
ATOM 5982 N N . GLN A 1 769 ? 11.437 6.256 -4.314 1.00 62.09 769 GLN A N 1
ATOM 5983 C CA . GLN A 1 769 ? 10.393 6.758 -5.219 1.00 62.09 769 GLN A CA 1
ATOM 5984 C C . GLN A 1 769 ? 10.958 7.085 -6.602 1.00 62.09 769 GLN A C 1
ATOM 5986 O O . GLN A 1 769 ? 10.401 6.625 -7.585 1.00 62.09 769 GLN A O 1
ATOM 5991 N N . ASN A 1 770 ? 12.117 7.744 -6.670 1.00 74.50 770 ASN A N 1
ATOM 5992 C CA . ASN A 1 770 ? 12.873 7.887 -7.913 1.00 74.50 770 ASN A CA 1
ATOM 5993 C C . ASN A 1 770 ? 14.234 7.227 -7.729 1.00 74.50 770 ASN A C 1
ATOM 5995 O O . ASN A 1 770 ? 14.977 7.610 -6.817 1.00 74.50 770 ASN A O 1
ATOM 5999 N N . ALA A 1 771 ? 14.553 6.234 -8.553 1.00 81.12 771 ALA A N 1
ATOM 6000 C CA . ALA A 1 771 ? 15.826 5.536 -8.472 1.00 81.12 771 ALA A CA 1
ATOM 6001 C C . ALA A 1 771 ? 16.319 5.104 -9.850 1.00 81.12 771 ALA A C 1
ATOM 6003 O O . ALA A 1 771 ? 15.534 4.879 -10.771 1.00 81.12 771 ALA A O 1
ATOM 6004 N N . GLY A 1 772 ? 17.637 4.998 -9.974 1.00 87.12 772 GLY A N 1
ATOM 6005 C CA . GLY A 1 772 ? 18.295 4.616 -11.214 1.00 87.12 772 GLY A CA 1
ATOM 6006 C C . GLY A 1 772 ? 19.684 4.029 -11.005 1.00 87.12 772 GLY A C 1
ATOM 6007 O O . GLY A 1 772 ? 20.182 3.940 -9.878 1.00 87.12 772 GLY A O 1
ATOM 6008 N N . ILE A 1 773 ? 20.288 3.613 -12.114 1.00 89.69 773 ILE A N 1
ATOM 6009 C CA . ILE A 1 773 ? 21.616 3.005 -12.202 1.00 89.69 773 ILE A CA 1
ATOM 6010 C C . ILE A 1 773 ? 22.514 3.916 -13.043 1.00 89.69 773 ILE A C 1
ATOM 6012 O O . ILE A 1 773 ? 22.144 4.301 -14.155 1.00 89.69 773 ILE A O 1
ATOM 6016 N N . TRP A 1 774 ? 23.700 4.215 -12.514 1.00 92.75 774 TRP A N 1
ATOM 6017 C CA . TRP A 1 774 ? 24.746 5.026 -13.145 1.00 92.75 774 TRP A CA 1
ATOM 6018 C C . TRP A 1 774 ? 26.043 4.211 -13.144 1.00 92.75 774 TRP A C 1
ATOM 6020 O O . TRP A 1 774 ? 26.801 4.261 -12.166 1.00 92.75 774 TRP A O 1
ATOM 6030 N N . PRO A 1 775 ? 26.261 3.376 -14.176 1.00 91.50 775 PRO A N 1
ATOM 6031 C CA . PRO A 1 775 ? 27.238 2.297 -14.127 1.00 91.50 775 PRO A CA 1
ATOM 6032 C C . PRO A 1 775 ? 28.657 2.720 -13.747 1.00 91.50 775 PRO A C 1
ATOM 6034 O O . PRO A 1 775 ? 29.310 2.034 -12.958 1.00 91.50 775 PRO A O 1
ATOM 6037 N N . ARG A 1 776 ? 29.146 3.861 -14.242 1.00 92.25 776 ARG A N 1
ATOM 6038 C CA . ARG A 1 776 ? 30.476 4.383 -13.904 1.00 92.25 776 ARG A CA 1
ATOM 6039 C C . ARG A 1 776 ? 30.527 4.865 -12.461 1.00 92.25 776 ARG A C 1
ATOM 6041 O O . ARG A 1 776 ? 31.450 4.486 -11.737 1.00 92.25 776 ARG A O 1
ATOM 6048 N N . ALA A 1 777 ? 29.564 5.668 -12.020 1.00 92.94 777 ALA A N 1
ATOM 6049 C CA . ALA A 1 777 ? 29.517 6.163 -10.647 1.00 92.94 777 ALA A CA 1
ATOM 6050 C C . ALA A 1 777 ? 29.342 5.035 -9.618 1.00 92.94 777 ALA A C 1
ATOM 6052 O O . ALA A 1 777 ? 29.926 5.096 -8.532 1.00 92.94 777 ALA A O 1
ATOM 6053 N N . ASN A 1 778 ? 28.625 3.966 -9.975 1.00 92.69 778 ASN A N 1
ATOM 6054 C CA . ASN A 1 778 ? 28.459 2.769 -9.151 1.00 92.69 778 ASN A CA 1
ATOM 6055 C C . ASN A 1 778 ? 29.771 2.005 -8.885 1.00 92.69 778 ASN A C 1
ATOM 6057 O O . ASN A 1 778 ? 29.811 1.170 -7.983 1.00 92.69 778 ASN A O 1
ATOM 6061 N N . MET A 1 779 ? 30.864 2.326 -9.587 1.00 93.25 779 MET A N 1
ATOM 6062 C CA . MET A 1 779 ? 32.195 1.760 -9.324 1.00 93.25 779 MET A CA 1
ATOM 6063 C C . MET A 1 779 ? 32.914 2.404 -8.128 1.00 93.25 779 MET A C 1
ATOM 6065 O O . MET A 1 779 ? 33.979 1.930 -7.730 1.00 93.25 779 MET A O 1
ATOM 6069 N N . MET A 1 780 ? 32.382 3.485 -7.545 1.00 93.44 780 MET A N 1
ATOM 6070 C CA . MET A 1 780 ? 32.951 4.091 -6.337 1.00 93.44 780 MET A CA 1
ATOM 6071 C C . MET A 1 780 ? 32.694 3.230 -5.104 1.00 93.44 780 MET A C 1
ATOM 6073 O O . MET A 1 780 ? 31.573 2.785 -4.854 1.00 93.44 780 MET A O 1
ATOM 6077 N N . ASN A 1 781 ? 33.711 3.083 -4.259 1.00 92.81 781 ASN A N 1
ATOM 6078 C CA . ASN A 1 781 ? 33.568 2.362 -3.002 1.00 92.81 781 ASN A CA 1
ATOM 6079 C C . ASN A 1 781 ? 33.125 3.257 -1.844 1.00 92.81 781 ASN A C 1
ATOM 6081 O O . ASN A 1 781 ? 33.316 4.477 -1.835 1.00 92.81 781 ASN A O 1
ATOM 6085 N N . HIS A 1 782 ? 32.606 2.614 -0.798 1.00 91.38 782 HIS A N 1
ATOM 6086 C CA . HIS A 1 782 ? 32.234 3.303 0.425 1.00 91.38 782 HIS A CA 1
ATOM 6087 C C . HIS A 1 782 ? 33.438 3.823 1.232 1.00 91.38 782 HIS A C 1
ATOM 6089 O O . HIS A 1 782 ? 34.370 3.080 1.551 1.00 91.38 782 HIS A O 1
ATOM 6095 N N . SER A 1 783 ? 33.369 5.076 1.681 1.00 90.75 783 SER A N 1
ATOM 6096 C CA . SER A 1 783 ? 34.132 5.592 2.826 1.00 90.75 783 SER A CA 1
ATOM 6097 C C . SER A 1 783 ? 33.278 6.614 3.565 1.00 90.75 783 SER A C 1
ATOM 6099 O O . SER A 1 783 ? 32.666 7.463 2.922 1.00 90.75 783 SER A O 1
ATOM 6101 N N . CYS A 1 784 ? 33.265 6.591 4.904 1.00 87.19 784 CYS A N 1
ATOM 6102 C CA . CYS A 1 784 ? 32.646 7.680 5.673 1.00 87.19 784 CYS A CA 1
ATOM 6103 C C . CYS A 1 784 ? 33.435 8.995 5.535 1.00 87.19 784 CYS A C 1
ATOM 6105 O O . CYS A 1 784 ? 32.893 10.063 5.782 1.00 87.19 784 CYS A O 1
ATOM 6107 N N . VAL A 1 785 ? 34.702 8.923 5.108 1.00 87.38 785 VAL A N 1
ATOM 6108 C CA . VAL A 1 785 ? 35.508 10.081 4.698 1.00 87.38 785 VAL A CA 1
ATOM 6109 C C . VAL A 1 785 ? 35.460 10.174 3.174 1.00 87.38 785 VAL A C 1
ATOM 6111 O O . VAL A 1 785 ? 36.403 9.765 2.490 1.00 87.38 785 VAL A O 1
ATOM 6114 N N . GLN A 1 786 ? 34.329 10.633 2.638 1.00 88.25 786 GLN A N 1
ATOM 6115 C CA . GLN A 1 786 ? 34.168 10.822 1.196 1.00 88.25 786 GLN A CA 1
ATOM 6116 C C . GLN A 1 786 ? 35.059 11.957 0.681 1.00 88.25 786 GLN A C 1
ATOM 6118 O O . GLN A 1 786 ? 35.275 12.960 1.358 1.00 88.25 786 GLN A O 1
ATOM 6123 N N . ASN A 1 787 ? 35.572 11.796 -0.533 1.00 92.38 787 ASN A N 1
ATOM 6124 C CA . ASN A 1 787 ? 36.249 12.848 -1.296 1.00 92.38 787 ASN A CA 1
ATOM 6125 C C . ASN A 1 787 ? 35.421 13.291 -2.512 1.00 92.38 787 ASN A C 1
ATOM 6127 O O . ASN A 1 787 ? 35.847 14.194 -3.223 1.00 92.38 787 ASN A O 1
ATOM 6131 N N . VAL A 1 788 ? 34.233 12.713 -2.711 1.00 90.94 788 VAL A N 1
ATOM 6132 C CA . VAL A 1 788 ? 33.292 13.059 -3.778 1.00 90.94 788 VAL A CA 1
ATOM 6133 C C . VAL A 1 788 ? 31.965 13.529 -3.184 1.00 90.94 788 VAL A C 1
ATOM 6135 O O . VAL A 1 788 ? 31.441 12.917 -2.254 1.00 90.94 788 VAL A O 1
ATOM 6138 N N . ARG A 1 789 ? 31.399 14.598 -3.747 1.00 85.81 789 ARG A N 1
ATOM 6139 C CA . ARG A 1 789 ? 30.014 15.037 -3.536 1.00 85.81 789 ARG A CA 1
ATOM 6140 C C . ARG A 1 789 ? 29.163 14.646 -4.735 1.00 85.81 789 ARG A C 1
ATOM 6142 O O . ARG A 1 789 ? 29.609 14.771 -5.872 1.00 85.81 789 ARG A O 1
ATOM 6149 N N . ARG A 1 790 ? 27.936 14.200 -4.466 1.00 85.88 790 ARG A N 1
ATOM 6150 C CA . ARG A 1 790 ? 26.954 13.794 -5.478 1.00 85.88 790 ARG A CA 1
ATOM 6151 C C . ARG A 1 790 ? 25.805 14.792 -5.529 1.00 85.88 790 ARG A C 1
ATOM 6153 O O . ARG A 1 790 ? 25.286 15.170 -4.481 1.00 85.88 790 ARG A O 1
ATOM 6160 N N . SER A 1 791 ? 25.368 15.147 -6.727 1.00 84.12 791 SER A N 1
ATOM 6161 C CA . SER A 1 791 ? 24.135 15.900 -6.979 1.00 84.12 791 SER A CA 1
ATOM 6162 C C . SER A 1 791 ? 23.430 15.360 -8.224 1.00 84.12 791 SER A C 1
ATOM 6164 O O . SER A 1 791 ? 24.062 14.690 -9.035 1.00 84.12 791 SER A O 1
ATOM 6166 N N . HIS A 1 792 ? 22.141 15.664 -8.386 1.00 81.94 792 HIS A N 1
ATOM 6167 C CA . HIS A 1 792 ? 21.355 15.232 -9.544 1.00 81.94 792 HIS A CA 1
ATOM 6168 C C . HIS A 1 792 ? 20.632 16.412 -10.194 1.00 81.94 792 HIS A C 1
ATOM 6170 O O . HIS A 1 792 ? 20.184 17.319 -9.490 1.00 81.94 792 HIS A O 1
ATOM 6176 N N . ILE A 1 793 ? 20.471 16.353 -11.513 1.00 80.94 793 ILE A N 1
ATOM 6177 C CA . ILE A 1 793 ? 19.566 17.197 -12.300 1.00 80.94 793 ILE A CA 1
ATOM 6178 C C . ILE A 1 793 ? 18.744 16.238 -13.165 1.00 80.94 793 ILE A C 1
ATOM 6180 O O . ILE A 1 793 ? 19.258 15.701 -14.140 1.00 80.94 793 ILE A O 1
ATOM 6184 N N . GLY A 1 794 ? 17.496 15.962 -12.778 1.00 79.44 794 GLY A N 1
ATOM 6185 C CA . GLY A 1 794 ? 16.704 14.914 -13.430 1.00 79.44 794 GLY A CA 1
ATOM 6186 C C . GLY A 1 794 ? 17.400 13.546 -13.357 1.00 79.44 794 GLY A C 1
ATOM 6187 O O . GLY A 1 794 ? 17.723 13.075 -12.267 1.00 79.44 794 GLY A O 1
ATOM 6188 N N . ASP A 1 795 ? 17.656 12.938 -14.514 1.00 84.62 795 ASP A N 1
ATOM 6189 C CA . ASP A 1 795 ? 18.380 11.672 -14.690 1.00 84.62 795 ASP A CA 1
ATOM 6190 C C . ASP A 1 795 ? 19.906 11.818 -14.837 1.00 84.62 795 ASP A C 1
ATOM 6192 O O . ASP A 1 795 ? 20.611 10.828 -15.049 1.00 84.62 795 ASP A O 1
ATOM 6196 N N . LEU A 1 796 ? 20.431 13.037 -14.703 1.00 87.75 796 LEU A N 1
ATOM 6197 C CA . LEU A 1 796 ? 21.858 13.332 -14.764 1.00 87.75 796 LEU A CA 1
ATOM 6198 C C . LEU A 1 796 ? 22.470 13.320 -13.356 1.00 87.75 796 LEU A C 1
ATOM 6200 O O . LEU A 1 796 ? 22.079 14.117 -12.499 1.00 87.75 796 LEU A O 1
ATOM 6204 N N . LEU A 1 797 ? 23.449 12.449 -13.118 1.00 90.38 797 LEU A N 1
ATOM 6205 C CA . LEU A 1 797 ? 24.263 12.407 -11.903 1.00 90.38 797 LEU A CA 1
ATOM 6206 C C . LEU A 1 797 ? 25.535 13.230 -12.110 1.00 90.38 797 LEU A C 1
ATOM 6208 O O . LEU A 1 797 ? 26.243 13.071 -13.100 1.00 90.38 797 LEU A O 1
ATOM 6212 N N . ILE A 1 798 ? 25.852 14.084 -11.141 1.00 91.31 798 ILE A N 1
ATOM 6213 C CA . ILE A 1 798 ? 27.023 14.960 -11.159 1.00 91.31 798 ILE A CA 1
ATOM 6214 C C . ILE A 1 798 ? 27.878 14.653 -9.931 1.00 91.31 798 ILE A C 1
ATOM 6216 O O . ILE A 1 798 ? 27.404 14.721 -8.792 1.00 91.31 798 ILE A O 1
ATOM 6220 N N . LEU A 1 799 ? 29.151 14.351 -10.167 1.00 92.88 799 LEU A N 1
ATOM 6221 C CA . LEU A 1 799 ? 30.169 14.142 -9.146 1.00 92.88 799 LEU A CA 1
ATOM 6222 C C . LEU A 1 799 ? 31.124 15.328 -9.117 1.00 92.88 799 LEU A C 1
ATOM 6224 O O . LEU A 1 799 ? 31.707 15.688 -10.140 1.00 92.88 799 LEU A O 1
ATOM 6228 N N . ARG A 1 800 ? 31.322 15.909 -7.934 1.00 93.19 800 ARG A N 1
ATOM 6229 C CA . ARG A 1 800 ? 32.307 16.971 -7.700 1.00 93.19 800 ARG A CA 1
ATOM 6230 C C . ARG A 1 800 ? 33.293 16.584 -6.617 1.00 93.19 800 ARG A C 1
ATOM 6232 O O . ARG A 1 800 ? 32.939 15.870 -5.679 1.00 93.19 800 ARG A O 1
ATOM 6239 N N . ALA A 1 801 ? 34.509 17.095 -6.708 1.00 92.62 801 ALA A N 1
ATOM 6240 C CA . ALA A 1 801 ? 35.511 16.915 -5.671 1.00 92.62 801 ALA A CA 1
ATOM 6241 C C . ALA A 1 801 ? 35.078 17.620 -4.376 1.00 92.62 801 ALA A C 1
ATOM 6243 O O . ALA A 1 801 ? 34.822 18.821 -4.354 1.00 92.62 801 ALA A O 1
ATOM 6244 N N . ALA A 1 802 ? 34.984 16.867 -3.280 1.00 88.75 802 ALA A N 1
ATOM 6245 C CA . ALA A 1 802 ? 34.701 17.402 -1.945 1.00 88.75 802 ALA A CA 1
ATOM 6246 C C . ALA A 1 802 ? 35.932 18.064 -1.302 1.00 88.75 802 ALA A C 1
ATOM 6248 O O . ALA A 1 802 ? 35.811 18.732 -0.283 1.00 88.75 802 ALA A O 1
ATOM 6249 N N . ARG A 1 803 ? 37.112 17.782 -1.858 1.00 90.50 803 ARG A N 1
ATOM 6250 C CA . ARG A 1 803 ? 38.450 18.265 -1.503 1.00 90.50 803 ARG A CA 1
ATOM 6251 C C . ARG A 1 803 ? 39.376 17.934 -2.671 1.00 90.50 803 ARG A C 1
ATOM 6253 O O . ARG A 1 803 ? 39.007 17.087 -3.481 1.00 90.50 803 ARG A O 1
ATOM 6260 N N . ARG A 1 804 ? 40.582 18.503 -2.714 1.00 94.88 804 ARG A N 1
ATOM 6261 C CA . ARG A 1 804 ? 41.599 18.125 -3.711 1.00 94.88 804 ARG A CA 1
ATOM 6262 C C . ARG A 1 804 ? 41.807 16.601 -3.758 1.00 94.88 804 ARG A C 1
ATOM 6264 O O . ARG A 1 804 ? 41.962 15.962 -2.712 1.00 94.88 804 ARG A O 1
ATOM 6271 N N . ILE A 1 805 ? 41.827 16.037 -4.963 1.00 96.56 805 ILE A N 1
ATOM 6272 C CA . ILE A 1 805 ? 42.059 14.616 -5.246 1.00 96.56 805 ILE A CA 1
ATOM 6273 C C . ILE A 1 805 ? 43.304 14.506 -6.122 1.00 96.56 805 ILE A C 1
ATOM 6275 O O . ILE A 1 805 ? 43.368 15.098 -7.192 1.00 96.56 805 ILE A O 1
ATOM 6279 N N . GLU A 1 806 ? 44.303 13.763 -5.661 1.00 97.19 806 GLU A N 1
ATOM 6280 C CA . GLU A 1 806 ? 45.522 13.518 -6.435 1.00 97.19 806 GLU A CA 1
ATOM 6281 C C . GLU A 1 806 ? 45.281 12.463 -7.517 1.00 97.19 806 GLU A C 1
ATOM 6283 O O . GLU A 1 806 ? 44.497 11.522 -7.336 1.00 97.19 806 GLU A O 1
ATOM 6288 N N . LYS A 1 807 ? 46.017 12.567 -8.623 1.00 97.06 807 LYS A N 1
ATOM 6289 C CA . LYS A 1 807 ? 46.041 11.545 -9.664 1.00 97.06 807 LYS A CA 1
ATOM 6290 C C . LYS A 1 807 ? 46.308 10.158 -9.079 1.00 97.06 807 LYS A C 1
ATOM 6292 O O . LYS A 1 807 ? 47.294 9.925 -8.383 1.00 97.06 807 LYS A O 1
ATOM 6297 N N . GLY A 1 808 ? 45.471 9.198 -9.454 1.00 95.75 808 GLY A N 1
ATOM 6298 C CA . GLY A 1 808 ? 45.559 7.813 -9.004 1.00 95.75 808 GLY A CA 1
ATOM 6299 C C . GLY A 1 808 ? 44.965 7.567 -7.618 1.00 95.75 808 GLY A C 1
ATOM 6300 O O . GLY A 1 808 ? 45.004 6.424 -7.164 1.00 95.75 808 GLY A O 1
ATOM 6301 N N . ALA A 1 809 ? 44.403 8.580 -6.952 1.00 96.00 809 ALA A N 1
ATOM 6302 C CA . ALA A 1 809 ? 43.631 8.382 -5.732 1.00 96.00 809 ALA A CA 1
ATOM 6303 C C . ALA A 1 809 ? 42.260 7.758 -6.040 1.00 96.00 809 ALA A C 1
ATOM 6305 O O . ALA A 1 809 ? 41.642 8.030 -7.071 1.00 96.00 809 ALA A O 1
ATOM 6306 N N . GLU A 1 810 ? 41.782 6.917 -5.124 1.00 96.38 810 GLU A N 1
ATOM 6307 C CA . GLU A 1 810 ? 40.455 6.309 -5.216 1.00 96.38 810 GLU A CA 1
ATOM 6308 C C . GLU A 1 810 ? 39.365 7.326 -4.853 1.00 96.38 810 GLU A C 1
ATOM 6310 O O . GLU A 1 810 ? 39.511 8.140 -3.934 1.00 96.38 810 GLU A O 1
ATOM 6315 N N . LEU A 1 811 ? 38.257 7.259 -5.578 1.00 96.38 811 LEU A N 1
ATOM 6316 C CA . LEU A 1 811 ? 37.063 8.058 -5.380 1.00 96.38 811 LEU A CA 1
ATOM 6317 C C . LEU A 1 811 ? 36.101 7.315 -4.453 1.00 96.38 811 LEU A C 1
ATOM 6319 O O . LEU A 1 811 ? 35.712 6.171 -4.703 1.00 96.38 811 LEU A O 1
ATOM 6323 N N . PHE A 1 812 ? 35.699 7.988 -3.381 1.00 93.25 812 PHE A N 1
ATOM 6324 C CA . PHE A 1 812 ? 34.832 7.440 -2.355 1.00 93.25 812 PHE A CA 1
ATOM 6325 C C . PHE A 1 812 ? 33.547 8.234 -2.224 1.00 93.25 812 PHE A C 1
ATOM 6327 O O . PHE A 1 812 ? 33.558 9.465 -2.131 1.00 93.25 812 PHE A O 1
ATOM 6334 N N . SER A 1 813 ? 32.453 7.494 -2.083 1.00 88.81 813 SER A N 1
ATOM 6335 C CA . SER A 1 813 ? 31.137 8.039 -1.783 1.00 88.81 813 SER A CA 1
ATOM 6336 C C . SER A 1 813 ? 30.519 7.342 -0.575 1.00 88.81 813 SER A C 1
ATOM 6338 O O . SER A 1 813 ? 30.799 6.180 -0.279 1.00 88.81 813 SER A O 1
ATOM 6340 N N . VAL A 1 814 ? 29.664 8.036 0.166 1.00 85.25 814 VAL A N 1
ATOM 6341 C CA . VAL A 1 814 ? 28.930 7.431 1.280 1.00 85.25 814 VAL A CA 1
ATOM 6342 C C . VAL A 1 814 ? 27.758 6.602 0.731 1.00 85.25 814 VAL A C 1
ATOM 6344 O O . VAL A 1 814 ? 26.908 7.128 0.026 1.00 85.25 814 VAL A O 1
ATOM 6347 N N . TYR A 1 815 ? 27.669 5.301 1.031 1.00 81.94 815 TYR A N 1
ATOM 6348 C CA . TYR A 1 815 ? 26.548 4.471 0.558 1.00 81.94 815 TYR A CA 1
ATOM 6349 C C . TYR A 1 815 ? 25.269 4.747 1.346 1.00 81.94 815 TYR A C 1
ATOM 6351 O O . TYR A 1 815 ? 24.188 4.758 0.765 1.00 81.94 815 TYR A O 1
ATOM 6359 N N . ARG A 1 816 ? 25.397 5.023 2.651 1.00 69.25 816 ARG A N 1
ATOM 6360 C CA . ARG A 1 816 ? 24.303 5.484 3.509 1.00 69.25 816 ARG A CA 1
ATOM 6361 C C . ARG A 1 816 ? 24.762 6.540 4.504 1.00 69.25 816 ARG A C 1
ATOM 6363 O O . ARG A 1 816 ? 25.824 6.403 5.107 1.00 69.25 816 ARG A O 1
ATOM 6370 N N . GLU A 1 817 ? 23.925 7.549 4.703 1.00 63.88 817 GLU A N 1
ATOM 6371 C CA . GLU A 1 817 ? 24.160 8.689 5.595 1.00 63.88 817 GLU A CA 1
ATOM 6372 C C . GLU A 1 817 ? 23.624 8.434 7.018 1.00 63.88 817 GLU A C 1
ATOM 6374 O O . GLU A 1 817 ? 22.963 9.286 7.606 1.00 63.88 817 GLU A O 1
ATOM 6379 N N . ASP A 1 818 ? 23.858 7.245 7.584 1.00 65.69 818 ASP A N 1
ATOM 6380 C CA . ASP A 1 818 ? 23.459 6.984 8.972 1.00 65.69 818 ASP A CA 1
ATOM 6381 C C . ASP A 1 818 ? 24.459 7.575 9.949 1.00 65.69 818 ASP A C 1
ATOM 6383 O O . ASP A 1 818 ? 25.672 7.390 9.817 1.00 65.69 818 ASP A O 1
ATOM 6387 N N . PHE A 1 819 ? 23.930 8.225 10.978 1.00 65.75 819 PHE A N 1
ATOM 6388 C CA . PHE A 1 819 ? 24.726 8.871 12.014 1.00 65.75 819 PHE A CA 1
ATOM 6389 C C . PHE A 1 819 ? 25.081 7.930 13.171 1.00 65.75 819 PHE A C 1
ATOM 6391 O O . PHE A 1 819 ? 26.027 8.206 13.906 1.00 65.75 819 PHE A O 1
ATOM 6398 N N . ASP A 1 820 ? 24.364 6.811 13.319 1.00 75.94 820 ASP A N 1
ATOM 6399 C CA . ASP A 1 820 ? 24.696 5.780 14.300 1.00 75.94 820 ASP A CA 1
ATOM 6400 C C . ASP A 1 820 ? 25.742 4.805 13.746 1.00 75.94 820 ASP A C 1
ATOM 6402 O O . ASP A 1 820 ? 25.571 4.199 12.687 1.00 75.94 820 ASP A O 1
ATOM 6406 N N . PHE A 1 821 ? 26.842 4.653 14.482 1.00 82.69 821 PHE A N 1
ATOM 6407 C CA . PHE A 1 821 ? 27.966 3.813 14.079 1.00 82.69 821 PHE A CA 1
ATOM 6408 C C . PHE A 1 821 ? 27.588 2.330 13.956 1.00 82.69 821 PHE A C 1
ATOM 6410 O O . PHE A 1 821 ? 27.990 1.692 12.983 1.00 82.69 821 PHE A O 1
ATOM 6417 N N . GLU A 1 822 ? 26.850 1.771 14.921 1.00 80.12 822 GLU A N 1
ATOM 6418 C CA . GLU A 1 822 ? 26.534 0.335 14.933 1.00 80.12 822 GLU A CA 1
ATOM 6419 C C . GLU A 1 822 ? 25.546 0.003 13.815 1.00 80.12 822 GLU A C 1
ATOM 6421 O O . GLU A 1 822 ? 25.743 -0.956 13.069 1.00 80.12 822 GLU A O 1
ATOM 6426 N N . GLN A 1 823 ? 24.531 0.846 13.627 1.00 75.31 823 GLN A N 1
ATOM 6427 C CA . GLN A 1 823 ? 23.580 0.730 12.529 1.00 75.31 823 GLN A CA 1
ATOM 6428 C C . GLN A 1 823 ? 24.275 0.857 11.169 1.00 75.31 823 GLN A C 1
ATOM 6430 O O . GLN A 1 823 ? 24.024 0.046 10.275 1.00 75.31 823 GLN A O 1
ATOM 6435 N N . ARG A 1 824 ? 25.187 1.828 11.015 1.00 84.50 824 ARG A N 1
ATOM 6436 C CA . ARG A 1 824 ? 25.969 2.010 9.785 1.00 84.50 824 ARG A CA 1
ATOM 6437 C C . ARG A 1 824 ? 26.815 0.777 9.472 1.00 84.50 824 ARG A C 1
ATOM 6439 O O . ARG A 1 824 ? 26.763 0.281 8.351 1.00 84.50 824 ARG A O 1
ATOM 6446 N N . GLN A 1 825 ? 27.569 0.259 10.444 1.00 86.12 825 GLN A N 1
ATOM 6447 C CA . GLN A 1 825 ? 28.400 -0.940 10.258 1.00 86.12 825 GLN A CA 1
ATOM 6448 C C . GLN A 1 825 ? 27.558 -2.181 9.963 1.00 86.12 825 GLN A C 1
ATOM 6450 O O . GLN A 1 825 ? 27.882 -2.934 9.047 1.00 86.12 825 GLN A O 1
ATOM 6455 N N . SER A 1 826 ? 26.462 -2.365 10.701 1.00 78.12 826 SER A N 1
ATOM 6456 C CA . SER A 1 826 ? 25.530 -3.474 10.507 1.00 78.12 826 SER A CA 1
ATOM 6457 C C . SER A 1 826 ? 24.971 -3.481 9.086 1.00 78.12 826 SER A C 1
ATOM 6459 O O . SER A 1 826 ? 25.045 -4.494 8.399 1.00 78.12 826 SER A O 1
ATOM 6461 N N . VAL A 1 827 ? 24.502 -2.336 8.586 1.00 73.00 827 VAL A N 1
ATOM 6462 C CA . VAL A 1 827 ? 23.891 -2.266 7.252 1.00 73.00 827 VAL A CA 1
ATOM 6463 C C . VAL A 1 827 ? 24.926 -2.402 6.138 1.00 73.00 827 VAL A C 1
ATOM 6465 O O . VAL A 1 827 ? 24.656 -3.084 5.153 1.00 73.00 827 VAL A O 1
ATOM 6468 N N . LEU A 1 828 ? 26.121 -1.822 6.287 1.00 80.81 828 LEU A N 1
ATOM 6469 C CA . LEU A 1 828 ? 27.212 -2.034 5.328 1.00 80.81 828 LEU A CA 1
ATOM 6470 C C . LEU A 1 828 ? 27.617 -3.511 5.246 1.00 80.81 828 LEU A C 1
ATOM 6472 O O . LEU A 1 828 ? 27.829 -4.029 4.148 1.00 80.81 828 LEU A O 1
ATOM 6476 N N . SER A 1 829 ? 27.664 -4.194 6.391 1.00 81.12 829 SER A N 1
ATOM 6477 C CA . SER A 1 829 ? 27.976 -5.619 6.460 1.00 81.12 829 SER A CA 1
ATOM 6478 C C . SER A 1 829 ? 26.861 -6.471 5.865 1.00 81.12 829 SER A C 1
ATOM 6480 O O . SER A 1 829 ? 27.145 -7.373 5.087 1.00 81.12 829 SER A O 1
ATOM 6482 N N . LEU A 1 830 ? 25.603 -6.205 6.219 1.00 71.06 830 LEU A N 1
ATOM 6483 C CA . LEU A 1 830 ? 24.459 -6.989 5.754 1.00 71.06 830 LEU A CA 1
ATOM 6484 C C . LEU A 1 830 ? 24.222 -6.817 4.255 1.00 71.06 830 LEU A C 1
ATOM 6486 O O . LEU A 1 830 ? 23.960 -7.794 3.565 1.00 71.06 830 LEU A O 1
ATOM 6490 N N . ARG A 1 831 ? 24.310 -5.581 3.755 1.00 74.19 831 ARG A N 1
ATOM 6491 C CA . ARG A 1 831 ? 23.930 -5.263 2.378 1.00 74.19 831 ARG A CA 1
ATOM 6492 C C . ARG A 1 831 ? 25.086 -5.357 1.396 1.00 74.19 831 ARG A C 1
ATOM 6494 O O . ARG A 1 831 ? 24.861 -5.810 0.295 1.00 74.19 831 ARG A O 1
ATOM 6501 N N . TRP A 1 832 ? 26.304 -4.960 1.756 1.00 81.75 832 TRP A N 1
ATOM 6502 C CA . TRP A 1 832 ? 27.445 -5.002 0.825 1.00 81.75 832 TRP A CA 1
ATOM 6503 C C . TRP A 1 832 ? 28.549 -5.974 1.252 1.00 81.75 832 TRP A C 1
ATOM 6505 O O . TRP A 1 832 ? 29.547 -6.095 0.548 1.00 81.75 832 TRP A O 1
ATOM 6515 N N . GLY A 1 833 ? 28.415 -6.648 2.399 1.00 79.75 833 GLY A N 1
ATOM 6516 C CA . GLY A 1 833 ? 29.465 -7.530 2.916 1.00 79.75 833 GLY A CA 1
ATOM 6517 C C . GLY A 1 833 ? 30.714 -6.783 3.398 1.00 79.75 833 GLY A C 1
ATOM 6518 O O . GLY A 1 833 ? 31.788 -7.377 3.479 1.00 79.75 833 GLY A O 1
ATOM 6519 N N . ILE A 1 834 ? 30.613 -5.479 3.697 1.00 84.50 834 ILE A N 1
ATOM 6520 C CA . ILE A 1 834 ? 31.764 -4.623 4.031 1.00 84.50 834 ILE A CA 1
ATOM 6521 C C . ILE A 1 834 ? 31.694 -4.164 5.490 1.00 84.50 834 ILE A C 1
ATOM 6523 O O . ILE A 1 834 ? 30.689 -3.622 5.938 1.00 84.50 834 ILE A O 1
ATOM 6527 N N . ILE A 1 835 ? 32.816 -4.269 6.206 1.00 87.50 835 ILE A N 1
ATOM 6528 C CA . ILE A 1 835 ? 33.032 -3.601 7.498 1.00 87.50 835 ILE A CA 1
ATOM 6529 C C . ILE A 1 835 ? 33.915 -2.376 7.248 1.00 87.50 835 ILE A C 1
ATOM 6531 O O . ILE A 1 835 ? 35.066 -2.508 6.828 1.00 87.50 835 ILE A O 1
ATOM 6535 N N . CYS A 1 836 ? 33.400 -1.168 7.489 1.00 88.94 836 CYS A N 1
ATOM 6536 C CA . CYS A 1 836 ? 34.157 0.052 7.212 1.00 88.94 836 CYS A CA 1
ATOM 6537 C C . CYS A 1 836 ? 35.195 0.319 8.312 1.00 88.94 836 CYS A C 1
ATOM 6539 O O . CYS A 1 836 ? 34.859 0.416 9.493 1.00 88.94 836 CYS A O 1
ATOM 6541 N N . SER A 1 837 ? 36.454 0.504 7.917 1.00 90.25 837 SER A N 1
ATOM 6542 C CA . SER A 1 837 ? 37.577 0.820 8.810 1.00 90.25 837 SER A CA 1
ATOM 6543 C C . SER A 1 837 ? 38.231 2.170 8.494 1.00 90.25 837 SER A C 1
ATOM 6545 O O . SER A 1 837 ? 39.418 2.356 8.747 1.00 90.25 837 SER A O 1
ATOM 6547 N N . CYS A 1 838 ? 37.487 3.116 7.908 1.00 89.12 838 CYS A N 1
ATOM 6548 C CA . CYS A 1 838 ? 38.005 4.464 7.653 1.00 89.12 838 CYS A CA 1
ATOM 6549 C C . CYS A 1 838 ? 38.363 5.195 8.964 1.00 89.12 838 CYS A C 1
ATOM 6551 O O . CYS A 1 838 ? 38.010 4.748 10.060 1.00 89.12 838 CYS A O 1
ATOM 6553 N N . ALA A 1 839 ? 39.037 6.343 8.860 1.00 87.88 839 ALA A N 1
ATOM 6554 C CA . ALA A 1 839 ? 39.484 7.098 10.031 1.00 87.88 839 ALA A CA 1
ATOM 6555 C C . ALA A 1 839 ? 38.324 7.497 10.967 1.00 87.88 839 ALA A C 1
ATOM 6557 O O . ALA A 1 839 ? 38.447 7.330 12.176 1.00 87.88 839 ALA A O 1
ATOM 6558 N N . VAL A 1 840 ? 37.167 7.899 10.418 1.00 87.31 840 VAL A N 1
ATOM 6559 C CA . VAL A 1 840 ? 35.956 8.211 11.207 1.00 87.31 840 VAL A CA 1
ATOM 6560 C C . VAL A 1 840 ? 35.450 6.978 11.957 1.00 87.31 840 VAL A C 1
ATOM 6562 O O . VAL A 1 840 ? 35.276 7.024 13.171 1.00 87.31 840 VAL A O 1
ATOM 6565 N N . CYS A 1 841 ? 35.313 5.840 11.271 1.00 88.06 841 CYS A N 1
ATOM 6566 C CA . CYS A 1 841 ? 34.886 4.591 11.908 1.00 88.06 841 CYS A CA 1
ATOM 6567 C C . CYS A 1 841 ? 35.883 4.097 12.965 1.00 88.06 841 CYS A C 1
ATOM 6569 O O . CYS A 1 841 ? 35.481 3.494 13.957 1.00 88.06 841 CYS A O 1
ATOM 6571 N N . THR A 1 842 ? 37.177 4.345 12.766 1.00 89.94 842 THR A N 1
ATOM 6572 C CA . THR A 1 842 ? 38.224 4.019 13.742 1.00 89.94 842 THR A CA 1
ATOM 6573 C C . THR A 1 842 ? 38.102 4.901 14.982 1.00 89.94 842 THR A C 1
ATOM 6575 O O . THR A 1 842 ? 38.118 4.382 16.099 1.00 89.94 842 THR A O 1
ATOM 6578 N N . ALA A 1 843 ? 37.901 6.208 14.793 1.00 87.19 843 ALA A N 1
ATOM 6579 C CA . ALA A 1 843 ? 37.685 7.155 15.879 1.00 87.19 843 ALA A CA 1
ATOM 6580 C C . ALA A 1 843 ? 36.420 6.805 16.680 1.00 87.19 843 ALA A C 1
ATOM 6582 O O . ALA A 1 843 ? 36.489 6.648 17.897 1.00 87.19 843 ALA A O 1
ATOM 6583 N N . GLU A 1 844 ? 35.286 6.558 16.020 1.00 87.06 844 GLU A N 1
ATOM 6584 C CA . GLU A 1 844 ? 34.044 6.153 16.692 1.00 87.06 844 GLU A CA 1
ATOM 6585 C C . GLU A 1 844 ? 34.165 4.806 17.403 1.00 87.06 844 GLU A C 1
ATOM 6587 O O . GLU A 1 844 ? 33.638 4.647 18.500 1.00 87.06 844 GLU A O 1
ATOM 6592 N N . ARG A 1 845 ? 34.873 3.828 16.827 1.00 88.12 845 ARG A N 1
ATOM 6593 C CA . ARG A 1 845 ? 35.102 2.528 17.479 1.00 88.12 845 ARG A CA 1
ATOM 6594 C C . ARG A 1 845 ? 35.900 2.661 18.778 1.00 88.12 845 ARG A C 1
ATOM 6596 O O . ARG A 1 845 ? 35.710 1.845 19.674 1.00 88.12 845 ARG A O 1
ATOM 6603 N N . SER A 1 846 ? 36.772 3.664 18.882 1.00 86.94 846 SER A N 1
ATOM 6604 C CA . SER A 1 846 ? 37.558 3.917 20.096 1.00 86.94 846 SER A CA 1
ATOM 6605 C C . SER A 1 846 ? 36.746 4.535 21.243 1.00 86.94 846 SER A C 1
ATOM 6607 O O . SER A 1 846 ? 37.190 4.512 22.389 1.00 86.94 846 SER A O 1
ATOM 6609 N N . GLN A 1 847 ? 35.543 5.047 20.959 1.00 85.06 847 GLN A N 1
ATOM 6610 C CA . GLN A 1 847 ? 34.671 5.679 21.946 1.00 85.06 847 GLN A CA 1
ATOM 6611 C C . GLN A 1 847 ? 33.736 4.690 22.644 1.00 85.06 847 GLN A C 1
ATOM 6613 O O . GLN A 1 847 ? 33.394 3.624 22.130 1.00 85.06 847 GLN A O 1
ATOM 6618 N N . THR A 1 848 ? 33.254 5.081 23.825 1.00 84.75 848 THR A N 1
ATOM 6619 C CA . THR A 1 848 ? 32.287 4.272 24.572 1.00 84.75 848 THR A CA 1
ATOM 6620 C C . THR A 1 848 ? 30.910 4.251 23.879 1.00 84.75 848 THR A C 1
ATOM 6622 O O . THR A 1 848 ? 30.493 5.252 23.281 1.00 84.75 848 THR A O 1
ATOM 6625 N N . PRO A 1 849 ? 30.137 3.151 23.989 1.00 81.69 849 PRO A N 1
ATOM 6626 C CA . PRO A 1 849 ? 28.778 3.075 23.441 1.00 81.69 849 PRO A CA 1
ATOM 6627 C C . PRO A 1 849 ? 27.831 4.178 23.940 1.00 81.69 849 PRO A C 1
ATOM 6629 O O . PRO A 1 849 ? 26.880 4.542 23.253 1.00 81.69 849 PRO A O 1
ATOM 6632 N N . GLN A 1 850 ? 28.062 4.717 25.140 1.00 82.12 850 GLN A N 1
ATOM 6633 C CA . GLN A 1 850 ? 27.292 5.825 25.708 1.00 82.12 850 GLN A CA 1
ATOM 6634 C C . GLN A 1 850 ? 27.524 7.130 24.936 1.00 82.12 850 GLN A C 1
ATOM 6636 O O . GLN A 1 850 ? 26.556 7.802 24.591 1.00 82.12 850 GLN A O 1
ATOM 6641 N N . VAL A 1 851 ? 28.782 7.462 24.619 1.00 84.50 851 VAL A N 1
ATOM 6642 C CA . VAL A 1 851 ? 29.131 8.675 23.854 1.00 84.50 851 VAL A CA 1
ATOM 6643 C C . VAL A 1 851 ? 28.549 8.608 22.441 1.00 84.50 851 VAL A C 1
ATOM 6645 O O . VAL A 1 851 ? 27.968 9.583 21.968 1.00 84.50 851 VAL A O 1
ATOM 6648 N N . ARG A 1 852 ? 28.618 7.438 21.794 1.00 83.50 852 ARG A N 1
ATOM 6649 C CA . ARG A 1 852 ? 28.044 7.230 20.454 1.00 83.50 852 ARG A CA 1
ATOM 6650 C C . ARG A 1 852 ? 26.523 7.363 20.430 1.00 83.50 852 ARG A C 1
ATOM 6652 O O . ARG A 1 852 ? 26.003 8.102 19.600 1.00 83.50 852 ARG A O 1
ATOM 6659 N N . ARG A 1 853 ? 25.818 6.727 21.376 1.00 81.31 853 ARG A N 1
ATOM 6660 C CA . ARG A 1 853 ? 24.357 6.879 21.512 1.00 81.31 853 ARG A CA 1
ATOM 6661 C C . ARG A 1 853 ? 23.962 8.330 21.749 1.00 81.31 853 ARG A C 1
ATOM 6663 O O . ARG A 1 853 ? 23.074 8.836 21.072 1.00 81.31 853 ARG A O 1
ATOM 6670 N N . ARG A 1 854 ? 24.684 9.025 22.634 1.00 84.00 854 ARG A N 1
ATOM 6671 C CA . ARG A 1 854 ? 24.448 10.446 22.898 1.00 84.00 854 ARG A CA 1
ATOM 6672 C C . ARG A 1 854 ? 24.615 11.299 21.641 1.00 84.00 854 ARG A C 1
ATOM 6674 O O . ARG A 1 854 ? 23.814 12.201 21.411 1.00 84.00 854 ARG A O 1
ATOM 6681 N N . ARG A 1 855 ? 25.626 11.015 20.816 1.00 84.75 855 ARG A N 1
ATOM 6682 C CA . ARG A 1 855 ? 25.800 11.690 19.525 1.00 84.75 855 ARG A CA 1
ATOM 6683 C C . ARG A 1 855 ? 24.618 11.425 18.592 1.00 84.75 855 ARG A C 1
ATOM 6685 O O . ARG A 1 855 ? 24.071 12.380 18.054 1.00 84.75 855 ARG A O 1
ATOM 6692 N N . GLY A 1 856 ? 24.190 10.170 18.452 1.00 78.62 856 GLY A N 1
ATOM 6693 C CA . GLY A 1 856 ? 23.019 9.804 17.648 1.00 78.62 856 GLY A CA 1
ATOM 6694 C C . GLY A 1 856 ? 21.748 10.551 18.074 1.00 78.62 856 GLY A C 1
ATOM 6695 O O . GLY A 1 856 ? 21.061 11.125 17.232 1.00 78.62 856 GLY A O 1
ATOM 6696 N N . GLU A 1 857 ? 21.486 10.639 19.382 1.00 82.19 857 GLU A N 1
ATOM 6697 C CA . GLU A 1 857 ? 20.368 11.410 19.949 1.00 82.19 857 GLU A CA 1
ATOM 6698 C C . GLU A 1 857 ? 20.449 12.905 19.610 1.00 82.19 857 GLU A C 1
ATOM 6700 O O . GLU A 1 857 ? 19.447 13.518 19.239 1.00 82.19 857 GLU A O 1
ATOM 6705 N N . LEU A 1 858 ? 21.636 13.507 19.739 1.00 82.50 858 LEU A N 1
ATOM 6706 C CA . LEU A 1 858 ? 21.847 14.925 19.449 1.00 82.50 858 LEU A CA 1
ATOM 6707 C C . LEU A 1 858 ? 21.670 15.232 17.958 1.00 82.50 858 LEU A C 1
ATOM 6709 O O . LEU A 1 858 ? 21.036 16.232 17.628 1.00 82.50 858 LEU A O 1
ATOM 6713 N N . VAL A 1 859 ? 22.154 14.361 17.066 1.00 76.25 859 VAL A N 1
ATOM 6714 C CA . VAL A 1 859 ? 21.939 14.491 15.614 1.00 76.25 859 VAL A CA 1
ATOM 6715 C C . VAL A 1 859 ? 20.461 14.323 15.258 1.00 76.25 859 VAL A C 1
ATOM 6717 O O . VAL A 1 859 ? 19.921 15.111 14.482 1.00 76.25 859 VAL A O 1
ATOM 6720 N N . ALA A 1 860 ? 19.769 13.343 15.846 1.00 73.19 860 ALA A N 1
ATOM 6721 C CA . ALA A 1 860 ? 18.331 13.165 15.643 1.00 73.19 860 ALA A CA 1
ATOM 6722 C C . ALA A 1 860 ? 17.546 14.404 16.103 1.00 73.19 860 ALA A C 1
ATOM 6724 O O . ALA A 1 860 ? 16.668 14.891 15.387 1.00 73.19 860 ALA A O 1
ATOM 6725 N N . LYS A 1 861 ? 17.920 14.973 17.255 1.00 77.56 861 LYS A N 1
ATOM 6726 C CA . LYS A 1 861 ? 17.332 16.209 17.778 1.00 77.56 861 LYS A CA 1
ATOM 6727 C C . LYS A 1 861 ? 17.616 17.409 16.872 1.00 77.56 861 LYS A C 1
ATOM 6729 O O . LYS A 1 861 ? 16.681 18.139 16.556 1.00 77.56 861 LYS A O 1
ATOM 6734 N N . TYR A 1 862 ? 18.856 17.584 16.410 1.00 76.50 862 TYR A N 1
ATOM 6735 C CA . TYR A 1 862 ? 19.223 18.606 15.422 1.00 76.50 862 TYR A CA 1
ATOM 6736 C C . TYR A 1 862 ? 18.343 18.497 14.169 1.00 76.50 862 TYR A C 1
ATOM 6738 O O . TYR A 1 862 ? 17.661 19.451 13.799 1.00 76.50 862 TYR A O 1
ATOM 6746 N N . ASN A 1 863 ? 18.260 17.301 13.582 1.00 67.00 863 ASN A N 1
ATOM 6747 C CA . ASN A 1 863 ? 17.454 17.048 12.391 1.00 67.00 863 ASN A CA 1
ATOM 6748 C C . ASN A 1 863 ? 15.965 17.330 12.628 1.00 67.00 863 ASN A C 1
ATOM 6750 O O . ASN A 1 863 ? 15.317 17.900 11.758 1.00 67.00 863 ASN A O 1
ATOM 6754 N N . SER A 1 864 ? 15.423 16.994 13.802 1.00 66.69 864 SER A N 1
ATOM 6755 C CA . SER A 1 864 ? 14.019 17.265 14.151 1.00 66.69 864 SER A CA 1
ATOM 6756 C C . SER A 1 864 ? 13.680 18.758 14.251 1.00 66.69 864 SER A C 1
ATOM 6758 O O . SER A 1 864 ? 12.555 19.142 13.951 1.00 66.69 864 SER A O 1
ATOM 6760 N N . LEU A 1 865 ? 14.645 19.605 14.622 1.00 65.75 865 LEU A N 1
ATOM 6761 C CA . LEU A 1 865 ? 14.466 21.061 14.701 1.00 65.75 865 LEU A CA 1
ATOM 6762 C C . LEU A 1 865 ? 14.622 21.750 13.344 1.00 65.75 865 LEU A C 1
ATOM 6764 O O . LEU A 1 865 ? 14.052 22.816 13.125 1.00 65.75 865 LEU A O 1
ATOM 6768 N N . VAL A 1 866 ? 15.384 21.137 12.437 1.00 62.28 866 VAL A N 1
ATOM 6769 C CA . VAL A 1 866 ? 15.657 21.668 11.095 1.00 62.28 866 VAL A CA 1
ATOM 6770 C C . VAL A 1 866 ? 14.667 21.123 10.044 1.00 62.28 866 VAL A C 1
ATOM 6772 O O . VAL A 1 866 ? 14.446 21.776 9.025 1.00 62.28 866 VAL A O 1
ATOM 6775 N N . LYS A 1 867 ? 14.026 19.959 10.262 1.00 51.50 867 LYS A N 1
ATOM 6776 C CA . LYS A 1 867 ? 13.204 19.267 9.240 1.00 51.50 867 LYS A CA 1
ATOM 6777 C C . LYS A 1 867 ? 11.691 19.566 9.151 1.00 51.50 867 LYS A C 1
ATOM 6779 O O . LYS A 1 867 ? 11.109 19.067 8.189 1.00 51.50 867 LYS A O 1
ATOM 6784 N N . PRO A 1 868 ? 11.024 20.403 9.971 1.00 43.88 868 PRO A N 1
ATOM 6785 C CA . PRO A 1 868 ? 9.666 20.824 9.630 1.00 43.88 868 PRO A CA 1
ATOM 6786 C C . PRO A 1 868 ? 9.545 22.348 9.553 1.00 43.88 868 PRO A C 1
ATOM 6788 O O . PRO A 1 868 ? 9.052 22.973 10.482 1.00 43.88 868 PRO A O 1
ATOM 6791 N N . SER A 1 869 ? 9.981 22.938 8.434 1.00 30.41 869 SER A N 1
ATOM 6792 C CA . SER A 1 869 ? 9.408 24.147 7.806 1.00 30.41 869 SER A CA 1
ATOM 6793 C C . SER A 1 869 ? 10.217 24.510 6.566 1.00 30.41 869 SER A C 1
ATOM 6795 O O . SER A 1 869 ? 11.388 24.875 6.639 1.00 30.41 869 SER A O 1
ATOM 6797 N N . GLY A 1 870 ? 9.595 24.449 5.393 1.00 40.34 870 GLY A N 1
ATOM 6798 C CA . GLY A 1 870 ? 10.128 25.137 4.229 1.00 40.34 870 GLY A CA 1
ATOM 6799 C C . GLY A 1 870 ? 9.998 26.647 4.398 1.00 40.34 870 GLY A C 1
ATOM 6800 O O . GLY A 1 870 ? 9.047 27.206 3.882 1.00 40.34 870 GLY A O 1
ATOM 6801 N N . MET A 1 871 ? 10.934 27.306 5.085 1.00 34.72 871 MET A N 1
ATOM 6802 C CA . MET A 1 871 ? 11.069 28.768 5.050 1.00 34.72 871 MET A CA 1
ATOM 6803 C C . MET A 1 871 ? 12.544 29.173 5.172 1.00 34.72 871 MET A C 1
ATOM 6805 O O . MET A 1 871 ? 13.059 29.422 6.253 1.00 34.72 871 MET A O 1
ATOM 6809 N N . ILE A 1 872 ? 13.210 29.252 4.019 1.00 39.03 872 ILE A N 1
ATOM 6810 C CA . ILE A 1 872 ? 14.040 30.420 3.722 1.00 39.03 872 ILE A CA 1
ATOM 6811 C C . ILE A 1 872 ? 13.197 31.213 2.726 1.00 39.03 872 ILE A C 1
ATOM 6813 O O . ILE A 1 872 ? 13.044 30.803 1.574 1.00 39.03 872 ILE A O 1
ATOM 6817 N N . VAL A 1 873 ? 12.581 32.291 3.198 1.00 34.41 873 VAL A N 1
ATOM 6818 C CA . VAL A 1 873 ? 12.008 33.332 2.341 1.00 34.41 873 VAL A CA 1
ATOM 6819 C C . VAL A 1 873 ? 13.058 34.439 2.330 1.00 34.41 873 VAL A C 1
ATOM 6821 O O . VAL A 1 873 ? 13.475 34.891 3.390 1.00 34.41 873 VAL A O 1
ATOM 6824 N N . ASP A 1 874 ? 13.570 34.785 1.151 1.00 33.53 874 ASP A N 1
ATOM 6825 C CA . ASP A 1 874 ? 14.528 35.884 0.947 1.00 33.53 874 ASP A CA 1
ATOM 6826 C C . ASP A 1 874 ? 15.836 35.819 1.766 1.00 33.53 874 ASP A C 1
ATOM 6828 O O . ASP A 1 874 ? 16.376 36.834 2.198 1.00 33.53 874 ASP A O 1
ATOM 6832 N N . GLY A 1 875 ? 16.394 34.620 1.960 1.00 38.75 875 GLY A N 1
ATOM 6833 C CA . GLY A 1 875 ? 17.742 34.463 2.524 1.00 38.75 875 GLY A CA 1
ATOM 6834 C C . GLY A 1 875 ? 17.858 34.659 4.041 1.00 38.75 875 GLY A C 1
ATOM 6835 O O . GLY A 1 875 ? 18.978 34.718 4.544 1.00 38.75 875 GLY A O 1
ATOM 6836 N N . GLN A 1 876 ? 16.746 34.719 4.783 1.00 36.19 876 GLN A N 1
ATOM 6837 C CA . GLN A 1 876 ? 16.758 34.765 6.251 1.00 36.19 876 GLN A CA 1
ATOM 6838 C C . GLN A 1 876 ? 16.229 33.460 6.869 1.00 36.19 876 GLN A C 1
ATOM 6840 O O . GLN A 1 876 ? 15.171 32.958 6.487 1.00 36.19 876 GLN A O 1
ATOM 6845 N N . LEU A 1 877 ? 16.989 32.906 7.824 1.00 44.84 877 LEU A N 1
ATOM 6846 C CA . LEU A 1 877 ? 16.521 31.860 8.739 1.00 44.84 877 LEU A CA 1
ATOM 6847 C C . LEU A 1 877 ? 15.474 32.471 9.685 1.00 44.84 877 LEU A C 1
ATOM 6849 O O . LEU A 1 877 ? 15.712 33.546 10.230 1.00 44.84 877 LEU A O 1
ATOM 6853 N N . LEU A 1 878 ? 14.359 31.775 9.930 1.00 45.00 878 LEU A N 1
ATOM 6854 C CA . LEU A 1 878 ? 13.472 32.111 11.051 1.00 45.00 878 LEU A CA 1
ATOM 6855 C C . LEU A 1 878 ? 14.273 32.063 12.361 1.00 45.00 878 LEU A C 1
ATOM 6857 O O . LEU A 1 878 ? 14.853 31.031 12.702 1.00 45.00 878 LEU A O 1
ATOM 6861 N N . GLU A 1 879 ? 14.296 33.182 13.087 1.00 50.47 879 GLU A N 1
ATOM 6862 C CA . GLU A 1 879 ? 15.083 33.375 14.313 1.00 50.47 879 GLU A CA 1
ATOM 6863 C C . GLU A 1 879 ? 14.723 32.375 15.435 1.00 50.47 879 GLU A C 1
ATOM 6865 O O . GLU A 1 879 ? 15.572 32.071 16.277 1.00 50.47 879 GLU A O 1
ATOM 6870 N N . ASP A 1 880 ? 13.521 31.788 15.397 1.00 54.97 880 ASP A N 1
ATOM 6871 C CA . ASP A 1 880 ? 12.882 31.072 16.511 1.00 54.97 880 ASP A CA 1
ATOM 6872 C C . ASP A 1 880 ? 13.606 29.803 17.016 1.00 54.97 880 ASP A C 1
ATOM 6874 O O . ASP A 1 880 ? 13.381 29.395 18.154 1.00 54.97 880 ASP A O 1
ATOM 6878 N N . ASN A 1 881 ? 14.517 29.194 16.241 1.00 61.56 881 ASN A N 1
ATOM 6879 C CA . ASN A 1 881 ? 15.232 27.964 16.647 1.00 61.56 881 ASN A CA 1
ATOM 6880 C C . ASN A 1 881 ? 16.755 28.119 16.799 1.00 61.56 881 ASN A C 1
ATOM 6882 O O . ASN A 1 881 ? 17.443 27.149 17.136 1.00 61.56 881 ASN A O 1
ATOM 6886 N N . THR A 1 882 ? 17.302 29.316 16.585 1.00 66.44 882 THR A N 1
ATOM 6887 C CA . THR A 1 882 ? 18.759 29.534 16.493 1.00 66.44 882 THR A CA 1
ATOM 6888 C C . THR A 1 882 ? 19.489 29.133 17.775 1.00 66.44 882 THR A C 1
ATOM 6890 O O . THR A 1 882 ? 20.492 28.422 17.736 1.00 66.44 882 THR A O 1
ATOM 6893 N N . GLU A 1 883 ? 18.959 29.519 18.938 1.00 73.19 883 GLU A N 1
ATOM 6894 C CA . GLU A 1 883 ? 19.580 29.202 20.227 1.00 73.19 883 GLU A CA 1
ATOM 6895 C C . GLU A 1 883 ? 19.523 27.697 20.547 1.00 73.19 883 GLU A C 1
ATOM 6897 O O . GLU A 1 883 ? 20.485 27.127 21.065 1.00 73.19 883 GLU A O 1
ATOM 6902 N N . ALA A 1 884 ? 18.421 27.026 20.198 1.00 74.25 884 ALA A N 1
ATOM 6903 C CA . ALA A 1 884 ? 18.269 25.585 20.388 1.00 74.25 884 ALA A CA 1
ATOM 6904 C C . ALA A 1 884 ? 19.248 24.791 19.509 1.00 74.25 884 ALA A C 1
ATOM 6906 O O . ALA A 1 884 ? 19.871 23.839 19.986 1.00 74.25 884 ALA A O 1
ATOM 6907 N N . VAL A 1 885 ? 19.427 25.219 18.257 1.00 77.31 885 VAL A N 1
ATOM 6908 C CA . VAL A 1 885 ? 20.391 24.637 17.315 1.00 77.31 885 VAL A CA 1
ATOM 6909 C C . VAL A 1 885 ? 21.829 24.847 17.796 1.00 77.31 885 VAL A C 1
ATOM 6911 O O . VAL A 1 885 ? 22.591 23.883 17.850 1.00 77.31 885 VAL A O 1
ATOM 6914 N N . LEU A 1 886 ? 22.190 26.060 18.231 1.00 79.81 886 LEU A N 1
ATOM 6915 C CA . LEU A 1 886 ? 23.524 26.360 18.770 1.00 79.81 886 LEU A CA 1
ATOM 6916 C C . LEU A 1 886 ? 23.850 25.530 20.019 1.00 79.81 886 LEU A C 1
ATOM 6918 O O . LEU A 1 886 ? 24.957 25.011 20.146 1.00 79.81 886 LEU A O 1
ATOM 6922 N N . ARG A 1 887 ? 22.890 25.351 20.935 1.00 81.62 887 ARG A N 1
ATOM 6923 C CA . ARG A 1 887 ? 23.078 24.501 22.125 1.00 81.62 887 ARG A CA 1
ATOM 6924 C C . ARG A 1 887 ? 23.325 23.041 21.753 1.00 81.62 887 ARG A C 1
ATOM 6926 O O . ARG A 1 887 ? 24.192 22.405 22.343 1.00 81.62 887 ARG A O 1
ATOM 6933 N N . ILE A 1 888 ? 22.590 22.520 20.770 1.00 83.38 888 ILE A N 1
ATOM 6934 C CA . ILE A 1 888 ? 22.779 21.149 20.284 1.00 83.38 888 ILE A CA 1
ATOM 6935 C C . ILE A 1 888 ? 24.144 20.995 19.619 1.00 83.38 888 ILE A C 1
ATOM 6937 O O . ILE A 1 888 ? 24.822 20.013 19.899 1.00 83.38 888 ILE A O 1
ATOM 6941 N N . TYR A 1 889 ? 24.571 21.973 18.818 1.00 81.00 889 TYR A N 1
ATOM 6942 C CA . TYR A 1 889 ? 25.905 21.992 18.217 1.00 81.00 889 TYR A CA 1
ATOM 6943 C C . TYR A 1 889 ? 27.013 21.942 19.281 1.00 81.00 889 TYR A C 1
ATOM 6945 O O . TYR A 1 889 ? 27.892 21.089 19.212 1.00 81.00 889 TYR A O 1
ATOM 6953 N N . LEU A 1 890 ? 26.930 22.778 20.323 1.00 82.81 890 LEU A N 1
ATOM 6954 C CA . LEU A 1 890 ? 27.897 22.773 21.431 1.00 82.81 890 LEU A CA 1
ATOM 6955 C C . LEU A 1 890 ? 27.904 21.453 22.215 1.00 82.81 890 LEU A C 1
ATOM 6957 O O . LEU A 1 890 ? 28.944 21.033 22.718 1.00 82.81 890 LEU A O 1
ATOM 6961 N N . ASP A 1 891 ? 26.753 20.801 22.365 1.00 84.62 891 ASP A N 1
ATOM 6962 C CA . ASP A 1 891 ? 26.676 19.487 23.003 1.00 84.62 891 ASP A CA 1
ATOM 6963 C C . ASP A 1 891 ? 27.207 18.367 22.101 1.00 84.62 891 ASP A C 1
ATOM 6965 O O . ASP A 1 891 ? 27.742 17.385 22.613 1.00 84.62 891 ASP A O 1
ATOM 6969 N N . LEU A 1 892 ? 27.093 18.520 20.781 1.00 82.44 892 LEU A N 1
ATOM 6970 C CA . LEU A 1 892 ? 27.682 17.633 19.780 1.00 82.44 892 LEU A CA 1
ATOM 6971 C C . LEU A 1 892 ? 29.203 17.737 19.759 1.00 82.44 892 LEU A C 1
ATOM 6973 O O . LEU A 1 892 ? 29.859 16.698 19.780 1.00 82.44 892 LEU A O 1
ATOM 6977 N N . ASP A 1 893 ? 29.750 18.951 19.794 1.00 81.31 893 ASP A N 1
ATOM 6978 C CA . ASP A 1 893 ? 31.192 19.223 19.843 1.00 81.31 893 ASP A CA 1
ATOM 6979 C C . ASP A 1 893 ? 31.859 18.508 21.029 1.00 81.31 893 ASP A C 1
ATOM 6981 O O . ASP A 1 893 ? 32.856 17.809 20.878 1.00 81.31 893 ASP A O 1
ATOM 6985 N N . LYS A 1 894 ? 31.205 18.505 22.199 1.00 82.88 894 LYS A N 1
ATOM 6986 C CA . LYS A 1 894 ? 31.661 17.745 23.383 1.00 82.88 894 LYS A CA 1
ATOM 6987 C C . LYS A 1 894 ? 31.734 16.231 23.166 1.00 82.88 894 LYS A C 1
ATOM 6989 O O . LYS A 1 894 ? 32.379 15.542 23.953 1.00 82.88 894 LYS A O 1
ATOM 6994 N N . THR A 1 895 ? 31.045 15.691 22.159 1.00 81.06 895 THR A N 1
ATOM 6995 C CA . THR A 1 895 ? 31.143 14.268 21.802 1.00 81.06 895 THR A CA 1
ATOM 6996 C C . THR A 1 895 ? 32.317 13.974 20.869 1.00 81.06 895 THR A C 1
ATOM 6998 O O . THR A 1 895 ? 32.675 12.803 20.715 1.00 81.06 895 THR A O 1
ATOM 7001 N N . TYR A 1 896 ? 32.918 14.982 20.236 1.00 77.19 896 TYR A N 1
ATOM 7002 C CA . TYR A 1 896 ? 34.075 14.835 19.357 1.00 77.19 896 TYR A CA 1
ATOM 7003 C C . TYR A 1 896 ? 35.365 15.066 20.157 1.00 77.19 896 TYR A C 1
ATOM 7005 O O . TYR A 1 896 ? 35.782 16.179 20.449 1.00 77.19 896 TYR A O 1
ATOM 7013 N N . GLU A 1 897 ? 35.986 13.963 20.572 1.00 71.25 897 GLU A N 1
ATOM 7014 C CA . GLU A 1 897 ? 37.270 13.951 21.286 1.00 71.25 897 GLU A CA 1
ATOM 7015 C C . GLU A 1 897 ? 38.462 14.201 20.328 1.00 71.25 897 GLU A C 1
ATOM 7017 O O . GLU A 1 897 ? 38.280 14.134 19.110 1.00 71.25 897 GLU A O 1
ATOM 7022 N N . PRO A 1 898 ? 39.712 14.393 20.819 1.00 71.19 898 PRO A N 1
ATOM 7023 C CA . PRO A 1 898 ? 40.888 14.615 19.962 1.00 71.19 898 PRO A CA 1
ATOM 7024 C C . PRO A 1 898 ? 41.109 13.558 18.864 1.00 71.19 898 PRO A C 1
ATOM 7026 O O . PRO A 1 898 ? 41.747 13.843 17.856 1.00 71.19 898 PRO A O 1
ATOM 7029 N N . ALA A 1 899 ? 40.554 12.350 19.018 1.00 70.06 899 ALA A N 1
ATOM 7030 C CA . ALA A 1 899 ? 40.576 11.297 18.000 1.00 70.06 899 ALA A CA 1
ATOM 7031 C C . ALA A 1 899 ? 39.884 11.681 16.671 1.00 70.06 899 ALA A C 1
ATOM 7033 O O . ALA A 1 899 ? 40.130 11.032 15.656 1.00 70.06 899 ALA A O 1
ATOM 7034 N N . PHE A 1 900 ? 39.041 12.720 16.663 1.00 73.50 900 PHE A N 1
ATOM 7035 C CA . PHE A 1 900 ? 38.370 13.253 15.470 1.00 73.50 900 PHE A CA 1
ATOM 7036 C C . PHE A 1 900 ? 39.105 14.445 14.840 1.00 73.50 900 PHE A C 1
ATOM 7038 O O . PHE A 1 900 ? 38.642 14.998 13.845 1.00 73.50 900 PHE A O 1
ATOM 7045 N N . GLN A 1 901 ? 40.259 14.847 15.383 1.00 75.88 901 GLN A N 1
ATOM 7046 C CA . GLN A 1 901 ? 41.006 16.002 14.893 1.00 75.88 901 GLN A CA 1
ATOM 7047 C C . GLN A 1 901 ? 41.424 15.817 13.422 1.00 75.88 901 GLN A C 1
ATOM 7049 O O . GLN A 1 901 ? 42.133 14.873 13.076 1.00 75.88 901 GLN A O 1
ATOM 7054 N N . GLY A 1 902 ? 40.993 16.738 12.554 1.00 70.44 902 GLY A N 1
ATOM 7055 C CA . GLY A 1 902 ? 41.260 16.686 11.110 1.00 70.44 902 GLY A CA 1
ATOM 7056 C C . GLY A 1 902 ? 40.350 15.736 10.319 1.00 70.44 902 GLY A C 1
ATOM 7057 O O . GLY A 1 902 ? 40.586 15.532 9.127 1.00 70.44 902 GLY A O 1
ATOM 7058 N N . LEU A 1 903 ? 39.321 15.159 10.950 1.00 76.62 903 LEU A N 1
ATOM 7059 C CA . LEU A 1 903 ? 38.276 14.376 10.288 1.00 76.62 903 LEU A CA 1
ATOM 7060 C C . LEU A 1 903 ? 37.016 15.229 10.066 1.00 76.62 903 LEU A C 1
ATOM 7062 O O . LEU A 1 903 ? 36.757 16.135 10.855 1.00 76.62 903 LEU A O 1
ATOM 7066 N N . PRO A 1 904 ? 36.224 14.954 9.014 1.00 67.25 904 PRO A N 1
ATOM 7067 C CA . PRO A 1 904 ? 34.948 15.634 8.815 1.00 67.25 904 PRO A CA 1
ATOM 7068 C C . PRO A 1 904 ? 33.978 15.323 9.966 1.00 67.25 904 PRO A C 1
ATOM 7070 O O . PRO A 1 904 ? 33.814 14.161 10.350 1.00 67.25 904 PRO A O 1
ATOM 7073 N N . GLU A 1 905 ? 33.333 16.359 10.505 1.00 62.34 905 GLU A N 1
ATOM 7074 C CA . GLU A 1 905 ? 32.250 16.219 11.484 1.00 62.34 905 GLU A CA 1
ATOM 7075 C C . GLU A 1 905 ? 30.984 15.673 10.807 1.00 62.34 905 GLU A C 1
ATOM 7077 O O . GLU A 1 905 ? 30.721 15.960 9.641 1.00 62.34 905 GLU A O 1
ATOM 7082 N N . LEU A 1 906 ? 30.155 14.909 11.530 1.00 55.41 906 LEU A N 1
ATOM 7083 C CA . LEU A 1 906 ? 28.952 14.281 10.952 1.00 55.41 906 LEU A CA 1
ATOM 7084 C C . LEU A 1 906 ? 27.845 15.285 10.554 1.00 55.41 906 LEU A C 1
ATOM 7086 O O . LEU A 1 906 ? 26.850 14.862 9.976 1.00 55.41 906 LEU A O 1
ATOM 7090 N N . ILE A 1 907 ? 27.983 16.577 10.880 1.00 49.78 907 ILE A N 1
ATOM 7091 C CA . ILE A 1 907 ? 27.002 17.646 10.584 1.00 49.78 907 ILE A CA 1
ATOM 7092 C C . ILE A 1 907 ? 27.546 18.662 9.552 1.00 49.78 907 ILE A C 1
ATOM 7094 O O . ILE A 1 907 ? 26.834 19.594 9.189 1.00 49.78 907 ILE A O 1
ATOM 7098 N N . ALA A 1 908 ? 28.783 18.493 9.068 1.00 36.31 908 ALA A N 1
ATOM 7099 C CA . ALA A 1 908 ? 29.460 19.471 8.208 1.00 36.31 908 ALA A CA 1
ATOM 7100 C C . ALA A 1 908 ? 28.926 19.539 6.768 1.00 36.31 908 ALA A C 1
ATOM 7102 O O . ALA A 1 908 ? 28.766 18.468 6.133 1.00 36.31 908 ALA A O 1
#

Organism: NCBI:txid1080233

Secondary structure (DSSP, 8-state):
-PPPPPPSEEEEEEEETTTTEEEEEEEEEPPP--TT-EEEEEEEEEEPTTGGGS---GGGSEE---SEEEEEEEE--TT-SS-TT-EEEEE--TTS--SSBSEEEE-GGGEEEPPTTS-HHHHTTSHHHHHHHHIIIIIIS-------GGGPPPGGGSPEEEEETTTSHHHHHHHHHHHHTT-EEEEEE-GGGHHHHHHTT-SEEEETTTS-HHHHTTTS--EEEEEESS-HHHHHHHGGGEEEEEEEEESS-SS-GGG-SSSEEEEPPP--BTBPTT-EEEEE-PPP-HHHHHHHHHHHHTTS----EEEEEEGGGHHHHHHHHHTT--SSEEEEEPPPHHHHHHHHHTPPPTTHHHHHHHHHHHTT-------S-GGGGTTTT--HHHHHHHHHHHHHTT-PSPPSS--EE--GGGPPTTEE-TTEEEEEEE-S--EE-SSEEEEEEEETTS-EEEEEEE-TT----TTTS-TT-EEEEESPEEEEETTTTEEEEEES-GGGEEEE-HHHHHHHS-----HHHHHHHHHHHHHH-TT-HHHHHHHHHHHHHHHHHTT-HHHHHHHHHHHS--SSS---HHHHHHHHHHHHHHHHHHHHHHH----HHHHHHT-SS--------B-TTEEEE--TTSS-EEEESS-B-TT-EEEEEE-SEEE-TTSTT--PEEEEETTTTEEEEE-HHHHHHHHHHHHH-GGGHHHHHTS--SS----TTTT-EETTEE---HHHHHHHHHHHPEE-----TTTTTTTTS-------SSEEE-TTGGGPEE-SS-SEEEEEETTEEEEEESS-B-TTPBPEE-S-----HHHHHHHHHHHHS----SHHHHHHHHS-HHHHHHHHHHHHHHHHHHSS---EETTEE-GGGHHHHHHHHHHHHTT--GGGTTSPPTT-

Sequence (908 aa):
MASPSLPATMRAIIHTQSTQTLALSNNEPLPDLPAGEYLLKNEAAGITNGELFWPRPPELDRSYPCVEAAGVIVQAPSRGKFKPGDKVYHRVVYPRGGGAREYSTVTEDVLALRPESISAEEAASIPVSALTAWQGLFEQANLEPNFDTTSHPPKSQRPQIFINGASGGAGNWYVQLAHAAGYYVVATCSTKNIELVRSLGADEVLDYTKTPLAEYFTTHPKYPLVFDNVGGKSLLAAWHAVAPGGKLFTIAPPGEISDFVNWKYELEPPNDKGVSEGVEGRFFLMRADGAQLGRVTELVEEGRCRGVVDGVWGMGEFEGAFGRVGSGRAVGRVVIRKPTLEMTRQADEEGMDADSFDTLMDMMKQAADMSKVSGIKSERLAEEGKDVEKARLAFVAAARGLQRRPTPSGDTLMHFEELLLDTHHRGRYVLVRVVEEPKFQPSRAITIVQDAHKQAEFVILEHGQHQLDSRVLPKGGFLAIKEPYYTVETDLQTWYIRVDHPSDIVQLSPQSAMYLLPFASGYHQAAYCYTEGLASVGENVELKLDLLRNRAYANLELGYYDSAERDARASVSSGRVAITDRDNSDAEQLLARVSARQQEQSSGTYDFEAMIEGLDSCPRIDAADFVKQTEVKASPGRSRGLFATEDIEEGEIILVEKAAHIMFDNDSDFYLAF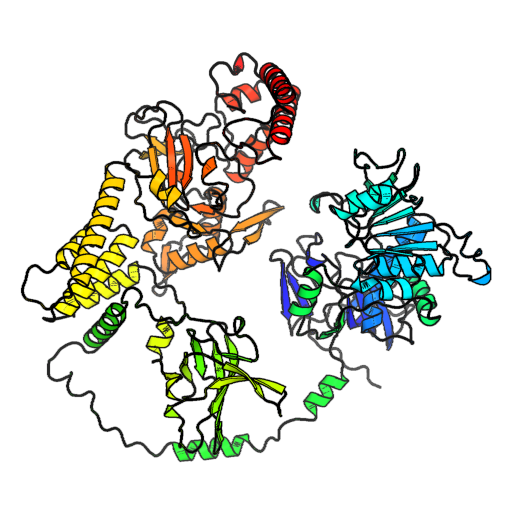NYDSTSDQIYRDQGALLQNIVRELDRNPSRLGEILDLFDNNYAKDPSEGTEFDGKTIIDVFHIRQLMIHNLYTCATPSTAQKRRMLGFVSYSGIQNAGIWPRANMMNHSCVQNVRRSHIGDLLILRAARRIEKGAELFSVYREDFDFEQRQSVLSLRWGIICSCAVCTAERSQTPQVRRRRGELVAKYNSLVKPSGMIVDGQLLEDNTEAVLRIYLDLDKTYEPAFQGLPELIA